Protein AF-0000000084600125 (afdb_homodimer)

Secondary structure (DSSP, 8-state):
-HHHHHHHHHHHHHHHHHTT---HHHHHHHHHHHHTT--HHHHHHHHHHHHHHHHHHHHHHHHHHHTTS-SS-SS--B-TT--B---SSGGG---HHHHHHHHHHT-BTTEEEEEEEESSHHHHHHHHHHHHHHHH---SSS-EEEEEE---HHHHHHHHHH--TTEEEEE-SSS---GGG-SEEEE-SB--SSS--B--HHHH--S---S--S-EEEEEE-TT-SSSHHHHHHHHHTTT-SSEEEEEEEETTTSSSTT---S--EEEEEEEEGGGTTT--HHHHHHHHHHHHHHHT-SPPHHHHHHTT-TTTT-HHHHHHHHHHHHHHHHHHHHTS-SSSSEEEEE--TT--S-EEEEESS-BHHHHHHHHHHHHHHHHHHT--EEES--STTSSEEEEEE-S-TTTTB-EEEEE--S--SHHHHHHHHHHHHHHTS-SHHHHHHHSTT--PPP-TT--/-HHHHHHHHHHHHHHHHHTT---HHHHHHHHHHHHTT--HHHHHHHHHHHHHHHHHHHHHHHHHHHTTS-SS-SS--B-TT--B---SSGGG---HHHHHHHHHHT-BTTEEEEEEEESSHHHHHHHHHHHHHHHH---SSS-EEEEEE---HHHHHHHHHH--TTEEEEE-SSS---GGG-SEEEE-SB--SSS--B--TTTS--S---S--S-EEEEEE-TT-SSSHHHHHHHHHTTT-SSEEEEEEEETTTSSSTT---S--EEEEEEEEGGGTTT--HHHHHHHHHHHHHHHT-SPPHHHHHHTT-TTTT-HHHHHHHHHHHHHHHHHHHHTS-SSSSEEEEE--TT--S-EEEEESS-BHHHHHHHHHHHHHHHHHHT--EEES--SSSSSEEEEEE-S-TTTTB-EEEEE--S--SHHHHHHHHHHHHHHTS-SHHHHHHHSTT--PPP-TT--

Sequence (920 aa):
MKNHLLSELDLLNCMSEDLQLDLSIEADAIENQIKANDNAFLIEQKLEELSQTIRIKWICKNIQHTSTFMRSPLQTPTTYGGTVHDFSYERNIETTSLEDKIQTSNEQICWNNTALAFSSGMATLSTLFNSLLSFYSPSQNNPLSMVCFADYFESKGLLEVIAREHLSITYADTGEIDFNGFDIIYIEPTRYDWKMNYFDTDQSFENTIEDKKKFTFIIIDSTLSQDNTTRDAILAKCKHQPFTVVMECSSGLKLHQFGLELCNFGYVNIYCRKDDADIIDSIKLKQYIKKVRTLNGSALSFESASVLDAPFIFNEIKTNHYIDRVFENNLKLKKNTRVGGLFKEISTAEKGSPFVVFQIENNDLDDYGYLMGVLDDQSKQAGALFYRGSSFGFRHHRYETIIPDNKVRKGLFKIAMGFRKGPSFEFILRFMRELSELNNMRELRTRFPAITPVSFDHLDMKNHLLSELDLLNCMSEDLQLDLSIEADAIENQIKANDNAFLIEQKLEELSQTIRIKWICKNIQHTSTFMRSPLQTPTTYGGTVHDFSYERNIETTSLEDKIQTSNEQICWNNTALAFSSGMATLSTLFNSLLSFYSPSQNNPLSMVCFADYFESKGLLEVIAREHLSITYADTGEIDFNGFDIIYIEPTRYDWKMNYFDTDQSFENTIEDKKKFTFIIIDSTLSQDNTTRDAILAKCKHQPFTVVMECSSGLKLHQFGLELCNFGYVNIYCRKDDADIIDSIKLKQYIKKVRTLNGSALSFESASVLDAPFIFNEIKTNHYIDRVFENNLKLKKNTRVGGLFKEISTAEKGSPFVVFQIENNDLDDYGYLMGVLDDQSKQAGALFYRGSSFGFRHHRYETIIPDNKVRKGLFKIAMGFRKGPSFEFILRFMRELSELNNMRELRTRFPAITPVSFDHLD

Radius of gyration: 29.48 Å; Cα contacts (8 Å, |Δi|>4): 1849; chains: 2; bounding box: 69×73×78 Å

Nearest PDB structures (foldseek):
  4f4e-assembly1_B  TM=5.829E-01  e=3.044E-07  Burkholderia pseudomallei K96243
  8e9c-assembly1_B  TM=5.590E-01  e=4.656E-06  Escherichia coli
  1g7w-assembly1_A-2  TM=5.488E-01  e=6.595E-06  Escherichia coli
  4f5i-assembly1_B  TM=5.509E-01  e=1.178E-05  Escherichia coli K-12
  4kri-assembly3_C  TM=4.151E-01  e=5.862E-03  Haemonchus contortus

Organism: NCBI:txid1246626

Foldseek 3Di:
DLVQLVVLLVVLVVLCVLLVHPPVVLSVVLNVCSVVVHDQLVSVVSSVVSLLVSLVVLLVQFCVQQVVADQQGPDFHATPVGHTWDDRGQLLIDLPVVFVLVQVLDDDDQWDKTKAKWQAQLLVLLLVVVLVCVVQVFDPVRAFEEEEQADPPVSVVSCVVVDDPRYHYHYDPALAEEQQPGQEYEYEQQHPPLQREGRDLVRHHPDDLPPDPEAHEYEYECAWPLDCVVVVSVCVSCSPHPNYKYKYKYWCFAQQPQLSSSGTMMMIMIIDGPVCCVPDNNVVSVVSSSVSSSVVSTHHGPSRSNSCPRPSGSPPVNSSLQSVLLFVLQVLLQVLFDDQAQFPDKHAYPNGGQKIKTDGDPQALQLVQQVVQVVVVVCVVSSAQEEEDDRTHQQGWYKYWADPDVVVRGTIIMIGHGNRDTPNSVVSSVVNRVVNPHHHSVSVCVVPVPTDGHDPVPVD/DLVQLVVLLVVLVVLCVLLVHPPVVLSVVLNVCSVVVHDQLVSVVSSVVSLLVSLVVLLVQFCVQQVVADQQGPDFHATSVGHTWDDRGQLLTDLPVVFVLVQVLDDDDQWDKTKAKWQAQLLVLLLVVVLVCVVQVFDPVRAFEEEEQADDPVSVVSCVVVDDPRYHYHYDPALADAQQPGQEYEYEQQHPPLQREGRDLVNYHPDDLPPDPEAHEYEYECAFPLDCVVVVSVCVSCSPHPNYKYKYKYFCQAQQPLQSSSGTMMMIMIIDGPVCCVPDNNVVSVVSSSVSSSVVSTHHGPSRSSSCPRPSGSPPVNSSLQSVLLFVLQVLLQVLFDDQAQFPDKHAYPNGGQKIKTAGDPQALQLVQQVVQVVVVVCVVSSAQEEEDDRRYQQGWYKYWADPDVVVRGTIIMIGHGNRDTPNSVVSSVVNNVVNPHHHSVSVCVVPVPTDGHDPVPVD

Structure (mmCIF, N/CA/C/O backbone):
data_AF-0000000084600125-model_v1
#
loop_
_entity.id
_entity.type
_entity.pdbx_description
1 polymer 'Uncharacterized protein'
#
loop_
_atom_site.group_PDB
_atom_site.id
_atom_site.type_symbol
_atom_site.label_atom_id
_atom_site.label_alt_id
_atom_site.label_comp_id
_atom_site.label_asym_id
_atom_site.label_entity_id
_atom_site.label_seq_id
_atom_site.pdbx_PDB_ins_code
_atom_site.Cartn_x
_atom_site.Cartn_y
_atom_site.Cartn_z
_atom_site.occupancy
_atom_site.B_iso_or_equiv
_atom_site.auth_seq_id
_atom_site.auth_comp_id
_atom_site.auth_asym_id
_atom_site.auth_atom_id
_atom_site.pdbx_PDB_model_num
ATOM 1 N N . MET A 1 1 ? -20.422 33.188 16.766 1 84.31 1 MET A N 1
ATOM 2 C CA . MET A 1 1 ? -20.344 31.766 17.141 1 84.31 1 MET A CA 1
ATOM 3 C C . MET A 1 1 ? -21.438 30.969 16.422 1 84.31 1 MET A C 1
ATOM 5 O O . MET A 1 1 ? -21.125 29.984 15.727 1 84.31 1 MET A O 1
ATOM 9 N N . LYS A 1 2 ? -22.703 31.547 16.391 1 88.25 2 LYS A N 1
ATOM 10 C CA . LYS A 1 2 ? -23.812 30.844 15.742 1 88.25 2 LYS A CA 1
ATOM 11 C C . LYS A 1 2 ? -23.578 30.719 14.242 1 88.25 2 LYS A C 1
ATOM 13 O O . LYS A 1 2 ? -23.828 29.656 13.656 1 88.25 2 LYS A O 1
ATOM 18 N N . ASN A 1 3 ? -22.969 31.719 13.672 1 88.44 3 ASN A N 1
ATOM 19 C CA . ASN A 1 3 ? -22.734 31.719 12.234 1 88.44 3 ASN A CA 1
ATOM 20 C C . ASN A 1 3 ? -21.703 30.672 11.828 1 88.44 3 ASN A C 1
ATOM 22 O O . ASN A 1 3 ? -21.844 30.031 10.781 1 88.44 3 ASN A O 1
ATOM 26 N N . HIS A 1 4 ? -20.75 30.531 12.641 1 91.44 4 HIS A N 1
ATOM 27 C CA . HIS A 1 4 ? -19.719 29.547 12.336 1 91.44 4 HIS A CA 1
ATOM 28 C C . HIS A 1 4 ? -20.266 28.125 12.453 1 91.44 4 HIS A C 1
ATOM 30 O O . HIS A 1 4 ? -19.953 27.266 11.625 1 91.44 4 HIS A O 1
ATOM 36 N N . LEU A 1 5 ? -21.062 27.859 13.438 1 94.25 5 LEU A N 1
ATOM 37 C CA . LEU A 1 5 ? -21.656 26.547 13.633 1 94.25 5 LEU A CA 1
ATOM 38 C C . LEU A 1 5 ? -22.609 26.203 12.5 1 94.25 5 LEU A C 1
ATOM 40 O O . LEU A 1 5 ? -22.625 25.078 12 1 94.25 5 LEU A O 1
ATOM 44 N N . LEU A 1 6 ? -23.359 27.25 12.109 1 94.25 6 LEU A N 1
ATOM 45 C CA . LEU A 1 6 ? -24.281 27.047 10.992 1 94.25 6 LEU A CA 1
ATOM 46 C C . LEU A 1 6 ? -23.531 26.797 9.695 1 94.25 6 LEU A C 1
ATOM 48 O O . LEU A 1 6 ? -23.953 25.984 8.875 1 94.25 6 LEU A O 1
ATOM 52 N N . SER A 1 7 ? -22.469 27.484 9.5 1 92.94 7 SER A N 1
ATOM 53 C CA . SER A 1 7 ? -21.641 27.312 8.305 1 92.94 7 SER A CA 1
ATOM 54 C C . SER A 1 7 ? -21.062 25.906 8.242 1 92.94 7 SER A C 1
ATOM 56 O O . SER A 1 7 ? -21.016 25.297 7.176 1 92.94 7 SER A O 1
ATOM 58 N N . GLU A 1 8 ? -20.594 25.453 9.367 1 93.81 8 GLU A N 1
ATOM 59 C CA . GLU A 1 8 ? -20.062 24.094 9.414 1 93.81 8 GLU A CA 1
ATOM 60 C C . GLU A 1 8 ? -21.156 23.062 9.125 1 93.81 8 GLU A C 1
ATOM 62 O O . GLU A 1 8 ? -20.922 22.094 8.406 1 93.81 8 GLU A O 1
ATOM 67 N N . LEU A 1 9 ? -22.297 23.266 9.719 1 95.75 9 LEU A N 1
ATOM 68 C CA . LEU A 1 9 ? -23.422 22.375 9.453 1 95.75 9 LEU A CA 1
ATOM 69 C C . LEU A 1 9 ? -23.766 22.359 7.965 1 95.75 9 LEU A C 1
ATOM 71 O O . LEU A 1 9 ? -24.016 21.312 7.391 1 95.75 9 LEU A O 1
ATOM 75 N N . ASP A 1 10 ? -23.781 23.547 7.363 1 93.81 10 ASP A N 1
ATOM 76 C CA . ASP A 1 10 ? -24.078 23.672 5.938 1 93.81 10 ASP A CA 1
ATOM 77 C C . ASP A 1 10 ? -23.062 22.891 5.098 1 93.81 10 ASP A C 1
ATOM 79 O O . ASP A 1 10 ? -23.422 22.25 4.117 1 93.81 10 ASP A O 1
ATOM 83 N N . LEU A 1 11 ? -21.844 23 5.449 1 92.19 11 LEU A N 1
ATOM 84 C CA . LEU A 1 11 ? -20.781 22.266 4.75 1 92.19 11 LEU A CA 1
ATOM 85 C C . LEU A 1 11 ? -21.016 20.766 4.852 1 92.19 11 LEU A C 1
ATOM 87 O O . LEU A 1 11 ? -20.891 20.047 3.859 1 92.19 11 LEU A O 1
ATOM 91 N N . LEU A 1 12 ? -21.312 20.297 6.047 1 94.44 12 LEU A N 1
ATOM 92 C CA . LEU A 1 12 ? -21.547 18.875 6.262 1 94.44 12 LEU A CA 1
ATOM 93 C C . LEU A 1 12 ? -22.781 18.406 5.5 1 94.44 12 LEU A C 1
ATOM 95 O O . LEU A 1 12 ? -22.781 17.297 4.953 1 94.44 12 LEU A O 1
ATOM 99 N N . ASN A 1 13 ? -23.734 19.266 5.441 1 94.88 13 ASN A N 1
ATOM 100 C CA . ASN A 1 13 ? -24.938 18.953 4.656 1 94.88 13 ASN A CA 1
ATOM 101 C C . ASN A 1 13 ? -24.609 18.828 3.172 1 94.88 13 ASN A C 1
ATOM 103 O O . ASN A 1 13 ? -25.078 17.906 2.508 1 94.88 13 ASN A O 1
ATOM 107 N N . CYS A 1 14 ? -23.891 19.719 2.707 1 92.5 14 CYS A N 1
ATOM 108 C CA . CYS A 1 14 ? -23.469 19.672 1.308 1 92.5 14 CYS A CA 1
ATOM 109 C C . CYS A 1 14 ? -22.688 18.406 1.004 1 92.5 14 CYS A C 1
ATOM 111 O O . CYS A 1 14 ? -22.891 17.781 -0.036 1 92.5 14 CYS A O 1
ATOM 113 N N . MET A 1 15 ? -21.781 18.078 1.892 1 92.62 15 MET A N 1
ATOM 114 C CA . MET A 1 15 ? -20.984 16.859 1.711 1 92.62 15 MET A CA 1
ATOM 115 C C . MET A 1 15 ? -21.875 15.625 1.701 1 92.62 15 MET A C 1
ATOM 117 O O . MET A 1 15 ? -21.703 14.727 0.874 1 92.62 15 MET A O 1
ATOM 121 N N . SER A 1 16 ? -22.797 15.609 2.652 1 95.06 16 SER A N 1
ATOM 122 C CA . SER A 1 16 ? -23.734 14.484 2.73 1 95.06 16 SER A CA 1
ATOM 123 C C . SER A 1 16 ? -24.547 14.359 1.449 1 95.06 16 SER A C 1
ATOM 125 O O . SER A 1 16 ? -24.781 13.25 0.962 1 95.06 16 SER A O 1
ATOM 127 N N . GLU A 1 17 ? -24.906 15.453 0.896 1 93.25 17 GLU A N 1
ATOM 128 C CA . GLU A 1 17 ? -25.672 15.469 -0.347 1 93.25 17 GLU A CA 1
ATOM 129 C C . GLU A 1 17 ? -24.828 15.008 -1.525 1 93.25 17 GLU A C 1
ATOM 131 O O . GLU A 1 17 ? -25.281 14.211 -2.348 1 93.25 17 GLU A O 1
ATOM 136 N N . ASP A 1 18 ? -23.594 15.508 -1.552 1 92.12 18 ASP A N 1
ATOM 137 C CA . ASP A 1 18 ? -22.656 15.094 -2.598 1 92.12 18 ASP A CA 1
ATOM 138 C C . ASP A 1 18 ? -22.484 13.578 -2.598 1 92.12 18 ASP A C 1
ATOM 140 O O . ASP A 1 18 ? -22.312 12.961 -3.654 1 92.12 18 ASP A O 1
ATOM 144 N N . LEU A 1 19 ? -22.5 13 -1.414 1 94.56 19 LEU A N 1
ATOM 145 C CA . LEU A 1 19 ? -22.234 11.578 -1.258 1 94.56 19 LEU A CA 1
ATOM 146 C C . LEU A 1 19 ? -23.531 10.766 -1.256 1 94.56 19 LEU A C 1
ATOM 148 O O . LEU A 1 19 ? -23.5 9.547 -1.074 1 94.56 19 LEU A O 1
ATOM 152 N N . GLN A 1 20 ? -24.703 11.438 -1.354 1 93.5 20 GLN A N 1
ATOM 153 C CA . GLN A 1 20 ? -26.031 10.82 -1.384 1 93.5 20 GLN A CA 1
ATOM 154 C C . GLN A 1 20 ? -26.297 10.031 -0.105 1 93.5 20 GLN A C 1
ATOM 156 O O . GLN A 1 20 ? -26.75 8.891 -0.16 1 93.5 20 GLN A O 1
ATOM 161 N N . LEU A 1 21 ? -25.844 10.656 0.958 1 94.62 21 LEU A N 1
ATOM 162 C CA . LEU A 1 21 ? -26.125 10.102 2.277 1 94.62 21 LEU A CA 1
ATOM 163 C C . LEU A 1 21 ? -27.328 10.789 2.906 1 94.62 21 LEU A C 1
ATOM 165 O O . LEU A 1 21 ? -27.469 12.008 2.822 1 94.62 21 LEU A O 1
ATOM 169 N N . ASP A 1 22 ? -28.312 10.086 3.33 1 92.06 22 ASP A N 1
ATOM 170 C CA . ASP A 1 22 ? -29.453 10.695 3.986 1 92.06 22 ASP A CA 1
ATOM 171 C C . ASP A 1 22 ? -29.203 10.875 5.48 1 92.06 22 ASP A C 1
ATOM 173 O O . ASP A 1 22 ? -29.391 9.945 6.266 1 92.06 22 ASP A O 1
ATOM 177 N N . LEU A 1 23 ? -28.828 12.117 5.875 1 95.56 23 LEU A N 1
ATOM 178 C CA . LEU A 1 23 ? -28.578 12.461 7.27 1 95.56 23 LEU A CA 1
ATOM 179 C C . LEU A 1 23 ? -29.359 13.711 7.676 1 95.56 23 LEU A C 1
ATOM 181 O O . LEU A 1 23 ? -28.875 14.5 8.5 1 95.56 23 LEU A O 1
ATOM 185 N N . SER A 1 24 ? -30.5 13.914 7.082 1 93.44 24 SER A N 1
ATOM 186 C CA . SER A 1 24 ? -31.297 15.125 7.266 1 93.44 24 SER A CA 1
ATOM 187 C C . SER A 1 24 ? -31.844 15.211 8.688 1 93.44 24 SER A C 1
ATOM 189 O O . SER A 1 24 ? -31.922 16.297 9.266 1 93.44 24 SER A O 1
ATOM 191 N N . ILE A 1 25 ? -32.188 14.102 9.234 1 93.69 25 ILE A N 1
ATOM 192 C CA . ILE A 1 25 ? -32.75 14.086 10.57 1 93.69 25 ILE A CA 1
ATOM 193 C C . ILE A 1 25 ? -31.734 14.57 11.586 1 93.69 25 ILE A C 1
ATOM 195 O O . ILE A 1 25 ? -32.031 15.414 12.43 1 93.69 25 ILE A O 1
ATOM 199 N N . GLU A 1 26 ? -30.531 14.031 11.477 1 95 26 GLU A N 1
ATOM 200 C CA . GLU A 1 26 ? -29.453 14.445 12.367 1 95 26 GLU A CA 1
ATOM 201 C C . GLU A 1 26 ? -29.109 15.922 12.18 1 95 26 GLU A C 1
ATOM 203 O O . GLU A 1 26 ? -28.953 16.656 13.148 1 95 26 GLU A O 1
ATOM 208 N N . ALA A 1 27 ? -29.047 16.375 10.945 1 96 27 ALA A N 1
ATOM 209 C CA . ALA A 1 27 ? -28.688 17.766 10.617 1 96 27 ALA A CA 1
ATOM 210 C C . ALA A 1 27 ? -29.75 18.734 11.133 1 96 27 ALA A C 1
ATOM 212 O O . ALA A 1 27 ? -29.422 19.781 11.672 1 96 27 ALA A O 1
ATOM 213 N N . ASP A 1 28 ? -31 18.344 11.008 1 96.06 28 ASP A N 1
ATOM 214 C CA . ASP A 1 28 ? -32.094 19.188 11.469 1 96.06 28 ASP A CA 1
ATOM 215 C C . ASP A 1 28 ? -32.062 19.328 12.992 1 96.06 28 ASP A C 1
ATOM 217 O O . ASP A 1 28 ? -32.344 20.406 13.523 1 96.06 28 ASP A O 1
ATOM 221 N N . ALA A 1 29 ? -31.797 18.25 13.586 1 97.12 29 ALA A N 1
ATOM 222 C CA . ALA A 1 29 ? -31.719 18.281 15.047 1 97.12 29 ALA A CA 1
ATOM 223 C C . ALA A 1 29 ? -30.625 19.25 15.516 1 97.12 29 ALA A C 1
ATOM 225 O O . ALA A 1 29 ? -30.828 20 16.484 1 97.12 29 ALA A O 1
ATOM 226 N N . ILE A 1 30 ? -29.516 19.234 14.859 1 97.38 30 ILE A N 1
ATOM 227 C CA . ILE A 1 30 ? -28.406 20.109 15.211 1 97.38 30 ILE A CA 1
ATOM 228 C C . ILE A 1 30 ? -28.781 21.562 14.914 1 97.38 30 ILE A C 1
ATOM 230 O O . ILE A 1 30 ? -28.484 22.469 15.711 1 97.38 30 ILE A O 1
ATOM 234 N N . GLU A 1 31 ? -29.406 21.766 13.781 1 96.94 31 GLU A N 1
ATOM 235 C CA . GLU A 1 31 ? -29.828 23.125 13.414 1 96.94 31 GLU A CA 1
ATOM 236 C C . GLU A 1 31 ? -30.766 23.703 14.461 1 96.94 31 GLU A C 1
ATOM 238 O O . GLU A 1 31 ? -30.656 24.875 14.82 1 96.94 31 GLU A O 1
ATOM 243 N N . ASN A 1 32 ? -31.656 22.891 14.906 1 97.19 32 ASN A N 1
ATOM 244 C CA . ASN A 1 32 ? -32.594 23.312 15.938 1 97.19 32 ASN A CA 1
ATOM 245 C C . ASN A 1 32 ? -31.891 23.672 17.234 1 97.19 32 ASN A C 1
ATOM 247 O O . ASN A 1 32 ? -32.281 24.625 17.906 1 97.19 32 ASN A O 1
ATOM 251 N N . GLN A 1 33 ? -30.938 22.922 17.531 1 96.69 33 GLN A N 1
ATOM 252 C CA . GLN A 1 33 ? -30.172 23.203 18.734 1 96.69 33 GLN A CA 1
ATOM 253 C C . GLN A 1 33 ? -29.391 24.516 18.609 1 96.69 33 GLN A C 1
ATOM 255 O O . GLN A 1 33 ? -29.266 25.266 19.578 1 96.69 33 GLN A O 1
ATOM 260 N N . ILE A 1 34 ? -28.828 24.781 17.422 1 95.81 34 ILE A N 1
ATOM 261 C CA . ILE A 1 34 ? -28.125 26.031 17.188 1 95.81 34 ILE A CA 1
ATOM 262 C C . ILE A 1 34 ? -29.094 27.203 17.328 1 95.81 34 ILE A C 1
ATOM 264 O O . ILE A 1 34 ? -28.766 28.203 17.984 1 95.81 34 ILE A O 1
ATOM 268 N N . LYS A 1 35 ? -30.266 27.047 16.828 1 94.75 35 LYS A N 1
ATOM 269 C CA . LYS A 1 35 ? -31.281 28.109 16.875 1 94.75 35 LYS A CA 1
ATOM 270 C C . LYS A 1 35 ? -31.75 28.344 18.312 1 94.75 35 LYS A C 1
ATOM 272 O O . LYS A 1 35 ? -32.062 29.469 18.688 1 94.75 35 LYS A O 1
ATOM 277 N N . ALA A 1 36 ? -31.734 27.297 19.062 1 95.62 36 ALA A N 1
ATOM 278 C CA . ALA A 1 36 ? -32.188 27.391 20.453 1 95.62 36 ALA A CA 1
ATOM 279 C C . ALA A 1 36 ? -31.078 27.906 21.359 1 95.62 36 ALA A C 1
ATOM 281 O O . ALA A 1 36 ? -31.281 28.062 22.562 1 95.62 36 ALA A O 1
ATOM 282 N N . ASN A 1 37 ? -29.922 28.172 20.828 1 92.19 37 ASN A N 1
ATOM 283 C CA . ASN A 1 37 ? -28.766 28.656 21.562 1 92.19 37 ASN A CA 1
ATOM 284 C C . ASN A 1 37 ? -28.359 27.703 22.672 1 92.19 37 ASN A C 1
ATOM 286 O O . ASN A 1 37 ? -28.062 28.109 23.797 1 92.19 37 ASN A O 1
ATOM 290 N N . ASP A 1 38 ? -28.375 26.453 22.281 1 91.19 38 ASP A N 1
ATOM 291 C CA . ASP A 1 38 ? -27.859 25.453 23.203 1 91.19 38 ASP A CA 1
ATOM 292 C C . ASP A 1 38 ? -26.344 25.625 23.406 1 91.19 38 ASP A C 1
ATOM 294 O O . ASP A 1 38 ? -25.719 26.469 22.766 1 91.19 38 ASP A O 1
ATOM 298 N N . ASN A 1 39 ? -25.828 24.828 24.312 1 94 39 ASN A N 1
ATOM 299 C CA . ASN A 1 39 ? -24.391 24.906 24.625 1 94 39 ASN A CA 1
ATOM 300 C C . ASN A 1 39 ? -23.547 24.734 23.375 1 94 39 ASN A C 1
ATOM 302 O O . ASN A 1 39 ? -23.609 23.688 22.703 1 94 39 ASN A O 1
ATOM 306 N N . ALA A 1 40 ? -22.734 25.734 23.094 1 95.19 40 ALA A N 1
ATOM 307 C CA . ALA A 1 40 ? -22 25.797 21.844 1 95.19 40 ALA A CA 1
ATOM 308 C C . ALA A 1 40 ? -21 24.656 21.734 1 95.19 40 ALA A C 1
ATOM 310 O O . ALA A 1 40 ? -20.766 24.125 20.641 1 95.19 40 ALA A O 1
ATOM 311 N N . PHE A 1 41 ? -20.391 24.25 22.812 1 96.06 41 PHE A N 1
ATOM 312 C CA . PHE A 1 41 ? -19.438 23.156 22.797 1 96.06 41 PHE A CA 1
ATOM 313 C C . PHE A 1 41 ? -20.125 21.828 22.5 1 96.06 41 PHE A C 1
ATOM 315 O O . PHE A 1 41 ? -19.594 20.984 21.781 1 96.06 41 PHE A O 1
ATOM 322 N N . LEU A 1 42 ? -21.25 21.656 23.031 1 95.88 42 LEU A N 1
ATOM 323 C CA . LEU A 1 42 ? -22.016 20.453 22.781 1 95.88 42 LEU A CA 1
ATOM 324 C C . LEU A 1 42 ? -22.453 20.359 21.328 1 95.88 42 LEU A C 1
ATOM 326 O O . LEU A 1 42 ? -22.453 19.281 20.734 1 95.88 42 LEU A O 1
ATOM 330 N N . ILE A 1 43 ? -22.906 21.516 20.812 1 96.62 43 ILE A N 1
ATOM 331 C CA . ILE A 1 43 ? -23.297 21.562 19.406 1 96.62 43 ILE A CA 1
ATOM 332 C C . ILE A 1 43 ? -22.094 21.203 18.531 1 96.62 43 ILE A C 1
ATOM 334 O O . ILE A 1 43 ? -22.234 20.453 17.562 1 96.62 43 ILE A O 1
ATOM 338 N N . GLU A 1 44 ? -20.922 21.734 18.844 1 96.25 44 GLU A N 1
ATOM 339 C CA . GLU A 1 44 ? -19.703 21.422 18.094 1 96.25 44 GLU A CA 1
ATOM 340 C C . GLU A 1 44 ? -19.391 19.938 18.156 1 96.25 44 GLU A C 1
ATOM 342 O O . GLU A 1 44 ? -18.953 19.344 17.172 1 96.25 44 GLU A O 1
ATOM 347 N N . GLN A 1 45 ? -19.594 19.312 19.266 1 95.44 45 GLN A N 1
ATOM 348 C CA . GLN A 1 45 ? -19.422 17.875 19.422 1 95.44 45 GLN A CA 1
ATOM 349 C C . GLN A 1 45 ? -20.359 17.109 18.5 1 95.44 45 GLN A C 1
ATOM 351 O O . GLN A 1 45 ? -19.969 16.109 17.891 1 95.44 45 GLN A O 1
ATOM 356 N N . LYS A 1 46 ? -21.594 17.562 18.438 1 96.69 46 LYS A N 1
ATOM 357 C CA . LYS A 1 46 ? -22.578 16.922 17.578 1 96.69 46 LYS A CA 1
ATOM 358 C C . LYS A 1 46 ? -22.188 17.078 16.109 1 96.69 46 LYS A C 1
ATOM 360 O O . LYS A 1 46 ? -22.422 16.172 15.305 1 96.69 46 LYS A O 1
ATOM 365 N N . LEU A 1 47 ? -21.656 18.234 15.766 1 96.19 47 LEU A N 1
ATOM 366 C CA . LEU A 1 47 ? -21.172 18.453 14.406 1 96.19 47 LEU A CA 1
ATOM 367 C C . LEU A 1 47 ? -20.016 17.5 14.086 1 96.19 47 LEU A C 1
ATOM 369 O O . LEU A 1 47 ? -19.938 16.969 12.977 1 96.19 47 LEU A O 1
ATOM 373 N N . GLU A 1 48 ? -19.141 17.281 15.055 1 94.62 48 GLU A N 1
ATOM 374 C CA . GLU A 1 48 ? -18.047 16.328 14.883 1 94.62 48 GLU A CA 1
ATOM 375 C C . GLU A 1 48 ? -18.594 14.914 14.695 1 94.62 48 GLU A C 1
ATOM 377 O O . GLU A 1 48 ? -18.109 14.172 13.836 1 94.62 48 GLU A O 1
ATOM 382 N N . GLU A 1 49 ? -19.531 14.562 15.461 1 95.75 49 GLU A N 1
ATOM 383 C CA . GLU A 1 49 ? -20.156 13.25 15.336 1 95.75 49 GLU A CA 1
ATOM 384 C C . GLU A 1 49 ? -20.812 13.078 13.969 1 95.75 49 GLU A C 1
ATOM 386 O O . GLU A 1 49 ? -20.766 12 13.375 1 95.75 49 GLU A O 1
ATOM 391 N N . LEU A 1 50 ? -21.469 14.141 13.539 1 96.88 50 LEU A N 1
ATOM 392 C CA . LEU A 1 50 ? -22.078 14.109 12.219 1 96.88 50 LEU A CA 1
ATOM 393 C C . LEU A 1 50 ? -21.016 13.914 11.133 1 96.88 50 LEU A C 1
ATOM 395 O O . LEU A 1 50 ? -21.219 13.141 10.195 1 96.88 50 LEU A O 1
ATOM 399 N N . SER A 1 51 ? -19.891 14.641 11.234 1 95.19 51 SER A N 1
ATOM 400 C CA . SER A 1 51 ? -18.781 14.492 10.289 1 95.19 51 SER A CA 1
ATOM 401 C C . SER A 1 51 ? -18.266 13.055 10.281 1 95.19 51 SER A C 1
ATOM 403 O O . SER A 1 51 ? -18.016 12.492 9.211 1 95.19 51 SER A O 1
ATOM 405 N N . GLN A 1 52 ? -18.141 12.453 11.398 1 94.88 52 GLN A N 1
ATOM 406 C CA . GLN A 1 52 ? -17.688 11.07 11.516 1 94.88 52 GLN A CA 1
ATOM 407 C C . GLN A 1 52 ? -18.672 10.109 10.891 1 94.88 52 GLN A C 1
ATOM 409 O O . GLN A 1 52 ? -18.281 9.125 10.258 1 94.88 52 GLN A O 1
ATOM 414 N N . THR A 1 53 ? -19.922 10.43 11.125 1 97.12 53 THR A N 1
ATOM 415 C CA . THR A 1 53 ? -20.953 9.594 10.539 1 97.12 53 THR A CA 1
ATOM 416 C C . THR A 1 53 ? -20.891 9.633 9.008 1 97.12 53 THR A C 1
ATOM 418 O O . THR A 1 53 ? -21 8.602 8.352 1 97.12 53 THR A O 1
ATOM 421 N N . ILE A 1 54 ? -20.719 10.836 8.477 1 96.69 54 ILE A N 1
ATOM 422 C CA . ILE A 1 54 ? -20.578 11 7.035 1 96.69 54 ILE A CA 1
ATOM 423 C C . ILE A 1 54 ? -19.391 10.172 6.539 1 96.69 54 ILE A C 1
ATOM 425 O O . ILE A 1 54 ? -19.516 9.414 5.574 1 96.69 54 ILE A O 1
ATOM 429 N N . ARG A 1 55 ? -18.281 10.273 7.184 1 96.12 55 ARG A N 1
ATOM 430 C CA . ARG A 1 55 ? -17.062 9.555 6.844 1 96.12 55 ARG A CA 1
ATOM 431 C C . ARG A 1 55 ? -17.297 8.047 6.848 1 96.12 55 ARG A C 1
ATOM 433 O O . ARG A 1 55 ? -17 7.363 5.867 1 96.12 55 ARG A O 1
ATOM 440 N N . ILE A 1 56 ? -17.844 7.543 7.941 1 96.75 56 ILE A N 1
ATOM 441 C CA . ILE A 1 56 ? -18.031 6.105 8.141 1 96.75 56 ILE A CA 1
ATOM 442 C C . ILE A 1 56 ? -19 5.559 7.102 1 96.75 56 ILE A C 1
ATOM 444 O O . ILE A 1 56 ? -18.734 4.527 6.477 1 96.75 56 ILE A O 1
ATOM 448 N N . LYS A 1 57 ? -20.078 6.258 6.883 1 96.88 57 LYS A N 1
ATOM 449 C CA . LYS A 1 57 ? -21.078 5.797 5.926 1 96.88 57 LYS A CA 1
ATOM 450 C C . LYS A 1 57 ? -20.516 5.766 4.512 1 96.88 57 LYS A C 1
ATOM 452 O O . LYS A 1 57 ? -20.766 4.824 3.754 1 96.88 57 LYS A O 1
ATOM 457 N N . TRP A 1 58 ? -19.75 6.777 4.152 1 97.19 58 TRP A N 1
ATOM 458 C CA . TRP A 1 58 ? -19.156 6.828 2.82 1 97.19 58 TRP A CA 1
ATOM 459 C C . TRP A 1 58 ? -18.172 5.68 2.611 1 97.19 58 TRP A C 1
ATOM 461 O O . TRP A 1 58 ? -18.25 4.973 1.604 1 97.19 58 TRP A O 1
ATOM 471 N N . ILE A 1 59 ? -17.281 5.461 3.564 1 96.88 59 ILE A N 1
ATOM 472 C CA . ILE A 1 59 ? -16.312 4.387 3.473 1 96.88 59 ILE A CA 1
ATOM 473 C C . ILE A 1 59 ? -17.016 3.041 3.377 1 96.88 59 ILE A C 1
ATOM 475 O O . ILE A 1 59 ? -16.719 2.227 2.502 1 96.88 59 ILE A O 1
ATOM 479 N N . CYS A 1 60 ? -18.016 2.852 4.215 1 96.25 60 CYS A N 1
ATOM 480 C CA . CYS A 1 60 ? -18.719 1.567 4.281 1 96.25 60 CYS A CA 1
ATOM 481 C C . CYS A 1 60 ? -19.469 1.285 2.986 1 96.25 60 CYS A C 1
ATOM 483 O O . CYS A 1 60 ? -19.438 0.16 2.484 1 96.25 60 CYS A O 1
ATOM 485 N N . LYS A 1 61 ? -20.094 2.297 2.43 1 96 61 LYS A N 1
ATOM 486 C CA . LYS A 1 61 ? -20.812 2.111 1.171 1 96 61 LYS A CA 1
ATOM 487 C C . LYS A 1 61 ? -19.859 1.713 0.048 1 96 61 LYS A C 1
ATOM 489 O O . LYS A 1 61 ? -20.172 0.824 -0.749 1 96 61 LYS A O 1
ATOM 494 N N . ASN A 1 62 ? -18.812 2.383 -0.031 1 96.75 62 ASN A N 1
ATOM 495 C CA . ASN A 1 62 ? -17.828 2.08 -1.062 1 96.75 62 ASN A CA 1
ATOM 496 C C . ASN A 1 62 ? -17.25 0.676 -0.895 1 96.75 62 ASN A C 1
ATOM 498 O O . ASN A 1 62 ? -17.125 -0.069 -1.869 1 96.75 62 ASN A O 1
ATOM 502 N N . ILE A 1 63 ? -17 0.314 0.301 1 94.94 63 ILE A N 1
ATOM 503 C CA . ILE A 1 63 ? -16.375 -0.979 0.55 1 94.94 63 ILE A CA 1
ATOM 504 C C . ILE A 1 63 ? -17.391 -2.098 0.32 1 94.94 63 ILE A C 1
ATOM 506 O O . ILE A 1 63 ? -17.031 -3.166 -0.186 1 94.94 63 ILE A O 1
ATOM 510 N N . GLN A 1 64 ? -18.578 -1.863 0.725 1 95.06 64 GLN A N 1
ATOM 511 C CA . GLN A 1 64 ? -19.609 -2.842 0.432 1 95.06 64 GLN A CA 1
ATOM 512 C C . GLN A 1 64 ? -19.688 -3.145 -1.062 1 95.06 64 GLN A C 1
ATOM 514 O O . GLN A 1 64 ? -19.844 -4.301 -1.46 1 95.06 64 GLN A O 1
ATOM 519 N N . HIS A 1 65 ? -19.516 -2.174 -1.812 1 96.31 65 HIS A N 1
ATOM 520 C CA . HIS A 1 65 ? -19.531 -2.336 -3.262 1 96.31 65 HIS A CA 1
ATOM 521 C C . HIS A 1 65 ? -18.266 -3.008 -3.764 1 96.31 65 HIS A C 1
ATOM 523 O O . HIS A 1 65 ? -18.328 -4.004 -4.488 1 96.31 65 HIS A O 1
ATOM 529 N N . THR A 1 66 ? -17.109 -2.529 -3.361 1 95.56 66 THR A N 1
ATOM 530 C CA . THR A 1 66 ? -15.844 -2.996 -3.908 1 95.56 66 THR A CA 1
ATOM 531 C C . THR A 1 66 ? -15.539 -4.414 -3.436 1 95.56 66 THR A C 1
ATOM 533 O O . THR A 1 66 ? -14.844 -5.168 -4.121 1 95.56 66 THR A O 1
ATOM 536 N N . SER A 1 67 ? -16.109 -4.789 -2.285 1 94.44 67 SER A N 1
ATOM 537 C CA . SER A 1 67 ? -15.844 -6.117 -1.742 1 94.44 67 SER A CA 1
ATOM 538 C C . SER A 1 67 ? -16.531 -7.199 -2.574 1 94.44 67 SER A C 1
ATOM 540 O O . SER A 1 67 ? -16.219 -8.383 -2.428 1 94.44 67 SER A O 1
ATOM 542 N N . THR A 1 68 ? -17.406 -6.805 -3.457 1 94.81 68 THR A N 1
ATOM 543 C CA . THR A 1 68 ? -18.031 -7.781 -4.336 1 94.81 68 THR A CA 1
ATOM 544 C C . THR A 1 68 ? -17.047 -8.273 -5.395 1 94.81 68 THR A C 1
ATOM 546 O O . THR A 1 68 ? -17.281 -9.305 -6.031 1 94.81 68 THR A O 1
ATOM 549 N N . PHE A 1 69 ? -15.984 -7.562 -5.562 1 93.12 69 PHE A N 1
ATOM 550 C CA . PHE A 1 69 ? -14.961 -7.945 -6.527 1 93.12 69 PHE A CA 1
ATOM 551 C C . PHE A 1 69 ? -13.766 -8.586 -5.828 1 93.12 69 PHE A C 1
ATOM 553 O O . PHE A 1 69 ? -13.312 -8.086 -4.797 1 93.12 69 PHE A O 1
ATOM 560 N N . MET A 1 70 ? -13.289 -9.594 -6.391 1 92.19 70 MET A N 1
ATOM 561 C CA . MET A 1 70 ? -12.055 -10.211 -5.91 1 92.19 70 MET A CA 1
ATOM 562 C C . MET A 1 70 ? -10.844 -9.359 -6.266 1 92.19 70 MET A C 1
ATOM 564 O O . MET A 1 70 ? -10.938 -8.445 -7.09 1 92.19 70 MET A O 1
ATOM 568 N N . ARG A 1 71 ? -9.734 -9.617 -5.57 1 92.44 71 ARG A N 1
ATOM 569 C CA . ARG A 1 71 ? -8.492 -8.93 -5.906 1 92.44 71 ARG A CA 1
ATOM 570 C C . ARG A 1 71 ? -8.008 -9.312 -7.301 1 92.44 71 ARG A C 1
ATOM 572 O O . ARG A 1 71 ? -7.285 -8.555 -7.945 1 92.44 71 ARG A O 1
ATOM 579 N N . SER A 1 72 ? -8.391 -10.492 -7.762 1 89.62 72 SER A N 1
ATOM 580 C CA . SER A 1 72 ? -8.328 -10.938 -9.148 1 89.62 72 SER A CA 1
ATOM 581 C C . SER A 1 72 ? -9.719 -11.125 -9.734 1 89.62 72 SER A C 1
ATOM 583 O O . SER A 1 72 ? -10.219 -12.25 -9.82 1 89.62 72 SER A O 1
ATOM 585 N N . PRO A 1 73 ? -10.305 -10.102 -10.25 1 84.25 73 PRO A N 1
ATOM 586 C CA . PRO A 1 73 ? -11.742 -10.109 -10.539 1 84.25 73 PRO A CA 1
ATOM 587 C C . PRO A 1 73 ? -12.094 -10.977 -11.75 1 84.25 73 PRO A C 1
ATOM 589 O O . PRO A 1 73 ? -11.281 -11.141 -12.656 1 84.25 73 PRO A O 1
ATOM 592 N N . LEU A 1 74 ? -13.289 -11.469 -11.695 1 81.75 74 LEU A N 1
ATOM 593 C CA . LEU A 1 74 ? -13.859 -12.266 -12.781 1 81.75 74 LEU A CA 1
ATOM 594 C C . LEU A 1 74 ? -14.562 -11.367 -13.797 1 81.75 74 LEU A C 1
ATOM 596 O O . LEU A 1 74 ? -14.773 -11.773 -14.945 1 81.75 74 LEU A O 1
ATOM 600 N N . GLN A 1 75 ? -14.969 -10.227 -13.312 1 82.56 75 GLN A N 1
ATOM 601 C CA . GLN A 1 75 ? -15.602 -9.195 -14.133 1 82.56 75 GLN A CA 1
ATOM 602 C C . GLN A 1 75 ? -14.898 -7.852 -13.945 1 82.56 75 GLN A C 1
ATOM 604 O O . GLN A 1 75 ? -14.117 -7.672 -13.016 1 82.56 75 GLN A O 1
ATOM 609 N N . THR A 1 76 ? -15.211 -7.02 -14.805 1 88.5 76 THR A N 1
ATOM 610 C CA . THR A 1 76 ? -14.594 -5.699 -14.727 1 88.5 76 THR A CA 1
ATOM 611 C C . THR A 1 76 ? -15.07 -4.949 -13.484 1 88.5 76 THR A C 1
ATOM 613 O O . THR A 1 76 ? -16.266 -4.707 -13.328 1 88.5 76 THR A O 1
ATOM 616 N N . PRO A 1 77 ? -14.188 -4.582 -12.688 1 92.44 77 PRO A N 1
ATOM 617 C CA . PRO A 1 77 ? -14.602 -3.904 -11.453 1 92.44 77 PRO A CA 1
ATOM 618 C C . PRO A 1 77 ? -15.008 -2.451 -11.688 1 92.44 77 PRO A C 1
ATOM 620 O O . PRO A 1 77 ? -14.422 -1.771 -12.539 1 92.44 77 PRO A O 1
ATOM 623 N N . THR A 1 78 ? -15.961 -1.964 -10.906 1 94.56 78 THR A N 1
ATOM 624 C CA . THR A 1 78 ? -16.375 -0.564 -10.867 1 94.56 78 THR A CA 1
ATOM 625 C C . THR A 1 78 ? -16.375 -0.047 -9.43 1 94.56 78 THR A C 1
ATOM 627 O O . THR A 1 78 ? -16.625 -0.808 -8.492 1 94.56 78 THR A O 1
ATOM 630 N N . THR A 1 79 ? -16.078 1.154 -9.266 1 94.19 79 THR A N 1
ATOM 631 C CA . THR A 1 79 ? -16.266 1.78 -7.957 1 94.19 79 THR A CA 1
ATOM 632 C C . THR A 1 79 ? -17.75 1.984 -7.66 1 94.19 79 THR A C 1
ATOM 634 O O . THR A 1 79 ? -18.594 1.767 -8.523 1 94.19 79 THR A O 1
ATOM 637 N N . TYR A 1 80 ? -17.969 2.426 -6.465 1 93.88 80 TYR A N 1
ATOM 638 C CA . TYR A 1 80 ? -19.344 2.734 -6.078 1 93.88 80 TYR A CA 1
ATOM 639 C C . TYR A 1 80 ? -19.922 3.836 -6.957 1 93.88 80 TYR A C 1
ATOM 641 O O . TYR A 1 80 ? -21.109 3.797 -7.316 1 93.88 80 TYR A O 1
ATOM 649 N N . GLY A 1 81 ? -19.125 4.773 -7.328 1 90.19 81 GLY A N 1
ATOM 650 C CA . GLY A 1 81 ? -19.562 5.883 -8.172 1 90.19 81 GLY A CA 1
ATOM 651 C C . GLY A 1 81 ? -19.688 5.504 -9.633 1 90.19 81 GLY A C 1
ATOM 652 O O . GLY A 1 81 ? -20.125 6.316 -10.453 1 90.19 81 GLY A O 1
ATOM 653 N N . GLY A 1 82 ? -19.234 4.297 -10.031 1 90.88 82 GLY A N 1
ATOM 654 C CA . GLY A 1 82 ? -19.438 3.814 -11.383 1 90.88 82 GLY A CA 1
ATOM 655 C C . GLY A 1 82 ? -18.188 3.889 -12.242 1 90.88 82 GLY A C 1
ATOM 656 O O . GLY A 1 82 ? -18.203 3.469 -13.398 1 90.88 82 GLY A O 1
ATOM 657 N N . THR A 1 83 ? -17.125 4.363 -11.664 1 92.56 83 THR A N 1
ATOM 658 C CA . THR A 1 83 ? -15.891 4.449 -12.438 1 92.56 83 THR A CA 1
ATOM 659 C C . THR A 1 83 ? -15.328 3.059 -12.711 1 92.56 83 THR A C 1
ATOM 661 O O . THR A 1 83 ? -15.188 2.248 -11.797 1 92.56 83 THR A O 1
ATOM 664 N N . VAL A 1 84 ? -14.961 2.809 -13.914 1 92.44 84 VAL A N 1
ATOM 665 C CA . VAL A 1 84 ? -14.453 1.505 -14.328 1 92.44 84 VAL A CA 1
ATOM 666 C C . VAL A 1 84 ? -12.953 1.429 -14.062 1 92.44 84 VAL A C 1
ATOM 668 O O . VAL A 1 84 ? -12.211 2.377 -14.344 1 92.44 84 VAL A O 1
ATOM 671 N N . HIS A 1 85 ? -12.539 0.349 -13.477 1 89.44 85 HIS A N 1
ATOM 672 C CA . HIS A 1 85 ? -11.125 0.05 -13.273 1 89.44 85 HIS A CA 1
ATOM 673 C C . HIS A 1 85 ? -10.758 -1.312 -13.852 1 89.44 85 HIS A C 1
ATOM 675 O O . HIS A 1 85 ? -11.164 -2.348 -13.32 1 89.44 85 HIS A O 1
ATOM 681 N N . ASP A 1 86 ? -9.953 -1.277 -14.812 1 82.94 86 ASP A N 1
ATOM 682 C CA . ASP A 1 86 ? -9.555 -2.531 -15.438 1 82.94 86 ASP A CA 1
ATOM 683 C C . ASP A 1 86 ? -8.211 -3.014 -14.906 1 82.94 86 ASP A C 1
ATOM 685 O O . ASP A 1 86 ? -7.18 -2.371 -15.133 1 82.94 86 ASP A O 1
ATOM 689 N N . PHE A 1 87 ? -8.32 -4.102 -14.102 1 83.25 87 PHE A N 1
ATOM 690 C CA . PHE A 1 87 ? -7.102 -4.73 -13.617 1 83.25 87 PHE A CA 1
ATOM 691 C C . PHE A 1 87 ? -7.273 -6.242 -13.516 1 83.25 87 PHE A C 1
ATOM 693 O O . PHE A 1 87 ? -8.344 -6.727 -13.156 1 83.25 87 PHE A O 1
ATOM 700 N N . SER A 1 88 ? -6.195 -6.957 -13.891 1 82.81 88 SER A N 1
ATOM 701 C CA . SER A 1 88 ? -6.172 -8.406 -13.695 1 82.81 88 SER A CA 1
ATOM 702 C C . SER A 1 88 ? -5.801 -8.758 -12.258 1 82.81 88 SER A C 1
ATOM 704 O O . SER A 1 88 ? -6.266 -9.766 -11.727 1 82.81 88 SER A O 1
ATOM 706 N N . TYR A 1 89 ? -4.91 -7.859 -11.688 1 86.38 89 TYR A N 1
ATOM 707 C CA . TYR A 1 89 ? -4.496 -7.902 -10.289 1 86.38 89 TYR A CA 1
ATOM 708 C C . TYR A 1 89 ? -4.605 -6.527 -9.641 1 86.38 89 TYR A C 1
ATOM 710 O O . TYR A 1 89 ? -4.09 -5.539 -10.172 1 86.38 89 TYR A O 1
ATOM 718 N N . GLU A 1 90 ? -5.258 -6.539 -8.539 1 89 90 GLU A N 1
ATOM 719 C CA . GLU A 1 90 ? -5.578 -5.254 -7.922 1 89 90 GLU A CA 1
ATOM 720 C C . GLU A 1 90 ? -4.32 -4.418 -7.711 1 89 90 GLU A C 1
ATOM 722 O O . GLU A 1 90 ? -4.359 -3.189 -7.836 1 89 90 GLU A O 1
ATOM 727 N N . ARG A 1 91 ? -3.211 -5.012 -7.383 1 85.88 91 ARG A N 1
ATOM 728 C CA . ARG A 1 91 ? -1.976 -4.281 -7.129 1 85.88 91 ARG A CA 1
ATOM 729 C C . ARG A 1 91 ? -1.57 -3.451 -8.344 1 85.88 91 ARG A C 1
ATOM 731 O O . ARG A 1 91 ? -0.832 -2.473 -8.211 1 85.88 91 ARG A O 1
ATOM 738 N N . ASN A 1 92 ? -2.059 -3.881 -9.523 1 83.75 92 ASN A N 1
ATOM 739 C CA . ASN A 1 92 ? -1.75 -3.189 -10.773 1 83.75 92 ASN A CA 1
ATOM 740 C C . ASN A 1 92 ? -2.891 -2.273 -11.203 1 83.75 92 ASN A C 1
ATOM 742 O O . ASN A 1 92 ? -3.021 -1.95 -12.383 1 83.75 92 ASN A O 1
ATOM 746 N N . ILE A 1 93 ? -3.617 -1.857 -10.273 1 90.06 93 ILE A N 1
ATOM 747 C CA . ILE A 1 93 ? -4.809 -1.069 -10.578 1 90.06 93 ILE A CA 1
ATOM 748 C C . ILE A 1 93 ? -4.406 0.203 -11.32 1 90.06 93 ILE A C 1
ATOM 750 O O . ILE A 1 93 ? -3.391 0.823 -11 1 90.06 93 ILE A O 1
ATOM 754 N N . GLU A 1 94 ? -5.137 0.489 -12.297 1 88.5 94 GLU A N 1
ATOM 755 C CA . GLU A 1 94 ? -5.023 1.77 -12.992 1 88.5 94 GLU A CA 1
ATOM 756 C C . GLU A 1 94 ? -6.047 2.773 -12.461 1 88.5 94 GLU A C 1
ATOM 758 O O . GLU A 1 94 ? -7.25 2.508 -12.477 1 88.5 94 GLU A O 1
ATOM 763 N N . THR A 1 95 ? -5.605 3.828 -11.969 1 92.94 95 THR A N 1
ATOM 764 C CA . THR A 1 95 ? -6.496 4.855 -11.438 1 92.94 95 THR A CA 1
ATOM 765 C C . THR A 1 95 ? -6.547 6.062 -12.367 1 92.94 95 THR A C 1
ATOM 767 O O . THR A 1 95 ? -6.359 7.199 -11.922 1 92.94 95 THR A O 1
ATOM 770 N N . THR A 1 96 ? -6.906 5.805 -13.562 1 93 96 THR A N 1
ATOM 771 C CA . THR A 1 96 ? -6.828 6.793 -14.633 1 93 96 THR A CA 1
ATOM 772 C C . THR A 1 96 ? -7.77 7.961 -14.359 1 93 96 THR A C 1
ATOM 774 O O . THR A 1 96 ? -7.398 9.125 -14.555 1 93 96 THR A O 1
ATOM 777 N N . SER A 1 97 ? -8.977 7.684 -13.938 1 92.38 97 SER A N 1
ATOM 778 C CA . SER A 1 97 ? -9.961 8.742 -13.695 1 92.38 97 SER A CA 1
ATOM 779 C C . SER A 1 97 ? -9.469 9.711 -12.625 1 92.38 97 SER A C 1
ATOM 781 O O . SER A 1 97 ? -9.57 10.93 -12.797 1 92.38 97 SER A O 1
ATOM 783 N N . LEU A 1 98 ? -8.969 9.195 -11.555 1 94.12 98 LEU A N 1
ATOM 784 C CA . LEU A 1 98 ? -8.43 10.023 -10.484 1 94.12 98 LEU A CA 1
ATOM 785 C C . LEU A 1 98 ? -7.215 10.812 -10.969 1 94.12 98 LEU A C 1
ATOM 787 O O . LEU A 1 98 ? -7.09 12 -10.695 1 94.12 98 LEU A O 1
ATOM 791 N N . GLU A 1 99 ? -6.34 10.141 -11.695 1 96.31 99 GLU A N 1
ATOM 792 C CA . GLU A 1 99 ? -5.137 10.773 -12.227 1 96.31 99 GLU A CA 1
ATOM 793 C C . GLU A 1 99 ? -5.488 11.867 -13.227 1 96.31 99 GLU A C 1
ATOM 795 O O . GLU A 1 99 ? -4.855 12.93 -13.234 1 96.31 99 GLU A O 1
ATOM 800 N N . ASP A 1 100 ? -6.527 11.664 -14.008 1 94.5 100 ASP A N 1
ATOM 801 C CA . ASP A 1 100 ? -7.008 12.68 -14.938 1 94.5 100 ASP A CA 1
ATOM 802 C C . ASP A 1 100 ? -7.547 13.898 -14.188 1 94.5 100 ASP A C 1
ATOM 804 O O . ASP A 1 100 ? -7.316 15.039 -14.594 1 94.5 100 ASP A O 1
ATOM 808 N N . LYS A 1 101 ? -8.25 13.664 -13.117 1 92 101 LYS A N 1
ATOM 809 C CA . LYS A 1 101 ? -8.766 14.75 -12.289 1 92 101 LYS A CA 1
ATOM 810 C C . LYS A 1 101 ? -7.629 15.594 -11.727 1 92 101 LYS A C 1
ATOM 812 O O . LYS A 1 101 ? -7.699 16.828 -11.727 1 92 101 LYS A O 1
ATOM 817 N N . ILE A 1 102 ? -6.598 14.922 -11.234 1 94.44 102 ILE A N 1
ATOM 818 C CA . ILE A 1 102 ? -5.43 15.602 -10.688 1 94.44 102 ILE A CA 1
ATOM 819 C C . ILE A 1 102 ? -4.734 16.406 -11.781 1 94.44 102 ILE A C 1
ATOM 821 O O . ILE A 1 102 ? -4.395 17.578 -11.578 1 94.44 102 ILE A O 1
ATOM 825 N N . GLN A 1 103 ? -4.562 15.797 -12.891 1 95.25 103 GLN A N 1
ATOM 826 C CA . GLN A 1 103 ? -3.914 16.438 -14.031 1 95.25 103 GLN A CA 1
ATOM 827 C C . GLN A 1 103 ? -4.672 17.688 -14.461 1 95.25 103 GLN A C 1
ATOM 829 O O . GLN A 1 103 ? -4.078 18.75 -14.633 1 95.25 103 GLN A O 1
ATOM 834 N N . THR A 1 104 ? -5.957 17.578 -14.609 1 92.56 104 THR A N 1
ATOM 835 C CA . THR A 1 104 ? -6.793 18.656 -15.117 1 92.56 104 THR A CA 1
ATOM 836 C C . THR A 1 104 ? -6.793 19.844 -14.141 1 92.56 104 THR A C 1
ATOM 838 O O . THR A 1 104 ? -6.762 21 -14.562 1 92.56 104 THR A O 1
ATOM 841 N N . SER A 1 105 ? -6.793 19.531 -12.891 1 88.5 105 SER A N 1
ATOM 842 C CA . SER A 1 105 ? -6.832 20.578 -11.867 1 88.5 105 SER A CA 1
ATOM 843 C C . SER A 1 105 ? -5.512 21.328 -11.797 1 88.5 105 SER A C 1
ATOM 845 O O . SER A 1 105 ? -5.43 22.391 -11.18 1 88.5 105 SER A O 1
ATOM 847 N N . ASN A 1 106 ? -4.488 20.844 -12.508 1 91.38 106 ASN A N 1
ATOM 848 C CA . ASN A 1 106 ? -3.156 21.422 -12.391 1 91.38 106 ASN A CA 1
ATOM 849 C C . ASN A 1 106 ? -2.574 21.766 -13.758 1 91.38 106 ASN A C 1
ATOM 851 O O . ASN A 1 106 ? -1.354 21.844 -13.914 1 91.38 106 ASN A O 1
ATOM 855 N N . GLU A 1 107 ? -3.42 21.969 -14.703 1 91.62 107 GLU A N 1
ATOM 856 C CA . GLU A 1 107 ? -2.969 22.266 -16.062 1 91.62 107 GLU A CA 1
ATOM 857 C C . GLU A 1 107 ? -2.232 23.594 -16.125 1 91.62 107 GLU A C 1
ATOM 859 O O . GLU A 1 107 ? -2.584 24.531 -15.414 1 91.62 107 GLU A O 1
ATOM 864 N N . GLN A 1 108 ? -1.2 23.609 -16.984 1 91 108 GLN A N 1
ATOM 865 C CA . GLN A 1 108 ? -0.385 24.797 -17.219 1 91 108 GLN A CA 1
ATOM 866 C C . GLN A 1 108 ? -0.179 25.047 -18.719 1 91 108 GLN A C 1
ATOM 868 O O . GLN A 1 108 ? 0.071 24.094 -19.469 1 91 108 GLN A O 1
ATOM 873 N N . ILE A 1 109 ? -0.276 26.234 -19.172 1 87.75 109 ILE A N 1
ATOM 874 C CA . ILE A 1 109 ? -0.32 26.625 -20.578 1 87.75 109 ILE A CA 1
ATOM 875 C C . ILE A 1 109 ? 0.96 26.172 -21.281 1 87.75 109 ILE A C 1
ATOM 877 O O . ILE A 1 109 ? 0.907 25.531 -22.328 1 87.75 109 ILE A O 1
ATOM 881 N N . CYS A 1 110 ? 2.121 26.328 -20.875 1 89.62 110 CYS A N 1
ATOM 882 C CA . CYS A 1 110 ? 3.371 26.047 -21.562 1 89.62 110 CYS A CA 1
ATOM 883 C C . CYS A 1 110 ? 3.916 24.672 -21.172 1 89.62 110 CYS A C 1
ATOM 885 O O . CYS A 1 110 ? 4.996 24.281 -21.625 1 89.62 110 CYS A O 1
ATOM 887 N N . TRP A 1 111 ? 3.1 23.953 -20.516 1 94.75 111 TRP A N 1
ATOM 888 C CA . TRP A 1 111 ? 3.596 22.672 -20.016 1 94.75 111 TRP A CA 1
ATOM 889 C C . TRP A 1 111 ? 2.615 21.547 -20.328 1 94.75 111 TRP A C 1
ATOM 891 O O . TRP A 1 111 ? 1.398 21.75 -20.297 1 94.75 111 TRP A O 1
ATOM 901 N N . ASN A 1 112 ? 3.109 20.453 -20.812 1 95.25 112 ASN A N 1
ATOM 902 C CA . ASN A 1 112 ? 2.357 19.203 -20.797 1 95.25 112 ASN A CA 1
ATOM 903 C C . ASN A 1 112 ? 2.451 18.5 -19.438 1 95.25 112 ASN A C 1
ATOM 905 O O . ASN A 1 112 ? 3.545 18.172 -18.984 1 95.25 112 ASN A O 1
ATOM 909 N N . ASN A 1 113 ? 1.331 18.375 -18.812 1 96.25 113 ASN A N 1
ATOM 910 C CA . ASN A 1 113 ? 1.391 17.734 -17.516 1 96.25 113 ASN A CA 1
ATOM 911 C C . ASN A 1 113 ? 0.617 16.422 -17.484 1 96.25 113 ASN A C 1
ATOM 913 O O . ASN A 1 113 ? -0.299 16.219 -18.297 1 96.25 113 ASN A O 1
ATOM 917 N N . THR A 1 114 ? 1.025 15.469 -16.703 1 97.25 114 THR A N 1
ATOM 918 C CA . THR A 1 114 ? 0.379 14.211 -16.359 1 97.25 114 THR A CA 1
ATOM 919 C C . THR A 1 114 ? 0.461 13.953 -14.867 1 97.25 114 THR A C 1
ATOM 921 O O . THR A 1 114 ? 1.165 14.664 -14.148 1 97.25 114 THR A O 1
ATOM 924 N N . ALA A 1 115 ? -0.353 13.039 -14.375 1 97.69 115 ALA A N 1
ATOM 925 C CA . ALA A 1 115 ? -0.382 12.789 -12.938 1 97.69 115 ALA A CA 1
ATOM 926 C C . ALA A 1 115 ? -0.448 11.289 -12.648 1 97.69 115 ALA A C 1
ATOM 928 O O . ALA A 1 115 ? -0.9 10.508 -13.484 1 97.69 115 ALA A O 1
ATOM 929 N N . LEU A 1 116 ? 0.07 10.883 -11.586 1 97.88 116 LEU A N 1
ATOM 930 C CA . LEU A 1 116 ? -0.011 9.531 -11.055 1 97.88 116 LEU A CA 1
ATOM 931 C C . LEU A 1 116 ? -0.445 9.547 -9.594 1 97.88 116 LEU A C 1
ATOM 933 O O . LEU A 1 116 ? -0.125 10.484 -8.859 1 97.88 116 LEU A O 1
ATOM 937 N N . ALA A 1 117 ? -1.155 8.516 -9.211 1 97.44 117 ALA A N 1
ATOM 938 C CA . ALA A 1 117 ? -1.605 8.336 -7.836 1 97.44 117 ALA A CA 1
ATOM 939 C C . ALA A 1 117 ? -0.872 7.176 -7.164 1 97.44 117 ALA A C 1
ATOM 941 O O . ALA A 1 117 ? -0.509 6.199 -7.824 1 97.44 117 ALA A O 1
ATOM 942 N N . PHE A 1 118 ? -0.632 7.293 -5.855 1 97.62 118 PHE A N 1
ATOM 943 C CA . PHE A 1 118 ? 0.096 6.305 -5.066 1 97.62 118 PHE A CA 1
ATOM 944 C C . PHE A 1 118 ? -0.603 6.055 -3.736 1 97.62 118 PHE A C 1
ATOM 946 O O . PHE A 1 118 ? -1.517 6.793 -3.361 1 97.62 118 PHE A O 1
ATOM 953 N N . SER A 1 119 ? -0.172 5.09 -3.039 1 96.5 119 SER A N 1
ATOM 954 C CA . SER A 1 119 ? -0.812 4.652 -1.804 1 96.5 119 SER A CA 1
ATOM 955 C C . SER A 1 119 ? -0.548 5.633 -0.666 1 96.5 119 SER A C 1
ATOM 957 O O . SER A 1 119 ? -1.253 5.621 0.345 1 96.5 119 SER A O 1
ATOM 959 N N . SER A 1 120 ? 0.495 6.484 -0.771 1 96.25 120 SER A N 1
ATOM 960 C CA . SER A 1 120 ? 0.804 7.5 0.233 1 96.25 120 SER A CA 1
ATOM 961 C C . SER A 1 120 ? 1.795 8.523 -0.304 1 96.25 120 SER A C 1
ATOM 963 O O . SER A 1 120 ? 2.34 8.359 -1.396 1 96.25 120 SER A O 1
ATOM 965 N N . GLY A 1 121 ? 1.999 9.555 0.475 1 96.62 121 GLY A N 1
ATOM 966 C CA . GLY A 1 121 ? 3.023 10.523 0.112 1 96.62 121 GLY A CA 1
ATOM 967 C C . GLY A 1 121 ? 4.418 9.922 0.073 1 96.62 121 GLY A C 1
ATOM 968 O O . GLY A 1 121 ? 5.188 10.188 -0.856 1 96.62 121 GLY A O 1
ATOM 969 N N . MET A 1 122 ? 4.773 9.102 1.021 1 96.62 122 MET A N 1
ATOM 970 C CA . MET A 1 122 ? 6.09 8.469 1.061 1 96.62 122 MET A CA 1
ATOM 971 C C . MET A 1 122 ? 6.25 7.473 -0.085 1 96.62 122 MET A C 1
ATOM 973 O O . MET A 1 122 ? 7.34 7.332 -0.643 1 96.62 122 MET A O 1
ATOM 977 N N . ALA A 1 123 ? 5.16 6.754 -0.39 1 97.31 123 ALA A N 1
ATOM 978 C CA . ALA A 1 123 ? 5.199 5.871 -1.553 1 97.31 123 ALA A CA 1
ATOM 979 C C . ALA A 1 123 ? 5.477 6.66 -2.83 1 97.31 123 ALA A C 1
ATOM 981 O O . ALA A 1 123 ? 6.188 6.184 -3.717 1 97.31 123 ALA A O 1
ATOM 982 N N . THR A 1 124 ? 4.891 7.852 -2.938 1 98.31 124 THR A N 1
ATOM 983 C CA . THR A 1 124 ? 5.137 8.727 -4.078 1 98.31 124 THR A CA 1
ATOM 984 C C . THR A 1 124 ? 6.617 9.07 -4.188 1 98.31 124 THR A C 1
ATOM 986 O O . THR A 1 124 ? 7.234 8.859 -5.23 1 98.31 124 THR A O 1
ATOM 989 N N . LEU A 1 125 ? 7.195 9.523 -3.096 1 98.19 125 LEU A N 1
ATOM 990 C CA . LEU A 1 125 ? 8.586 9.945 -3.088 1 98.19 125 LEU A CA 1
ATOM 991 C C . LEU A 1 125 ? 9.516 8.773 -3.359 1 98.19 125 LEU A C 1
ATOM 993 O O . LEU A 1 125 ? 10.453 8.883 -4.156 1 98.19 125 LEU A O 1
ATOM 997 N N . SER A 1 126 ? 9.234 7.688 -2.678 1 97.25 126 SER A N 1
ATOM 998 C CA . SER A 1 126 ? 10.07 6.5 -2.855 1 97.25 126 SER A CA 1
ATOM 999 C C . SER A 1 126 ? 10.062 6.031 -4.309 1 97.25 126 SER A C 1
ATOM 1001 O O . SER A 1 126 ? 11.109 5.727 -4.871 1 97.25 126 SER A O 1
ATOM 1003 N N . THR A 1 127 ? 8.906 5.984 -4.906 1 97.81 127 THR A N 1
ATOM 1004 C CA . THR A 1 127 ? 8.781 5.555 -6.297 1 97.81 127 THR A CA 1
ATOM 1005 C C . THR A 1 127 ? 9.477 6.535 -7.23 1 97.81 127 THR A C 1
ATOM 1007 O O . THR A 1 127 ? 10.164 6.121 -8.172 1 97.81 127 THR A O 1
ATOM 1010 N N . LEU A 1 128 ? 9.336 7.82 -6.988 1 97.94 128 LEU A N 1
ATOM 1011 C CA . LEU A 1 128 ? 9.961 8.836 -7.824 1 97.94 128 LEU A CA 1
ATOM 1012 C C . LEU A 1 128 ? 11.477 8.727 -7.77 1 97.94 128 LEU A C 1
ATOM 1014 O O . LEU A 1 128 ? 12.141 8.695 -8.812 1 97.94 128 LEU A O 1
ATOM 1018 N N . PHE A 1 129 ? 12.023 8.609 -6.609 1 96.62 129 PHE A N 1
ATOM 1019 C CA . PHE A 1 129 ? 13.469 8.547 -6.457 1 96.62 129 PHE A CA 1
ATOM 1020 C C . PHE A 1 129 ? 14.023 7.27 -7.086 1 96.62 129 PHE A C 1
ATOM 1022 O O . PHE A 1 129 ? 15.047 7.305 -7.77 1 96.62 129 PHE A O 1
ATOM 1029 N N . ASN A 1 130 ? 13.328 6.203 -6.879 1 95.19 130 ASN A N 1
ATOM 1030 C CA . ASN A 1 130 ? 13.758 4.961 -7.516 1 95.19 130 ASN A CA 1
ATOM 1031 C C . ASN A 1 130 ? 13.703 5.059 -9.039 1 95.19 130 ASN A C 1
ATOM 1033 O O . ASN A 1 130 ? 14.586 4.555 -9.727 1 95.19 130 ASN A O 1
ATOM 1037 N N . SER A 1 131 ? 12.664 5.656 -9.516 1 96.62 131 SER A N 1
ATOM 1038 C CA . SER A 1 131 ? 12.523 5.848 -10.953 1 96.62 131 SER A CA 1
ATOM 1039 C C . SER A 1 131 ? 13.672 6.688 -11.516 1 96.62 131 SER A C 1
ATOM 1041 O O . SER A 1 131 ? 14.25 6.348 -12.547 1 96.62 131 SER A O 1
ATOM 1043 N N . LEU A 1 132 ? 14 7.766 -10.852 1 95.56 132 LEU A N 1
ATOM 1044 C CA . LEU A 1 132 ? 15.031 8.68 -11.328 1 95.56 132 LEU A CA 1
ATOM 1045 C C . LEU A 1 132 ? 16.406 8.039 -11.25 1 95.56 132 LEU A C 1
ATOM 1047 O O . LEU A 1 132 ? 17.234 8.227 -12.141 1 95.56 132 LEU A O 1
ATOM 1051 N N . LEU A 1 133 ? 16.641 7.312 -10.164 1 94.25 133 LEU A N 1
ATOM 1052 C CA . LEU A 1 133 ? 17.922 6.609 -10.047 1 94.25 133 LEU A CA 1
ATOM 1053 C C . LEU A 1 133 ? 18.078 5.582 -11.164 1 94.25 133 LEU A C 1
ATOM 1055 O O . LEU A 1 133 ? 19.156 5.426 -11.727 1 94.25 133 LEU A O 1
ATOM 1059 N N . SER A 1 134 ? 17 4.918 -11.422 1 92.94 134 SER A N 1
ATOM 1060 C CA . SER A 1 134 ? 17.031 3.955 -12.516 1 92.94 134 SER A CA 1
ATOM 1061 C C . SER A 1 134 ? 17.203 4.652 -13.859 1 92.94 134 SER A C 1
ATOM 1063 O O . SER A 1 134 ? 17.938 4.168 -14.727 1 92.94 134 SER A O 1
ATOM 1065 N N . PHE A 1 135 ? 16.531 5.727 -14.008 1 90.5 135 PHE A N 1
ATOM 1066 C CA . PHE A 1 135 ? 16.594 6.52 -15.227 1 90.5 135 PHE A CA 1
ATOM 1067 C C . PHE A 1 135 ? 18.016 7 -15.5 1 90.5 135 PHE A C 1
ATOM 1069 O O . PHE A 1 135 ? 18.531 6.852 -16.609 1 90.5 135 PHE A O 1
ATOM 1076 N N . TYR A 1 136 ? 18.703 7.535 -14.531 1 91.12 136 TYR A N 1
ATOM 1077 C CA . TYR A 1 136 ? 20.031 8.102 -14.672 1 91.12 136 TYR A CA 1
ATOM 1078 C C . TYR A 1 136 ? 21.094 7 -14.672 1 91.12 136 TYR A C 1
ATOM 1080 O O . TYR A 1 136 ? 22.141 7.145 -15.297 1 91.12 136 TYR A O 1
ATOM 1088 N N . SER A 1 137 ? 20.828 5.938 -13.836 1 90.19 137 SER A N 1
ATOM 1089 C CA . SER A 1 137 ? 21.797 4.855 -13.656 1 90.19 137 SER A CA 1
ATOM 1090 C C . SER A 1 137 ? 23.172 5.398 -13.32 1 90.19 137 SER A C 1
ATOM 1092 O O . SER A 1 137 ? 24.125 5.176 -14.07 1 90.19 137 SER A O 1
ATOM 1094 N N . PRO A 1 138 ? 23.281 6.062 -12.219 1 91.81 138 PRO A N 1
ATOM 1095 C CA . PRO A 1 138 ? 24.547 6.711 -11.875 1 91.81 138 PRO A CA 1
ATOM 1096 C C . PRO A 1 138 ? 25.734 5.738 -11.883 1 91.81 138 PRO A C 1
ATOM 1098 O O . PRO A 1 138 ? 25.594 4.594 -11.445 1 91.81 138 PRO A O 1
ATOM 1101 N N . SER A 1 139 ? 26.875 6.246 -12.344 1 92.5 139 SER A N 1
ATOM 1102 C CA . SER A 1 139 ? 28.125 5.492 -12.461 1 92.5 139 SER A CA 1
ATOM 1103 C C . SER A 1 139 ? 29.328 6.402 -12.312 1 92.5 139 SER A C 1
ATOM 1105 O O . SER A 1 139 ? 29.188 7.617 -12.188 1 92.5 139 SER A O 1
ATOM 1107 N N . GLN A 1 140 ? 30.438 5.762 -12.273 1 91.81 140 GLN A N 1
ATOM 1108 C CA . GLN A 1 140 ? 31.672 6.527 -12.188 1 91.81 140 GLN A CA 1
ATOM 1109 C C . GLN A 1 140 ? 31.781 7.539 -13.32 1 91.81 140 GLN A C 1
ATOM 1111 O O . GLN A 1 140 ? 32.219 8.68 -13.109 1 91.81 140 GLN A O 1
ATOM 1116 N N . ASN A 1 141 ? 31.344 7.145 -14.492 1 91.81 141 ASN A N 1
ATOM 1117 C CA . ASN A 1 141 ? 31.469 7.973 -15.688 1 91.81 141 ASN A CA 1
ATOM 1118 C C . ASN A 1 141 ? 30.312 8.969 -15.805 1 91.81 141 ASN A C 1
ATOM 1120 O O . ASN A 1 141 ? 30.391 9.922 -16.578 1 91.81 141 ASN A O 1
ATOM 1124 N N . ASN A 1 142 ? 29.281 8.719 -15.055 1 91.88 142 ASN A N 1
ATOM 1125 C CA . ASN A 1 142 ? 28.094 9.57 -15.078 1 91.88 142 ASN A CA 1
ATOM 1126 C C . ASN A 1 142 ? 27.531 9.766 -13.672 1 91.88 142 ASN A C 1
ATOM 1128 O O . ASN A 1 142 ? 26.422 9.312 -13.375 1 91.88 142 ASN A O 1
ATOM 1132 N N . PRO A 1 143 ? 28.219 10.547 -12.883 1 93.06 143 PRO A N 1
ATOM 1133 C CA . PRO A 1 143 ? 27.734 10.75 -11.516 1 93.06 143 PRO A CA 1
ATOM 1134 C C . PRO A 1 143 ? 26.484 11.609 -11.453 1 93.06 143 PRO A C 1
ATOM 1136 O O . PRO A 1 143 ? 26.234 12.422 -12.344 1 93.06 143 PRO A O 1
ATOM 1139 N N . LEU A 1 144 ? 25.719 11.359 -10.461 1 94.81 144 LEU A N 1
ATOM 1140 C CA . LEU A 1 144 ? 24.484 12.078 -10.227 1 94.81 144 LEU A CA 1
ATOM 1141 C C . LEU A 1 144 ? 24.609 13.023 -9.039 1 94.81 144 LEU A C 1
ATOM 1143 O O . LEU A 1 144 ? 25.188 12.656 -8.008 1 94.81 144 LEU A O 1
ATOM 1147 N N . SER A 1 145 ? 24.156 14.266 -9.195 1 94.81 145 SER A N 1
ATOM 1148 C CA . SER A 1 145 ? 24.188 15.258 -8.125 1 94.81 145 SER A CA 1
ATOM 1149 C C . SER A 1 145 ? 22.781 15.688 -7.742 1 94.81 145 SER A C 1
ATOM 1151 O O . SER A 1 145 ? 21.922 15.906 -8.609 1 94.81 145 SER A O 1
ATOM 1153 N N . MET A 1 146 ? 22.516 15.75 -6.445 1 95.88 146 MET A N 1
ATOM 1154 C CA . MET A 1 146 ? 21.219 16.156 -5.902 1 95.88 146 MET A CA 1
ATOM 1155 C C . MET A 1 146 ? 21.391 17.234 -4.832 1 95.88 146 MET A C 1
ATOM 1157 O O . MET A 1 146 ? 22.328 17.172 -4.027 1 95.88 146 MET A O 1
ATOM 1161 N N . VAL A 1 147 ? 20.562 18.281 -4.891 1 95.25 147 VAL A N 1
ATOM 1162 C CA . VAL A 1 147 ? 20.5 19.266 -3.811 1 95.25 147 VAL A CA 1
ATOM 1163 C C . VAL A 1 147 ? 19.109 19.219 -3.164 1 95.25 147 VAL A C 1
ATOM 1165 O O . VAL A 1 147 ? 18.109 19.031 -3.85 1 95.25 147 VAL A O 1
ATOM 1168 N N . CYS A 1 148 ? 19.047 19.297 -1.85 1 95.31 148 CYS A N 1
ATOM 1169 C CA . CYS A 1 148 ? 17.797 19.234 -1.086 1 95.31 148 CYS A CA 1
ATOM 1170 C C . CYS A 1 148 ? 17.609 20.484 -0.237 1 95.31 148 CYS A C 1
ATOM 1172 O O . CYS A 1 148 ? 18.469 20.812 0.589 1 95.31 148 CYS A O 1
ATOM 1174 N N . PHE A 1 149 ? 16.562 21.203 -0.507 1 94.25 149 PHE A N 1
ATOM 1175 C CA . PHE A 1 149 ? 16.016 22.156 0.445 1 94.25 149 PHE A CA 1
ATOM 1176 C C . PHE A 1 149 ? 14.828 21.562 1.192 1 94.25 149 PHE A C 1
ATOM 1178 O O . PHE A 1 149 ? 13.672 21.828 0.861 1 94.25 149 PHE A O 1
ATOM 1185 N N . ALA A 1 150 ? 15.109 20.656 2.15 1 93.81 150 ALA A N 1
ATOM 1186 C CA . ALA A 1 150 ? 14.125 19.828 2.828 1 93.81 150 ALA A CA 1
ATOM 1187 C C . ALA A 1 150 ? 14.648 19.344 4.18 1 93.81 150 ALA A C 1
ATOM 1189 O O . ALA A 1 150 ? 15.852 19.156 4.352 1 93.81 150 ALA A O 1
ATOM 1190 N N . ASP A 1 151 ? 13.703 19.125 5.133 1 91.75 151 ASP A N 1
ATOM 1191 C CA . ASP A 1 151 ? 14.133 18.703 6.461 1 91.75 151 ASP A CA 1
ATOM 1192 C C . ASP A 1 151 ? 13.18 17.656 7.039 1 91.75 151 ASP A C 1
ATOM 1194 O O . ASP A 1 151 ? 13.383 17.172 8.164 1 91.75 151 ASP A O 1
ATOM 1198 N N . TYR A 1 152 ? 12.156 17.312 6.301 1 89.56 152 TYR A N 1
ATOM 1199 C CA . TYR A 1 152 ? 11.266 16.266 6.797 1 89.56 152 TYR A CA 1
ATOM 1200 C C . TYR A 1 152 ? 12.031 14.984 7.078 1 89.56 152 TYR A C 1
ATOM 1202 O O . TYR A 1 152 ? 12.719 14.453 6.199 1 89.56 152 TYR A O 1
ATOM 1210 N N . PHE A 1 153 ? 11.914 14.43 8.211 1 88.06 153 PHE A N 1
ATOM 1211 C CA . PHE A 1 153 ? 12.805 13.383 8.703 1 88.06 153 PHE A CA 1
ATOM 1212 C C . PHE A 1 153 ? 12.641 12.102 7.887 1 88.06 153 PHE A C 1
ATOM 1214 O O . PHE A 1 153 ? 13.617 11.391 7.645 1 88.06 153 PHE A O 1
ATOM 1221 N N . GLU A 1 154 ? 11.438 11.789 7.473 1 91.12 154 GLU A N 1
ATOM 1222 C CA . GLU A 1 154 ? 11.258 10.562 6.707 1 91.12 154 GLU A CA 1
ATOM 1223 C C . GLU A 1 154 ? 11.836 10.695 5.301 1 91.12 154 GLU A C 1
ATOM 1225 O O . GLU A 1 154 ? 12.367 9.734 4.746 1 91.12 154 GLU A O 1
ATOM 1230 N N . SER A 1 155 ? 11.68 11.891 4.699 1 94 155 SER A N 1
ATOM 1231 C CA . SER A 1 155 ? 12.312 12.094 3.396 1 94 155 SER A CA 1
ATOM 1232 C C . SER A 1 155 ? 13.828 11.992 3.494 1 94 155 SER A C 1
ATOM 1234 O O . SER A 1 155 ? 14.477 11.406 2.621 1 94 155 SER A O 1
ATOM 1236 N N . LYS A 1 156 ? 14.375 12.523 4.52 1 93.31 156 LYS A N 1
ATOM 1237 C CA . LYS A 1 156 ? 15.812 12.406 4.75 1 93.31 156 LYS A CA 1
ATOM 1238 C C . LYS A 1 156 ? 16.219 10.953 4.945 1 93.31 156 LYS A C 1
ATOM 1240 O O . LYS A 1 156 ? 17.234 10.508 4.395 1 93.31 156 LYS A O 1
ATOM 1245 N N . GLY A 1 157 ? 15.422 10.281 5.781 1 94 157 GLY A N 1
ATOM 1246 C CA . GLY A 1 157 ? 15.68 8.859 5.961 1 94 157 GLY A CA 1
ATOM 1247 C C . GLY A 1 157 ? 15.641 8.078 4.66 1 94 157 GLY A C 1
ATOM 1248 O O . GLY A 1 157 ? 16.469 7.199 4.434 1 94 157 GLY A O 1
ATOM 1249 N N . LEU A 1 158 ? 14.68 8.398 3.842 1 96 158 LEU A N 1
ATOM 1250 C CA . LEU A 1 158 ? 14.547 7.746 2.541 1 96 158 LEU A CA 1
ATOM 1251 C C . LEU A 1 158 ? 15.789 7.996 1.685 1 96 158 LEU A C 1
ATOM 1253 O O . LEU A 1 158 ? 16.312 7.074 1.051 1 96 158 LEU A O 1
ATOM 1257 N N . LEU A 1 159 ? 16.281 9.211 1.667 1 95.31 159 LEU A N 1
ATOM 1258 C CA . LEU A 1 159 ? 17.453 9.57 0.879 1 95.31 159 LEU A CA 1
ATOM 1259 C C . LEU A 1 159 ? 18.703 8.852 1.396 1 95.31 159 LEU A C 1
ATOM 1261 O O . LEU A 1 159 ? 19.578 8.492 0.616 1 95.31 159 LEU A O 1
ATOM 1265 N N . GLU A 1 160 ? 18.719 8.633 2.711 1 93.31 160 GLU A N 1
ATOM 1266 C CA . GLU A 1 160 ? 19.812 7.863 3.283 1 93.31 160 GLU A CA 1
ATOM 1267 C C . GLU A 1 160 ? 19.781 6.418 2.791 1 93.31 160 GLU A C 1
ATOM 1269 O O . GLU A 1 160 ? 20.844 5.84 2.504 1 93.31 160 GLU A O 1
ATOM 1274 N N . VAL A 1 161 ? 18.656 5.902 2.676 1 92.38 161 VAL A N 1
ATOM 1275 C CA . VAL A 1 161 ? 18.484 4.512 2.275 1 92.38 161 VAL A CA 1
ATOM 1276 C C . VAL A 1 161 ? 18.859 4.344 0.806 1 92.38 161 VAL A C 1
ATOM 1278 O O . VAL A 1 161 ? 19.438 3.328 0.418 1 92.38 161 VAL A O 1
ATOM 1281 N N . ILE A 1 162 ? 18.578 5.355 0.004 1 90.75 162 ILE A N 1
ATOM 1282 C CA . ILE A 1 162 ? 18.75 5.164 -1.431 1 90.75 162 ILE A CA 1
ATOM 1283 C C . ILE A 1 162 ? 20.125 5.703 -1.856 1 90.75 162 ILE A C 1
ATOM 1285 O O . ILE A 1 162 ? 20.516 5.547 -3.012 1 90.75 162 ILE A O 1
ATOM 1289 N N . ALA A 1 163 ? 20.844 6.352 -0.989 1 88.38 163 ALA A N 1
ATOM 1290 C CA . ALA A 1 163 ? 22.156 6.914 -1.293 1 88.38 163 ALA A CA 1
ATOM 1291 C C . ALA A 1 163 ? 23.109 5.84 -1.817 1 88.38 163 ALA A C 1
ATOM 1293 O O . ALA A 1 163 ? 23.094 4.707 -1.339 1 88.38 163 ALA A O 1
ATOM 1294 N N . ARG A 1 164 ? 23.859 6.219 -2.818 1 86.69 164 ARG A N 1
ATOM 1295 C CA . ARG A 1 164 ? 24.859 5.344 -3.438 1 86.69 164 ARG A CA 1
ATOM 1296 C C . ARG A 1 164 ? 26.141 6.105 -3.732 1 86.69 164 ARG A C 1
ATOM 1298 O O . ARG A 1 164 ? 26.172 7.336 -3.695 1 86.69 164 ARG A O 1
ATOM 1305 N N . GLU A 1 165 ? 27.156 5.367 -4.113 1 88.62 165 GLU A N 1
ATOM 1306 C CA . GLU A 1 165 ? 28.5 5.93 -4.301 1 88.62 165 GLU A CA 1
ATOM 1307 C C . GLU A 1 165 ? 28.484 7.035 -5.352 1 88.62 165 GLU A C 1
ATOM 1309 O O . GLU A 1 165 ? 29.188 8.039 -5.207 1 88.62 165 GLU A O 1
ATOM 1314 N N . HIS A 1 166 ? 27.672 6.965 -6.328 1 89.75 166 HIS A N 1
ATOM 1315 C CA . HIS A 1 166 ? 27.734 7.934 -7.414 1 89.75 166 HIS A CA 1
ATOM 1316 C C . HIS A 1 166 ? 26.547 8.883 -7.379 1 89.75 166 HIS A C 1
ATOM 1318 O O . HIS A 1 166 ? 26.219 9.516 -8.383 1 89.75 166 HIS A O 1
ATOM 1324 N N . LEU A 1 167 ? 25.875 8.922 -6.227 1 93.12 167 LEU A N 1
ATOM 1325 C CA . LEU A 1 167 ? 24.875 9.93 -5.926 1 93.12 167 LEU A CA 1
ATOM 1326 C C . LEU A 1 167 ? 25.344 10.859 -4.812 1 93.12 167 LEU A C 1
ATOM 1328 O O . LEU A 1 167 ? 25.453 10.445 -3.656 1 93.12 167 LEU A O 1
ATOM 1332 N N . SER A 1 168 ? 25.656 12.07 -5.16 1 94.31 168 SER A N 1
ATOM 1333 C CA . SER A 1 168 ? 26.016 13.07 -4.164 1 94.31 168 SER A CA 1
ATOM 1334 C C . SER A 1 168 ? 24.797 13.883 -3.736 1 94.31 168 SER A C 1
ATOM 1336 O O . SER A 1 168 ? 24.094 14.469 -4.574 1 94.31 168 SER A O 1
ATOM 1338 N N . ILE A 1 169 ? 24.516 13.875 -2.469 1 95.38 169 ILE A N 1
ATOM 1339 C CA . ILE A 1 169 ? 23.375 14.617 -1.931 1 95.38 169 ILE A CA 1
ATOM 1340 C C . ILE A 1 169 ? 23.875 15.773 -1.064 1 95.38 169 ILE A C 1
ATOM 1342 O O . ILE A 1 169 ? 24.609 15.555 -0.092 1 95.38 169 ILE A O 1
ATOM 1346 N N . THR A 1 170 ? 23.516 16.984 -1.46 1 93.88 170 THR A N 1
ATOM 1347 C CA . THR A 1 170 ? 23.844 18.172 -0.696 1 93.88 170 THR A CA 1
ATOM 1348 C C . THR A 1 170 ? 22.594 18.781 -0.074 1 93.88 170 THR A C 1
ATOM 1350 O O . THR A 1 170 ? 21.547 18.891 -0.736 1 93.88 170 THR A O 1
ATOM 1353 N N . TYR A 1 171 ? 22.625 19.141 1.16 1 92.81 171 TYR A N 1
ATOM 1354 C CA . TYR A 1 171 ? 21.516 19.797 1.838 1 92.81 171 TYR A CA 1
ATOM 1355 C C . TYR A 1 171 ? 21.766 21.297 1.925 1 92.81 171 TYR A C 1
ATOM 1357 O O . TYR A 1 171 ? 22.766 21.75 2.504 1 92.81 171 TYR A O 1
ATOM 1365 N N . ALA A 1 172 ? 20.891 22.031 1.303 1 89.88 172 ALA A N 1
ATOM 1366 C CA . ALA A 1 172 ? 21.016 23.484 1.28 1 89.88 172 ALA A CA 1
ATOM 1367 C C . ALA A 1 172 ? 20.328 24.125 2.486 1 89.88 172 ALA A C 1
ATOM 1369 O O . ALA A 1 172 ? 19.188 23.766 2.812 1 89.88 172 ALA A O 1
ATOM 1370 N N . ASP A 1 173 ? 20.938 25 3.064 1 83.38 173 ASP A N 1
ATOM 1371 C CA . ASP A 1 173 ? 20.359 25.703 4.211 1 83.38 173 ASP A CA 1
ATOM 1372 C C . ASP A 1 173 ? 19.516 26.891 3.76 1 83.38 173 ASP A C 1
ATOM 1374 O O . ASP A 1 173 ? 18.625 27.344 4.484 1 83.38 173 ASP A O 1
ATOM 1378 N N . THR A 1 174 ? 20.016 27.375 2.621 1 79.62 174 THR A N 1
ATOM 1379 C CA . THR A 1 174 ? 19.281 28.516 2.088 1 79.62 174 THR A CA 1
ATOM 1380 C C . THR A 1 174 ? 18.578 28.141 0.781 1 79.62 174 THR A C 1
ATOM 1382 O O . THR A 1 174 ? 18.906 27.125 0.167 1 79.62 174 THR A O 1
ATOM 1385 N N . GLY A 1 175 ? 17.625 28.891 0.458 1 77.44 175 GLY A N 1
ATOM 1386 C CA . GLY A 1 175 ? 16.891 28.672 -0.774 1 77.44 175 GLY A CA 1
ATOM 1387 C C . GLY A 1 175 ? 17.672 29.062 -2.018 1 77.44 175 GLY A C 1
ATOM 1388 O O . GLY A 1 175 ? 17.172 28.922 -3.137 1 77.44 175 GLY A O 1
ATOM 1389 N N . GLU A 1 176 ? 18.906 29.453 -1.923 1 81.5 176 GLU A N 1
ATOM 1390 C CA . GLU A 1 176 ? 19.703 29.812 -3.084 1 81.5 176 GLU A CA 1
ATOM 1391 C C . GLU A 1 176 ? 20.297 28.562 -3.742 1 81.5 176 GLU A C 1
ATOM 1393 O O . GLU A 1 176 ? 21.375 28.094 -3.35 1 81.5 176 GLU A O 1
ATOM 1398 N N . ILE A 1 177 ? 19.578 28.078 -4.668 1 83.5 177 ILE A N 1
ATOM 1399 C CA . ILE A 1 177 ? 19.984 26.844 -5.34 1 83.5 177 ILE A CA 1
ATOM 1400 C C . ILE A 1 177 ? 20.328 27.141 -6.797 1 83.5 177 ILE A C 1
ATOM 1402 O O . ILE A 1 177 ? 19.562 27.812 -7.492 1 83.5 177 ILE A O 1
ATOM 1406 N N . ASP A 1 178 ? 21.516 26.672 -7.215 1 77.38 178 ASP A N 1
ATOM 1407 C CA . ASP A 1 178 ? 21.906 26.75 -8.617 1 77.38 178 ASP A CA 1
ATOM 1408 C C . ASP A 1 178 ? 21.188 25.688 -9.445 1 77.38 178 ASP A C 1
ATOM 1410 O O . ASP A 1 178 ? 21.531 24.5 -9.359 1 77.38 178 ASP A O 1
ATOM 1414 N N . PHE A 1 179 ? 20.344 26.047 -10.305 1 74.31 179 PHE A N 1
ATOM 1415 C CA . PHE A 1 179 ? 19.516 25.125 -11.086 1 74.31 179 PHE A CA 1
ATOM 1416 C C . PHE A 1 179 ? 20.391 24.312 -12.039 1 74.31 179 PHE A C 1
ATOM 1418 O O . PHE A 1 179 ? 20.047 23.172 -12.367 1 74.31 179 PHE A O 1
ATOM 1425 N N . ASN A 1 180 ? 21.453 24.875 -12.43 1 77.06 180 ASN A N 1
ATOM 1426 C CA . ASN A 1 180 ? 22.281 24.234 -13.438 1 77.06 180 ASN A CA 1
ATOM 1427 C C . ASN A 1 180 ? 23.328 23.312 -12.812 1 77.06 180 ASN A C 1
ATOM 1429 O O . ASN A 1 180 ? 23.953 22.516 -13.508 1 77.06 180 ASN A O 1
ATOM 1433 N N . GLY A 1 181 ? 23.375 23.375 -11.594 1 82.88 181 GLY A N 1
ATOM 1434 C CA . GLY A 1 181 ? 24.453 22.672 -10.93 1 82.88 181 GLY A CA 1
ATOM 1435 C C . GLY A 1 181 ? 24.078 21.281 -10.469 1 82.88 181 GLY A C 1
ATOM 1436 O O . GLY A 1 181 ? 24.938 20.516 -10 1 82.88 181 GLY A O 1
ATOM 1437 N N . PHE A 1 182 ? 22.766 20.953 -10.656 1 91.38 182 PHE A N 1
ATOM 1438 C CA . PHE A 1 182 ? 22.344 19.688 -10.086 1 91.38 182 PHE A CA 1
ATOM 1439 C C . PHE A 1 182 ? 21.469 18.922 -11.062 1 91.38 182 PHE A C 1
ATOM 1441 O O . PHE A 1 182 ? 20.812 19.516 -11.922 1 91.38 182 PHE A O 1
ATOM 1448 N N . ASP A 1 183 ? 21.516 17.641 -10.953 1 94.19 183 ASP A N 1
ATOM 1449 C CA . ASP A 1 183 ? 20.672 16.766 -11.766 1 94.19 183 ASP A CA 1
ATOM 1450 C C . ASP A 1 183 ? 19.266 16.641 -11.172 1 94.19 183 ASP A C 1
ATOM 1452 O O . ASP A 1 183 ? 18.297 16.484 -11.906 1 94.19 183 ASP A O 1
ATOM 1456 N N . ILE A 1 184 ? 19.188 16.641 -9.844 1 96 184 ILE A N 1
ATOM 1457 C CA . ILE A 1 184 ? 17.922 16.562 -9.117 1 96 184 ILE A CA 1
ATOM 1458 C C . ILE A 1 184 ? 17.859 17.656 -8.062 1 96 184 ILE A C 1
ATOM 1460 O O . ILE A 1 184 ? 18.812 17.859 -7.309 1 96 184 ILE A O 1
ATOM 1464 N N . ILE A 1 185 ? 16.844 18.391 -8.055 1 95.19 185 ILE A N 1
ATOM 1465 C CA . ILE A 1 185 ? 16.562 19.391 -7.035 1 95.19 185 ILE A CA 1
ATOM 1466 C C . ILE A 1 185 ? 15.305 19.016 -6.262 1 95.19 185 ILE A C 1
ATOM 1468 O O . ILE A 1 185 ? 14.227 18.859 -6.848 1 95.19 185 ILE A O 1
ATOM 1472 N N . TYR A 1 186 ? 15.398 18.766 -4.969 1 96.75 186 TYR A N 1
ATOM 1473 C CA . TYR A 1 186 ? 14.273 18.406 -4.109 1 96.75 186 TYR A CA 1
ATOM 1474 C C . TYR A 1 186 ? 13.945 19.547 -3.152 1 96.75 186 TYR A C 1
ATOM 1476 O O . TYR A 1 186 ? 14.781 19.953 -2.338 1 96.75 186 TYR A O 1
ATOM 1484 N N . ILE A 1 187 ? 12.664 20.031 -3.221 1 95.44 187 ILE A N 1
ATOM 1485 C CA . ILE A 1 187 ? 12.281 21.25 -2.496 1 95.44 187 ILE A CA 1
ATOM 1486 C C . ILE A 1 187 ? 11.039 20.969 -1.655 1 95.44 187 ILE A C 1
ATOM 1488 O O . ILE A 1 187 ? 10.031 20.484 -2.17 1 95.44 187 ILE A O 1
ATOM 1492 N N . GLU A 1 188 ? 11.117 21.266 -0.392 1 94.69 188 GLU A N 1
ATOM 1493 C CA . GLU A 1 188 ? 9.961 21.531 0.464 1 94.69 188 GLU A CA 1
ATOM 1494 C C . GLU A 1 188 ? 9.688 23.031 0.578 1 94.69 188 GLU A C 1
ATOM 1496 O O . GLU A 1 188 ? 10.383 23.734 1.299 1 94.69 188 GLU A O 1
ATOM 1501 N N . PRO A 1 189 ? 8.633 23.422 -0.12 1 92.69 189 PRO A N 1
ATOM 1502 C CA . PRO A 1 189 ? 8.398 24.875 -0.046 1 92.69 189 PRO A CA 1
ATOM 1503 C C . PRO A 1 189 ? 8.344 25.391 1.391 1 92.69 189 PRO A C 1
ATOM 1505 O O . PRO A 1 189 ? 8.906 26.438 1.694 1 92.69 189 PRO A O 1
ATOM 1508 N N . THR A 1 190 ? 7.598 24.719 2.205 1 89.94 190 THR A N 1
ATOM 1509 C CA . THR A 1 190 ? 7.656 24.891 3.65 1 89.94 190 THR A CA 1
ATOM 1510 C C . THR A 1 190 ? 8.539 23.828 4.297 1 89.94 190 THR A C 1
ATOM 1512 O O . THR A 1 190 ? 8.125 22.688 4.457 1 89.94 190 THR A O 1
ATOM 1515 N N . ARG A 1 191 ? 9.711 24.281 4.625 1 89.19 191 ARG A N 1
ATOM 1516 C CA . ARG A 1 191 ? 10.688 23.344 5.168 1 89.19 191 ARG A CA 1
ATOM 1517 C C . ARG A 1 191 ? 10.305 22.906 6.574 1 89.19 191 ARG A C 1
ATOM 1519 O O . ARG A 1 191 ? 9.969 23.734 7.422 1 89.19 191 ARG A O 1
ATOM 1526 N N . TYR A 1 192 ? 10.383 21.656 6.84 1 87.19 192 TYR A N 1
ATOM 1527 C CA . TYR A 1 192 ? 10 21.109 8.133 1 87.19 192 TYR A CA 1
ATOM 1528 C C . TYR A 1 192 ? 11.164 21.141 9.117 1 87.19 192 TYR A C 1
ATOM 1530 O O . TYR A 1 192 ? 11.523 20.125 9.703 1 87.19 192 TYR A O 1
ATOM 1538 N N . ASP A 1 193 ? 11.852 22.297 9.32 1 82.62 193 ASP A N 1
ATOM 1539 C CA . ASP A 1 193 ? 13.039 22.453 10.156 1 82.62 193 ASP A CA 1
ATOM 1540 C C . ASP A 1 193 ? 12.688 23.109 11.484 1 82.62 193 ASP A C 1
ATOM 1542 O O . ASP A 1 193 ? 13.555 23.688 12.148 1 82.62 193 ASP A O 1
ATOM 1546 N N . TRP A 1 194 ? 11.484 23.125 11.922 1 78.75 194 TRP A N 1
ATOM 1547 C CA . TRP A 1 194 ? 10.984 23.641 13.195 1 78.75 194 TRP A CA 1
ATOM 1548 C C . TRP A 1 194 ? 10.875 25.172 13.164 1 78.75 194 TRP A C 1
ATOM 1550 O O . TRP A 1 194 ? 10.148 25.766 13.953 1 78.75 194 TRP A O 1
ATOM 1560 N N . LYS A 1 195 ? 11.672 25.797 12.211 1 79.94 195 LYS A N 1
ATOM 1561 C CA . LYS A 1 195 ? 11.523 27.234 11.984 1 79.94 195 LYS A CA 1
ATOM 1562 C C . LYS A 1 195 ? 10.586 27.5 10.82 1 79.94 195 LYS A C 1
ATOM 1564 O O . LYS A 1 195 ? 10.117 28.641 10.641 1 79.94 195 LYS A O 1
ATOM 1569 N N . MET A 1 196 ? 10.312 26.5 10.148 1 82.56 196 MET A N 1
ATOM 1570 C CA . MET A 1 196 ? 9.414 26.547 8.992 1 82.56 196 MET A CA 1
ATOM 1571 C C . MET A 1 196 ? 9.891 27.562 7.973 1 82.56 196 MET A C 1
ATOM 1573 O O . MET A 1 196 ? 9.117 28.422 7.531 1 82.56 196 MET A O 1
ATOM 1577 N N . ASN A 1 197 ? 11.109 27.422 7.625 1 84.5 197 ASN A N 1
ATOM 1578 C CA . ASN A 1 197 ? 11.664 28.297 6.598 1 84.5 197 ASN A CA 1
ATOM 1579 C C . ASN A 1 197 ? 11.008 28.047 5.242 1 84.5 197 ASN A C 1
ATOM 1581 O O . ASN A 1 197 ? 10.766 26.906 4.859 1 84.5 197 ASN A O 1
ATOM 1585 N N . TYR A 1 198 ? 10.656 29.109 4.633 1 86.88 198 TYR A N 1
ATOM 1586 C CA . TYR A 1 198 ? 9.984 29.031 3.342 1 86.88 198 TYR A CA 1
ATOM 1587 C C . TYR A 1 198 ? 10.977 29.172 2.197 1 86.88 198 TYR A C 1
ATOM 1589 O O . TYR A 1 198 ? 11.906 29.969 2.271 1 86.88 198 TYR A O 1
ATOM 1597 N N . PHE A 1 199 ? 10.727 28.406 1.127 1 89.06 199 PHE A N 1
ATOM 1598 C CA . PHE A 1 199 ? 11.539 28.484 -0.08 1 89.06 199 PHE A CA 1
ATOM 1599 C C . PHE A 1 199 ? 11.172 29.719 -0.896 1 89.06 199 PHE A C 1
ATOM 1601 O O . PHE A 1 199 ? 10.086 29.781 -1.476 1 89.06 199 PHE A O 1
ATOM 1608 N N . ASP A 1 200 ? 12.055 30.656 -0.993 1 83.44 200 ASP A N 1
ATOM 1609 C CA . ASP A 1 200 ? 11.836 31.891 -1.763 1 83.44 200 ASP A CA 1
ATOM 1610 C C . ASP A 1 200 ? 12.328 31.719 -3.199 1 83.44 200 ASP A C 1
ATOM 1612 O O . ASP A 1 200 ? 13.531 31.828 -3.465 1 83.44 200 ASP A O 1
ATOM 1616 N N . THR A 1 201 ? 11.414 31.594 -4.094 1 82.62 201 THR A N 1
ATOM 1617 C CA . THR A 1 201 ? 11.75 31.312 -5.484 1 82.62 201 THR A CA 1
ATOM 1618 C C . THR A 1 201 ? 12.414 32.531 -6.133 1 82.62 201 THR A C 1
ATOM 1620 O O . THR A 1 201 ? 13.164 32.375 -7.102 1 82.62 201 THR A O 1
ATOM 1623 N N . ASP A 1 202 ? 12.109 33.719 -5.738 1 76.31 202 ASP A N 1
ATOM 1624 C CA . ASP A 1 202 ? 12.688 34.906 -6.328 1 76.31 202 ASP A CA 1
ATOM 1625 C C . ASP A 1 202 ? 14.188 35 -6.074 1 76.31 202 ASP A C 1
ATOM 1627 O O . ASP A 1 202 ? 14.945 35.438 -6.938 1 76.31 202 ASP A O 1
ATOM 1631 N N . GLN A 1 203 ? 14.586 34.469 -5.043 1 71 203 GLN A N 1
ATOM 1632 C CA . GLN A 1 203 ? 16 34.5 -4.68 1 71 203 GLN A CA 1
ATOM 1633 C C . GLN A 1 203 ? 16.734 33.281 -5.242 1 71 203 GLN A C 1
ATOM 1635 O O . GLN A 1 203 ? 17.953 33.344 -5.41 1 71 203 GLN A O 1
ATOM 1640 N N . SER A 1 204 ? 16.141 32.312 -5.59 1 70.69 204 SER A N 1
ATOM 1641 C CA . SER A 1 204 ? 16.766 31.016 -5.781 1 70.69 204 SER A CA 1
ATOM 1642 C C . SER A 1 204 ? 17.188 30.812 -7.23 1 70.69 204 SER A C 1
ATOM 1644 O O . SER A 1 204 ? 18.203 30.172 -7.504 1 70.69 204 SER A O 1
ATOM 1646 N N . PHE A 1 205 ? 16.453 31.219 -8.242 1 67.5 205 PHE A N 1
ATOM 1647 C CA . PHE A 1 205 ? 16.734 30.812 -9.625 1 67.5 205 PHE A CA 1
ATOM 1648 C C . PHE A 1 205 ? 17.312 31.984 -10.414 1 67.5 205 PHE A C 1
ATOM 1650 O O . PHE A 1 205 ? 16.828 32.312 -11.508 1 67.5 205 PHE A O 1
ATOM 1657 N N . GLU A 1 206 ? 18.312 32.594 -9.906 1 59.34 206 GLU A N 1
ATOM 1658 C CA . GLU A 1 206 ? 18.828 33.812 -10.555 1 59.34 206 GLU A CA 1
ATOM 1659 C C . GLU A 1 206 ? 19.594 33.469 -11.836 1 59.34 206 GLU A C 1
ATOM 1661 O O . GLU A 1 206 ? 19.719 34.281 -12.734 1 59.34 206 GLU A O 1
ATOM 1666 N N . ASN A 1 207 ? 20.062 32.219 -12 1 58.22 207 ASN A N 1
ATOM 1667 C CA . ASN A 1 207 ? 20.953 32.031 -13.133 1 58.22 207 ASN A CA 1
ATOM 1668 C C . ASN A 1 207 ? 20.219 31.422 -14.336 1 58.22 207 ASN A C 1
ATOM 1670 O O . ASN A 1 207 ? 19.312 30.625 -14.172 1 58.22 207 ASN A O 1
ATOM 1674 N N . THR A 1 208 ? 20.438 32.125 -15.445 1 55.75 208 THR A N 1
ATOM 1675 C CA . THR A 1 208 ? 19.922 31.656 -16.719 1 55.75 208 THR A CA 1
ATOM 1676 C C . THR A 1 208 ? 20.391 30.234 -17 1 55.75 208 THR A C 1
ATOM 1678 O O . THR A 1 208 ? 21.562 29.906 -16.797 1 55.75 208 THR A O 1
ATOM 1681 N N . ILE A 1 209 ? 19.422 29.266 -17.078 1 54.34 209 ILE A N 1
ATOM 1682 C CA . ILE A 1 209 ? 19.656 27.859 -17.406 1 54.34 209 ILE A CA 1
ATOM 1683 C C . ILE A 1 209 ? 20.312 27.75 -18.781 1 54.34 209 ILE A C 1
ATOM 1685 O O . ILE A 1 209 ? 19.703 28.047 -19.797 1 54.34 209 ILE A O 1
ATOM 1689 N N . GLU A 1 210 ? 21.516 28.25 -19.062 1 59.12 210 GLU A N 1
ATOM 1690 C CA . GLU A 1 210 ? 22 28.266 -20.422 1 59.12 210 GLU A CA 1
ATOM 1691 C C . GLU A 1 210 ? 22.188 26.844 -20.953 1 59.12 210 GLU A C 1
ATOM 1693 O O . GLU A 1 210 ? 21.219 26.141 -21.188 1 59.12 210 GLU A O 1
ATOM 1698 N N . ASP A 1 211 ? 23.5 26.234 -21.188 1 59.47 211 ASP A N 1
ATOM 1699 C CA . ASP A 1 211 ? 23.953 25.172 -22.078 1 59.47 211 ASP A CA 1
ATOM 1700 C C . ASP A 1 211 ? 23.891 23.812 -21.391 1 59.47 211 ASP A C 1
ATOM 1702 O O . ASP A 1 211 ? 24.859 23.062 -21.406 1 59.47 211 ASP A O 1
ATOM 1706 N N . LYS A 1 212 ? 22.656 23.375 -21 1 65.19 212 LYS A N 1
ATOM 1707 C CA . LYS A 1 212 ? 22.609 22.094 -20.281 1 65.19 212 LYS A CA 1
ATOM 1708 C C . LYS A 1 212 ? 22.203 20.953 -21.219 1 65.19 212 LYS A C 1
ATOM 1710 O O . LYS A 1 212 ? 21.281 21.109 -22.031 1 65.19 212 LYS A O 1
ATOM 1715 N N . LYS A 1 213 ? 23.078 19.938 -21.219 1 68 213 LYS A N 1
ATOM 1716 C CA . LYS A 1 213 ? 22.812 18.766 -22.031 1 68 213 LYS A CA 1
ATOM 1717 C C . LYS A 1 213 ? 22.219 17.625 -21.203 1 68 213 LYS A C 1
ATOM 1719 O O . LYS A 1 213 ? 21.797 16.594 -21.734 1 68 213 LYS A O 1
ATOM 1724 N N . LYS A 1 214 ? 22.109 17.828 -19.875 1 80.81 214 LYS A N 1
ATOM 1725 C CA . LYS A 1 214 ? 21.578 16.781 -19 1 80.81 214 LYS A CA 1
ATOM 1726 C C . LYS A 1 214 ? 20.266 17.219 -18.375 1 80.81 214 LYS A C 1
ATOM 1728 O O . LYS A 1 214 ? 20.047 18.406 -18.109 1 80.81 214 LYS A O 1
ATOM 1733 N N . PHE A 1 215 ? 19.438 16.219 -18.141 1 88 215 PHE A N 1
ATOM 1734 C CA . PHE A 1 215 ? 18.141 16.516 -17.562 1 88 215 PHE A CA 1
ATOM 1735 C C . PHE A 1 215 ? 18.281 16.969 -16.109 1 88 215 PHE A C 1
ATOM 1737 O O . PHE A 1 215 ? 19.078 16.422 -15.352 1 88 215 PHE A O 1
ATOM 1744 N N . THR A 1 216 ? 17.531 17.984 -15.844 1 91.88 216 THR A N 1
ATOM 1745 C CA . THR A 1 216 ? 17.328 18.375 -14.453 1 91.88 216 THR A CA 1
ATOM 1746 C C . THR A 1 216 ? 15.906 18.078 -14.008 1 91.88 216 THR A C 1
ATOM 1748 O O . THR A 1 216 ? 14.945 18.562 -14.617 1 91.88 216 THR A O 1
ATOM 1751 N N . PHE A 1 217 ? 15.758 17.297 -12.977 1 95.75 217 PHE A N 1
ATOM 1752 C CA . PHE A 1 217 ? 14.461 17.031 -12.367 1 95.75 217 PHE A CA 1
ATOM 1753 C C . PHE A 1 217 ? 14.266 17.859 -11.109 1 95.75 217 PHE A C 1
ATOM 1755 O O . PHE A 1 217 ? 15.086 17.797 -10.188 1 95.75 217 PHE A O 1
ATOM 1762 N N . ILE A 1 218 ? 13.227 18.656 -11.086 1 95.81 218 ILE A N 1
ATOM 1763 C CA . ILE A 1 218 ? 12.875 19.438 -9.906 1 95.81 218 ILE A CA 1
ATOM 1764 C C . ILE A 1 218 ? 11.656 18.828 -9.227 1 95.81 218 ILE A C 1
ATOM 1766 O O . ILE A 1 218 ? 10.562 18.797 -9.797 1 95.81 218 ILE A O 1
ATOM 1770 N N . ILE A 1 219 ? 11.844 18.359 -8.023 1 97.88 219 ILE A N 1
ATOM 1771 C CA . ILE A 1 219 ? 10.766 17.734 -7.246 1 97.88 219 ILE A CA 1
ATOM 1772 C C . ILE A 1 219 ? 10.312 18.703 -6.148 1 97.88 219 ILE A C 1
ATOM 1774 O O . ILE A 1 219 ? 11.117 19.109 -5.301 1 97.88 219 ILE A O 1
ATOM 1778 N N . ILE A 1 220 ? 9.078 19.047 -6.156 1 97.12 220 ILE A N 1
ATOM 1779 C CA . ILE A 1 220 ? 8.477 19.922 -5.164 1 97.12 220 ILE A CA 1
ATOM 1780 C C . ILE A 1 220 ? 7.512 19.141 -4.285 1 97.12 220 ILE A C 1
ATOM 1782 O O . ILE A 1 220 ? 6.508 18.609 -4.77 1 97.12 220 ILE A O 1
ATOM 1786 N N . ASP A 1 221 ? 7.785 18.984 -3.031 1 97.12 221 ASP A N 1
ATOM 1787 C CA . ASP A 1 221 ? 6.855 18.391 -2.076 1 97.12 221 ASP A CA 1
ATOM 1788 C C . ASP A 1 221 ? 5.941 19.453 -1.466 1 97.12 221 ASP A C 1
ATOM 1790 O O . ASP A 1 221 ? 6.273 20.062 -0.443 1 97.12 221 ASP A O 1
ATOM 1794 N N . SER A 1 222 ? 4.754 19.547 -2.012 1 94.75 222 SER A N 1
ATOM 1795 C CA . SER A 1 222 ? 3.84 20.625 -1.64 1 94.75 222 SER A CA 1
ATOM 1796 C C . SER A 1 222 ? 2.879 20.188 -0.542 1 94.75 222 SER A C 1
ATOM 1798 O O . SER A 1 222 ? 1.815 20.781 -0.362 1 94.75 222 SER A O 1
ATOM 1800 N N . THR A 1 223 ? 3.172 19.141 0.216 1 94.06 223 THR A N 1
ATOM 1801 C CA . THR A 1 223 ? 2.301 18.547 1.225 1 94.06 223 THR A CA 1
ATOM 1802 C C . THR A 1 223 ? 1.842 19.594 2.23 1 94.06 223 THR A C 1
ATOM 1804 O O . THR A 1 223 ? 0.686 19.594 2.658 1 94.06 223 THR A O 1
ATOM 1807 N N . LEU A 1 224 ? 2.746 20.516 2.623 1 91.38 224 LEU A N 1
ATOM 1808 C CA . LEU A 1 224 ? 2.441 21.484 3.672 1 91.38 224 LEU A CA 1
ATOM 1809 C C . LEU A 1 224 ? 2.271 22.891 3.088 1 91.38 224 LEU A C 1
ATOM 1811 O O . LEU A 1 224 ? 2.424 23.875 3.799 1 91.38 224 LEU A O 1
ATOM 1815 N N . SER A 1 225 ? 1.943 22.953 1.804 1 90.75 225 SER A N 1
ATOM 1816 C CA . SER A 1 225 ? 1.809 24.25 1.145 1 90.75 225 SER A CA 1
ATOM 1817 C C . SER A 1 225 ? 0.348 24.672 1.058 1 90.75 225 SER A C 1
ATOM 1819 O O . SER A 1 225 ? -0.538 23.828 0.865 1 90.75 225 SER A O 1
ATOM 1821 N N . GLN A 1 226 ? 0.167 25.922 1.097 1 87.81 226 GLN A N 1
ATOM 1822 C CA . GLN A 1 226 ? -1.177 26.484 1.034 1 87.81 226 GLN A CA 1
ATOM 1823 C C . GLN A 1 226 ? -1.703 26.5 -0.398 1 87.81 226 GLN A C 1
ATOM 1825 O O . GLN A 1 226 ? -2.904 26.344 -0.624 1 87.81 226 GLN A O 1
ATOM 1830 N N . ASP A 1 227 ? -0.801 26.828 -1.277 1 84.31 227 ASP A N 1
ATOM 1831 C CA . ASP A 1 227 ? -1.226 26.984 -2.666 1 84.31 227 ASP A CA 1
ATOM 1832 C C . ASP A 1 227 ? -0.132 26.531 -3.629 1 84.31 227 ASP A C 1
ATOM 1834 O O . ASP A 1 227 ? 0.79 25.812 -3.236 1 84.31 227 ASP A O 1
ATOM 1838 N N . ASN A 1 228 ? -0.38 26.828 -4.852 1 87.06 228 ASN A N 1
ATOM 1839 C CA . ASN A 1 228 ? 0.503 26.344 -5.914 1 87.06 228 ASN A CA 1
ATOM 1840 C C . ASN A 1 228 ? 1.527 27.406 -6.305 1 87.06 228 ASN A C 1
ATOM 1842 O O . ASN A 1 228 ? 2.146 27.312 -7.367 1 87.06 228 ASN A O 1
ATOM 1846 N N . THR A 1 229 ? 1.841 28.359 -5.43 1 88.12 229 THR A N 1
ATOM 1847 C CA . THR A 1 229 ? 2.656 29.5 -5.789 1 88.12 229 THR A CA 1
ATOM 1848 C C . THR A 1 229 ? 4.094 29.078 -6.082 1 88.12 229 THR A C 1
ATOM 1850 O O . THR A 1 229 ? 4.707 29.562 -7.035 1 88.12 229 THR A O 1
ATOM 1853 N N . THR A 1 230 ? 4.578 28.25 -5.246 1 90.06 230 THR A N 1
ATOM 1854 C CA . THR A 1 230 ? 5.953 27.812 -5.445 1 90.06 230 THR A CA 1
ATOM 1855 C C . THR A 1 230 ? 6.09 27.062 -6.762 1 90.06 230 THR A C 1
ATOM 1857 O O . THR A 1 230 ? 7.012 27.312 -7.539 1 90.06 230 THR A O 1
ATOM 1860 N N . ARG A 1 231 ? 5.227 26.125 -6.992 1 93.06 231 ARG A N 1
ATOM 1861 C CA . ARG A 1 231 ? 5.238 25.375 -8.25 1 93.06 231 ARG A CA 1
ATOM 1862 C C . ARG A 1 231 ? 5.137 26.328 -9.445 1 93.06 231 ARG A C 1
ATOM 1864 O O . ARG A 1 231 ? 5.93 26.234 -10.383 1 93.06 231 ARG A O 1
ATOM 1871 N N . ASP A 1 232 ? 4.199 27.25 -9.391 1 93.25 232 ASP A N 1
ATOM 1872 C CA . ASP A 1 232 ? 3.969 28.172 -10.508 1 93.25 232 ASP A CA 1
ATOM 1873 C C . ASP A 1 232 ? 5.195 29.047 -10.758 1 93.25 232 ASP A C 1
ATOM 1875 O O . ASP A 1 232 ? 5.555 29.297 -11.914 1 93.25 232 ASP A O 1
ATOM 1879 N N . ALA A 1 233 ? 5.781 29.484 -9.688 1 91.75 233 ALA A N 1
ATOM 1880 C CA . ALA A 1 233 ? 6.977 30.312 -9.812 1 91.75 233 ALA A CA 1
ATOM 1881 C C . ALA A 1 233 ? 8.117 29.531 -10.461 1 91.75 233 ALA A C 1
ATOM 1883 O O . ALA A 1 233 ? 8.836 30.062 -11.312 1 91.75 233 ALA A O 1
ATOM 1884 N N . ILE A 1 234 ? 8.297 28.312 -10.07 1 91.94 234 ILE A N 1
ATOM 1885 C CA . ILE A 1 234 ? 9.359 27.469 -10.625 1 91.94 234 ILE A CA 1
ATOM 1886 C C . ILE A 1 234 ? 9.086 27.188 -12.094 1 91.94 234 ILE A C 1
ATOM 1888 O O . ILE A 1 234 ? 9.992 27.266 -12.93 1 91.94 234 ILE A O 1
ATOM 1892 N N . LEU A 1 235 ? 7.859 26.891 -12.414 1 93.38 235 LEU A N 1
ATOM 1893 C CA . LEU A 1 235 ? 7.484 26.641 -13.805 1 93.38 235 LEU A CA 1
ATOM 1894 C C . LEU A 1 235 ? 7.742 27.891 -14.656 1 93.38 235 LEU A C 1
ATOM 1896 O O . LEU A 1 235 ? 8.211 27.781 -15.789 1 93.38 235 LEU A O 1
ATOM 1900 N N . ALA A 1 236 ? 7.43 29.031 -14.102 1 90.94 236 ALA A N 1
ATOM 1901 C CA . ALA A 1 236 ? 7.652 30.297 -14.82 1 90.94 236 ALA A CA 1
ATOM 1902 C C . ALA A 1 236 ? 9.141 30.516 -15.086 1 90.94 236 ALA A C 1
ATOM 1904 O O . ALA A 1 236 ? 9.516 30.969 -16.172 1 90.94 236 ALA A O 1
ATOM 1905 N N . LYS A 1 237 ? 9.867 30.203 -14.172 1 86.69 237 LYS A N 1
ATOM 1906 C CA . LYS A 1 237 ? 11.312 30.406 -14.289 1 86.69 237 LYS A CA 1
ATOM 1907 C C . LYS A 1 237 ? 11.93 29.406 -15.258 1 86.69 237 LYS A C 1
ATOM 1909 O O . LYS A 1 237 ? 12.914 29.719 -15.938 1 86.69 237 LYS A O 1
ATOM 1914 N N . CYS A 1 238 ? 11.328 28.234 -15.336 1 86.88 238 CYS A N 1
ATOM 1915 C CA . CYS A 1 238 ? 11.891 27.156 -16.141 1 86.88 238 CYS A CA 1
ATOM 1916 C C . CYS A 1 238 ? 11.25 27.125 -17.531 1 86.88 238 CYS A C 1
ATOM 1918 O O . CYS A 1 238 ? 11.547 26.25 -18.344 1 86.88 238 CYS A O 1
ATOM 1920 N N . LYS A 1 239 ? 10.508 28.062 -17.828 1 86.81 239 LYS A N 1
ATOM 1921 C CA . LYS A 1 239 ? 9.711 28.047 -19.047 1 86.81 239 LYS A CA 1
ATOM 1922 C C . LYS A 1 239 ? 10.594 27.969 -20.281 1 86.81 239 LYS A C 1
ATOM 1924 O O . LYS A 1 239 ? 10.188 27.438 -21.312 1 86.81 239 LYS A O 1
ATOM 1929 N N . HIS A 1 240 ? 11.781 28.453 -20.203 1 83.19 240 HIS A N 1
ATOM 1930 C CA . HIS A 1 240 ? 12.648 28.484 -21.375 1 83.19 240 HIS A CA 1
ATOM 1931 C C . HIS A 1 240 ? 13.883 27.625 -21.156 1 83.19 240 HIS A C 1
ATOM 1933 O O . HIS A 1 240 ? 14.867 27.75 -21.891 1 83.19 240 HIS A O 1
ATOM 1939 N N . GLN A 1 241 ? 13.789 26.75 -20.219 1 82.69 241 GLN A N 1
ATOM 1940 C CA . GLN A 1 241 ? 14.938 25.906 -19.922 1 82.69 241 GLN A CA 1
ATOM 1941 C C . GLN A 1 241 ? 14.727 24.484 -20.469 1 82.69 241 GLN A C 1
ATOM 1943 O O . GLN A 1 241 ? 14.047 23.672 -19.828 1 82.69 241 GLN A O 1
ATOM 1948 N N . PRO A 1 242 ? 15.445 24.219 -21.5 1 83.62 242 PRO A N 1
ATOM 1949 C CA . PRO A 1 242 ? 15.312 22.859 -22.016 1 83.62 242 PRO A CA 1
ATOM 1950 C C . PRO A 1 242 ? 15.836 21.812 -21.031 1 83.62 242 PRO A C 1
ATOM 1952 O O . PRO A 1 242 ? 16.531 22.141 -20.078 1 83.62 242 PRO A O 1
ATOM 1955 N N . PHE A 1 243 ? 15.469 20.562 -21.172 1 87.31 243 PHE A N 1
ATOM 1956 C CA . PHE A 1 243 ? 15.953 19.422 -20.406 1 87.31 243 PHE A CA 1
ATOM 1957 C C . PHE A 1 243 ? 15.578 19.578 -18.938 1 87.31 243 PHE A C 1
ATOM 1959 O O . PHE A 1 243 ? 16.375 19.234 -18.047 1 87.31 243 PHE A O 1
ATOM 1966 N N . THR A 1 244 ? 14.414 20.219 -18.734 1 90.62 244 THR A N 1
ATOM 1967 C CA . THR A 1 244 ? 13.93 20.391 -17.375 1 90.62 244 THR A CA 1
ATOM 1968 C C . THR A 1 244 ? 12.57 19.734 -17.188 1 90.62 244 THR A C 1
ATOM 1970 O O . THR A 1 244 ? 11.68 19.891 -18.016 1 90.62 244 THR A O 1
ATOM 1973 N N . VAL A 1 245 ? 12.453 18.938 -16.156 1 94.69 245 VAL A N 1
ATOM 1974 C CA . VAL A 1 245 ? 11.188 18.328 -15.758 1 94.69 245 VAL A CA 1
ATOM 1975 C C . VAL A 1 245 ? 10.828 18.766 -14.344 1 94.69 245 VAL A C 1
ATOM 1977 O O . VAL A 1 245 ? 11.672 18.719 -13.438 1 94.69 245 VAL A O 1
ATOM 1980 N N . VAL A 1 246 ? 9.656 19.25 -14.148 1 96 246 VAL A N 1
ATOM 1981 C CA . VAL A 1 246 ? 9.18 19.625 -12.82 1 96 246 VAL A CA 1
ATOM 1982 C C . VAL A 1 246 ? 8.148 18.609 -12.336 1 96 246 VAL A C 1
ATOM 1984 O O . VAL A 1 246 ? 7.23 18.25 -13.078 1 96 246 VAL A O 1
ATOM 1987 N N . MET A 1 247 ? 8.344 18.094 -11.148 1 97.75 247 MET A N 1
ATOM 1988 C CA . MET A 1 247 ? 7.434 17.141 -10.523 1 97.75 247 MET A CA 1
ATOM 1989 C C . MET A 1 247 ? 6.926 17.672 -9.188 1 97.75 247 MET A C 1
ATOM 1991 O O . MET A 1 247 ? 7.707 17.875 -8.258 1 97.75 247 MET A O 1
ATOM 1995 N N . GLU A 1 248 ? 5.676 17.891 -9.102 1 98 248 GLU A N 1
ATOM 1996 C CA . GLU A 1 248 ? 5.062 18.297 -7.844 1 98 248 GLU A CA 1
ATOM 1997 C C . GLU A 1 248 ? 4.355 17.125 -7.168 1 98 248 GLU A C 1
ATOM 1999 O O . GLU A 1 248 ? 3.398 16.562 -7.711 1 98 248 GLU A O 1
ATOM 2004 N N . CYS A 1 249 ? 4.805 16.734 -6.031 1 97.56 249 CYS A N 1
ATOM 2005 C CA . CYS A 1 249 ? 4.191 15.633 -5.297 1 97.56 249 CYS A CA 1
ATOM 2006 C C . CYS A 1 249 ? 3.568 16.125 -3.996 1 97.56 249 CYS A C 1
ATOM 2008 O O . CYS A 1 249 ? 3.91 17.203 -3.512 1 97.56 249 CYS A O 1
ATOM 2010 N N . SER A 1 250 ? 2.633 15.344 -3.463 1 96.5 250 SER A N 1
ATOM 2011 C CA . SER A 1 250 ? 1.965 15.711 -2.217 1 96.5 250 SER A CA 1
ATOM 2012 C C . SER A 1 250 ? 1.315 14.492 -1.563 1 96.5 250 SER A C 1
ATOM 2014 O O . SER A 1 250 ? 0.924 13.547 -2.25 1 96.5 250 SER A O 1
ATOM 2016 N N . SER A 1 251 ? 1.274 14.547 -0.254 1 95.31 251 SER A N 1
ATOM 2017 C CA . SER A 1 251 ? 0.35 13.672 0.461 1 95.31 251 SER A CA 1
ATOM 2018 C C . SER A 1 251 ? -1.098 14.102 0.239 1 95.31 251 SER A C 1
ATOM 2020 O O . SER A 1 251 ? -1.453 15.258 0.479 1 95.31 251 SER A O 1
ATOM 2022 N N . GLY A 1 252 ? -1.891 13.242 -0.218 1 93.94 252 GLY A N 1
ATOM 2023 C CA . GLY A 1 252 ? -3.291 13.547 -0.465 1 93.94 252 GLY A CA 1
ATOM 2024 C C . GLY A 1 252 ? -4.168 13.359 0.76 1 93.94 252 GLY A C 1
ATOM 2025 O O . GLY A 1 252 ? -5.363 13.664 0.726 1 93.94 252 GLY A O 1
ATOM 2026 N N . LEU A 1 253 ? -3.592 12.93 1.831 1 93.38 253 LEU A N 1
ATOM 2027 C CA . LEU A 1 253 ? -4.34 12.672 3.055 1 93.38 253 LEU A CA 1
ATOM 2028 C C . LEU A 1 253 ? -4.488 13.945 3.883 1 93.38 253 LEU A C 1
ATOM 2030 O O . LEU A 1 253 ? -5.488 14.125 4.582 1 93.38 253 LEU A O 1
ATOM 2034 N N . LYS A 1 254 ? -3.586 14.812 3.84 1 91.75 254 LYS A N 1
ATOM 2035 C CA . LYS A 1 254 ? -3.473 15.906 4.805 1 91.75 254 LYS A CA 1
ATOM 2036 C C . LYS A 1 254 ? -4.465 17.016 4.488 1 91.75 254 LYS A C 1
ATOM 2038 O O . LYS A 1 254 ? -5.309 17.359 5.32 1 91.75 254 LYS A O 1
ATOM 2043 N N . LEU A 1 255 ? -4.43 17.516 3.281 1 93.31 255 LEU A N 1
ATOM 2044 C CA . LEU A 1 255 ? -5.18 18.734 3.014 1 93.31 255 LEU A CA 1
ATOM 2045 C C . LEU A 1 255 ? -6.238 18.5 1.941 1 93.31 255 LEU A C 1
ATOM 2047 O O . LEU A 1 255 ? -7.039 19.391 1.644 1 93.31 255 LEU A O 1
ATOM 2051 N N . HIS A 1 256 ? -6.379 17.25 1.428 1 93.5 256 HIS A N 1
ATOM 2052 C CA . HIS A 1 256 ? -7.195 17.062 0.233 1 93.5 256 HIS A CA 1
ATOM 2053 C C . HIS A 1 256 ? -8.438 16.219 0.538 1 93.5 256 HIS A C 1
ATOM 2055 O O . HIS A 1 256 ? -9.195 15.875 -0.372 1 93.5 256 HIS A O 1
ATOM 2061 N N . GLN A 1 257 ? -8.625 15.914 1.764 1 93.81 257 GLN A N 1
ATOM 2062 C CA . GLN A 1 257 ? -9.758 15.047 2.076 1 93.81 257 GLN A CA 1
ATOM 2063 C C . GLN A 1 257 ? -10.664 15.688 3.127 1 93.81 257 GLN A C 1
ATOM 2065 O O . GLN A 1 257 ? -11.352 14.984 3.867 1 93.81 257 GLN A O 1
ATOM 2070 N N . PHE A 1 258 ? -10.5 17 3.393 1 92.5 258 PHE A N 1
ATOM 2071 C CA . PHE A 1 258 ? -11.391 17.828 4.203 1 92.5 258 PHE A CA 1
ATOM 2072 C C . PHE A 1 258 ? -11.43 17.328 5.645 1 92.5 258 PHE A C 1
ATOM 2074 O O . PHE A 1 258 ? -12.469 17.375 6.297 1 92.5 258 PHE A O 1
ATOM 2081 N N . GLY A 1 259 ? -10.359 16.703 5.984 1 92.44 259 GLY A N 1
ATOM 2082 C CA . GLY A 1 259 ? -10.242 16.25 7.359 1 92.44 259 GLY A CA 1
ATOM 2083 C C . GLY A 1 259 ? -10.953 14.938 7.613 1 92.44 259 GLY A C 1
ATOM 2084 O O . GLY A 1 259 ? -10.984 14.445 8.742 1 92.44 259 GLY A O 1
ATOM 2085 N N . LEU A 1 260 ? -11.523 14.336 6.605 1 93.69 260 LEU A N 1
ATOM 2086 C CA . LEU A 1 260 ? -12.25 13.078 6.766 1 93.69 260 LEU A CA 1
ATOM 2087 C C . LEU A 1 260 ? -11.289 11.898 6.793 1 93.69 260 LEU A C 1
ATOM 2089 O O . LEU A 1 260 ? -11.672 10.797 7.207 1 93.69 260 LEU A O 1
ATOM 2093 N N . GLU A 1 261 ? -10.047 12.078 6.336 1 93.81 261 GLU A N 1
ATOM 2094 C CA . GLU A 1 261 ? -9.047 11.016 6.324 1 93.81 261 GLU A CA 1
ATOM 2095 C C . GLU A 1 261 ? -9.625 9.711 5.781 1 93.81 261 GLU A C 1
ATOM 2097 O O . GLU A 1 261 ? -9.508 8.664 6.418 1 93.81 261 GLU A O 1
ATOM 2102 N N . LEU A 1 262 ? -10.117 9.781 4.59 1 95.19 262 LEU A N 1
ATOM 2103 C CA . LEU A 1 262 ? -10.797 8.648 3.982 1 95.19 262 LEU A CA 1
ATOM 2104 C C . LEU A 1 262 ? -9.82 7.5 3.732 1 95.19 262 LEU A C 1
ATOM 2106 O O . LEU A 1 262 ? -10.148 6.336 3.967 1 95.19 262 LEU A O 1
ATOM 2110 N N . CYS A 1 263 ? -8.641 7.805 3.229 1 94.69 263 CYS A N 1
ATOM 2111 C CA . CYS A 1 263 ? -7.602 6.812 2.975 1 94.69 263 CYS A CA 1
ATOM 2112 C C . CYS A 1 263 ? -6.242 7.477 2.812 1 94.69 263 CYS A C 1
ATOM 2114 O O . CYS A 1 263 ? -6.16 8.688 2.572 1 94.69 263 CYS A O 1
ATOM 2116 N N . ASN A 1 264 ? -5.172 6.695 3.066 1 94.44 264 ASN A N 1
ATOM 2117 C CA . ASN A 1 264 ? -3.85 7.156 2.654 1 94.44 264 ASN A CA 1
ATOM 2118 C C . ASN A 1 264 ? -3.75 7.293 1.138 1 94.44 264 ASN A C 1
ATOM 2120 O O . ASN A 1 264 ? -4.281 6.461 0.4 1 94.44 264 ASN A O 1
ATOM 2124 N N . PHE A 1 265 ? -3.08 8.336 0.776 1 93.94 265 PHE A N 1
ATOM 2125 C CA . PHE A 1 265 ? -3.047 8.695 -0.636 1 93.94 265 PHE A CA 1
ATOM 2126 C C . PHE A 1 265 ? -1.91 9.672 -0.918 1 93.94 265 PHE A C 1
ATOM 2128 O O . PHE A 1 265 ? -1.553 10.484 -0.061 1 93.94 265 PHE A O 1
ATOM 2135 N N . GLY A 1 266 ? -1.18 9.508 -2.008 1 97.06 266 GLY A N 1
ATOM 2136 C CA . GLY A 1 266 ? -0.236 10.477 -2.537 1 97.06 266 GLY A CA 1
ATOM 2137 C C . GLY A 1 266 ? -0.3 10.617 -4.047 1 97.06 266 GLY A C 1
ATOM 2138 O O . GLY A 1 266 ? -0.916 9.789 -4.723 1 97.06 266 GLY A O 1
ATOM 2139 N N . TYR A 1 267 ? 0.208 11.664 -4.566 1 97.75 267 TYR A N 1
ATOM 2140 C CA . TYR A 1 267 ? 0.173 11.844 -6.016 1 97.75 267 TYR A CA 1
ATOM 2141 C C . TYR A 1 267 ? 1.355 12.68 -6.488 1 97.75 267 TYR A C 1
ATOM 2143 O O . TYR A 1 267 ? 2.051 13.297 -5.68 1 97.75 267 TYR A O 1
ATOM 2151 N N . VAL A 1 268 ? 1.657 12.656 -7.758 1 98.38 268 VAL A N 1
ATOM 2152 C CA . VAL A 1 268 ? 2.646 13.508 -8.406 1 98.38 268 VAL A CA 1
ATOM 2153 C C . VAL A 1 268 ? 2.068 14.078 -9.703 1 98.38 268 VAL A C 1
ATOM 2155 O O . VAL A 1 268 ? 1.342 13.391 -10.422 1 98.38 268 VAL A O 1
ATOM 2158 N N . ASN A 1 269 ? 2.238 15.312 -9.922 1 97.75 269 ASN A N 1
ATOM 2159 C CA . ASN A 1 269 ? 2.064 15.977 -11.211 1 97.75 269 ASN A CA 1
ATOM 2160 C C . ASN A 1 269 ? 3.398 16.188 -11.922 1 97.75 269 ASN A C 1
ATOM 2162 O O . ASN A 1 269 ? 4.316 16.781 -11.359 1 97.75 269 ASN A O 1
ATOM 2166 N N . ILE A 1 270 ? 3.48 15.711 -13.117 1 97.88 270 ILE A N 1
ATOM 2167 C CA . ILE A 1 270 ? 4.711 15.797 -13.891 1 97.88 270 ILE A CA 1
ATOM 2168 C C . ILE A 1 270 ? 4.555 16.828 -15.008 1 97.88 270 ILE A C 1
ATOM 2170 O O . ILE A 1 270 ? 3.619 16.75 -15.805 1 97.88 270 ILE A O 1
ATOM 2174 N N . TYR A 1 271 ? 5.484 17.781 -15.062 1 97 271 TYR A N 1
ATOM 2175 C CA . TYR A 1 271 ? 5.445 18.844 -16.062 1 97 271 TYR A CA 1
ATOM 2176 C C . TYR A 1 271 ? 6.652 18.766 -16.984 1 97 271 TYR A C 1
ATOM 2178 O O . TYR A 1 271 ? 7.797 18.828 -16.531 1 97 271 TYR A O 1
ATOM 2186 N N . CYS A 1 272 ? 6.391 18.625 -18.266 1 95.81 272 CYS A N 1
ATOM 2187 C CA . CYS A 1 272 ? 7.387 18.734 -19.328 1 95.81 272 CYS A CA 1
ATOM 2188 C C . CYS A 1 272 ? 7.039 19.875 -20.297 1 95.81 272 CYS A C 1
ATOM 2190 O O . CYS A 1 272 ? 5.867 20.078 -20.609 1 95.81 272 CYS A O 1
ATOM 2192 N N . ARG A 1 273 ? 8.031 20.547 -20.75 1 92.75 273 ARG A N 1
ATOM 2193 C CA . ARG A 1 273 ? 7.77 21.641 -21.688 1 92.75 273 ARG A CA 1
ATOM 2194 C C . ARG A 1 273 ? 7.168 21.109 -22.984 1 92.75 273 ARG A C 1
ATOM 2196 O O . ARG A 1 273 ? 7.609 20.078 -23.5 1 92.75 273 ARG A O 1
ATOM 2203 N N . LYS A 1 274 ? 6.203 21.828 -23.453 1 92.25 274 LYS A N 1
ATOM 2204 C CA . LYS A 1 274 ? 5.582 21.453 -24.719 1 92.25 274 LYS A CA 1
ATOM 2205 C C . LYS A 1 274 ? 6.598 21.453 -25.859 1 92.25 274 LYS A C 1
ATOM 2207 O O . LYS A 1 274 ? 6.582 20.578 -26.719 1 92.25 274 LYS A O 1
ATOM 2212 N N . ASP A 1 275 ? 7.523 22.344 -25.797 1 89.12 275 ASP A N 1
ATOM 2213 C CA . ASP A 1 275 ? 8.508 22.531 -26.859 1 89.12 275 ASP A CA 1
ATOM 2214 C C . ASP A 1 275 ? 9.555 21.422 -26.828 1 89.12 275 ASP A C 1
ATOM 2216 O O . ASP A 1 275 ? 10.281 21.219 -27.797 1 89.12 275 ASP A O 1
ATOM 2220 N N . ASP A 1 276 ? 9.609 20.703 -25.734 1 87.81 276 ASP A N 1
ATOM 2221 C CA . ASP A 1 276 ? 10.633 19.688 -25.578 1 87.81 276 ASP A CA 1
ATOM 2222 C C . ASP A 1 276 ? 10.047 18.281 -25.766 1 87.81 276 ASP A C 1
ATOM 2224 O O . ASP A 1 276 ? 10.648 17.297 -25.359 1 87.81 276 ASP A O 1
ATOM 2228 N N . ALA A 1 277 ? 8.914 18.141 -26.344 1 86.38 277 ALA A N 1
ATOM 2229 C CA . ALA A 1 277 ? 8.188 16.875 -26.438 1 86.38 277 ALA A CA 1
ATOM 2230 C C . ALA A 1 277 ? 9.023 15.812 -27.156 1 86.38 277 ALA A C 1
ATOM 2232 O O . ALA A 1 277 ? 8.891 14.617 -26.891 1 86.38 277 ALA A O 1
ATOM 2233 N N . ASP A 1 278 ? 9.898 16.25 -27.969 1 85.62 278 ASP A N 1
ATOM 2234 C CA . ASP A 1 278 ? 10.742 15.32 -28.719 1 85.62 278 ASP A CA 1
ATOM 2235 C C . ASP A 1 278 ? 11.914 14.836 -27.875 1 85.62 278 ASP A C 1
ATOM 2237 O O . ASP A 1 278 ? 12.508 13.797 -28.156 1 85.62 278 ASP A O 1
ATOM 2241 N N . ILE A 1 279 ? 12.234 15.648 -26.891 1 83.69 279 ILE A N 1
ATOM 2242 C CA . ILE A 1 279 ? 13.359 15.328 -26.016 1 83.69 279 ILE A CA 1
ATOM 2243 C C . ILE A 1 279 ? 12.867 14.523 -24.812 1 83.69 279 ILE A C 1
ATOM 2245 O O . ILE A 1 279 ? 13.453 13.492 -24.469 1 83.69 279 ILE A O 1
ATOM 2249 N N . ILE A 1 280 ? 11.797 15.047 -24.234 1 84 280 ILE A N 1
ATOM 2250 C CA . ILE A 1 280 ? 11.219 14.391 -23.062 1 84 280 ILE A CA 1
ATOM 2251 C C . ILE A 1 280 ? 9.703 14.547 -23.094 1 84 280 ILE A C 1
ATOM 2253 O O . ILE A 1 280 ? 9.188 15.656 -23.219 1 84 280 ILE A O 1
ATOM 2257 N N . ASP A 1 281 ? 9.039 13.43 -22.906 1 90.38 281 ASP A N 1
ATOM 2258 C CA . ASP A 1 281 ? 7.582 13.352 -23 1 90.38 281 ASP A CA 1
ATOM 2259 C C . ASP A 1 281 ? 6.973 12.961 -21.656 1 90.38 281 ASP A C 1
ATOM 2261 O O . ASP A 1 281 ? 7.328 11.922 -21.078 1 90.38 281 ASP A O 1
ATOM 2265 N N . SER A 1 282 ? 6.02 13.852 -21.188 1 92.81 282 SER A N 1
ATOM 2266 C CA . SER A 1 282 ? 5.406 13.617 -19.875 1 92.81 282 SER A CA 1
ATOM 2267 C C . SER A 1 282 ? 4.664 12.281 -19.859 1 92.81 282 SER A C 1
ATOM 2269 O O . SER A 1 282 ? 4.625 11.609 -18.828 1 92.81 282 SER A O 1
ATOM 2271 N N . ILE A 1 283 ? 4.137 11.828 -20.969 1 93.56 283 ILE A N 1
ATOM 2272 C CA . ILE A 1 283 ? 3.391 10.57 -21.031 1 93.56 283 ILE A CA 1
ATOM 2273 C C . ILE A 1 283 ? 4.352 9.391 -20.922 1 93.56 283 ILE A C 1
ATOM 2275 O O . ILE A 1 283 ? 4.059 8.414 -20.219 1 93.56 283 ILE A O 1
ATOM 2279 N N . LYS A 1 284 ? 5.457 9.5 -21.594 1 93.44 284 LYS A N 1
ATOM 2280 C CA . LYS A 1 284 ? 6.457 8.438 -21.516 1 93.44 284 LYS A CA 1
ATOM 2281 C C . LYS A 1 284 ? 7.027 8.328 -20.094 1 93.44 284 LYS A C 1
ATOM 2283 O O . LYS A 1 284 ? 7.242 7.23 -19.594 1 93.44 284 LYS A O 1
ATOM 2288 N N . LEU A 1 285 ? 7.301 9.5 -19.531 1 95 285 LEU A N 1
ATOM 2289 C CA . LEU A 1 285 ? 7.777 9.516 -18.141 1 95 285 LEU A CA 1
ATOM 2290 C C . LEU A 1 285 ? 6.746 8.898 -17.219 1 95 285 LEU A C 1
ATOM 2292 O O . LEU A 1 285 ? 7.098 8.141 -16.312 1 95 285 LEU A O 1
ATOM 2296 N N . LYS A 1 286 ? 5.477 9.25 -17.422 1 96.69 286 LYS A N 1
ATOM 2297 C CA . LYS A 1 286 ? 4.391 8.672 -16.641 1 96.69 286 LYS A CA 1
ATOM 2298 C C . LYS A 1 286 ? 4.391 7.145 -16.75 1 96.69 286 LYS A C 1
ATOM 2300 O O . LYS A 1 286 ? 4.242 6.445 -15.75 1 96.69 286 LYS A O 1
ATOM 2305 N N . GLN A 1 287 ? 4.574 6.594 -17.922 1 95.19 287 GLN A N 1
ATOM 2306 C CA . GLN A 1 287 ? 4.555 5.152 -18.141 1 95.19 287 GLN A CA 1
ATOM 2307 C C . GLN A 1 287 ? 5.707 4.469 -17.406 1 95.19 287 GLN A C 1
ATOM 2309 O O . GLN A 1 287 ? 5.531 3.389 -16.844 1 95.19 287 GLN A O 1
ATOM 2314 N N . TYR A 1 288 ? 6.781 5.117 -17.453 1 95.81 288 TYR A N 1
ATOM 2315 C CA . TYR A 1 288 ? 7.934 4.555 -16.766 1 95.81 288 TYR A CA 1
ATOM 2316 C C . TYR A 1 288 ? 7.711 4.539 -15.258 1 95.81 288 TYR A C 1
ATOM 2318 O O . TYR A 1 288 ? 7.965 3.529 -14.594 1 95.81 288 TYR A O 1
ATOM 2326 N N . ILE A 1 289 ? 7.281 5.66 -14.727 1 97.31 289 ILE A N 1
ATOM 2327 C CA . ILE A 1 289 ? 7.055 5.758 -13.289 1 97.31 289 ILE A CA 1
ATOM 2328 C C . ILE A 1 289 ? 5.941 4.797 -12.875 1 97.31 289 ILE A C 1
ATOM 2330 O O . ILE A 1 289 ? 5.996 4.203 -11.797 1 97.31 289 ILE A O 1
ATOM 2334 N N . LYS A 1 290 ? 4.984 4.668 -13.695 1 96.12 290 LYS A N 1
ATOM 2335 C CA . LYS A 1 290 ? 3.9 3.719 -13.461 1 96.12 290 LYS A CA 1
ATOM 2336 C C . LYS A 1 290 ? 4.434 2.293 -13.359 1 96.12 290 LYS A C 1
ATOM 2338 O O . LYS A 1 290 ? 3.971 1.511 -12.523 1 96.12 290 LYS A O 1
ATOM 2343 N N . LYS A 1 291 ? 5.324 1.947 -14.234 1 95 291 LYS A N 1
ATOM 2344 C CA . LYS A 1 291 ? 5.969 0.638 -14.164 1 95 291 LYS A CA 1
ATOM 2345 C C . LYS A 1 291 ? 6.668 0.437 -12.828 1 95 291 LYS A C 1
ATOM 2347 O O . LYS A 1 291 ? 6.52 -0.613 -12.195 1 95 291 LYS A O 1
ATOM 2352 N N . VAL A 1 292 ? 7.387 1.429 -12.375 1 96.75 292 VAL A N 1
ATOM 2353 C CA . VAL A 1 292 ? 8.102 1.349 -11.109 1 96.75 292 VAL A CA 1
ATOM 2354 C C . VAL A 1 292 ? 7.098 1.261 -9.961 1 96.75 292 VAL A C 1
ATOM 2356 O O . VAL A 1 292 ? 7.309 0.515 -9 1 96.75 292 VAL A O 1
ATOM 2359 N N . ARG A 1 293 ? 6.004 2.012 -10.055 1 96.5 293 ARG A N 1
ATOM 2360 C CA . ARG A 1 293 ? 4.926 1.943 -9.07 1 96.5 293 ARG A CA 1
ATOM 2361 C C . ARG A 1 293 ? 4.422 0.514 -8.914 1 96.5 293 ARG A C 1
ATOM 2363 O O . ARG A 1 293 ? 4.227 0.038 -7.789 1 96.5 293 ARG A O 1
ATOM 2370 N N . THR A 1 294 ? 4.27 -0.132 -10.016 1 94.5 294 THR A N 1
ATOM 2371 C CA . THR A 1 294 ? 3.785 -1.508 -10.023 1 94.5 294 THR A CA 1
ATOM 2372 C C . THR A 1 294 ? 4.809 -2.445 -9.391 1 94.5 294 THR A C 1
ATOM 2374 O O . THR A 1 294 ? 4.453 -3.295 -8.57 1 94.5 294 THR A O 1
ATOM 2377 N N . LEU A 1 295 ? 6.012 -2.238 -9.695 1 95.19 295 LEU A N 1
ATOM 2378 C CA . LEU A 1 295 ? 7.086 -3.1 -9.211 1 95.19 295 LEU A CA 1
ATOM 2379 C C . LEU A 1 295 ? 7.316 -2.898 -7.719 1 95.19 295 LEU A C 1
ATOM 2381 O O . LEU A 1 295 ? 7.676 -3.842 -7.012 1 95.19 295 LEU A O 1
ATOM 2385 N N . ASN A 1 296 ? 7.027 -1.687 -7.242 1 95.12 296 ASN A N 1
ATOM 2386 C CA . ASN A 1 296 ? 7.203 -1.37 -5.828 1 95.12 296 ASN A CA 1
ATOM 2387 C C . ASN A 1 296 ? 5.98 -1.772 -5.012 1 95.12 296 ASN A C 1
ATOM 2389 O O . ASN A 1 296 ? 6.039 -1.818 -3.781 1 95.12 296 ASN A O 1
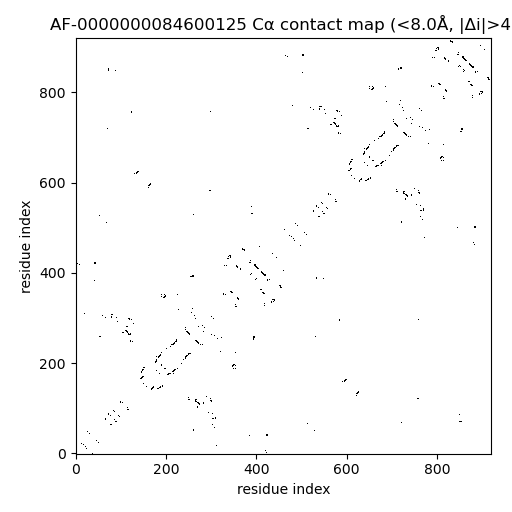ATOM 2393 N N . GLY A 1 297 ? 4.934 -2.043 -5.664 1 94.12 297 GLY A N 1
ATOM 2394 C CA . GLY A 1 297 ? 3.695 -2.297 -4.945 1 94.12 297 GLY A CA 1
ATOM 2395 C C . GLY A 1 297 ? 3.135 -1.059 -4.266 1 94.12 297 GLY A C 1
ATOM 2396 O O . GLY A 1 297 ? 2.629 -1.134 -3.146 1 94.12 297 GLY A O 1
ATOM 2397 N N . SER A 1 298 ? 3.215 0.136 -4.918 1 95.44 298 SER A N 1
ATOM 2398 C CA . SER A 1 298 ? 2.867 1.392 -4.266 1 95.44 298 SER A CA 1
ATOM 2399 C C . SER A 1 298 ? 1.598 1.992 -4.855 1 95.44 298 SER A C 1
ATOM 2401 O O . SER A 1 298 ? 1.286 3.16 -4.617 1 95.44 298 SER A O 1
ATOM 2403 N N . ALA A 1 299 ? 0.833 1.199 -5.621 1 95.44 299 ALA A N 1
ATOM 2404 C CA . ALA A 1 299 ? -0.409 1.692 -6.207 1 95.44 299 ALA A CA 1
ATOM 2405 C C . ALA A 1 299 ? -1.503 1.82 -5.152 1 95.44 299 ALA A C 1
ATOM 2407 O O . ALA A 1 299 ? -1.402 1.234 -4.07 1 95.44 299 ALA A O 1
ATOM 2408 N N . LEU A 1 300 ? -2.488 2.5 -5.477 1 94.88 300 LEU A N 1
ATOM 2409 C CA . LEU A 1 300 ? -3.678 2.592 -4.641 1 94.88 300 LEU A CA 1
ATOM 2410 C C . LEU A 1 300 ? -4.426 1.263 -4.613 1 94.88 300 LEU A C 1
ATOM 2412 O O . LEU A 1 300 ? -4.391 0.506 -5.586 1 94.88 300 LEU A O 1
ATOM 2416 N N . SER A 1 301 ? -5.055 1.041 -3.514 1 93.5 301 SER A N 1
ATOM 2417 C CA . SER A 1 301 ? -5.984 -0.082 -3.508 1 93.5 301 SER A CA 1
ATOM 2418 C C . SER A 1 301 ? -7.281 0.27 -4.23 1 93.5 301 SER A C 1
ATOM 2420 O O . SER A 1 301 ? -7.59 1.447 -4.422 1 93.5 301 SER A O 1
ATOM 2422 N N . PHE A 1 302 ? -7.977 -0.737 -4.598 1 95.06 302 PHE A N 1
ATOM 2423 C CA . PHE A 1 302 ? -9.25 -0.529 -5.273 1 95.06 302 PHE A CA 1
ATOM 2424 C C . PHE A 1 302 ? -10.242 0.177 -4.352 1 95.06 302 PHE A C 1
ATOM 2426 O O . PHE A 1 302 ? -10.969 1.073 -4.785 1 95.06 302 PHE A O 1
ATOM 2433 N N . GLU A 1 303 ? -10.242 -0.125 -3.139 1 94.44 303 GLU A N 1
ATOM 2434 C CA . GLU A 1 303 ? -11.109 0.5 -2.145 1 94.44 303 GLU A CA 1
ATOM 2435 C C . GLU A 1 303 ? -10.789 1.982 -1.983 1 94.44 303 GLU A C 1
ATOM 2437 O O . GLU A 1 303 ? -11.688 2.818 -1.917 1 94.44 303 GLU A O 1
ATOM 2442 N N . SER A 1 304 ? -9.469 2.287 -1.915 1 95.06 304 SER A N 1
ATOM 2443 C CA . SER A 1 304 ? -9.047 3.678 -1.791 1 95.06 304 SER A CA 1
ATOM 2444 C C . SER A 1 304 ? -9.453 4.492 -3.014 1 95.06 304 SER A C 1
ATOM 2446 O O . SER A 1 304 ? -9.922 5.625 -2.885 1 95.06 304 SER A O 1
ATOM 2448 N N . ALA A 1 305 ? -9.297 3.836 -4.195 1 95.69 305 ALA A N 1
ATOM 2449 C CA . ALA A 1 305 ? -9.711 4.512 -5.422 1 95.69 305 ALA A CA 1
ATOM 2450 C C . ALA A 1 305 ? -11.203 4.828 -5.402 1 95.69 305 ALA A C 1
ATOM 2452 O O . ALA A 1 305 ? -11.625 5.895 -5.852 1 95.69 305 ALA A O 1
ATOM 2453 N N . SER A 1 306 ? -11.969 3.916 -4.871 1 96.44 306 SER A N 1
ATOM 2454 C CA . SER A 1 306 ? -13.422 4.078 -4.832 1 96.44 306 SER A CA 1
ATOM 2455 C C . SER A 1 306 ? -13.828 5.188 -3.869 1 96.44 306 SER A C 1
ATOM 2457 O O . SER A 1 306 ? -14.695 6.008 -4.188 1 96.44 306 SER A O 1
ATOM 2459 N N . VAL A 1 307 ? -13.188 5.238 -2.729 1 96.38 307 VAL A N 1
ATOM 2460 C CA . VAL A 1 307 ? -13.547 6.23 -1.721 1 96.38 307 VAL A CA 1
ATOM 2461 C C . VAL A 1 307 ? -13.141 7.621 -2.197 1 96.38 307 VAL A C 1
ATOM 2463 O O . VAL A 1 307 ? -13.82 8.609 -1.899 1 96.38 307 VAL A O 1
ATOM 2466 N N . LEU A 1 308 ? -12.086 7.711 -2.967 1 95.94 308 LEU A N 1
ATOM 2467 C CA . LEU A 1 308 ? -11.586 8.984 -3.461 1 95.94 308 LEU A CA 1
ATOM 2468 C C . LEU A 1 308 ? -12.406 9.477 -4.645 1 95.94 308 LEU A C 1
ATOM 2470 O O . LEU A 1 308 ? -12.18 10.578 -5.156 1 95.94 308 LEU A O 1
ATOM 2474 N N . ASP A 1 309 ? -13.391 8.688 -5.027 1 93.12 309 ASP A N 1
ATOM 2475 C CA . ASP A 1 309 ? -14.312 9.086 -6.09 1 93.12 309 ASP A CA 1
ATOM 2476 C C . ASP A 1 309 ? -15.312 10.117 -5.582 1 93.12 309 ASP A C 1
ATOM 2478 O O . ASP A 1 309 ? -16.094 10.664 -6.363 1 93.12 309 ASP A O 1
ATOM 2482 N N . ALA A 1 310 ? -15.234 10.5 -4.395 1 92.5 310 ALA A N 1
ATOM 2483 C CA . ALA A 1 310 ? -16.109 11.531 -3.846 1 92.5 310 ALA A CA 1
ATOM 2484 C C . ALA A 1 310 ? -16.016 12.828 -4.652 1 92.5 310 ALA A C 1
ATOM 2486 O O . ALA A 1 310 ? -14.906 13.273 -4.984 1 92.5 310 ALA A O 1
ATOM 2487 N N . PRO A 1 311 ? -17.094 13.461 -4.926 1 90.62 311 PRO A N 1
ATOM 2488 C CA . PRO A 1 311 ? -17.109 14.602 -5.84 1 90.62 311 PRO A CA 1
ATOM 2489 C C . PRO A 1 311 ? -16.297 15.789 -5.312 1 90.62 311 PRO A C 1
ATOM 2491 O O . PRO A 1 311 ? -15.797 16.594 -6.098 1 90.62 311 PRO A O 1
ATOM 2494 N N . PHE A 1 312 ? -16.188 15.93 -4.078 1 90.62 312 PHE A N 1
ATOM 2495 C CA . PHE A 1 312 ? -15.508 17.094 -3.529 1 90.62 312 PHE A CA 1
ATOM 2496 C C . PHE A 1 312 ? -14 16.891 -3.514 1 90.62 312 PHE A C 1
ATOM 2498 O O . PHE A 1 312 ? -13.234 17.844 -3.33 1 90.62 312 PHE A O 1
ATOM 2505 N N . ILE A 1 313 ? -13.531 15.672 -3.719 1 91.5 313 ILE A N 1
ATOM 2506 C CA . ILE A 1 313 ? -12.102 15.398 -3.781 1 91.5 313 ILE A CA 1
ATOM 2507 C C . ILE A 1 313 ? -11.516 16.031 -5.043 1 91.5 313 ILE A C 1
ATOM 2509 O O . ILE A 1 313 ? -11.984 15.766 -6.152 1 91.5 313 ILE A O 1
ATOM 2513 N N . PHE A 1 314 ? -10.508 16.906 -4.898 1 89.56 314 PHE A N 1
ATOM 2514 C CA . PHE A 1 314 ? -9.789 17.656 -5.93 1 89.56 314 PHE A CA 1
ATOM 2515 C C . PHE A 1 314 ? -10.719 18.625 -6.641 1 89.56 314 PHE A C 1
ATOM 2517 O O . PHE A 1 314 ? -10.492 18.969 -7.801 1 89.56 314 PHE A O 1
ATOM 2524 N N . ASN A 1 315 ? -11.867 18.859 -5.996 1 88.94 315 ASN A N 1
ATOM 2525 C CA . ASN A 1 315 ? -12.594 20.062 -6.398 1 88.94 315 ASN A CA 1
ATOM 2526 C C . ASN A 1 315 ? -11.828 21.328 -6.02 1 88.94 315 ASN A C 1
ATOM 2528 O O . ASN A 1 315 ? -11.688 21.656 -4.836 1 88.94 315 ASN A O 1
ATOM 2532 N N . GLU A 1 316 ? -11.438 22.031 -6.941 1 87.5 316 GLU A N 1
ATOM 2533 C CA . GLU A 1 316 ? -10.492 23.125 -6.742 1 87.5 316 GLU A CA 1
ATOM 2534 C C . GLU A 1 316 ? -11.031 24.156 -5.754 1 87.5 316 GLU A C 1
ATOM 2536 O O . GLU A 1 316 ? -10.336 24.547 -4.812 1 87.5 316 GLU A O 1
ATOM 2541 N N . ILE A 1 317 ? -12.227 24.562 -5.934 1 89 317 ILE A N 1
ATOM 2542 C CA . ILE A 1 317 ? -12.828 25.609 -5.117 1 89 317 ILE A CA 1
ATOM 2543 C C . ILE A 1 317 ? -12.961 25.141 -3.674 1 89 317 ILE A C 1
ATOM 2545 O O . ILE A 1 317 ? -12.539 25.828 -2.744 1 89 317 ILE A O 1
ATOM 2549 N N . LYS A 1 318 ? -13.469 24 -3.48 1 89.62 318 LYS A N 1
ATOM 2550 C CA . LYS A 1 318 ? -13.688 23.453 -2.139 1 89.62 318 LYS A CA 1
ATOM 2551 C C . LYS A 1 318 ? -12.367 23.156 -1.441 1 89.62 318 LYS A C 1
ATOM 2553 O O . LYS A 1 318 ? -12.211 23.422 -0.25 1 89.62 318 LYS A O 1
ATOM 2558 N N . THR A 1 319 ? -11.477 22.609 -2.199 1 90.31 319 THR A N 1
ATOM 2559 C CA . THR A 1 319 ? -10.172 22.266 -1.645 1 90.31 319 THR A CA 1
ATOM 2560 C C . THR A 1 319 ? -9.422 23.516 -1.204 1 90.31 319 THR A C 1
ATOM 2562 O O . THR A 1 319 ? -8.867 23.562 -0.103 1 90.31 319 THR A O 1
ATOM 2565 N N . ASN A 1 320 ? -9.43 24.484 -1.998 1 90.81 320 ASN A N 1
ATOM 2566 C CA . ASN A 1 320 ? -8.734 25.719 -1.659 1 90.81 320 ASN A CA 1
ATOM 2567 C C . ASN A 1 320 ? -9.352 26.391 -0.438 1 90.81 320 ASN A C 1
ATOM 2569 O O . ASN A 1 320 ? -8.641 26.938 0.408 1 90.81 320 ASN A O 1
ATOM 2573 N N . HIS A 1 321 ? -10.625 26.375 -0.434 1 92.12 321 HIS A N 1
ATOM 2574 C CA . HIS A 1 321 ? -11.305 26.938 0.723 1 92.12 321 HIS A CA 1
ATOM 2575 C C . HIS A 1 321 ? -10.891 26.234 2.01 1 92.12 321 HIS A C 1
ATOM 2577 O O . HIS A 1 321 ? -10.625 26.891 3.023 1 92.12 321 HIS A O 1
ATOM 2583 N N . TYR A 1 322 ? -10.891 24.953 1.972 1 93 322 TYR A N 1
ATOM 2584 C CA . TYR A 1 322 ? -10.484 24.156 3.129 1 93 322 TYR A CA 1
ATOM 2585 C C . TYR A 1 322 ? -9.055 24.484 3.545 1 93 322 TYR A C 1
ATOM 2587 O O . TYR A 1 322 ? -8.789 24.734 4.723 1 93 322 TYR A O 1
ATOM 2595 N N . ILE A 1 323 ? -8.172 24.516 2.594 1 93.69 323 ILE A N 1
ATOM 2596 C CA . ILE A 1 323 ? -6.754 24.766 2.85 1 93.69 323 ILE A CA 1
ATOM 2597 C C . ILE A 1 323 ? -6.566 26.172 3.412 1 93.69 323 ILE A C 1
ATOM 2599 O O . ILE A 1 323 ? -5.883 26.359 4.422 1 93.69 323 ILE A O 1
ATOM 2603 N N . ASP A 1 324 ? -7.215 27.109 2.822 1 94.06 324 ASP A N 1
ATOM 2604 C CA . ASP A 1 324 ? -7.105 28.5 3.256 1 94.06 324 ASP A CA 1
ATOM 2605 C C . ASP A 1 324 ? -7.527 28.656 4.715 1 94.06 324 ASP A C 1
ATOM 2607 O O . ASP A 1 324 ? -6.867 29.359 5.488 1 94.06 324 ASP A O 1
ATOM 2611 N N . ARG A 1 325 ? -8.539 28 5.004 1 93.81 325 ARG A N 1
ATOM 2612 C CA . ARG A 1 325 ? -9.055 28.109 6.363 1 93.81 325 ARG A CA 1
ATOM 2613 C C . ARG A 1 325 ? -8.078 27.5 7.367 1 93.81 325 ARG A C 1
ATOM 2615 O O . ARG A 1 325 ? -7.867 28.062 8.445 1 93.81 325 ARG A O 1
ATOM 2622 N N . VAL A 1 326 ? -7.562 26.344 7.066 1 95.12 326 VAL A N 1
ATOM 2623 C CA . VAL A 1 326 ? -6.582 25.719 7.941 1 95.12 326 VAL A CA 1
ATOM 2624 C C . VAL A 1 326 ? -5.395 26.656 8.148 1 95.12 326 VAL A C 1
ATOM 2626 O O . VAL A 1 326 ? -4.965 26.875 9.289 1 95.12 326 VAL A O 1
ATOM 2629 N N . PHE A 1 327 ? -4.918 27.234 7.121 1 94.62 327 PHE A N 1
ATOM 2630 C CA . PHE A 1 327 ? -3.756 28.125 7.191 1 94.62 327 PHE A CA 1
ATOM 2631 C C . PHE A 1 327 ? -4.098 29.406 7.938 1 94.62 327 PHE A C 1
ATOM 2633 O O . PHE A 1 327 ? -3.311 29.875 8.758 1 94.62 327 PHE A O 1
ATOM 2640 N N . GLU A 1 328 ? -5.242 29.938 7.691 1 94.69 328 GLU A N 1
ATOM 2641 C CA . GLU A 1 328 ? -5.691 31.125 8.391 1 94.69 328 GLU A CA 1
ATOM 2642 C C . GLU A 1 328 ? -5.777 30.891 9.898 1 94.69 328 GLU A C 1
ATOM 2644 O O . GLU A 1 328 ? -5.398 31.75 10.695 1 94.69 328 GLU A O 1
ATOM 2649 N N . ASN A 1 329 ? -6.344 29.781 10.227 1 95.38 329 ASN A N 1
ATOM 2650 C CA . ASN A 1 329 ? -6.492 29.438 11.641 1 95.38 329 ASN A CA 1
ATOM 2651 C C . ASN A 1 329 ? -5.145 29.391 12.352 1 95.38 329 ASN A C 1
ATOM 2653 O O . ASN A 1 329 ? -5.02 29.812 13.492 1 95.38 329 ASN A O 1
ATOM 2657 N N . ASN A 1 330 ? -4.184 28.844 11.719 1 95.31 330 ASN A N 1
ATOM 2658 C CA . ASN A 1 330 ? -2.865 28.734 12.328 1 95.31 330 ASN A CA 1
ATOM 2659 C C . ASN A 1 330 ? -2.154 30.078 12.383 1 95.31 330 ASN A C 1
ATOM 2661 O O . ASN A 1 330 ? -1.458 30.375 13.352 1 95.31 330 ASN A O 1
ATOM 2665 N N . LEU A 1 331 ? -2.355 30.891 11.375 1 94.56 331 LEU A N 1
ATOM 2666 C CA . LEU A 1 331 ? -1.824 32.25 11.406 1 94.56 331 LEU A CA 1
ATOM 2667 C C . LEU A 1 331 ? -2.441 33.031 12.555 1 94.56 331 LEU A C 1
ATOM 2669 O O . LEU A 1 331 ? -1.748 33.812 13.227 1 94.56 331 LEU A O 1
ATOM 2673 N N . LYS A 1 332 ? -3.664 32.875 12.719 1 95.62 332 LYS A N 1
ATOM 2674 C CA . LYS A 1 332 ? -4.359 33.562 13.805 1 95.62 332 LYS A CA 1
ATOM 2675 C C . LYS A 1 332 ? -3.83 33.125 15.164 1 95.62 332 LYS A C 1
ATOM 2677 O O . LYS A 1 332 ? -3.688 33.938 16.078 1 95.62 332 LYS A O 1
ATOM 2682 N N . LEU A 1 333 ? -3.633 31.828 15.281 1 96.5 333 LEU A N 1
ATOM 2683 C CA . LEU A 1 333 ? -3.061 31.328 16.531 1 96.5 333 LEU A CA 1
ATOM 2684 C C . LEU A 1 333 ? -1.725 32 16.828 1 96.5 333 LEU A C 1
ATOM 2686 O O . LEU A 1 333 ? -1.492 32.469 17.938 1 96.5 333 LEU A O 1
ATOM 2690 N N . LYS A 1 334 ? -0.857 32.031 15.891 1 95.56 334 LYS A N 1
ATOM 2691 C CA . LYS A 1 334 ? 0.447 32.656 16.062 1 95.56 334 LYS A CA 1
ATOM 2692 C C . LYS A 1 334 ? 0.299 34.125 16.469 1 95.56 334 LYS A C 1
ATOM 2694 O O . LYS A 1 334 ? 0.941 34.594 17.406 1 95.56 334 LYS A O 1
ATOM 2699 N N . LYS A 1 335 ? -0.56 34.844 15.805 1 94.44 335 LYS A N 1
ATOM 2700 C CA . LYS A 1 335 ? -0.756 36.25 16.047 1 94.44 335 LYS A CA 1
ATOM 2701 C C . LYS A 1 335 ? -1.328 36.5 17.438 1 94.44 335 LYS A C 1
ATOM 2703 O O . LYS A 1 335 ? -1.065 37.562 18.047 1 94.44 335 LYS A O 1
ATOM 2708 N N . ASN A 1 336 ? -2.012 35.531 17.891 1 95.44 336 ASN A N 1
ATOM 2709 C CA . ASN A 1 336 ? -2.721 35.719 19.156 1 95.44 336 ASN A CA 1
ATOM 2710 C C . ASN A 1 336 ? -1.868 35.281 20.344 1 95.44 336 ASN A C 1
ATOM 2712 O O . ASN A 1 336 ? -2.33 35.281 21.484 1 95.44 336 ASN A O 1
ATOM 2716 N N . THR A 1 337 ? -0.738 34.781 20.078 1 96.06 337 THR A N 1
ATOM 2717 C CA . THR A 1 337 ? 0.116 34.281 21.141 1 96.06 337 THR A CA 1
ATOM 2718 C C . THR A 1 337 ? 1.354 35.188 21.297 1 96.06 337 THR A C 1
ATOM 2720 O O . THR A 1 337 ? 2.01 35.5 20.312 1 96.06 337 THR A O 1
ATOM 2723 N N . ARG A 1 338 ? 1.711 35.5 22.516 1 94.75 338 ARG A N 1
ATOM 2724 C CA . ARG A 1 338 ? 2.832 36.375 22.797 1 94.75 338 ARG A CA 1
ATOM 2725 C C . ARG A 1 338 ? 4.141 35.594 22.875 1 94.75 338 ARG A C 1
ATOM 2727 O O . ARG A 1 338 ? 4.188 34.5 23.453 1 94.75 338 ARG A O 1
ATOM 2734 N N . VAL A 1 339 ? 5.145 36.219 22.297 1 94.31 339 VAL A N 1
ATOM 2735 C CA . VAL A 1 339 ? 6.484 35.656 22.391 1 94.31 339 VAL A CA 1
ATOM 2736 C C . VAL A 1 339 ? 7.238 36.281 23.562 1 94.31 339 VAL A C 1
ATOM 2738 O O . VAL A 1 339 ? 7.09 37.469 23.828 1 94.31 339 VAL A O 1
ATOM 2741 N N . GLY A 1 340 ? 8.094 35.5 24.266 1 92.81 340 GLY A N 1
ATOM 2742 C CA . GLY A 1 340 ? 9 36.062 25.25 1 92.81 340 GLY A CA 1
ATOM 2743 C C . GLY A 1 340 ? 8.664 35.656 26.672 1 92.81 340 GLY A C 1
ATOM 2744 O O . GLY A 1 340 ? 9.398 36 27.609 1 92.81 340 GLY A O 1
ATOM 2745 N N . GLY A 1 341 ? 7.594 35 26.891 1 92.44 341 GLY A N 1
ATOM 2746 C CA . GLY A 1 341 ? 7.238 34.438 28.188 1 92.44 341 GLY A CA 1
ATOM 2747 C C . GLY A 1 341 ? 7.449 32.938 28.266 1 92.44 341 GLY A C 1
ATOM 2748 O O . GLY A 1 341 ? 8.547 32.438 28 1 92.44 341 GLY A O 1
ATOM 2749 N N . LEU A 1 342 ? 6.363 32.312 28.516 1 95.81 342 LEU A N 1
ATOM 2750 C CA . LEU A 1 342 ? 6.418 30.844 28.547 1 95.81 342 LEU A CA 1
ATOM 2751 C C . LEU A 1 342 ? 6.973 30.297 27.25 1 95.81 342 LEU A C 1
ATOM 2753 O O . LEU A 1 342 ? 7.785 29.359 27.25 1 95.81 342 LEU A O 1
ATOM 2757 N N . PHE A 1 343 ? 6.492 30.891 26.188 1 96.44 343 PHE A N 1
ATOM 2758 C CA . PHE A 1 343 ? 6.98 30.516 24.875 1 96.44 343 PHE A CA 1
ATOM 2759 C C . PHE A 1 343 ? 8.07 31.469 24.391 1 96.44 343 PHE A C 1
ATOM 2761 O O . PHE A 1 343 ? 7.777 32.594 24 1 96.44 343 PHE A O 1
ATOM 2768 N N . LYS A 1 344 ? 9.234 31.016 24.328 1 94.5 344 LYS A N 1
ATOM 2769 C CA . LYS A 1 344 ? 10.391 31.828 23.984 1 94.5 344 LYS A CA 1
ATOM 2770 C C . LYS A 1 344 ? 10.453 32.062 22.469 1 94.5 344 LYS A C 1
ATOM 2772 O O . LYS A 1 344 ? 10.953 33.125 22.031 1 94.5 344 LYS A O 1
ATOM 2777 N N . GLU A 1 345 ? 10.008 31.078 21.75 1 93.12 345 GLU A N 1
ATOM 2778 C CA . GLU A 1 345 ? 9.938 31.188 20.297 1 93.12 345 GLU A CA 1
ATOM 2779 C C . GLU A 1 345 ? 8.641 30.594 19.766 1 93.12 345 GLU A C 1
ATOM 2781 O O . GLU A 1 345 ? 8.18 29.547 20.25 1 93.12 345 GLU A O 1
ATOM 2786 N N . ILE A 1 346 ? 8.055 31.25 18.875 1 93.62 346 ILE A N 1
ATOM 2787 C CA . ILE A 1 346 ? 6.879 30.766 18.156 1 93.62 346 ILE A CA 1
ATOM 2788 C C . ILE A 1 346 ? 7.113 30.875 16.656 1 93.62 346 ILE A C 1
ATOM 2790 O O . ILE A 1 346 ? 7.391 31.969 16.141 1 93.62 346 ILE A O 1
ATOM 2794 N N . SER A 1 347 ? 7.035 29.734 15.992 1 90.44 347 SER A N 1
ATOM 2795 C CA . SER A 1 347 ? 7.391 29.734 14.578 1 90.44 347 SER A CA 1
ATOM 2796 C C . SER A 1 347 ? 6.25 29.172 13.727 1 90.44 347 SER A C 1
ATOM 2798 O O . SER A 1 347 ? 5.57 28.234 14.133 1 90.44 347 SER A O 1
ATOM 2800 N N . THR A 1 348 ? 6.035 29.844 12.672 1 85.88 348 THR A N 1
ATOM 2801 C CA . THR A 1 348 ? 5.223 29.391 11.547 1 85.88 348 THR A CA 1
ATOM 2802 C C . THR A 1 348 ? 5.789 29.906 10.227 1 85.88 348 THR A C 1
ATOM 2804 O O . THR A 1 348 ? 6.664 30.766 10.219 1 85.88 348 THR A O 1
ATOM 2807 N N . ALA A 1 349 ? 5.41 29.234 9.172 1 80.44 349 ALA A N 1
ATOM 2808 C CA . ALA A 1 349 ? 5.93 29.688 7.883 1 80.44 349 ALA A CA 1
ATOM 2809 C C . ALA A 1 349 ? 5.387 31.078 7.531 1 80.44 349 ALA A C 1
ATOM 2811 O O . ALA A 1 349 ? 4.266 31.422 7.91 1 80.44 349 ALA A O 1
ATOM 2812 N N . GLU A 1 350 ? 6.176 31.906 6.82 1 74.88 350 GLU A N 1
ATOM 2813 C CA . GLU A 1 350 ? 5.793 33.25 6.402 1 74.88 350 GLU A CA 1
ATOM 2814 C C . GLU A 1 350 ? 4.488 33.25 5.609 1 74.88 350 GLU A C 1
ATOM 2816 O O . GLU A 1 350 ? 3.629 34.094 5.797 1 74.88 350 GLU A O 1
ATOM 2821 N N . LYS A 1 351 ? 4.402 32.312 4.754 1 76.88 351 LYS A N 1
ATOM 2822 C CA . LYS A 1 351 ? 3.191 32.188 3.943 1 76.88 351 LYS A CA 1
ATOM 2823 C C . LYS A 1 351 ? 2.164 31.281 4.617 1 76.88 351 LYS A C 1
ATOM 2825 O O . LYS A 1 351 ? 1.15 30.938 4.012 1 76.88 351 LYS A O 1
ATOM 2830 N N . GLY A 1 352 ? 2.539 30.938 5.723 1 82 352 GLY A N 1
ATOM 2831 C CA . GLY A 1 352 ? 1.613 30.125 6.488 1 82 352 GLY A CA 1
ATOM 2832 C C . GLY A 1 352 ? 1.966 28.641 6.473 1 82 352 GLY A C 1
ATOM 2833 O O . GLY A 1 352 ? 2.658 28.172 5.57 1 82 352 GLY A O 1
ATOM 2834 N N . SER A 1 353 ? 1.587 27.953 7.449 1 89.19 353 SER A N 1
ATOM 2835 C CA . SER A 1 353 ? 1.712 26.516 7.617 1 89.19 353 SER A CA 1
ATOM 2836 C C . SER A 1 353 ? 0.51 25.938 8.352 1 89.19 353 SER A C 1
ATOM 2838 O O . SER A 1 353 ? -0.224 26.672 9.023 1 89.19 353 SER A O 1
ATOM 2840 N N . PRO A 1 354 ? 0.333 24.656 8.156 1 92.12 354 PRO A N 1
ATOM 2841 C CA . PRO A 1 354 ? -0.827 24.062 8.836 1 92.12 354 PRO A CA 1
ATOM 2842 C C . PRO A 1 354 ? -0.565 23.781 10.312 1 92.12 354 PRO A C 1
ATOM 2844 O O . PRO A 1 354 ? -1.331 23.062 10.953 1 92.12 354 PRO A O 1
ATOM 2847 N N . PHE A 1 355 ? 0.499 24.281 10.883 1 92.31 355 PHE A N 1
ATOM 2848 C CA . PHE A 1 355 ? 0.74 24.156 12.312 1 92.31 355 PHE A CA 1
ATOM 2849 C C . PHE A 1 355 ? 1.648 25.281 12.805 1 92.31 355 PHE A C 1
ATOM 2851 O O . PHE A 1 355 ? 2.254 26 12 1 92.31 355 PHE A O 1
ATOM 2858 N N . VAL A 1 356 ? 1.689 25.5 14.039 1 94.12 356 VAL A N 1
ATOM 2859 C CA . VAL A 1 356 ? 2.535 26.453 14.742 1 94.12 356 VAL A CA 1
ATOM 2860 C C . VAL A 1 356 ? 3.43 25.719 15.742 1 94.12 356 VAL A C 1
ATOM 2862 O O . VAL A 1 356 ? 2.973 24.812 16.438 1 94.12 356 VAL A O 1
ATOM 2865 N N . VAL A 1 357 ? 4.707 26.078 15.734 1 93.69 357 VAL A N 1
ATOM 2866 C CA . VAL A 1 357 ? 5.664 25.453 16.641 1 93.69 357 VAL A CA 1
ATOM 2867 C C . VAL A 1 357 ? 5.996 26.391 17.781 1 93.69 357 VAL A C 1
ATOM 2869 O O . VAL A 1 357 ? 6.258 27.578 17.578 1 93.69 357 VAL A O 1
ATOM 2872 N N . PHE A 1 358 ? 5.93 25.828 18.984 1 94.88 358 PHE A N 1
ATOM 2873 C CA . PHE A 1 358 ? 6.215 26.578 20.203 1 94.88 358 PHE A CA 1
ATOM 2874 C C . PHE A 1 358 ? 7.434 26.016 20.922 1 94.88 358 PHE A C 1
ATOM 2876 O O . PHE A 1 358 ? 7.512 24.797 21.156 1 94.88 358 PHE A O 1
ATOM 2883 N N . GLN A 1 359 ? 8.281 26.875 21.297 1 93.5 359 GLN A N 1
ATOM 2884 C CA . GLN A 1 359 ? 9.438 26.453 22.094 1 93.5 359 GLN A CA 1
ATOM 2885 C C . GLN A 1 359 ? 9.438 27.109 23.469 1 93.5 359 GLN A C 1
ATOM 2887 O O . GLN A 1 359 ? 9.227 28.312 23.578 1 93.5 359 GLN A O 1
ATOM 2892 N N . ILE A 1 360 ? 9.68 26.281 24.391 1 93.25 360 ILE A N 1
ATOM 2893 C CA . ILE A 1 360 ? 9.836 26.781 25.75 1 93.25 360 ILE A CA 1
ATOM 2894 C C . ILE A 1 360 ? 11.32 26.875 26.094 1 93.25 360 ILE A C 1
ATOM 2896 O O . ILE A 1 360 ? 12.18 26.484 25.312 1 93.25 360 ILE A O 1
ATOM 2900 N N . GLU A 1 361 ? 11.656 27.547 27.172 1 85.5 361 GLU A N 1
ATOM 2901 C CA . GLU A 1 361 ? 13.023 27.922 27.516 1 85.5 361 GLU A CA 1
ATOM 2902 C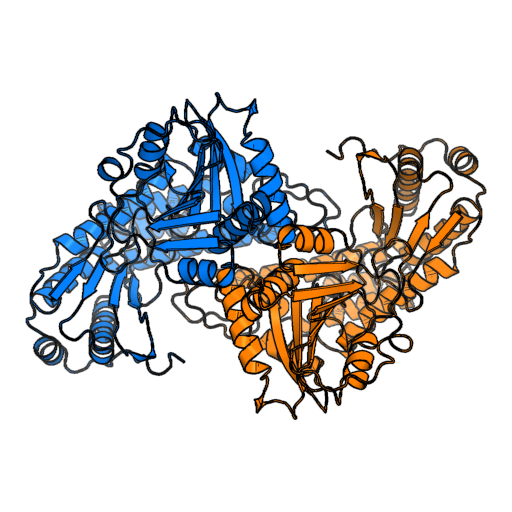 C . GLU A 1 361 ? 13.953 26.719 27.453 1 85.5 361 GLU A C 1
ATOM 2904 O O . GLU A 1 361 ? 14.992 26.75 26.797 1 85.5 361 GLU A O 1
ATOM 2909 N N . ASN A 1 362 ? 13.734 25.578 28.094 1 82.75 362 ASN A N 1
ATOM 2910 C CA . ASN A 1 362 ? 14.688 24.469 28.172 1 82.75 362 ASN A CA 1
ATOM 2911 C C . ASN A 1 362 ? 14.281 23.312 27.266 1 82.75 362 ASN A C 1
ATOM 2913 O O . ASN A 1 362 ? 15.031 22.344 27.109 1 82.75 362 ASN A O 1
ATOM 2917 N N . ASN A 1 363 ? 13.336 23.453 26.578 1 88.06 363 ASN A N 1
ATOM 2918 C CA . ASN A 1 363 ? 12.805 22.438 25.688 1 88.06 363 ASN A CA 1
ATOM 2919 C C . ASN A 1 363 ? 12.836 21.062 26.328 1 88.06 363 ASN A C 1
ATOM 2921 O O . ASN A 1 363 ? 13.125 20.062 25.656 1 88.06 363 ASN A O 1
ATOM 2925 N N . ASP A 1 364 ? 12.734 21 27.578 1 89.56 364 ASP A N 1
ATOM 2926 C CA . ASP A 1 364 ? 12.75 19.75 28.328 1 89.56 364 ASP A CA 1
ATOM 2927 C C . ASP A 1 364 ? 11.445 18.984 28.156 1 89.56 364 ASP A C 1
ATOM 2929 O O . ASP A 1 364 ? 10.359 19.562 28.219 1 89.56 364 ASP A O 1
ATOM 2933 N N . LEU A 1 365 ? 11.602 17.656 27.984 1 92.38 365 LEU A N 1
ATOM 2934 C CA . LEU A 1 365 ? 10.43 16.812 27.734 1 92.38 365 LEU A CA 1
ATOM 2935 C C . LEU A 1 365 ? 9.477 16.844 28.938 1 92.38 365 LEU A C 1
ATOM 2937 O O . LEU A 1 365 ? 8.258 16.766 28.766 1 92.38 365 LEU A O 1
ATOM 2941 N N . ASP A 1 366 ? 10.016 16.938 30.109 1 91.12 366 ASP A N 1
ATOM 2942 C CA . ASP A 1 366 ? 9.172 17 31.297 1 91.12 366 ASP A CA 1
ATOM 2943 C C . ASP A 1 366 ? 8.305 18.25 31.297 1 91.12 366 ASP A C 1
ATOM 2945 O O . ASP A 1 366 ? 7.148 18.219 31.703 1 91.12 366 ASP A O 1
ATOM 2949 N N . ASP A 1 367 ? 8.883 19.328 30.891 1 94.31 367 ASP A N 1
ATOM 2950 C CA . ASP A 1 367 ? 8.148 20.578 30.797 1 94.31 367 ASP A CA 1
ATOM 2951 C C . ASP A 1 367 ? 7.051 20.5 29.734 1 94.31 367 ASP A C 1
ATOM 2953 O O . ASP A 1 367 ? 5.922 20.938 29.969 1 94.31 367 ASP A O 1
ATOM 2957 N N . TYR A 1 368 ? 7.418 19.938 28.625 1 95.62 368 TYR A N 1
ATOM 2958 C CA . TYR A 1 368 ? 6.406 19.766 27.594 1 95.62 368 TYR A CA 1
ATOM 2959 C C . TYR A 1 368 ? 5.301 18.828 28.062 1 95.62 368 TYR A C 1
ATOM 2961 O O . TYR A 1 368 ? 4.129 19.031 27.734 1 95.62 368 TYR A O 1
ATOM 2969 N N . GLY A 1 369 ? 5.738 17.766 28.766 1 95.31 369 GLY A N 1
ATOM 2970 C CA . GLY A 1 369 ? 4.738 16.875 29.328 1 95.31 369 GLY A CA 1
ATOM 2971 C C . GLY A 1 369 ? 3.756 17.578 30.25 1 95.31 369 GLY A C 1
ATOM 2972 O O . GLY A 1 369 ? 2.559 17.297 30.219 1 95.31 369 GLY A O 1
ATOM 2973 N N . TYR A 1 370 ? 4.281 18.453 31.078 1 96.38 370 TYR A N 1
ATOM 2974 C CA . TYR A 1 370 ? 3.422 19.203 31.984 1 96.38 370 TYR A CA 1
ATOM 2975 C C . TYR A 1 370 ? 2.492 20.141 31.203 1 96.38 370 TYR A C 1
ATOM 2977 O O . TYR A 1 370 ? 1.302 20.219 31.516 1 96.38 370 TYR A O 1
ATOM 2985 N N . LEU A 1 371 ? 3.033 20.859 30.234 1 97.19 371 LEU A N 1
ATOM 2986 C CA . LEU A 1 371 ? 2.24 21.734 29.375 1 97.19 371 LEU A CA 1
ATOM 2987 C C . LEU A 1 371 ? 1.104 20.969 28.719 1 97.19 371 LEU A C 1
ATOM 2989 O O . LEU A 1 371 ? -0.044 21.422 28.719 1 97.19 371 LEU A O 1
ATOM 2993 N N . MET A 1 372 ? 1.422 19.828 28.172 1 96.75 372 MET A N 1
ATOM 2994 C CA . MET A 1 372 ? 0.405 19.016 27.516 1 96.75 372 MET A CA 1
ATOM 2995 C C . MET A 1 372 ? -0.662 18.562 28.516 1 96.75 372 MET A C 1
ATOM 2997 O O . MET A 1 372 ? -1.844 18.5 28.172 1 96.75 372 MET A O 1
ATOM 3001 N N . GLY A 1 373 ? -0.219 18.219 29.672 1 97.25 373 GLY A N 1
ATOM 3002 C CA . GLY A 1 373 ? -1.176 17.891 30.719 1 97.25 373 GLY A CA 1
ATOM 3003 C C . GLY A 1 373 ? -2.137 19.031 31.016 1 97.25 373 GLY A C 1
ATOM 3004 O O . GLY A 1 373 ? -3.332 18.812 31.219 1 97.25 373 GLY A O 1
ATOM 3005 N N . VAL A 1 374 ? -1.651 20.234 31.109 1 98.12 374 VAL A N 1
ATOM 3006 C CA . VAL A 1 374 ? -2.467 21.422 31.344 1 98.12 374 VAL A CA 1
ATOM 3007 C C . VAL A 1 374 ? -3.484 21.594 30.219 1 98.12 374 VAL A C 1
ATOM 3009 O O . VAL A 1 374 ? -4.664 21.844 30.469 1 98.12 374 VAL A O 1
ATOM 3012 N N . LEU A 1 375 ? -3.006 21.438 28.984 1 97.62 375 LEU A N 1
ATOM 3013 C CA . LEU A 1 375 ? -3.889 21.578 27.828 1 97.62 375 LEU A CA 1
ATOM 3014 C C . LEU A 1 375 ? -5 20.531 27.875 1 97.62 375 LEU A C 1
ATOM 3016 O O . LEU A 1 375 ? -6.164 20.859 27.609 1 97.62 375 LEU A O 1
ATOM 3020 N N . ASP A 1 376 ? -4.617 19.344 28.172 1 96.69 376 ASP A N 1
ATOM 3021 C CA . ASP A 1 376 ? -5.582 18.25 28.234 1 96.69 376 ASP A CA 1
ATOM 3022 C C . ASP A 1 376 ? -6.641 18.516 29.312 1 96.69 376 ASP A C 1
ATOM 3024 O O . ASP A 1 376 ? -7.84 18.406 29.047 1 96.69 376 ASP A O 1
ATOM 3028 N N . ASP A 1 377 ? -6.203 18.859 30.453 1 97.25 377 ASP A N 1
ATOM 3029 C CA . ASP A 1 377 ? -7.078 19.094 31.594 1 97.25 377 ASP A CA 1
ATOM 3030 C C . ASP A 1 377 ? -8.031 20.25 31.312 1 97.25 377 ASP A C 1
ATOM 3032 O O . ASP A 1 377 ? -9.242 20.141 31.531 1 97.25 377 ASP A O 1
ATOM 3036 N N . GLN A 1 378 ? -7.531 21.375 30.859 1 97.31 378 GLN A N 1
ATOM 3037 C CA . GLN A 1 378 ? -8.336 22.562 30.641 1 97.31 378 GLN A CA 1
ATOM 3038 C C . GLN A 1 378 ? -9.305 22.375 29.469 1 97.31 378 GLN A C 1
ATOM 3040 O O . GLN A 1 378 ? -10.414 22.922 29.484 1 97.31 378 GLN A O 1
ATOM 3045 N N . SER A 1 379 ? -8.844 21.672 28.438 1 96.81 379 SER A N 1
ATOM 3046 C CA . SER A 1 379 ? -9.734 21.375 27.312 1 96.81 379 SER A CA 1
ATOM 3047 C C . SER A 1 379 ? -10.914 20.516 27.766 1 96.81 379 SER A C 1
ATOM 3049 O O . SER A 1 379 ? -12.055 20.766 27.359 1 96.81 379 SER A O 1
ATOM 3051 N N . LYS A 1 380 ? -10.578 19.5 28.562 1 95.75 380 LYS A N 1
ATOM 3052 C CA . LYS A 1 380 ? -11.625 18.625 29.078 1 95.75 380 LYS A CA 1
ATOM 3053 C C . LYS A 1 380 ? -12.617 19.406 29.938 1 95.75 380 LYS A C 1
ATOM 3055 O O . LYS A 1 380 ? -13.828 19.219 29.812 1 95.75 380 LYS A O 1
ATOM 3060 N N . GLN A 1 381 ? -12.164 20.219 30.734 1 95.81 381 GLN A N 1
ATOM 3061 C CA . GLN A 1 381 ? -13.008 21.016 31.609 1 95.81 381 GLN A CA 1
ATOM 3062 C C . GLN A 1 381 ? -13.93 21.938 30.797 1 95.81 381 GLN A C 1
ATOM 3064 O O . GLN A 1 381 ? -15.094 22.125 31.156 1 95.81 381 GLN A O 1
ATOM 3069 N N . ALA A 1 382 ? -13.422 22.453 29.75 1 95.75 382 ALA A N 1
ATOM 3070 C CA . ALA A 1 382 ? -14.18 23.391 28.938 1 95.75 382 ALA A CA 1
ATOM 3071 C C . ALA A 1 382 ? -15.133 22.656 28 1 95.75 382 ALA A C 1
ATOM 3073 O O . ALA A 1 382 ? -16.094 23.25 27.484 1 95.75 382 ALA A O 1
ATOM 3074 N N . GLY A 1 383 ? -14.773 21.375 27.75 1 95.19 383 GLY A N 1
ATOM 3075 C CA . GLY A 1 383 ? -15.5 20.641 26.734 1 95.19 383 GLY A CA 1
ATOM 3076 C C . GLY A 1 383 ? -15.031 20.938 25.328 1 95.19 383 GLY A C 1
ATOM 3077 O O . GLY A 1 383 ? -15.781 20.75 24.359 1 95.19 383 GLY A O 1
ATOM 3078 N N . ALA A 1 384 ? -13.859 21.5 25.188 1 96.62 384 ALA A N 1
ATOM 3079 C CA . ALA A 1 384 ? -13.305 21.875 23.891 1 96.62 384 ALA A CA 1
ATOM 3080 C C . ALA A 1 384 ? -12.742 20.672 23.156 1 96.62 384 ALA A C 1
ATOM 3082 O O . ALA A 1 384 ? -12.141 19.781 23.781 1 96.62 384 ALA A O 1
ATOM 3083 N N . LEU A 1 385 ? -12.977 20.641 21.875 1 94.81 385 LEU A N 1
ATOM 3084 C CA . LEU A 1 385 ? -12.398 19.609 21.031 1 94.81 385 LEU A CA 1
ATOM 3085 C C . LEU A 1 385 ? -10.953 19.953 20.656 1 94.81 385 LEU A C 1
ATOM 3087 O O . LEU A 1 385 ? -10.695 20.516 19.594 1 94.81 385 LEU A O 1
ATOM 3091 N N . PHE A 1 386 ? -10.055 19.641 21.5 1 95.5 386 PHE A N 1
ATOM 3092 C CA . PHE A 1 386 ? -8.609 19.844 21.406 1 95.5 386 PHE A CA 1
ATOM 3093 C C . PHE A 1 386 ? -7.855 18.594 21.812 1 95.5 386 PHE A C 1
ATOM 3095 O O . PHE A 1 386 ? -7.82 18.25 23 1 95.5 386 PHE A O 1
ATOM 3102 N N . TYR A 1 387 ? -7.262 17.938 20.797 1 91.94 387 TYR A N 1
ATOM 3103 C CA . TYR A 1 387 ? -6.82 16.562 21.047 1 91.94 387 TYR A CA 1
ATOM 3104 C C . TYR A 1 387 ? -5.301 16.453 20.953 1 91.94 387 TYR A C 1
ATOM 3106 O O . TYR A 1 387 ? -4.672 17.109 20.125 1 91.94 387 TYR A O 1
ATOM 3114 N N . ARG A 1 388 ? -4.805 15.57 21.797 1 92.12 388 ARG A N 1
ATOM 3115 C CA . ARG A 1 388 ? -3.416 15.148 21.656 1 92.12 388 ARG A CA 1
ATOM 3116 C C . ARG A 1 388 ? -3.262 14.156 20.516 1 92.12 388 ARG A C 1
ATOM 3118 O O . ARG A 1 388 ? -4.043 13.211 20.391 1 92.12 388 ARG A O 1
ATOM 3125 N N . GLY A 1 389 ? -2.23 14.469 19.672 1 88.5 389 GLY A N 1
ATOM 3126 C CA . GLY A 1 389 ? -1.959 13.531 18.594 1 88.5 389 GLY A CA 1
ATOM 3127 C C . GLY A 1 389 ? -1.427 14.195 17.328 1 88.5 389 GLY A C 1
ATOM 3128 O O . GLY A 1 389 ? -1.263 15.414 17.297 1 88.5 389 GLY A O 1
ATOM 3129 N N . SER A 1 390 ? -1.108 13.312 16.406 1 81.81 390 SER A N 1
ATOM 3130 C CA . SER A 1 390 ? -0.56 13.797 15.141 1 81.81 390 SER A CA 1
ATOM 3131 C C . SER A 1 390 ? -1.643 14.43 14.273 1 81.81 390 SER A C 1
ATOM 3133 O O . SER A 1 390 ? -2.822 14.094 14.398 1 81.81 390 SER A O 1
ATOM 3135 N N . SER A 1 391 ? -1.133 15.414 13.594 1 70.5 391 SER A N 1
ATOM 3136 C CA . SER A 1 391 ? -2.068 16.141 12.742 1 70.5 391 SER A CA 1
ATOM 3137 C C . SER A 1 391 ? -2.277 15.422 11.414 1 70.5 391 SER A C 1
ATOM 3139 O O . SER A 1 391 ? -1.374 15.383 10.578 1 70.5 391 SER A O 1
ATOM 3141 N N . PHE A 1 392 ? -3.457 14.672 11.312 1 63.94 392 PHE A N 1
ATOM 3142 C CA . PHE A 1 392 ? -3.85 14.109 10.023 1 63.94 392 PHE A CA 1
ATOM 3143 C C . PHE A 1 392 ? -5.188 14.68 9.57 1 63.94 392 PHE A C 1
ATOM 3145 O O . PHE A 1 392 ? -6.047 14.992 10.398 1 63.94 392 PHE A O 1
ATOM 3152 N N . GLY A 1 393 ? -5.219 15.5 8.477 1 72.12 393 GLY A N 1
ATOM 3153 C CA . GLY A 1 393 ? -6.398 15.969 7.77 1 72.12 393 GLY A CA 1
ATOM 3154 C C . GLY A 1 393 ? -6.805 17.375 8.148 1 72.12 393 GLY A C 1
ATOM 3155 O O . GLY A 1 393 ? -7.5 18.047 7.391 1 72.12 393 GLY A O 1
ATOM 3156 N N . PHE A 1 394 ? -6.414 17.781 9.391 1 77.19 394 PHE A N 1
ATOM 3157 C CA . PHE A 1 394 ? -6.473 19.188 9.812 1 77.19 394 PHE A CA 1
ATOM 3158 C C . PHE A 1 394 ? -7.918 19.641 9.977 1 77.19 394 PHE A C 1
ATOM 3160 O O . PHE A 1 394 ? -8.25 20.781 9.656 1 77.19 394 PHE A O 1
ATOM 3167 N N . ARG A 1 395 ? -8.805 18.562 10.266 1 85.12 395 ARG A N 1
ATOM 3168 C CA . ARG A 1 395 ? -10.133 19 10.68 1 85.12 395 ARG A CA 1
ATOM 3169 C C . ARG A 1 395 ? -10.156 19.375 12.156 1 85.12 395 ARG A C 1
ATOM 3171 O O . ARG A 1 395 ? -10.688 20.438 12.516 1 85.12 395 ARG A O 1
ATOM 3178 N N . HIS A 1 396 ? -9.516 18.562 12.922 1 89.62 396 HIS A N 1
ATOM 3179 C CA . HIS A 1 396 ? -9.438 18.75 14.367 1 89.62 396 HIS A CA 1
ATOM 3180 C C . HIS A 1 396 ? -8.273 19.656 14.75 1 89.62 396 HIS A C 1
ATOM 3182 O O . HIS A 1 396 ? -7.277 19.734 14.023 1 89.62 396 HIS A O 1
ATOM 3188 N N . HIS A 1 397 ? -8.5 20.312 15.875 1 95.38 397 HIS A N 1
ATOM 3189 C CA . HIS A 1 397 ? -7.352 20.953 16.5 1 95.38 397 HIS A CA 1
ATOM 3190 C C . HIS A 1 397 ? -6.527 19.953 17.312 1 95.38 397 HIS A C 1
ATOM 3192 O O . HIS A 1 397 ? -7.062 19.25 18.172 1 95.38 397 HIS A O 1
ATOM 3198 N N . ARG A 1 398 ? -5.262 19.953 16.906 1 95.38 398 ARG A N 1
ATOM 3199 C CA . ARG A 1 398 ? -4.406 18.953 17.547 1 95.38 398 ARG A CA 1
ATOM 3200 C C . ARG A 1 398 ? -3.139 19.578 18.109 1 95.38 398 ARG A C 1
ATOM 3202 O O . ARG A 1 398 ? -2.713 20.641 17.641 1 95.38 398 ARG A O 1
ATOM 3209 N N . TYR A 1 399 ? -2.621 18.938 19.156 1 94.81 399 TYR A N 1
ATOM 3210 C CA . TYR A 1 399 ? -1.316 19.344 19.672 1 94.81 399 TYR A CA 1
ATOM 3211 C C . TYR A 1 399 ? -0.456 18.125 19.984 1 94.81 399 TYR A C 1
ATOM 3213 O O . TYR A 1 399 ? -0.979 17.047 20.297 1 94.81 399 TYR A O 1
ATOM 3221 N N . GLU A 1 400 ? 0.806 18.297 19.797 1 92.81 400 GLU A N 1
ATOM 3222 C CA . GLU A 1 400 ? 1.742 17.219 20.094 1 92.81 400 GLU A CA 1
ATOM 3223 C C . GLU A 1 400 ? 3.141 17.766 20.375 1 92.81 400 GLU A C 1
ATOM 3225 O O . GLU A 1 400 ? 3.43 18.922 20.078 1 92.81 400 GLU A O 1
ATOM 3230 N N . THR A 1 401 ? 3.879 16.953 21.078 1 91.31 401 THR A N 1
ATOM 3231 C CA . THR A 1 401 ? 5.312 17.188 21.203 1 91.31 401 THR A CA 1
ATOM 3232 C C . THR A 1 401 ? 6.098 16.203 20.328 1 91.31 401 THR A C 1
ATOM 3234 O O . THR A 1 401 ? 5.914 14.992 20.422 1 91.31 401 THR A O 1
ATOM 3237 N N . ILE A 1 402 ? 6.812 16.781 19.484 1 85 402 ILE A N 1
ATOM 3238 C CA . ILE A 1 402 ? 7.68 15.984 18.625 1 85 402 ILE A CA 1
ATOM 3239 C C . ILE A 1 402 ? 9.055 15.836 19.281 1 85 402 ILE A C 1
ATOM 3241 O O . ILE A 1 402 ? 9.594 16.797 19.828 1 85 402 ILE A O 1
ATOM 3245 N N . ILE A 1 403 ? 9.516 14.648 19.25 1 84.38 403 ILE A N 1
ATOM 3246 C CA . ILE A 1 403 ? 10.852 14.352 19.75 1 84.38 403 ILE A CA 1
ATOM 3247 C C . ILE A 1 403 ? 11.766 13.961 18.578 1 84.38 403 ILE A C 1
ATOM 3249 O O . ILE A 1 403 ? 11.805 12.789 18.188 1 84.38 403 ILE A O 1
ATOM 3253 N N . PRO A 1 404 ? 12.508 14.859 18.094 1 71.75 404 PRO A N 1
ATOM 3254 C CA . PRO A 1 404 ? 13.336 14.555 16.906 1 71.75 404 PRO A CA 1
ATOM 3255 C C . PRO A 1 404 ? 14.391 13.492 17.188 1 71.75 404 PRO A C 1
ATOM 3257 O O . PRO A 1 404 ? 14.68 12.664 16.328 1 71.75 404 PRO A O 1
ATOM 3260 N N . ASP A 1 405 ? 15 13.555 18.344 1 71.06 405 ASP A N 1
ATOM 3261 C CA . ASP A 1 405 ? 16.031 12.617 18.781 1 71.06 405 ASP A CA 1
ATOM 3262 C C . ASP A 1 405 ? 15.789 12.164 20.219 1 71.06 405 ASP A C 1
ATOM 3264 O O . ASP A 1 405 ? 15.953 12.945 21.156 1 71.06 405 ASP A O 1
ATOM 3268 N N . ASN A 1 406 ? 15.469 10.984 20.281 1 68.69 406 ASN A N 1
ATOM 3269 C CA . ASN A 1 406 ? 15.133 10.438 21.578 1 68.69 406 ASN A CA 1
ATOM 3270 C C . ASN A 1 406 ? 16.312 10.492 22.531 1 68.69 406 ASN A C 1
ATOM 3272 O O . ASN A 1 406 ? 16.141 10.531 23.75 1 68.69 406 ASN A O 1
ATOM 3276 N N . LYS A 1 407 ? 17.547 10.516 22.109 1 68.62 407 LYS A N 1
ATOM 3277 C CA . LYS A 1 407 ? 18.75 10.477 22.938 1 68.62 407 LYS A CA 1
ATOM 3278 C C . LYS A 1 407 ? 18.984 11.812 23.625 1 68.62 407 LYS A C 1
ATOM 3280 O O . LYS A 1 407 ? 19.547 11.859 24.734 1 68.62 407 LYS A O 1
ATOM 3285 N N . VAL A 1 408 ? 18.453 12.875 22.984 1 73.06 408 VAL A N 1
ATOM 3286 C CA . VAL A 1 408 ? 18.688 14.219 23.5 1 73.06 408 VAL A CA 1
ATOM 3287 C C . VAL A 1 408 ? 17.516 14.664 24.359 1 73.06 408 VAL A C 1
ATOM 3289 O O . VAL A 1 408 ? 17.641 15.625 25.125 1 73.06 408 VAL A O 1
ATOM 3292 N N . ARG A 1 409 ? 16.594 13.992 24.547 1 76.75 409 ARG A N 1
ATOM 3293 C CA . ARG A 1 409 ? 15.406 14.227 25.359 1 76.75 409 ARG A CA 1
ATOM 3294 C C . ARG A 1 409 ? 14.938 15.672 25.234 1 76.75 409 ARG A C 1
ATOM 3296 O O . ARG A 1 409 ? 14.695 16.344 26.25 1 76.75 409 ARG A O 1
ATOM 3303 N N . LYS A 1 410 ? 15.016 16.266 24.156 1 83.69 410 LYS A N 1
ATOM 3304 C CA . LYS A 1 410 ? 14.469 17.578 23.797 1 83.69 410 LYS A CA 1
ATOM 3305 C C . LYS A 1 410 ? 13.289 17.438 22.828 1 83.69 410 LYS A C 1
ATOM 3307 O O . LYS A 1 410 ? 13.242 16.484 22.047 1 83.69 410 LYS A O 1
ATOM 3312 N N . GLY A 1 411 ? 12.375 18.344 23.078 1 86.88 411 GLY A N 1
ATOM 3313 C CA . GLY A 1 411 ? 11.18 18.234 22.25 1 86.88 411 GLY A CA 1
ATOM 3314 C C . GLY A 1 411 ? 10.789 19.547 21.578 1 86.88 411 GLY A C 1
ATOM 3315 O O . GLY A 1 411 ? 11.492 20.547 21.703 1 86.88 411 GLY A O 1
ATOM 3316 N N . LEU A 1 412 ? 9.883 19.484 20.734 1 86.5 412 LEU A N 1
ATOM 3317 C CA . LEU A 1 412 ? 9.203 20.609 20.094 1 86.5 412 LEU A CA 1
ATOM 3318 C C . LEU A 1 412 ? 7.691 20.484 20.234 1 86.5 412 LEU A C 1
ATOM 3320 O O . LEU A 1 412 ? 7.125 19.422 19.969 1 86.5 412 LEU A O 1
ATOM 3324 N N . PHE A 1 413 ? 7.148 21.578 20.734 1 93.62 413 PHE A N 1
ATOM 3325 C CA . PHE A 1 413 ? 5.699 21.594 20.906 1 93.62 413 PHE A CA 1
ATOM 3326 C C . PHE A 1 413 ? 5.012 22.219 19.703 1 93.62 413 PHE A C 1
ATOM 3328 O O . PHE A 1 413 ? 5.422 23.281 19.234 1 93.62 413 PHE A O 1
ATOM 3335 N N . LYS A 1 414 ? 3.982 21.516 19.188 1 94.06 414 LYS A N 1
ATOM 3336 C CA . LYS A 1 414 ? 3.295 21.969 17.984 1 94.06 414 LYS A CA 1
ATOM 3337 C C . LYS A 1 414 ? 1.78 21.922 18.172 1 94.06 414 LYS A C 1
ATOM 3339 O O . LYS A 1 414 ? 1.255 21.016 18.812 1 94.06 414 LYS A O 1
ATOM 3344 N N . ILE A 1 415 ? 1.14 22.953 17.688 1 95.56 415 ILE A N 1
ATOM 3345 C CA . ILE A 1 415 ? -0.314 22.953 17.562 1 95.56 415 ILE A CA 1
ATOM 3346 C C . ILE A 1 415 ? -0.714 23.047 16.094 1 95.56 415 ILE A C 1
ATOM 3348 O O . ILE A 1 415 ? -0.176 23.875 15.352 1 95.56 415 ILE A O 1
ATOM 3352 N N . ALA A 1 416 ? -1.546 22.156 15.695 1 95.19 416 ALA A N 1
ATOM 3353 C CA . ALA A 1 416 ? -2.162 22.203 14.375 1 95.19 416 ALA A CA 1
ATOM 3354 C C . ALA A 1 416 ? -3.643 22.562 14.469 1 95.19 416 ALA A C 1
ATOM 3356 O O . ALA A 1 416 ? -4.48 21.703 14.75 1 95.19 416 ALA A O 1
ATOM 3357 N N . MET A 1 417 ? -3.877 23.844 14.227 1 95.69 417 MET A N 1
ATOM 3358 C CA . MET A 1 417 ? -5.281 24.25 14.164 1 95.69 417 MET A CA 1
ATOM 3359 C C . MET A 1 417 ? -5.953 23.703 12.914 1 95.69 417 MET A C 1
ATOM 3361 O O . MET A 1 417 ? -5.461 23.891 11.805 1 95.69 417 MET A O 1
ATOM 3365 N N . GLY A 1 418 ? -6.973 22.984 13.156 1 94.5 418 GLY A N 1
ATOM 3366 C CA . GLY A 1 418 ? -7.707 22.422 12.039 1 94.5 418 GLY A CA 1
ATOM 3367 C C . GLY A 1 418 ? -8.656 23.406 11.391 1 94.5 418 GLY A C 1
ATOM 3368 O O . GLY A 1 418 ? -8.531 24.625 11.586 1 94.5 418 GLY A O 1
ATOM 3369 N N . PHE A 1 419 ? -9.562 22.906 10.625 1 94 419 PHE A N 1
ATOM 3370 C CA . PHE A 1 419 ? -10.492 23.656 9.781 1 94 419 PHE A CA 1
ATOM 3371 C C . PHE A 1 419 ? -11.578 24.312 10.625 1 94 419 PHE A C 1
ATOM 3373 O O . PHE A 1 419 ? -12.078 25.391 10.281 1 94 419 PHE A O 1
ATOM 3380 N N . ARG A 1 420 ? -11.859 23.859 11.742 1 90.44 420 ARG A N 1
ATOM 3381 C CA . ARG A 1 420 ? -13.008 24.281 12.555 1 90.44 420 ARG A CA 1
ATOM 3382 C C . ARG A 1 420 ? -12.781 25.672 13.133 1 90.44 420 ARG A C 1
ATOM 3384 O O . ARG A 1 420 ? -11.68 26 13.578 1 90.44 420 ARG A O 1
ATOM 3391 N N . LYS A 1 421 ? -13.914 26.625 13.188 1 90.31 421 LYS A N 1
ATOM 3392 C CA . LYS A 1 421 ? -13.875 27.953 13.789 1 90.31 421 LYS A CA 1
ATOM 3393 C C . LYS A 1 421 ? -14.945 28.094 14.875 1 90.31 421 LYS A C 1
ATOM 3395 O O . LYS A 1 421 ? -15.422 29.203 15.133 1 90.31 421 LYS A O 1
ATOM 3400 N N . GLY A 1 422 ? -15.258 27.047 15.562 1 91.62 422 GLY A N 1
ATOM 3401 C CA . GLY A 1 422 ? -16.281 27.047 16.578 1 91.62 422 GLY A CA 1
ATOM 3402 C C . GLY A 1 422 ? -15.75 27.344 17.969 1 91.62 422 GLY A C 1
ATOM 3403 O O . GLY A 1 422 ? -14.734 28.031 18.109 1 91.62 422 GLY A O 1
ATOM 3404 N N . PRO A 1 423 ? -16.469 27.062 18.969 1 95.94 423 PRO A N 1
ATOM 3405 C CA . PRO A 1 423 ? -16.094 27.406 20.344 1 95.94 423 PRO A CA 1
ATOM 3406 C C . PRO A 1 423 ? -14.734 26.844 20.734 1 95.94 423 PRO A C 1
ATOM 3408 O O . PRO A 1 423 ? -14.008 27.469 21.516 1 95.94 423 PRO A O 1
ATOM 3411 N N . SER A 1 424 ? -14.391 25.703 20.234 1 96.94 424 SER A N 1
ATOM 3412 C CA . SER A 1 424 ? -13.078 25.141 20.547 1 96.94 424 SER A CA 1
ATOM 3413 C C . SER A 1 424 ? -11.961 26.031 20.016 1 96.94 424 SER A C 1
ATOM 3415 O O . SER A 1 424 ? -10.938 26.234 20.672 1 96.94 424 SER A O 1
ATOM 3417 N N . PHE A 1 425 ? -12.141 26.531 18.844 1 97 425 PHE A N 1
ATOM 3418 C CA . PHE A 1 425 ? -11.188 27.438 18.234 1 97 425 PHE A CA 1
ATOM 3419 C C . PHE A 1 425 ? -10.969 28.672 19.109 1 97 425 PHE A C 1
ATOM 3421 O O . PHE A 1 425 ? -9.828 29.031 19.406 1 97 425 PHE A O 1
ATOM 3428 N N . GLU A 1 426 ? -12.016 29.234 19.547 1 97.19 426 GLU A N 1
ATOM 3429 C CA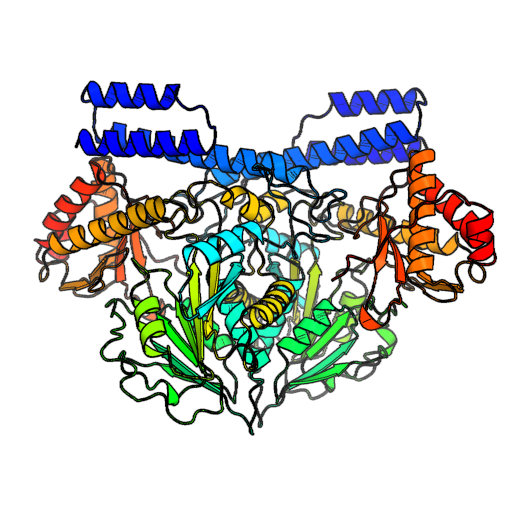 . GLU A 1 426 ? -11.945 30.422 20.391 1 97.19 426 GLU A CA 1
ATOM 3430 C C . GLU A 1 426 ? -11.305 30.125 21.734 1 97.19 426 GLU A C 1
ATOM 3432 O O . GLU A 1 426 ? -10.555 30.938 22.281 1 97.19 426 GLU A O 1
ATOM 3437 N N . PHE A 1 427 ? -11.727 29.016 22.203 1 97.69 427 PHE A N 1
ATOM 3438 C CA . PHE A 1 427 ? -11.148 28.594 23.469 1 97.69 427 PHE A CA 1
ATOM 3439 C C . PHE A 1 427 ? -9.625 28.484 23.359 1 97.69 427 PHE A C 1
ATOM 3441 O O . PHE A 1 427 ? -8.906 28.984 24.234 1 97.69 427 PHE A O 1
ATOM 3448 N N . ILE A 1 428 ? -9.109 27.828 22.344 1 97.94 428 ILE A N 1
ATOM 3449 C CA . ILE A 1 428 ? -7.684 27.609 22.172 1 97.94 428 ILE A CA 1
ATOM 3450 C C . ILE A 1 428 ? -6.957 28.938 22.031 1 97.94 428 ILE A C 1
ATOM 3452 O O . ILE A 1 428 ? -5.91 29.156 22.656 1 97.94 428 ILE A O 1
ATOM 3456 N N . LEU A 1 429 ? -7.523 29.875 21.234 1 97.94 429 LEU A N 1
ATOM 3457 C CA . LEU A 1 429 ? -6.906 31.188 21.062 1 97.94 429 LEU A CA 1
ATOM 3458 C C . LEU A 1 429 ? -6.77 31.891 22.406 1 97.94 429 LEU A C 1
ATOM 3460 O O . LEU A 1 429 ? -5.699 32.406 22.734 1 97.94 429 LEU A O 1
ATOM 3464 N N . ARG A 1 430 ? -7.816 31.875 23.125 1 97.81 430 ARG A N 1
ATOM 3465 C CA . ARG A 1 430 ? -7.832 32.562 24.406 1 97.81 430 ARG A CA 1
ATOM 3466 C C . ARG A 1 430 ? -6.867 31.906 25.391 1 97.81 430 ARG A C 1
ATOM 3468 O O . ARG A 1 430 ? -6.098 32.594 26.062 1 97.81 430 ARG A O 1
ATOM 3475 N N . PHE A 1 431 ? -6.992 30.656 25.438 1 98.25 431 PHE A N 1
ATOM 3476 C CA . PHE A 1 431 ? -6.207 29.922 26.422 1 98.25 431 PHE A CA 1
ATOM 3477 C C . PHE A 1 431 ? -4.719 30.031 26.109 1 98.25 431 PHE A C 1
ATOM 3479 O O . PHE A 1 431 ? -3.9 30.203 27.016 1 98.25 431 PHE A O 1
ATOM 3486 N N . MET A 1 432 ? -4.324 29.875 24.875 1 98 432 MET A N 1
ATOM 3487 C CA . MET A 1 432 ? -2.922 29.984 24.484 1 98 432 MET A CA 1
ATOM 3488 C C . MET A 1 432 ? -2.398 31.391 24.719 1 98 432 MET A C 1
ATOM 3490 O O . MET A 1 432 ? -1.229 31.578 25.062 1 98 432 MET A O 1
ATOM 3494 N N . ARG A 1 433 ? -3.244 32.344 24.5 1 97.75 433 ARG A N 1
ATOM 3495 C CA . ARG A 1 433 ? -2.869 33.719 24.859 1 97.75 433 ARG A CA 1
ATOM 3496 C C . ARG A 1 433 ? -2.584 33.844 26.344 1 97.75 433 ARG A C 1
ATOM 3498 O O . ARG A 1 433 ? -1.564 34.406 26.75 1 97.75 433 ARG A O 1
ATOM 3505 N N . GLU A 1 434 ? -3.441 33.312 27.125 1 97.69 434 GLU A N 1
ATOM 3506 C CA . GLU A 1 434 ? -3.268 33.344 28.578 1 97.69 434 GLU A CA 1
ATOM 3507 C C . GLU A 1 434 ? -1.963 32.656 28.984 1 97.69 434 GLU A C 1
ATOM 3509 O O . GLU A 1 434 ? -1.217 33.188 29.812 1 97.69 434 GLU A O 1
ATOM 3514 N N . LEU A 1 435 ? -1.753 31.469 28.422 1 97.62 435 LEU A N 1
ATOM 3515 C CA . LEU A 1 435 ? -0.53 30.75 28.734 1 97.62 435 LEU A CA 1
ATOM 3516 C C . LEU A 1 435 ? 0.702 31.547 28.328 1 97.62 435 LEU A C 1
ATOM 3518 O O . LEU A 1 435 ? 1.711 31.547 29.031 1 97.62 435 LEU A O 1
ATOM 3522 N N . SER A 1 436 ? 0.643 32.188 27.203 1 97 436 SER A N 1
ATOM 3523 C CA . SER A 1 436 ? 1.787 32.938 26.672 1 97 436 SER A CA 1
ATOM 3524 C C . SER A 1 436 ? 2.125 34.125 27.531 1 97 436 SER A C 1
ATOM 3526 O O . SER A 1 436 ? 3.225 34.688 27.438 1 97 436 SER A O 1
ATOM 3528 N N . GLU A 1 437 ? 1.227 34.531 28.359 1 96.38 437 GLU A N 1
ATOM 3529 C CA . GLU A 1 437 ? 1.436 35.688 29.266 1 96.38 437 GLU A CA 1
ATOM 3530 C C . GLU A 1 437 ? 2.211 35.25 30.5 1 96.38 437 GLU A C 1
ATOM 3532 O O . GLU A 1 437 ? 2.729 36.125 31.234 1 96.38 437 GLU A O 1
ATOM 3537 N N . LEU A 1 438 ? 2.227 33.969 30.703 1 97.12 438 LEU A N 1
ATOM 3538 C CA . LEU A 1 438 ? 3.062 33.5 31.797 1 97.12 438 LEU A CA 1
ATOM 3539 C C . LEU A 1 438 ? 4.539 33.719 31.484 1 97.12 438 LEU A C 1
ATOM 3541 O O . LEU A 1 438 ? 4.949 33.688 30.328 1 97.12 438 LEU A O 1
ATOM 3545 N N . ASN A 1 439 ? 5.32 33.844 32.594 1 95.25 439 ASN A N 1
ATOM 3546 C CA . ASN A 1 439 ? 6.73 34.156 32.375 1 95.25 439 ASN A CA 1
ATOM 3547 C C . ASN A 1 439 ? 7.547 32.906 32.094 1 95.25 439 ASN A C 1
ATOM 3549 O O . ASN A 1 439 ? 8.586 32.969 31.438 1 95.25 439 ASN A O 1
ATOM 3553 N N . ASN A 1 440 ? 7.191 31.859 32.812 1 95.06 440 ASN A N 1
ATOM 3554 C CA . ASN A 1 440 ? 7.98 30.625 32.719 1 95.06 440 ASN A CA 1
ATOM 3555 C C . ASN A 1 440 ? 7.191 29.422 33.188 1 95.06 440 ASN A C 1
ATOM 3557 O O . ASN A 1 440 ? 6.016 29.531 33.562 1 95.06 440 ASN A O 1
ATOM 3561 N N . MET A 1 441 ? 7.871 28.297 33.188 1 95.62 441 MET A N 1
ATOM 3562 C CA . MET A 1 441 ? 7.25 27.031 33.562 1 95.62 441 MET A CA 1
ATOM 3563 C C . MET A 1 441 ? 6.902 27.016 35.062 1 95.62 441 MET A C 1
ATOM 3565 O O . MET A 1 441 ? 5.922 26.391 35.469 1 95.62 441 MET A O 1
ATOM 3569 N N . ARG A 1 442 ? 7.691 27.641 35.906 1 95.56 442 ARG A N 1
ATOM 3570 C CA . ARG A 1 442 ? 7.391 27.703 37.312 1 95.56 442 ARG A CA 1
ATOM 3571 C C . ARG A 1 442 ? 6.031 28.359 37.562 1 95.56 442 ARG A C 1
ATOM 3573 O O . ARG A 1 442 ? 5.242 27.891 38.375 1 95.56 442 ARG A O 1
ATOM 3580 N N . GLU A 1 443 ? 5.781 29.469 36.844 1 97.12 443 GLU A N 1
ATOM 3581 C CA . GLU A 1 443 ? 4.488 30.141 36.938 1 97.12 443 GLU A CA 1
ATOM 3582 C C . GLU A 1 443 ? 3.355 29.234 36.438 1 97.12 443 GLU A C 1
ATOM 3584 O O . GLU A 1 443 ? 2.254 29.266 37 1 97.12 443 GLU A O 1
ATOM 3589 N N . LEU A 1 444 ? 3.611 28.5 35.344 1 97.5 444 LEU A N 1
ATOM 3590 C CA . LEU A 1 444 ? 2.611 27.562 34.844 1 97.5 444 LEU A CA 1
ATOM 3591 C C . LEU A 1 444 ? 2.225 26.547 35.906 1 97.5 444 LEU A C 1
ATOM 3593 O O . LEU A 1 444 ? 1.038 26.297 36.125 1 97.5 444 LEU A O 1
ATOM 3597 N N . ARG A 1 445 ? 3.211 26 36.594 1 97.06 445 ARG A N 1
ATOM 3598 C CA . ARG A 1 445 ? 2.986 24.984 37.625 1 97.06 445 ARG A CA 1
ATOM 3599 C C . ARG A 1 445 ? 2.26 25.562 38.812 1 97.06 445 ARG A C 1
ATOM 3601 O O . ARG A 1 445 ? 1.459 24.875 39.469 1 97.06 445 ARG A O 1
ATOM 3608 N N . THR A 1 446 ? 2.551 26.766 39.125 1 97.69 446 THR A N 1
ATOM 3609 C CA . THR A 1 446 ? 1.888 27.438 40.219 1 97.69 446 THR A CA 1
ATOM 3610 C C . THR A 1 446 ? 0.411 27.656 39.906 1 97.69 446 THR A C 1
ATOM 3612 O O . THR A 1 446 ? -0.445 27.5 40.781 1 97.69 446 THR A O 1
ATOM 3615 N N . ARG A 1 447 ? 0.197 28.031 38.688 1 97.25 447 ARG A N 1
ATOM 3616 C CA . ARG A 1 447 ? -1.17 28.328 38.281 1 97.25 447 ARG A CA 1
ATOM 3617 C C . ARG A 1 447 ? -2.006 27.062 38.188 1 97.25 447 ARG A C 1
ATOM 3619 O O . ARG A 1 447 ? -3.209 27.078 38.438 1 97.25 447 ARG A O 1
ATOM 3626 N N . PHE A 1 448 ? -1.358 26.016 37.719 1 97.31 448 PHE A N 1
ATOM 3627 C CA . PHE A 1 448 ? -2.053 24.734 37.531 1 97.31 448 PHE A CA 1
ATOM 3628 C C . PHE A 1 448 ? -1.373 23.641 38.344 1 97.31 448 PHE A C 1
ATOM 3630 O O . PHE A 1 448 ? -0.781 22.719 37.75 1 97.31 448 PHE A O 1
ATOM 3637 N N . PRO A 1 449 ? -1.465 23.547 39.656 1 95.12 449 PRO A N 1
ATOM 3638 C CA . PRO A 1 449 ? -0.654 22.656 40.5 1 95.12 449 PRO A CA 1
ATOM 3639 C C . PRO A 1 449 ? -1.119 21.203 40.438 1 95.12 449 PRO A C 1
ATOM 3641 O O . PRO A 1 449 ? -0.336 20.297 40.719 1 95.12 449 PRO A O 1
ATOM 3644 N N . ALA A 1 450 ? -2.324 20.766 40.031 1 93 450 ALA A N 1
ATOM 3645 C CA . ALA A 1 450 ? -2.869 19.422 40.125 1 93 450 ALA A CA 1
ATOM 3646 C C . ALA A 1 450 ? -2.975 18.766 38.75 1 93 450 ALA A C 1
ATOM 3648 O O . ALA A 1 450 ? -3.973 18.109 38.438 1 93 450 ALA A O 1
ATOM 3649 N N . ILE A 1 451 ? -1.84 18.969 38.031 1 95.56 451 ILE A N 1
ATOM 3650 C CA . ILE A 1 451 ? -1.874 18.422 36.688 1 95.56 451 ILE A CA 1
ATOM 3651 C C . ILE A 1 451 ? -1.054 17.141 36.625 1 95.56 451 ILE A C 1
ATOM 3653 O O . ILE A 1 451 ? 0.027 17.047 37.219 1 95.56 451 ILE A O 1
ATOM 3657 N N . THR A 1 452 ? -1.551 16.094 35.969 1 94.44 452 THR A N 1
ATOM 3658 C CA . THR A 1 452 ? -0.777 14.906 35.625 1 94.44 452 THR A CA 1
ATOM 3659 C C . THR A 1 452 ? -0.058 15.109 34.281 1 94.44 452 THR A C 1
ATOM 3661 O O . THR A 1 452 ? -0.699 15.211 33.25 1 94.44 452 THR A O 1
ATOM 3664 N N . PRO A 1 453 ? 1.234 15.18 34.344 1 94.56 453 PRO A N 1
ATOM 3665 C CA . PRO A 1 453 ? 1.97 15.375 33.094 1 94.56 453 PRO A CA 1
ATOM 3666 C C . PRO A 1 453 ? 1.842 14.18 32.125 1 94.56 453 PRO A C 1
ATOM 3668 O O . PRO A 1 453 ? 1.685 13.039 32.594 1 94.56 453 PRO A O 1
ATOM 3671 N N . VAL A 1 454 ? 1.862 14.469 30.859 1 91.94 454 VAL A N 1
ATOM 3672 C CA . VAL A 1 454 ? 1.958 13.406 29.859 1 91.94 454 VAL A CA 1
ATOM 3673 C C . VAL A 1 454 ? 3.354 12.789 29.891 1 91.94 454 VAL A C 1
ATOM 3675 O O . VAL A 1 454 ? 4.359 13.508 29.875 1 91.94 454 VAL A O 1
ATOM 3678 N N . SER A 1 455 ? 3.379 11.492 29.906 1 88.5 455 SER A N 1
ATOM 3679 C CA . SER A 1 455 ? 4.656 10.789 30 1 88.5 455 SER A CA 1
ATOM 3680 C C . SER A 1 455 ? 5.207 10.461 28.609 1 88.5 455 SER A C 1
ATOM 3682 O O . SER A 1 455 ? 4.453 10.102 27.703 1 88.5 455 SER A O 1
ATOM 3684 N N . PHE A 1 456 ? 6.516 10.648 28.406 1 82.75 456 PHE A N 1
ATOM 3685 C CA . PHE A 1 456 ? 7.219 10.258 27.203 1 82.75 456 PHE A CA 1
ATOM 3686 C C . PHE A 1 456 ? 8.102 9.039 27.453 1 82.75 456 PHE A C 1
ATOM 3688 O O . PHE A 1 456 ? 8.977 8.719 26.641 1 82.75 456 PHE A O 1
ATOM 3695 N N . ASP A 1 457 ? 8.031 8.406 28.516 1 65.88 457 ASP A N 1
ATOM 3696 C CA . ASP A 1 457 ? 8.898 7.301 28.906 1 65.88 457 ASP A CA 1
ATOM 3697 C C . ASP A 1 457 ? 8.719 6.102 27.984 1 65.88 457 ASP A C 1
ATOM 3699 O O . ASP A 1 457 ? 9.625 5.289 27.828 1 65.88 457 ASP A O 1
ATOM 3703 N N . HIS A 1 458 ? 7.57 5.934 27.453 1 57.03 458 HIS A N 1
ATOM 3704 C CA . HIS A 1 458 ? 7.43 4.719 26.656 1 57.03 458 HIS A CA 1
ATOM 3705 C C . HIS A 1 458 ? 7.797 4.969 25.188 1 57.03 458 HIS A C 1
ATOM 3707 O O . HIS A 1 458 ? 7.309 4.277 24.297 1 57.03 458 HIS A O 1
ATOM 3713 N N . LEU A 1 459 ? 8.578 5.969 24.953 1 54.53 459 LEU A N 1
ATOM 3714 C CA . LEU A 1 459 ? 9.016 6.223 23.594 1 54.53 459 LEU A CA 1
ATOM 3715 C C . LEU A 1 459 ? 10.234 5.367 23.25 1 54.53 459 LEU A C 1
ATOM 3717 O O . LEU A 1 459 ? 11.328 5.602 23.75 1 54.53 459 LEU A O 1
ATOM 3721 N N . ASP A 1 460 ? 10.203 4.062 23.391 1 42.56 460 ASP A N 1
ATOM 3722 C CA . ASP A 1 460 ? 11.281 3.209 22.906 1 42.56 460 ASP A CA 1
ATOM 3723 C C . ASP A 1 460 ? 11.32 3.188 21.375 1 42.56 460 ASP A C 1
ATOM 3725 O O . ASP A 1 460 ? 10.281 3.211 20.719 1 42.56 460 ASP A O 1
ATOM 3729 N N . MET B 1 1 ? -19.062 -37.375 -5.879 1 84.75 1 MET B N 1
ATOM 3730 C CA . MET B 1 1 ? -19.484 -36 -6.152 1 84.75 1 MET B CA 1
ATOM 3731 C C . MET B 1 1 ? -20.188 -35.406 -4.945 1 84.75 1 MET B C 1
ATOM 3733 O O . MET B 1 1 ? -19.781 -34.344 -4.449 1 84.75 1 MET B O 1
ATOM 3737 N N . LYS B 1 2 ? -21.125 -36.219 -4.312 1 88.38 2 LYS B N 1
ATOM 3738 C CA . LYS B 1 2 ? -21.875 -35.719 -3.156 1 88.38 2 LYS B CA 1
ATOM 3739 C C . LYS B 1 2 ? -20.938 -35.469 -1.975 1 88.38 2 LYS B C 1
ATOM 3741 O O . LYS B 1 2 ? -21.062 -34.438 -1.289 1 88.38 2 LYS B O 1
ATOM 3746 N N . ASN B 1 3 ? -19.938 -36.312 -1.849 1 88.56 3 ASN B N 1
ATOM 3747 C CA . ASN B 1 3 ? -19.016 -36.188 -0.729 1 88.56 3 ASN B CA 1
ATOM 3748 C C . ASN B 1 3 ? -18.141 -34.938 -0.849 1 88.56 3 ASN B C 1
ATOM 3750 O O . ASN B 1 3 ? -17.859 -34.281 0.152 1 88.56 3 ASN B O 1
ATOM 3754 N N . HIS B 1 4 ? -17.797 -34.625 -2.023 1 91.62 4 HIS B N 1
ATOM 3755 C CA . HIS B 1 4 ? -16.984 -33.438 -2.236 1 91.62 4 HIS B CA 1
ATOM 3756 C C . HIS B 1 4 ? -17.766 -32.156 -1.976 1 91.62 4 HIS B C 1
ATOM 3758 O O . HIS B 1 4 ? -17.25 -31.219 -1.377 1 91.62 4 HIS B O 1
ATOM 3764 N N . LEU B 1 5 ? -19 -32.125 -2.396 1 94.38 5 LEU B N 1
ATOM 3765 C CA . LEU B 1 5 ? -19.859 -30.953 -2.191 1 94.38 5 LEU B CA 1
ATOM 3766 C C . LEU B 1 5 ? -20.141 -30.75 -0.708 1 94.38 5 LEU B C 1
ATOM 3768 O O . LEU B 1 5 ? -20.109 -29.625 -0.217 1 94.38 5 LEU B O 1
ATOM 3772 N N . LEU B 1 6 ? -20.375 -31.906 -0.047 1 94.38 6 LEU B N 1
ATOM 3773 C CA . LEU B 1 6 ? -20.609 -31.828 1.389 1 94.38 6 LEU B CA 1
ATOM 3774 C C . LEU B 1 6 ? -19.359 -31.359 2.129 1 94.38 6 LEU B C 1
ATOM 3776 O O . LEU B 1 6 ? -19.469 -30.609 3.096 1 94.38 6 LEU B O 1
ATOM 3780 N N . SER B 1 7 ? -18.25 -31.828 1.714 1 92.94 7 SER B N 1
ATOM 3781 C CA . SER B 1 7 ? -16.984 -31.438 2.332 1 92.94 7 SER B CA 1
ATOM 3782 C C . SER B 1 7 ? -16.734 -29.938 2.166 1 92.94 7 SER B C 1
ATOM 3784 O O . SER B 1 7 ? -16.281 -29.281 3.098 1 92.94 7 SER B O 1
ATOM 3786 N N . GLU B 1 8 ? -17.016 -29.453 0.993 1 93.81 8 GLU B N 1
ATOM 3787 C CA . GLU B 1 8 ? -16.859 -28.016 0.764 1 93.81 8 GLU B CA 1
ATOM 3788 C C . GLU B 1 8 ? -17.828 -27.219 1.622 1 93.81 8 GLU B C 1
ATOM 3790 O O . GLU B 1 8 ? -17.469 -26.172 2.174 1 93.81 8 GLU B O 1
ATOM 3795 N N . LEU B 1 9 ? -19.062 -27.656 1.682 1 95.81 9 LEU B N 1
ATOM 3796 C CA . LEU B 1 9 ? -20.047 -27 2.531 1 95.81 9 LEU B CA 1
ATOM 3797 C C . LEU B 1 9 ? -19.578 -26.984 3.984 1 95.81 9 LEU B C 1
ATOM 3799 O O . LEU B 1 9 ? -19.703 -25.969 4.668 1 95.81 9 LEU B O 1
ATOM 3803 N N . ASP B 1 10 ? -19.047 -28.094 4.453 1 93.88 10 ASP B N 1
ATOM 3804 C CA . ASP B 1 10 ? -18.547 -28.203 5.816 1 93.88 10 ASP B CA 1
ATOM 3805 C C . ASP B 1 10 ? -17.422 -27.203 6.066 1 93.88 10 ASP B C 1
ATOM 3807 O O . ASP B 1 10 ? -17.359 -26.578 7.129 1 93.88 10 ASP B O 1
ATOM 3811 N N . LEU B 1 11 ? -16.547 -27.094 5.125 1 92.25 11 LEU B N 1
ATOM 3812 C CA . LEU B 1 11 ? -15.461 -26.125 5.23 1 92.25 11 LEU B CA 1
ATOM 3813 C C . LEU B 1 11 ? -16 -24.703 5.344 1 92.25 11 LEU B C 1
ATOM 3815 O O . LEU B 1 11 ? -15.531 -23.922 6.168 1 92.25 11 LEU B O 1
ATOM 3819 N N . LEU B 1 12 ? -16.969 -24.375 4.492 1 94.5 12 LEU B N 1
ATOM 3820 C CA . LEU B 1 12 ? -17.547 -23.031 4.508 1 94.5 12 LEU B CA 1
ATOM 3821 C C . LEU B 1 12 ? -18.297 -22.781 5.816 1 94.5 12 LEU B C 1
ATOM 3823 O O . LEU B 1 12 ? -18.234 -21.672 6.352 1 94.5 12 LEU B O 1
ATOM 3827 N N . ASN B 1 13 ? -18.875 -23.812 6.301 1 94.94 13 ASN B N 1
ATOM 3828 C CA . ASN B 1 13 ? -19.531 -23.703 7.602 1 94.94 13 ASN B CA 1
ATOM 3829 C C . ASN B 1 13 ? -18.531 -23.422 8.719 1 94.94 13 ASN B C 1
ATOM 3831 O O . ASN B 1 13 ? -18.766 -22.578 9.578 1 94.94 13 ASN B O 1
ATOM 3835 N N . CYS B 1 14 ? -17.516 -24.141 8.703 1 92.69 14 CYS B N 1
ATOM 3836 C CA . CYS B 1 14 ? -16.469 -23.938 9.695 1 92.69 14 CYS B CA 1
ATOM 3837 C C . CYS B 1 14 ? -15.906 -22.531 9.625 1 92.69 14 CYS B C 1
ATOM 3839 O O . CYS B 1 14 ? -15.672 -21.891 10.656 1 92.69 14 CYS B O 1
ATOM 3841 N N . MET B 1 15 ? -15.672 -22.078 8.422 1 92.81 15 MET B N 1
ATOM 3842 C CA . MET B 1 15 ? -15.156 -20.719 8.234 1 92.81 15 MET B CA 1
ATOM 3843 C C . MET B 1 15 ? -16.141 -19.688 8.766 1 92.81 15 MET B C 1
ATOM 3845 O O . MET B 1 15 ? -15.742 -18.719 9.43 1 92.81 15 MET B O 1
ATOM 3849 N N . SER B 1 16 ? -17.406 -19.891 8.414 1 95.19 16 SER B N 1
ATOM 3850 C CA . SER B 1 16 ? -18.438 -18.984 8.891 1 95.19 16 SER B CA 1
ATOM 3851 C C . SER B 1 16 ? -18.5 -18.953 10.414 1 95.19 16 SER B C 1
ATOM 3853 O O . SER B 1 16 ? -18.672 -17.891 11.008 1 95.19 16 SER B O 1
ATOM 3855 N N . GLU B 1 17 ? -18.297 -20.078 11.008 1 93.31 17 GLU B N 1
ATOM 3856 C CA . GLU B 1 17 ? -18.297 -20.172 12.469 1 93.31 17 GLU B CA 1
ATOM 3857 C C . GLU B 1 17 ? -17.078 -19.484 13.07 1 93.31 17 GLU B C 1
ATOM 3859 O O . GLU B 1 17 ? -17.203 -18.75 14.055 1 93.31 17 GLU B O 1
ATOM 3864 N N . ASP B 1 18 ? -15.953 -19.734 12.438 1 92.06 18 ASP B N 1
ATOM 3865 C CA . ASP B 1 18 ? -14.727 -19.078 12.883 1 92.06 18 ASP B CA 1
ATOM 3866 C C . ASP B 1 18 ? -14.867 -17.562 12.875 1 92.06 18 ASP B C 1
ATOM 3868 O O . ASP B 1 18 ? -14.312 -16.875 13.734 1 92.06 18 ASP B O 1
ATOM 3872 N N . LEU B 1 19 ? -15.609 -17.062 11.898 1 94.62 19 LEU B N 1
ATOM 3873 C CA . LEU B 1 19 ? -15.742 -15.625 11.703 1 94.62 19 LEU B CA 1
ATOM 3874 C C . LEU B 1 19 ? -16.984 -15.094 12.406 1 94.62 19 LEU B C 1
ATOM 3876 O O . LEU B 1 19 ? -17.297 -13.906 12.297 1 94.62 19 LEU B O 1
ATOM 3880 N N . GLN B 1 20 ? -17.797 -15.984 13.062 1 93.62 20 GLN B N 1
ATOM 3881 C CA . GLN B 1 20 ? -19.016 -15.641 13.789 1 93.62 20 GLN B CA 1
ATOM 3882 C C . GLN B 1 20 ? -20.047 -14.992 12.867 1 93.62 20 GLN B C 1
ATOM 3884 O O . GLN B 1 20 ? -20.625 -13.961 13.211 1 93.62 20 GLN B O 1
ATOM 3889 N N . LEU B 1 21 ? -20.062 -15.555 11.68 1 94.81 21 LEU B N 1
ATOM 3890 C CA . LEU B 1 21 ? -21.094 -15.141 10.719 1 94.81 21 LEU B CA 1
ATOM 3891 C C . LEU B 1 21 ? -22.281 -16.094 10.758 1 94.81 21 LEU B C 1
ATOM 3893 O O . LEU B 1 21 ? -22.109 -17.312 10.797 1 94.81 21 LEU B O 1
ATOM 3897 N N . ASP B 1 22 ? -23.453 -15.609 10.945 1 92.38 22 ASP B N 1
ATOM 3898 C CA . ASP B 1 22 ? -24.641 -16.469 10.938 1 92.38 22 ASP B CA 1
ATOM 3899 C C . ASP B 1 22 ? -25.141 -16.688 9.516 1 92.38 22 ASP B C 1
ATOM 3901 O O . ASP B 1 22 ? -25.891 -15.852 8.984 1 92.38 22 ASP B O 1
ATOM 3905 N N . LEU B 1 23 ? -24.781 -17.844 8.922 1 95.81 23 LEU B N 1
ATOM 3906 C CA . LEU B 1 23 ? -25.203 -18.203 7.574 1 95.81 23 LEU B CA 1
ATOM 3907 C C . LEU B 1 23 ? -25.812 -19.609 7.555 1 95.81 23 LEU B C 1
ATOM 3909 O O . LEU B 1 23 ? -25.688 -20.328 6.562 1 95.81 23 LEU B O 1
ATOM 3913 N N . SER B 1 24 ? -26.422 -20.016 8.641 1 93.75 24 SER B N 1
ATOM 3914 C CA . SER B 1 24 ? -26.953 -21.359 8.812 1 93.75 24 SER B CA 1
ATOM 3915 C C . SER B 1 24 ? -28.109 -21.625 7.875 1 93.75 24 SER B C 1
ATOM 3917 O O . SER B 1 24 ? -28.25 -22.734 7.352 1 93.75 24 SER B O 1
ATOM 3919 N N . ILE B 1 25 ? -28.891 -20.625 7.633 1 93.88 25 ILE B N 1
ATOM 3920 C CA . ILE B 1 25 ? -30.062 -20.797 6.777 1 93.88 25 ILE B CA 1
ATOM 3921 C C . ILE B 1 25 ? -29.609 -21.125 5.352 1 93.88 25 ILE B C 1
ATOM 3923 O O . ILE B 1 25 ? -30.125 -22.062 4.73 1 93.88 25 ILE B O 1
ATOM 3927 N N . GLU B 1 26 ? -28.656 -20.375 4.855 1 95.25 26 GLU B N 1
ATOM 3928 C CA . GLU B 1 26 ? -28.125 -20.609 3.52 1 95.25 26 GLU B CA 1
ATOM 3929 C C . GLU B 1 26 ? -27.453 -21.984 3.432 1 95.25 26 GLU B C 1
ATOM 3931 O O . GLU B 1 26 ? -27.672 -22.719 2.471 1 95.25 26 GLU B O 1
ATOM 3936 N N . ALA B 1 27 ? -26.672 -22.344 4.422 1 96.25 27 ALA B N 1
ATOM 3937 C CA . ALA B 1 27 ? -25.938 -23.609 4.449 1 96.25 27 ALA B CA 1
ATOM 3938 C C . ALA B 1 27 ? -26.906 -24.797 4.492 1 96.25 27 ALA B C 1
ATOM 3940 O O . ALA B 1 27 ? -26.703 -25.781 3.795 1 96.25 27 ALA B O 1
ATOM 3941 N N . ASP B 1 28 ? -27.969 -24.641 5.273 1 96.25 28 ASP B N 1
ATOM 3942 C CA . ASP B 1 28 ? -28.953 -25.703 5.383 1 96.25 28 ASP B CA 1
ATOM 3943 C C . ASP B 1 28 ? -29.688 -25.922 4.059 1 96.25 28 ASP B C 1
ATOM 3945 O O . ASP B 1 28 ? -29.953 -27.062 3.676 1 96.25 28 ASP B O 1
ATOM 3949 N N . ALA B 1 29 ? -29.953 -24.859 3.457 1 97.19 29 ALA B N 1
ATOM 3950 C CA . ALA B 1 29 ? -30.625 -24.953 2.164 1 97.19 29 ALA B CA 1
ATOM 3951 C C . ALA B 1 29 ? -29.766 -25.703 1.152 1 97.19 29 ALA B C 1
ATOM 3953 O O . ALA B 1 29 ? -30.266 -26.516 0.385 1 97.19 29 ALA B O 1
ATOM 3954 N N . ILE B 1 30 ? -28.5 -25.438 1.15 1 97.5 30 ILE B N 1
ATOM 3955 C CA . ILE B 1 30 ? -27.578 -26.094 0.23 1 97.5 30 ILE B CA 1
ATOM 3956 C C . ILE B 1 30 ? -27.453 -27.562 0.59 1 97.5 30 ILE B C 1
ATOM 3958 O O . ILE B 1 30 ? -27.438 -28.422 -0.293 1 97.5 30 ILE B O 1
ATOM 3962 N N . GLU B 1 31 ? -27.375 -27.828 1.883 1 97.06 31 GLU B N 1
ATOM 3963 C CA . GLU B 1 31 ? -27.281 -29.219 2.334 1 97.06 31 GLU B CA 1
ATOM 3964 C C . GLU B 1 31 ? -28.484 -30.031 1.884 1 97.06 31 GLU B C 1
ATOM 3966 O O . GLU B 1 31 ? -28.344 -31.172 1.444 1 97.06 31 GLU B O 1
ATOM 3971 N N . ASN B 1 32 ? -29.625 -29.422 1.995 1 97.25 32 ASN B N 1
ATOM 3972 C CA . ASN B 1 32 ? -30.859 -30.094 1.567 1 97.25 32 ASN B CA 1
ATOM 3973 C C . ASN B 1 32 ? -30.844 -30.359 0.067 1 97.25 32 ASN B C 1
ATOM 3975 O O . ASN B 1 32 ? -31.328 -31.406 -0.376 1 97.25 32 ASN B O 1
ATOM 3979 N N . GLN B 1 33 ? -30.328 -29.469 -0.626 1 96.81 33 GLN B N 1
ATOM 3980 C CA . GLN B 1 33 ? -30.25 -29.656 -2.07 1 96.81 33 GLN B CA 1
ATOM 3981 C C . GLN B 1 33 ? -29.281 -30.781 -2.428 1 96.81 33 GLN B C 1
ATOM 3983 O O . GLN B 1 33 ? -29.516 -31.531 -3.371 1 96.81 33 GLN B O 1
ATOM 3988 N N . ILE B 1 34 ? -28.156 -30.859 -1.725 1 95.88 34 ILE B N 1
ATOM 3989 C CA . ILE B 1 34 ? -27.188 -31.938 -1.941 1 95.88 34 ILE B CA 1
ATOM 3990 C C . ILE B 1 34 ? -27.844 -33.281 -1.651 1 95.88 34 ILE B C 1
ATOM 3992 O O . ILE B 1 34 ? -27.719 -34.219 -2.436 1 95.88 34 ILE B O 1
ATOM 3996 N N . LYS B 1 35 ? -28.609 -33.344 -0.597 1 94.81 35 LYS B N 1
ATOM 3997 C CA . LYS B 1 35 ? -29.281 -34.562 -0.188 1 94.81 35 LYS B CA 1
ATOM 3998 C C . LYS B 1 35 ? -30.375 -34.969 -1.185 1 94.81 35 LYS B C 1
ATOM 4000 O O . LYS B 1 35 ? -30.609 -36.156 -1.416 1 94.81 35 LYS B O 1
ATOM 4005 N N . ALA B 1 36 ? -30.938 -33.969 -1.789 1 95.81 36 ALA B N 1
ATOM 4006 C CA . ALA B 1 36 ? -32 -34.219 -2.756 1 95.81 36 ALA B CA 1
ATOM 4007 C C . ALA B 1 36 ? -31.438 -34.562 -4.133 1 95.81 36 ALA B C 1
ATOM 4009 O O . ALA B 1 36 ? -32.188 -34.812 -5.078 1 95.81 36 ALA B O 1
ATOM 4010 N N . ASN B 1 37 ? -30.156 -34.562 -4.254 1 92.5 37 ASN B N 1
ATOM 4011 C CA . ASN B 1 37 ? -29.453 -34.875 -5.5 1 92.5 37 ASN B CA 1
ATOM 4012 C C . ASN B 1 37 ? -29.859 -33.906 -6.609 1 92.5 37 ASN B C 1
ATOM 4014 O O . ASN B 1 37 ? -30.109 -34.312 -7.742 1 92.5 37 ASN B O 1
ATOM 4018 N N . ASP B 1 38 ? -29.922 -32.656 -6.203 1 91.44 38 ASP B N 1
ATOM 4019 C CA . ASP B 1 38 ? -30.141 -31.609 -7.203 1 91.44 38 ASP B CA 1
ATOM 4020 C C . ASP B 1 38 ? -28.953 -31.5 -8.156 1 91.44 38 ASP B C 1
ATOM 4022 O O . ASP B 1 38 ? -27.938 -32.188 -7.973 1 91.44 38 ASP B O 1
ATOM 4026 N N . ASN B 1 39 ? -29.125 -30.672 -9.148 1 94.06 39 ASN B N 1
ATOM 4027 C CA . ASN B 1 39 ? -28.078 -30.469 -10.148 1 94.06 39 ASN B CA 1
ATOM 4028 C C . ASN B 1 39 ? -26.75 -30.078 -9.492 1 94.06 39 ASN B C 1
ATOM 4030 O O . ASN B 1 39 ? -26.672 -29.031 -8.836 1 94.06 39 ASN B O 1
ATOM 4034 N N . ALA B 1 40 ? -25.75 -30.891 -9.719 1 95.31 40 ALA B N 1
ATOM 4035 C CA . ALA B 1 40 ? -24.469 -30.734 -9.023 1 95.31 40 ALA B CA 1
ATOM 4036 C C . ALA B 1 40 ? -23.812 -29.422 -9.383 1 95.31 40 ALA B C 1
ATOM 4038 O O . ALA B 1 40 ? -23.172 -28.797 -8.531 1 95.31 40 ALA B O 1
ATOM 4039 N N . PHE B 1 41 ? -23.922 -28.969 -10.602 1 96.12 41 PHE B N 1
ATOM 4040 C CA . PHE B 1 41 ? -23.328 -27.703 -11.023 1 96.12 41 PHE B CA 1
ATOM 4041 C C . PHE B 1 41 ? -24.016 -26.531 -10.336 1 96.12 41 PHE B C 1
ATOM 4043 O O . PHE B 1 41 ? -23.359 -25.547 -9.945 1 96.12 41 PHE B O 1
ATOM 4050 N N . LEU B 1 42 ? -25.25 -26.609 -10.195 1 95.94 42 LEU B N 1
ATOM 4051 C CA . LEU B 1 42 ? -26.016 -25.547 -9.523 1 95.94 42 LEU B CA 1
ATOM 4052 C C . LEU B 1 42 ? -25.641 -25.484 -8.047 1 95.94 42 LEU B C 1
ATOM 4054 O O . LEU B 1 42 ? -25.562 -24.391 -7.477 1 95.94 42 LEU B O 1
ATOM 4058 N N . ILE B 1 43 ? -25.547 -26.672 -7.449 1 96.75 43 ILE B N 1
ATOM 4059 C CA . ILE B 1 43 ? -25.141 -26.719 -6.047 1 96.75 43 ILE B CA 1
ATOM 4060 C C . ILE B 1 43 ? -23.766 -26.094 -5.875 1 96.75 43 ILE B C 1
ATOM 4062 O O . ILE B 1 43 ? -23.547 -25.328 -4.934 1 96.75 43 ILE B O 1
ATOM 4066 N N . GLU B 1 44 ? -22.828 -26.391 -6.781 1 96.38 44 GLU B N 1
ATOM 4067 C CA . GLU B 1 44 ? -21.5 -25.812 -6.73 1 96.38 44 GLU B CA 1
ATOM 4068 C C . GLU B 1 44 ? -21.562 -24.281 -6.859 1 96.38 44 GLU B C 1
ATOM 4070 O O . GLU B 1 44 ? -20.797 -23.578 -6.203 1 96.38 44 GLU B O 1
ATOM 4075 N N . GLN B 1 45 ? -22.438 -23.797 -7.672 1 95.62 45 GLN B N 1
ATOM 4076 C CA . GLN B 1 45 ? -22.641 -22.359 -7.809 1 95.62 45 GLN B CA 1
ATOM 4077 C C . GLN B 1 45 ? -23.125 -21.734 -6.496 1 95.62 45 GLN B C 1
ATOM 4079 O O . GLN B 1 45 ? -22.672 -20.656 -6.113 1 95.62 45 GLN B O 1
ATOM 4084 N N . LYS B 1 46 ? -24.016 -22.422 -5.855 1 96.81 46 LYS B N 1
ATOM 4085 C CA . LYS B 1 46 ? -24.516 -21.938 -4.574 1 96.81 46 LYS B CA 1
ATOM 4086 C C . LYS B 1 46 ? -23.422 -21.938 -3.516 1 96.81 46 LYS B C 1
ATOM 4088 O O . LYS B 1 46 ? -23.391 -21.047 -2.654 1 96.81 46 LYS B O 1
ATOM 4093 N N . LEU B 1 47 ? -22.562 -22.953 -3.561 1 96.38 47 LEU B N 1
ATOM 4094 C CA . LEU B 1 47 ? -21.422 -22.984 -2.654 1 96.38 47 LEU B CA 1
ATOM 4095 C C . LEU B 1 47 ? -20.484 -21.812 -2.918 1 96.38 47 LEU B C 1
ATOM 4097 O O . LEU B 1 47 ? -19.953 -21.203 -1.979 1 96.38 47 LEU B O 1
ATOM 4101 N N . GLU B 1 48 ? -20.297 -21.484 -4.188 1 94.88 48 GLU B N 1
ATOM 4102 C CA . GLU B 1 48 ? -19.484 -20.312 -4.543 1 94.88 48 GLU B CA 1
ATOM 4103 C C . GLU B 1 48 ? -20.125 -19.031 -4.023 1 94.88 48 GLU B C 1
ATOM 4105 O O . GLU B 1 48 ? -19.438 -18.156 -3.482 1 94.88 48 GLU B O 1
ATOM 4110 N N . GLU B 1 49 ? -21.375 -18.922 -4.184 1 95.94 49 GLU B N 1
ATOM 4111 C CA . GLU B 1 49 ? -22.109 -17.75 -3.688 1 95.94 49 GLU B CA 1
ATOM 4112 C C . GLU B 1 49 ? -21.984 -17.641 -2.172 1 95.94 49 GLU B C 1
ATOM 4114 O O . GLU B 1 49 ? -21.844 -16.531 -1.636 1 95.94 49 GLU B O 1
ATOM 4119 N N . LEU B 1 50 ? -22.094 -18.781 -1.53 1 97 50 LEU B N 1
ATOM 4120 C CA . LEU B 1 50 ? -21.938 -18.797 -0.08 1 97 50 LEU B CA 1
ATOM 4121 C C . LEU B 1 50 ? -20.547 -18.344 0.322 1 97 50 LEU B C 1
ATOM 4123 O O . LEU B 1 50 ? -20.391 -17.562 1.271 1 97 50 LEU B O 1
ATOM 4127 N N . SER B 1 51 ? -19.516 -18.828 -0.371 1 95.38 51 SER B N 1
ATOM 4128 C CA . SER B 1 51 ? -18.141 -18.422 -0.114 1 95.38 51 SER B CA 1
ATOM 4129 C C . SER B 1 51 ? -17.969 -16.906 -0.296 1 95.38 51 SER B C 1
ATOM 4131 O O . SER B 1 51 ? -17.328 -16.25 0.523 1 95.38 51 SER B O 1
ATOM 4133 N N . GLN B 1 52 ? -18.578 -16.359 -1.292 1 95.06 52 GLN B N 1
ATOM 4134 C CA . GLN B 1 52 ? -18.516 -14.922 -1.551 1 95.06 52 GLN B CA 1
ATOM 4135 C C . GLN B 1 52 ? -19.234 -14.133 -0.45 1 95.06 52 GLN B C 1
ATOM 4137 O O . GLN B 1 52 ? -18.781 -13.062 -0.056 1 95.06 52 GLN B O 1
ATOM 4142 N N . THR B 1 53 ? -20.312 -14.711 -0.041 1 97.25 53 THR B N 1
ATOM 4143 C CA . THR B 1 53 ? -21.047 -14.07 1.039 1 97.25 53 THR B CA 1
ATOM 4144 C C . THR B 1 53 ? -20.203 -14.008 2.311 1 97.25 53 THR B C 1
ATOM 4146 O O . THR B 1 53 ? -20.172 -12.984 2.992 1 97.25 53 THR B O 1
ATOM 4149 N N . ILE B 1 54 ? -19.562 -15.125 2.619 1 96.88 54 ILE B N 1
ATOM 4150 C CA . ILE B 1 54 ? -18.672 -15.18 3.777 1 96.88 54 ILE B CA 1
ATOM 4151 C C . ILE B 1 54 ? -17.594 -14.109 3.645 1 96.88 54 ILE B C 1
ATOM 4153 O O . ILE B 1 54 ? -17.344 -13.336 4.578 1 96.88 54 ILE B O 1
ATOM 4157 N N . ARG B 1 55 ? -16.969 -14.031 2.52 1 96.31 55 ARG B N 1
ATOM 4158 C CA . ARG B 1 55 ? -15.914 -13.07 2.227 1 96.31 55 ARG B CA 1
ATOM 4159 C C . ARG B 1 55 ? -16.406 -11.641 2.422 1 96.31 55 ARG B C 1
ATOM 4161 O O . ARG B 1 55 ? -15.797 -10.859 3.152 1 96.31 55 ARG B O 1
ATOM 4168 N N . ILE B 1 56 ? -17.516 -11.305 1.789 1 96.94 56 ILE B N 1
ATOM 4169 C CA . ILE B 1 56 ? -18.047 -9.953 1.779 1 96.94 56 ILE B CA 1
ATOM 4170 C C . ILE B 1 56 ? -18.453 -9.539 3.195 1 96.94 56 ILE B C 1
ATOM 4172 O O . ILE B 1 56 ? -18.109 -8.445 3.652 1 96.94 56 ILE B O 1
ATOM 4176 N N . LYS B 1 57 ? -19.109 -10.43 3.889 1 97 57 LYS B N 1
ATOM 4177 C CA . LYS B 1 57 ? -19.547 -10.117 5.246 1 97 57 LYS B CA 1
ATOM 4178 C C . LYS B 1 57 ? -18.359 -9.898 6.172 1 97 57 LYS B C 1
ATOM 4180 O O . LYS B 1 57 ? -18.375 -8.977 6.996 1 97 57 LYS B O 1
ATOM 4185 N N . TRP B 1 58 ? -17.344 -10.727 6.035 1 97.31 58 TRP B N 1
ATOM 4186 C CA . TRP B 1 58 ? -16.156 -10.594 6.879 1 97.31 58 TRP B CA 1
ATOM 4187 C C . TRP B 1 58 ? -15.453 -9.266 6.617 1 97.31 58 TRP B C 1
ATOM 4189 O O . TRP B 1 58 ? -15.133 -8.531 7.555 1 97.31 58 TRP B O 1
ATOM 4199 N N . ILE B 1 59 ? -15.234 -8.93 5.363 1 97 59 ILE B N 1
ATOM 4200 C CA . ILE B 1 59 ? -14.57 -7.68 4.996 1 97 59 ILE B CA 1
ATOM 4201 C C . ILE B 1 59 ? -15.383 -6.492 5.512 1 97 59 ILE B C 1
ATOM 4203 O O . ILE B 1 59 ? -14.836 -5.59 6.148 1 97 59 ILE B O 1
ATOM 4207 N N . CYS B 1 60 ? -16.688 -6.531 5.305 1 96.38 60 CYS B N 1
ATOM 4208 C CA . CYS B 1 60 ? -17.547 -5.41 5.668 1 96.38 60 CYS B CA 1
ATOM 4209 C C . CYS B 1 60 ? -17.562 -5.207 7.18 1 96.38 60 CYS B C 1
ATOM 4211 O O . CYS B 1 60 ? -17.5 -4.07 7.656 1 96.38 60 CYS B O 1
ATOM 4213 N N . LYS B 1 61 ? -17.625 -6.297 7.934 1 96.12 61 LYS B N 1
ATOM 4214 C CA . LYS B 1 61 ? -17.625 -6.184 9.391 1 96.12 61 LYS B CA 1
ATOM 4215 C C . LYS B 1 61 ? -16.328 -5.559 9.891 1 96.12 61 LYS B C 1
ATOM 4217 O O . LYS B 1 61 ? -16.359 -4.707 10.781 1 96.12 61 LYS B O 1
ATOM 4222 N N . ASN B 1 62 ? -15.281 -6.012 9.383 1 96.69 62 ASN B N 1
ATOM 4223 C CA . ASN B 1 62 ? -13.984 -5.484 9.789 1 96.69 62 ASN B CA 1
ATOM 4224 C C . ASN B 1 62 ? -13.836 -4.008 9.43 1 96.69 62 ASN B C 1
ATOM 4226 O O . ASN B 1 62 ? -13.383 -3.207 10.242 1 96.69 62 ASN B O 1
ATOM 4230 N N . ILE B 1 63 ? -14.281 -3.646 8.273 1 94.81 63 ILE B N 1
ATOM 4231 C CA . ILE B 1 63 ? -14.109 -2.271 7.816 1 94.81 63 ILE B CA 1
ATOM 4232 C C . ILE B 1 63 ? -15.07 -1.354 8.57 1 94.81 63 ILE B C 1
ATOM 4234 O O . ILE B 1 63 ? -14.727 -0.216 8.898 1 94.81 63 ILE B O 1
ATOM 4238 N N . GLN B 1 64 ? -16.25 -1.833 8.812 1 95 64 GLN B N 1
ATOM 4239 C CA . GLN B 1 64 ? -17.172 -1.055 9.641 1 95 64 GLN B CA 1
ATOM 4240 C C . GLN B 1 64 ? -16.531 -0.694 10.977 1 95 64 GLN B C 1
ATOM 4242 O O . GLN B 1 64 ? -16.672 0.435 11.453 1 95 64 GLN B O 1
ATOM 4247 N N . HIS B 1 65 ? -15.836 -1.58 11.508 1 96.38 65 HIS B N 1
ATOM 4248 C CA . HIS B 1 65 ? -15.164 -1.351 12.781 1 96.38 65 HIS B CA 1
ATOM 4249 C C . HIS B 1 65 ? -13.961 -0.422 12.609 1 96.38 65 HIS B C 1
ATOM 4251 O O . HIS B 1 65 ? -13.844 0.577 13.328 1 96.38 65 HIS B O 1
ATOM 4257 N N . THR B 1 66 ? -13.117 -0.688 11.664 1 95.62 66 THR B N 1
ATOM 4258 C CA . THR B 1 66 ? -11.867 0.052 11.523 1 95.62 66 THR B CA 1
ATOM 4259 C C . THR B 1 66 ? -12.133 1.477 11.047 1 95.62 66 THR B C 1
ATOM 4261 O O . THR B 1 66 ? -11.352 2.387 11.32 1 95.62 66 THR B O 1
ATOM 4264 N N . SER B 1 67 ? -13.266 1.673 10.367 1 94.31 67 SER B N 1
ATOM 4265 C CA . SER B 1 67 ? -13.594 2.994 9.844 1 94.31 67 SER B CA 1
ATOM 4266 C C . SER B 1 67 ? -13.961 3.959 10.961 1 94.31 67 SER B C 1
ATOM 4268 O O . SER B 1 67 ? -14.031 5.172 10.75 1 94.31 67 SER B O 1
ATOM 4270 N N . THR B 1 68 ? -14.164 3.445 12.141 1 94.75 68 THR B N 1
ATOM 4271 C CA . THR B 1 68 ? -14.445 4.32 13.273 1 94.75 68 THR B CA 1
ATOM 4272 C C . THR B 1 68 ? -13.188 5.062 13.711 1 94.75 68 THR B C 1
ATOM 4274 O O . THR B 1 68 ? -13.266 6.062 14.422 1 94.75 68 THR B O 1
ATOM 4277 N N . PHE B 1 69 ? -12.055 4.578 13.266 1 93.19 69 PHE B N 1
ATOM 4278 C CA . PHE B 1 69 ? -10.789 5.215 13.602 1 93.19 69 PHE B CA 1
ATOM 4279 C C . PHE B 1 69 ? -10.266 6.031 12.422 1 93.19 69 PHE B C 1
ATOM 4281 O O . PHE B 1 69 ? -10.312 5.578 11.281 1 93.19 69 PHE B O 1
ATOM 4288 N N . MET B 1 70 ? -9.797 7.152 12.703 1 92.25 70 MET B N 1
ATOM 4289 C CA . MET B 1 70 ? -9.125 7.969 11.703 1 92.25 70 MET B CA 1
ATOM 4290 C C . MET B 1 70 ? -7.766 7.379 11.344 1 92.25 70 MET B C 1
ATOM 4292 O O . MET B 1 70 ? -7.254 6.512 12.055 1 92.25 70 MET B O 1
ATOM 4296 N N . ARG B 1 71 ? -7.23 7.805 10.195 1 92.75 71 ARG B N 1
ATOM 4297 C CA . ARG B 1 71 ? -5.883 7.379 9.828 1 92.75 71 ARG B CA 1
ATOM 4298 C C . ARG B 1 71 ? -4.848 7.922 10.812 1 92.75 71 ARG B C 1
ATOM 4300 O O . ARG B 1 71 ? -3.771 7.34 10.969 1 92.75 71 ARG B O 1
ATOM 4307 N N . SER B 1 72 ? -5.188 9.016 11.469 1 90.12 72 SER B N 1
ATOM 4308 C CA . SER B 1 72 ? -4.52 9.539 12.656 1 90.12 72 SER B CA 1
ATOM 4309 C C . SER B 1 72 ? -5.434 9.477 13.875 1 90.12 72 SER B C 1
ATOM 4311 O O . SER B 1 72 ? -6.016 10.484 14.273 1 90.12 72 SER B O 1
ATOM 4313 N N . PRO B 1 73 ? -5.5 8.391 14.539 1 85.75 73 PRO B N 1
ATOM 4314 C CA . PRO B 1 73 ? -6.555 8.141 15.523 1 85.75 73 PRO B CA 1
ATOM 4315 C C . PRO B 1 73 ? -6.379 8.969 16.797 1 85.75 73 PRO B C 1
ATOM 4317 O O . PRO B 1 73 ? -5.25 9.32 17.156 1 85.75 73 PRO B O 1
ATOM 4320 N N . LEU B 1 74 ? -7.469 9.242 17.422 1 82.69 74 LEU B N 1
ATOM 4321 C CA . LEU B 1 74 ? -7.512 9.961 18.688 1 82.69 74 LEU B CA 1
ATOM 4322 C C . LEU B 1 74 ? -7.379 8.992 19.859 1 82.69 74 LEU B C 1
ATOM 4324 O O . LEU B 1 74 ? -7.004 9.391 20.969 1 82.69 74 LEU B O 1
ATOM 4328 N N . GLN B 1 75 ? -7.777 7.785 19.594 1 83.44 75 GLN B N 1
ATOM 4329 C CA . GLN B 1 75 ? -7.672 6.691 20.547 1 83.44 75 GLN B CA 1
ATOM 4330 C C . GLN B 1 75 ? -6.93 5.504 19.953 1 83.44 75 GLN B C 1
ATOM 4332 O O . GLN B 1 75 ? -6.742 5.43 18.734 1 83.44 75 GLN B O 1
ATOM 4337 N N . THR B 1 76 ? -6.551 4.664 20.781 1 88.69 76 THR B N 1
ATOM 4338 C CA . THR B 1 76 ? -5.832 3.484 20.312 1 88.69 76 THR B CA 1
ATOM 4339 C C . THR B 1 76 ? -6.734 2.604 19.453 1 88.69 76 THR B C 1
ATOM 4341 O O . THR B 1 76 ? -7.785 2.146 19.906 1 88.69 76 THR B O 1
ATOM 4344 N N . PRO B 1 77 ? -6.328 2.385 18.281 1 92.56 77 PRO B N 1
ATOM 4345 C CA . PRO B 1 77 ? -7.18 1.585 17.406 1 92.56 77 PRO B CA 1
ATOM 4346 C C . PRO B 1 77 ? -7.125 0.092 17.719 1 92.56 77 PRO B C 1
ATOM 4348 O O . PRO B 1 77 ? -6.07 -0.423 18.094 1 92.56 77 PRO B O 1
ATOM 4351 N N . THR B 1 78 ? -8.227 -0.607 17.531 1 94.81 78 THR B N 1
ATOM 4352 C CA . THR B 1 78 ? -8.32 -2.061 17.625 1 94.81 78 THR B CA 1
ATOM 4353 C C . THR B 1 78 ? -8.961 -2.643 16.359 1 94.81 78 THR B C 1
ATOM 4355 O O . THR B 1 78 ? -9.797 -1.994 15.719 1 94.81 78 THR B O 1
ATOM 4358 N N . THR B 1 79 ? -8.555 -3.771 15.984 1 94.31 79 THR B N 1
ATOM 4359 C CA . THR B 1 79 ? -9.25 -4.492 14.922 1 94.31 79 THR B CA 1
ATOM 4360 C C . THR B 1 79 ? -10.609 -4.992 15.406 1 94.31 79 THR B C 1
ATOM 4362 O O . THR B 1 79 ? -10.922 -4.902 16.594 1 94.31 79 THR B O 1
ATOM 4365 N N . TYR B 1 80 ? -11.32 -5.523 14.469 1 94 80 TYR B N 1
ATOM 4366 C CA . TYR B 1 80 ? -12.609 -6.109 14.812 1 94 80 TYR B CA 1
ATOM 4367 C C . TYR B 1 80 ? -12.445 -7.262 15.805 1 94 80 TYR B C 1
ATOM 4369 O O . TYR B 1 80 ? -13.258 -7.434 16.703 1 94 80 TYR B O 1
ATOM 4377 N N . GLY B 1 81 ? -11.398 -8.008 15.656 1 90.38 81 GLY B N 1
ATOM 4378 C CA . GLY B 1 81 ? -11.117 -9.133 16.531 1 90.38 81 GLY B CA 1
ATOM 4379 C C . GLY B 1 81 ? -10.562 -8.719 17.891 1 90.38 81 GLY B C 1
ATOM 4380 O O . GLY B 1 81 ? -10.359 -9.555 18.766 1 90.38 81 GLY B O 1
ATOM 4381 N N . GLY B 1 82 ? -10.219 -7.43 18.062 1 91.12 82 GLY B N 1
ATOM 4382 C CA . GLY B 1 82 ? -9.805 -6.93 19.375 1 91.12 82 GLY B CA 1
ATOM 4383 C C . GLY B 1 82 ? -8.305 -6.711 19.469 1 91.12 82 GLY B C 1
ATOM 4384 O O . GLY B 1 82 ? -7.809 -6.242 20.5 1 91.12 82 GLY B O 1
ATOM 4385 N N . THR B 1 83 ? -7.609 -7 18.406 1 92.69 83 THR B N 1
ATOM 4386 C CA . THR B 1 83 ? -6.164 -6.805 18.438 1 92.69 83 THR B CA 1
ATOM 4387 C C . THR B 1 83 ? -5.824 -5.316 18.469 1 92.69 83 THR B C 1
ATOM 4389 O O . THR B 1 83 ? -6.328 -4.547 17.641 1 92.69 83 THR B O 1
ATOM 4392 N N . VAL B 1 84 ? -4.949 -4.945 19.312 1 92.75 84 VAL B N 1
ATOM 4393 C CA . VAL B 1 84 ? -4.566 -3.547 19.484 1 92.75 84 VAL B CA 1
ATOM 4394 C C . VAL B 1 84 ? -3.455 -3.195 18.5 1 92.75 84 VAL B C 1
ATOM 4396 O O . VAL B 1 84 ? -2.504 -3.963 18.328 1 92.75 84 VAL B O 1
ATOM 4399 N N . HIS B 1 85 ? -3.604 -2.109 17.828 1 89.88 85 HIS B N 1
ATOM 4400 C CA . HIS B 1 85 ? -2.58 -1.548 16.953 1 89.88 85 HIS B CA 1
ATOM 4401 C C . HIS B 1 85 ? -2.254 -0.11 17.344 1 89.88 85 HIS B C 1
ATOM 4403 O O . HIS B 1 85 ? -3.031 0.805 17.062 1 89.88 85 HIS B O 1
ATOM 4409 N N . ASP B 1 86 ? -1.113 0.08 17.797 1 83.12 86 ASP B N 1
ATOM 4410 C CA . ASP B 1 86 ? -0.722 1.42 18.219 1 83.12 86 ASP B CA 1
ATOM 4411 C C . ASP B 1 86 ? 0.058 2.139 17.125 1 83.12 86 ASP B C 1
ATOM 4413 O O . ASP B 1 86 ? 1.167 1.729 16.781 1 83.12 86 ASP B O 1
ATOM 4417 N N . PHE B 1 87 ? -0.65 3.127 16.547 1 84.06 87 PHE B N 1
ATOM 4418 C CA . PHE B 1 87 ? 0.024 3.959 15.547 1 84.06 87 PHE B CA 1
ATOM 4419 C C . PHE B 1 87 ? -0.46 5.402 15.633 1 84.06 87 PHE B C 1
ATOM 4421 O O . PHE B 1 87 ? -1.638 5.652 15.898 1 84.06 87 PHE B O 1
ATOM 4428 N N . SER B 1 88 ? 0.496 6.332 15.453 1 83.12 88 SER B N 1
ATOM 4429 C CA . SER B 1 88 ? 0.138 7.742 15.344 1 83.12 88 SER B CA 1
ATOM 4430 C C . SER B 1 88 ? -0.374 8.078 13.945 1 83.12 88 SER B C 1
ATOM 4432 O O . SER B 1 88 ? -1.266 8.914 13.797 1 83.12 88 SER B O 1
ATOM 4434 N N . TYR B 1 89 ? 0.272 7.383 12.938 1 86.62 89 TYR B N 1
ATOM 4435 C CA . TYR B 1 89 ? -0.134 7.418 11.531 1 86.62 89 TYR B CA 1
ATOM 4436 C C . TYR B 1 89 ? -0.301 6.008 10.984 1 86.62 89 TYR B C 1
ATOM 4438 O O . TYR B 1 89 ? 0.579 5.16 11.148 1 86.62 89 TYR B O 1
ATOM 4446 N N . GLU B 1 90 ? -1.396 5.84 10.359 1 89.19 90 GLU B N 1
ATOM 4447 C CA . GLU B 1 90 ? -1.728 4.492 9.914 1 89.19 90 GLU B CA 1
ATOM 4448 C C . GLU B 1 90 ? -0.611 3.906 9.055 1 89.19 90 GLU B C 1
ATOM 4450 O O . GLU B 1 90 ? -0.342 2.705 9.109 1 89.19 90 GLU B O 1
ATOM 4455 N N . ARG B 1 91 ? 0.038 4.68 8.242 1 86.12 91 ARG B N 1
ATOM 4456 C CA . ARG B 1 91 ? 1.09 4.195 7.355 1 86.12 91 ARG B CA 1
ATOM 4457 C C . ARG B 1 91 ? 2.211 3.529 8.148 1 86.12 91 ARG B C 1
ATOM 4459 O O . ARG B 1 91 ? 2.965 2.719 7.605 1 86.12 91 ARG B O 1
ATOM 4466 N N . ASN B 1 92 ? 2.318 3.916 9.438 1 84.38 92 ASN B N 1
ATOM 4467 C CA . ASN B 1 92 ? 3.348 3.369 10.32 1 84.38 92 ASN B CA 1
ATOM 4468 C C . ASN B 1 92 ? 2.797 2.25 11.195 1 84.38 92 ASN B C 1
ATOM 4470 O O . ASN B 1 92 ? 3.367 1.938 12.242 1 84.38 92 ASN B O 1
ATOM 4474 N N . ILE B 1 93 ? 1.801 1.667 10.734 1 90.12 93 ILE B N 1
ATOM 4475 C CA . ILE B 1 93 ? 1.115 0.663 11.539 1 90.12 93 ILE B CA 1
ATOM 4476 C C . ILE B 1 93 ? 2.082 -0.465 11.891 1 90.12 93 ILE B C 1
ATOM 4478 O O . ILE B 1 93 ? 2.898 -0.875 11.062 1 90.12 93 ILE B O 1
ATOM 4482 N N . GLU B 1 94 ? 2.029 -0.834 13.094 1 88.69 94 GLU B N 1
ATOM 4483 C CA . GLU B 1 94 ? 2.738 -2.025 13.555 1 88.69 94 GLU B CA 1
ATOM 4484 C C . GLU B 1 94 ? 1.819 -3.244 13.57 1 88.69 94 GLU B C 1
ATOM 4486 O O . GLU B 1 94 ? 0.77 -3.229 14.211 1 88.69 94 GLU B O 1
ATOM 4491 N N . THR B 1 95 ? 2.121 -4.207 12.852 1 92.88 95 THR B N 1
ATOM 4492 C CA . THR B 1 95 ? 1.309 -5.418 12.789 1 92.88 95 THR B CA 1
ATOM 4493 C C . THR B 1 95 ? 1.979 -6.559 13.547 1 92.88 95 THR B C 1
ATOM 4495 O O . THR B 1 95 ? 2.137 -7.656 13.008 1 92.88 95 THR B O 1
ATOM 4498 N N . THR B 1 96 ? 2.234 -6.309 14.773 1 93.19 96 THR B N 1
ATOM 4499 C CA . THR B 1 96 ? 3.039 -7.199 15.602 1 93.19 96 THR B CA 1
ATOM 4500 C C . THR B 1 96 ? 2.344 -8.547 15.789 1 93.19 96 THR B C 1
ATOM 4502 O O . THR B 1 96 ? 2.98 -9.594 15.695 1 93.19 96 THR B O 1
ATOM 4505 N N . SER B 1 97 ? 1.057 -8.539 16.062 1 92.44 97 SER B N 1
ATOM 4506 C CA . SER B 1 97 ? 0.321 -9.773 16.281 1 92.44 97 SER B CA 1
ATOM 4507 C C . SER B 1 97 ? 0.386 -10.688 15.07 1 92.44 97 SER B C 1
ATOM 4509 O O . SER B 1 97 ? 0.635 -11.891 15.203 1 92.44 97 SER B O 1
ATOM 4511 N N . LEU B 1 98 ? 0.152 -10.148 13.922 1 94.19 98 LEU B N 1
ATOM 4512 C CA . LEU B 1 98 ? 0.232 -10.914 12.68 1 94.19 98 LEU B CA 1
ATOM 4513 C C . LEU B 1 98 ? 1.652 -11.414 12.438 1 94.19 98 LEU B C 1
ATOM 4515 O O . LEU B 1 98 ? 1.854 -12.57 12.07 1 94.19 98 LEU B O 1
ATOM 4519 N N . GLU B 1 99 ? 2.617 -10.539 12.656 1 96.31 99 GLU B N 1
ATOM 4520 C CA . GLU B 1 99 ? 4.023 -10.883 12.469 1 96.31 99 GLU B CA 1
ATOM 4521 C C . GLU B 1 99 ? 4.453 -11.977 13.445 1 96.31 99 GLU B C 1
ATOM 4523 O O . GLU B 1 99 ? 5.203 -12.883 13.078 1 96.31 99 GLU B O 1
ATOM 4528 N N . ASP B 1 100 ? 3.939 -11.922 14.656 1 94.44 100 ASP B N 1
ATOM 4529 C CA . ASP B 1 100 ? 4.211 -12.961 15.641 1 94.44 100 ASP B CA 1
ATOM 4530 C C . ASP B 1 100 ? 3.621 -14.305 15.203 1 94.44 100 ASP B C 1
ATOM 4532 O O . ASP B 1 100 ? 4.25 -15.352 15.375 1 94.44 100 ASP B O 1
ATOM 4536 N N . LYS B 1 101 ? 2.436 -14.273 14.656 1 92.06 101 LYS B N 1
ATOM 4537 C CA . LYS B 1 101 ? 1.803 -15.492 14.156 1 92.06 101 LYS B CA 1
ATOM 4538 C C . LYS B 1 101 ? 2.637 -16.125 13.047 1 92.06 101 LYS B C 1
ATOM 4540 O O . LYS B 1 101 ? 2.826 -17.344 13.016 1 92.06 101 LYS B O 1
ATOM 4545 N N . ILE B 1 102 ? 3.125 -15.289 12.133 1 94.38 102 ILE B N 1
ATOM 4546 C CA . ILE B 1 102 ? 3.959 -15.758 11.031 1 94.38 102 ILE B CA 1
ATOM 4547 C C . ILE B 1 102 ? 5.258 -16.344 11.578 1 94.38 102 ILE B C 1
ATOM 4549 O O . ILE B 1 102 ? 5.672 -17.438 11.172 1 94.38 102 ILE B O 1
ATOM 4553 N N . GLN B 1 103 ? 5.852 -15.641 12.484 1 95.19 103 GLN B N 1
ATOM 4554 C CA . GLN B 1 103 ? 7.102 -16.078 13.102 1 95.19 103 GLN B CA 1
ATOM 4555 C C . GLN B 1 103 ? 6.934 -17.422 13.797 1 95.19 103 GLN B C 1
ATOM 4557 O O . GLN B 1 103 ? 7.73 -18.344 13.578 1 95.19 103 GLN B O 1
ATOM 4562 N N . THR B 1 104 ? 5.898 -17.562 14.578 1 92.5 104 THR B N 1
ATOM 4563 C CA . THR B 1 104 ? 5.672 -18.75 15.383 1 92.5 104 THR B CA 1
ATOM 4564 C C . THR B 1 104 ? 5.41 -19.969 14.492 1 92.5 104 THR B C 1
ATOM 4566 O O . THR B 1 104 ? 5.879 -21.062 14.773 1 92.5 104 THR B O 1
ATOM 4569 N N . SER B 1 105 ? 4.719 -19.734 13.422 1 88.44 105 SER B N 1
ATOM 4570 C CA . SER B 1 105 ? 4.371 -20.828 12.516 1 88.44 105 SER B CA 1
ATOM 4571 C C . SER B 1 105 ? 5.59 -21.312 11.742 1 88.44 105 SER B C 1
ATOM 4573 O O . SER B 1 105 ? 5.551 -22.375 11.109 1 88.44 105 SER B O 1
ATOM 4575 N N . ASN B 1 106 ? 6.707 -20.594 11.852 1 91.38 106 ASN B N 1
ATOM 4576 C CA . ASN B 1 106 ? 7.879 -20.906 11.039 1 91.38 106 ASN B CA 1
ATOM 4577 C C . ASN B 1 106 ? 9.133 -21.062 11.898 1 91.38 106 ASN B C 1
ATOM 4579 O O . ASN B 1 106 ? 10.25 -20.891 11.406 1 91.38 106 ASN B O 1
ATOM 4583 N N . GLU B 1 107 ? 8.945 -21.359 13.133 1 91.5 107 GLU B N 1
ATOM 4584 C CA . GLU B 1 107 ? 10.078 -21.484 14.055 1 91.5 107 GLU B CA 1
ATOM 4585 C C . GLU B 1 107 ? 10.984 -22.641 13.656 1 91.5 107 GLU B C 1
ATOM 4587 O O . GLU B 1 107 ? 10.516 -23.672 13.18 1 91.5 107 GLU B O 1
ATOM 4592 N N . GLN B 1 108 ? 12.297 -22.422 13.859 1 91.12 108 GLN B N 1
ATOM 4593 C CA . GLN B 1 108 ? 13.336 -23.406 13.57 1 91.12 108 GLN B CA 1
ATOM 4594 C C . GLN B 1 108 ? 14.32 -23.531 14.727 1 91.12 108 GLN B C 1
ATOM 4596 O O . GLN B 1 108 ? 14.734 -22.531 15.305 1 91.12 108 GLN B O 1
ATOM 4601 N N . ILE B 1 109 ? 14.719 -24.703 15.094 1 87.81 109 ILE B N 1
ATOM 4602 C CA . ILE B 1 109 ? 15.477 -25.016 16.297 1 87.81 109 ILE B CA 1
ATOM 4603 C C . ILE B 1 109 ? 16.812 -24.281 16.266 1 87.81 109 ILE B C 1
ATOM 4605 O O . ILE B 1 109 ? 17.188 -23.625 17.234 1 87.81 109 ILE B O 1
ATOM 4609 N N . CYS B 1 110 ? 17.609 -24.219 15.312 1 89.81 110 CYS B N 1
ATOM 4610 C CA . CYS B 1 110 ? 18.953 -23.656 15.289 1 89.81 110 CYS B CA 1
ATOM 4611 C C . CYS B 1 110 ? 18.953 -22.234 14.758 1 89.81 110 CYS B C 1
ATOM 4613 O O . CYS B 1 110 ? 20 -21.609 14.609 1 89.81 110 CYS B O 1
ATOM 4615 N N . TRP B 1 111 ? 17.781 -21.719 14.648 1 94.81 111 TRP B N 1
ATOM 4616 C CA . TRP B 1 111 ? 17.688 -20.406 14.039 1 94.81 111 TRP B CA 1
ATOM 4617 C C . TRP B 1 111 ? 16.797 -19.484 14.867 1 94.81 111 TRP B C 1
ATOM 4619 O O . TRP B 1 111 ? 15.797 -19.922 15.445 1 94.81 111 TRP B O 1
ATOM 4629 N N . ASN B 1 112 ? 17.234 -18.266 15.094 1 95.19 112 ASN B N 1
ATOM 4630 C CA . ASN B 1 112 ? 16.344 -17.188 15.539 1 95.19 112 ASN B CA 1
ATOM 4631 C C . ASN B 1 112 ? 15.594 -16.562 14.359 1 95.19 112 ASN B C 1
ATOM 4633 O O . ASN B 1 112 ? 16.203 -16.078 13.414 1 95.19 112 ASN B O 1
ATOM 4637 N N . ASN B 1 113 ? 14.305 -16.688 14.414 1 96.19 113 ASN B N 1
ATOM 4638 C CA . ASN B 1 113 ? 13.562 -16.125 13.297 1 96.19 113 ASN B CA 1
ATOM 4639 C C . ASN B 1 113 ? 12.648 -14.984 13.75 1 96.19 113 ASN B C 1
ATOM 4641 O O . ASN B 1 113 ? 12.242 -14.93 14.906 1 96.19 113 ASN B O 1
ATOM 4645 N N . THR B 1 114 ? 12.414 -14.008 12.93 1 97.19 114 THR B N 1
ATOM 4646 C CA . THR B 1 114 ? 11.453 -12.922 13.031 1 97.19 114 THR B CA 1
ATOM 4647 C C . THR B 1 114 ? 10.703 -12.734 11.719 1 97.19 114 THR B C 1
ATOM 4649 O O . THR B 1 114 ? 11.062 -13.336 10.703 1 97.19 114 THR B O 1
ATOM 4652 N N . ALA B 1 115 ? 9.594 -12.031 11.758 1 97.69 115 ALA B N 1
ATOM 4653 C CA . ALA B 1 115 ? 8.781 -11.875 10.555 1 97.69 115 ALA B CA 1
ATOM 4654 C C . ALA B 1 115 ? 8.281 -10.438 10.414 1 97.69 115 ALA B C 1
ATOM 4656 O O . ALA B 1 115 ? 8.18 -9.711 11.406 1 97.69 115 ALA B O 1
ATOM 4657 N N . LEU B 1 116 ? 8.094 -10 9.273 1 97.88 116 LEU B N 1
ATOM 4658 C CA . LEU B 1 116 ? 7.488 -8.719 8.93 1 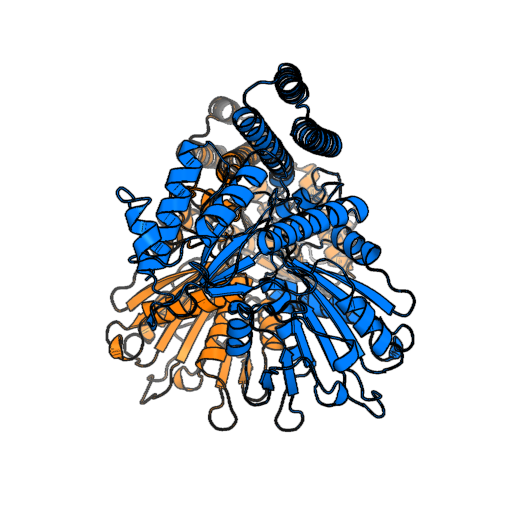97.88 116 LEU B CA 1
ATOM 4659 C C . LEU B 1 116 ? 6.383 -8.898 7.895 1 97.88 116 LEU B C 1
ATOM 4661 O O . LEU B 1 116 ? 6.461 -9.797 7.051 1 97.88 116 LEU B O 1
ATOM 4665 N N . ALA B 1 117 ? 5.387 -8.047 7.977 1 97.44 117 ALA B N 1
ATOM 4666 C CA . ALA B 1 117 ? 4.273 -8.039 7.035 1 97.44 117 ALA B CA 1
ATOM 4667 C C . ALA B 1 117 ? 4.32 -6.797 6.148 1 97.44 117 ALA B C 1
ATOM 4669 O O . ALA B 1 117 ? 4.766 -5.73 6.582 1 97.44 117 ALA B O 1
ATOM 4670 N N . PHE B 1 118 ? 3.877 -6.93 4.898 1 97.62 118 PHE B N 1
ATOM 4671 C CA . PHE B 1 118 ? 3.891 -5.863 3.904 1 97.62 118 PHE B CA 1
ATOM 4672 C C . PHE B 1 118 ? 2.576 -5.828 3.133 1 97.62 118 PHE B C 1
ATOM 4674 O O . PHE B 1 118 ? 1.762 -6.746 3.24 1 97.62 118 PHE B O 1
ATOM 4681 N N . SER B 1 119 ? 2.4 -4.836 2.363 1 96.56 119 SER B N 1
ATOM 4682 C CA . SER B 1 119 ? 1.146 -4.598 1.655 1 96.56 119 SER B CA 1
ATOM 4683 C C . SER B 1 119 ? 0.98 -5.566 0.488 1 96.56 119 SER B C 1
ATOM 4685 O O . SER B 1 119 ? -0.128 -5.754 -0.018 1 96.56 119 SER B O 1
ATOM 4687 N N . SER B 1 120 ? 2.068 -6.184 0 1 96.31 120 SER B N 1
ATOM 4688 C CA . SER B 1 120 ? 2.014 -7.172 -1.072 1 96.31 120 SER B CA 1
ATOM 4689 C C . SER B 1 120 ? 3.318 -7.957 -1.169 1 96.31 120 SER B C 1
ATOM 4691 O O . SER B 1 120 ? 4.297 -7.625 -0.496 1 96.31 120 SER B O 1
ATOM 4693 N N . GLY B 1 121 ? 3.291 -8.969 -2.002 1 96.62 121 GLY B N 1
ATOM 4694 C CA . GLY B 1 121 ? 4.523 -9.695 -2.264 1 96.62 121 GLY B CA 1
ATOM 4695 C C . GLY B 1 121 ? 5.598 -8.836 -2.908 1 96.62 121 GLY B C 1
ATOM 4696 O O . GLY B 1 121 ? 6.762 -8.891 -2.514 1 96.62 121 GLY B O 1
ATOM 4697 N N . MET B 1 122 ? 5.254 -8.008 -3.852 1 96.62 122 MET B N 1
ATOM 4698 C CA . MET B 1 122 ? 6.211 -7.137 -4.523 1 96.62 122 MET B CA 1
ATOM 4699 C C . MET B 1 122 ? 6.73 -6.066 -3.57 1 96.62 122 MET B C 1
ATOM 4701 O O . MET B 1 122 ? 7.902 -5.684 -3.643 1 96.62 122 MET B O 1
ATOM 4705 N N . ALA B 1 123 ? 5.832 -5.57 -2.707 1 97.38 123 ALA B N 1
ATOM 4706 C CA . ALA B 1 123 ? 6.285 -4.633 -1.683 1 97.38 123 ALA B CA 1
ATOM 4707 C C . ALA B 1 123 ? 7.32 -5.277 -0.769 1 97.38 123 ALA B C 1
ATOM 4709 O O . ALA B 1 123 ? 8.281 -4.625 -0.346 1 97.38 123 ALA B O 1
ATOM 4710 N N . THR B 1 124 ? 7.125 -6.551 -0.453 1 98.31 124 THR B N 1
ATOM 4711 C CA . THR B 1 124 ? 8.086 -7.297 0.353 1 98.31 124 THR B CA 1
ATOM 4712 C C . THR B 1 124 ? 9.445 -7.336 -0.33 1 98.31 124 THR B C 1
ATOM 4714 O O . THR B 1 124 ? 10.453 -6.938 0.259 1 98.31 124 THR B O 1
ATOM 4717 N N . LEU B 1 125 ? 9.469 -7.719 -1.583 1 98.19 125 LEU B N 1
ATOM 4718 C CA . LEU B 1 125 ? 10.711 -7.863 -2.326 1 98.19 125 LEU B CA 1
ATOM 4719 C C . LEU B 1 125 ? 11.398 -6.516 -2.504 1 98.19 125 LEU B C 1
ATOM 4721 O O . LEU B 1 125 ? 12.609 -6.398 -2.307 1 98.19 125 LEU B O 1
ATOM 4725 N N . SER B 1 126 ? 10.594 -5.551 -2.885 1 97.25 126 SER B N 1
ATOM 4726 C CA . SER B 1 126 ? 11.148 -4.215 -3.092 1 97.25 126 SER B CA 1
ATOM 4727 C C . SER B 1 126 ? 11.789 -3.676 -1.816 1 97.25 126 SER B C 1
ATOM 4729 O O . SER B 1 126 ? 12.891 -3.135 -1.852 1 97.25 126 SER B O 1
ATOM 4731 N N . THR B 1 127 ? 11.117 -3.83 -0.706 1 97.81 127 THR B N 1
ATOM 4732 C CA . THR B 1 127 ? 11.633 -3.357 0.573 1 97.81 127 THR B CA 1
ATOM 4733 C C . THR B 1 127 ? 12.891 -4.129 0.962 1 97.81 127 THR B C 1
ATOM 4735 O O . THR B 1 127 ? 13.867 -3.537 1.439 1 97.81 127 THR B O 1
ATOM 4738 N N . LEU B 1 128 ? 12.906 -5.426 0.752 1 97.94 128 LEU B N 1
ATOM 4739 C CA . LEU B 1 128 ? 14.055 -6.25 1.095 1 97.94 128 LEU B CA 1
ATOM 4740 C C . LEU B 1 128 ? 15.281 -5.844 0.278 1 97.94 128 LEU B C 1
ATOM 4742 O O . LEU B 1 128 ? 16.359 -5.629 0.833 1 97.94 128 LEU B O 1
ATOM 4746 N N . PHE B 1 129 ? 15.117 -5.688 -0.991 1 96.56 129 PHE B N 1
ATOM 4747 C CA . PHE B 1 129 ? 16.234 -5.344 -1.857 1 96.56 129 PHE B CA 1
ATOM 4748 C C . PHE B 1 129 ? 16.781 -3.957 -1.527 1 96.56 129 PHE B C 1
ATOM 4750 O O . PHE B 1 129 ? 17.984 -3.752 -1.465 1 96.56 129 PHE B O 1
ATOM 4757 N N . ASN B 1 130 ? 15.867 -3.061 -1.295 1 95.12 130 ASN B N 1
ATOM 4758 C CA . ASN B 1 130 ? 16.312 -1.727 -0.904 1 95.12 130 ASN B CA 1
ATOM 4759 C C . ASN B 1 130 ? 17.062 -1.752 0.429 1 95.12 130 ASN B C 1
ATOM 4761 O O . ASN B 1 130 ? 18.047 -1.048 0.602 1 95.12 130 ASN B O 1
ATOM 4765 N N . SER B 1 131 ? 16.547 -2.512 1.336 1 96.5 131 SER B N 1
ATOM 4766 C CA . SER B 1 131 ? 17.203 -2.648 2.635 1 96.5 131 SER B CA 1
ATOM 4767 C C . SER B 1 131 ? 18.609 -3.211 2.486 1 96.5 131 SER B C 1
ATOM 4769 O O . SER B 1 131 ? 19.562 -2.707 3.1 1 96.5 131 SER B O 1
ATOM 4771 N N . LEU B 1 132 ? 18.766 -4.238 1.7 1 95.44 132 LEU B N 1
ATOM 4772 C CA . LEU B 1 132 ? 20.047 -4.906 1.537 1 95.44 132 LEU B CA 1
ATOM 4773 C C . LEU B 1 132 ? 21.047 -4.008 0.799 1 95.44 132 LEU B C 1
ATOM 4775 O O . LEU B 1 132 ? 22.234 -3.979 1.133 1 95.44 132 LEU B O 1
ATOM 4779 N N . LEU B 1 133 ? 20.547 -3.314 -0.206 1 94.06 133 LEU B N 1
ATOM 4780 C CA . LEU B 1 133 ? 21.406 -2.383 -0.917 1 94.06 133 LEU B CA 1
ATOM 4781 C C . LEU B 1 133 ? 21.906 -1.284 0.017 1 94.06 133 LEU B C 1
ATOM 4783 O O . LEU B 1 133 ? 23.078 -0.887 -0.051 1 94.06 133 LEU B O 1
ATOM 4787 N N . SER B 1 134 ? 21 -0.833 0.812 1 92.88 134 SER B N 1
ATOM 4788 C CA . SER B 1 134 ? 21.391 0.179 1.787 1 92.88 134 SER B CA 1
ATOM 4789 C C . SER B 1 134 ? 22.359 -0.392 2.818 1 92.88 134 SER B C 1
ATOM 4791 O O . SER B 1 134 ? 23.328 0.272 3.207 1 92.88 134 SER B O 1
ATOM 4793 N N . PHE B 1 135 ? 22.094 -1.568 3.23 1 90.44 135 PHE B N 1
ATOM 4794 C CA . PHE B 1 135 ? 22.922 -2.26 4.211 1 90.44 135 PHE B CA 1
ATOM 4795 C C . PHE B 1 135 ? 24.344 -2.439 3.693 1 90.44 135 PHE B C 1
ATOM 4797 O O . PHE B 1 135 ? 25.312 -2.133 4.395 1 90.44 135 PHE B O 1
ATOM 4804 N N . TYR B 1 136 ? 24.531 -2.879 2.484 1 90.94 136 TYR B N 1
ATOM 4805 C CA . TYR B 1 136 ? 25.844 -3.158 1.898 1 90.94 136 TYR B CA 1
ATOM 4806 C C . TYR B 1 136 ? 26.516 -1.874 1.422 1 90.94 136 TYR B C 1
ATOM 4808 O O . TYR B 1 136 ? 27.734 -1.766 1.431 1 90.94 136 TYR B O 1
ATOM 4816 N N . SER B 1 137 ? 25.641 -0.943 0.896 1 89.94 137 SER B N 1
ATOM 4817 C CA . SER B 1 137 ? 26.141 0.294 0.305 1 89.94 137 SER B CA 1
ATOM 4818 C C . SER B 1 137 ? 27.25 0.017 -0.713 1 89.94 137 SER B C 1
ATOM 4820 O O . SER B 1 137 ? 28.375 0.463 -0.544 1 89.94 137 SER B O 1
ATOM 4822 N N . PRO B 1 138 ? 26.891 -0.67 -1.763 1 91.88 138 PRO B N 1
ATOM 4823 C CA . PRO B 1 138 ? 27.922 -1.075 -2.734 1 91.88 138 PRO B CA 1
ATOM 4824 C C . PRO B 1 138 ? 28.719 0.105 -3.277 1 91.88 138 PRO B C 1
ATOM 4826 O O . PRO B 1 138 ? 28.156 1.175 -3.525 1 91.88 138 PRO B O 1
ATOM 4829 N N . SER B 1 139 ? 30 -0.141 -3.494 1 92.44 139 SER B N 1
ATOM 4830 C CA . SER B 1 139 ? 30.953 0.85 -3.98 1 92.44 139 SER B CA 1
ATOM 4831 C C . SER B 1 139 ? 32.062 0.191 -4.773 1 92.44 139 SER B C 1
ATOM 4833 O O . SER B 1 139 ? 32.125 -1.036 -4.875 1 92.44 139 SER B O 1
ATOM 4835 N N . GLN B 1 140 ? 32.875 1.031 -5.34 1 91.62 140 GLN B N 1
ATOM 4836 C CA . GLN B 1 140 ? 34 0.521 -6.086 1 91.62 140 GLN B CA 1
ATOM 4837 C C . GLN B 1 140 ? 34.875 -0.382 -5.215 1 91.62 140 GLN B C 1
ATOM 4839 O O . GLN B 1 140 ? 35.344 -1.425 -5.672 1 91.62 140 GLN B O 1
ATOM 4844 N N . ASN B 1 141 ? 35.031 -0.018 -3.967 1 91.69 141 ASN B N 1
ATOM 4845 C CA . ASN B 1 141 ? 35.906 -0.736 -3.043 1 91.69 141 ASN B CA 1
ATOM 4846 C C . ASN B 1 141 ? 35.188 -1.928 -2.41 1 91.69 141 ASN B C 1
ATOM 4848 O O . ASN B 1 141 ? 35.812 -2.807 -1.835 1 91.69 141 ASN B O 1
ATOM 4852 N N . ASN B 1 142 ? 33.906 -1.936 -2.508 1 91.81 142 ASN B N 1
ATOM 4853 C CA . ASN B 1 142 ? 33.062 -3.002 -1.938 1 91.81 142 ASN B CA 1
ATOM 4854 C C . ASN B 1 142 ? 31.922 -3.385 -2.869 1 91.81 142 ASN B C 1
ATOM 4856 O O . ASN B 1 142 ? 30.766 -3.168 -2.541 1 91.81 142 ASN B O 1
ATOM 4860 N N . PRO B 1 143 ? 32.25 -4.07 -3.939 1 93.12 143 PRO B N 1
ATOM 4861 C CA . PRO B 1 143 ? 31.188 -4.434 -4.883 1 93.12 143 PRO B CA 1
ATOM 4862 C C . PRO B 1 143 ? 30.266 -5.523 -4.34 1 93.12 143 PRO B C 1
ATOM 4864 O O . PRO B 1 143 ? 30.688 -6.328 -3.504 1 93.12 143 PRO B O 1
ATOM 4867 N N . LEU B 1 144 ? 29.078 -5.469 -4.781 1 94.81 144 LEU B N 1
ATOM 4868 C CA . LEU B 1 144 ? 28.062 -6.434 -4.387 1 94.81 144 LEU B CA 1
ATOM 4869 C C . LEU B 1 144 ? 27.75 -7.398 -5.527 1 94.81 144 LEU B C 1
ATOM 4871 O O . LEU B 1 144 ? 27.641 -6.98 -6.684 1 94.81 144 LEU B O 1
ATOM 4875 N N . SER B 1 145 ? 27.703 -8.688 -5.246 1 95.06 145 SER B N 1
ATO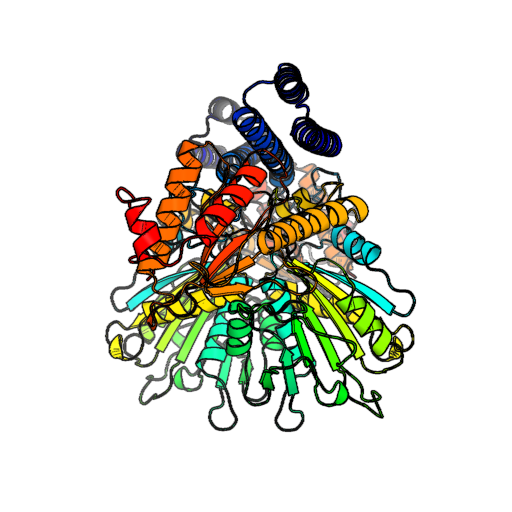M 4876 C CA . SER B 1 145 ? 27.375 -9.711 -6.23 1 95.06 145 SER B CA 1
ATOM 4877 C C . SER B 1 145 ? 26.078 -10.438 -5.867 1 95.06 145 SER B C 1
ATOM 4879 O O . SER B 1 145 ? 25.859 -10.781 -4.703 1 95.06 145 SER B O 1
ATOM 4881 N N . MET B 1 146 ? 25.219 -10.625 -6.863 1 96.06 146 MET B N 1
ATOM 4882 C CA . MET B 1 146 ? 23.938 -11.312 -6.691 1 96.06 146 MET B CA 1
ATOM 4883 C C . MET B 1 146 ? 23.75 -12.391 -7.758 1 96.06 146 MET B C 1
ATOM 4885 O O . MET B 1 146 ? 24.109 -12.188 -8.922 1 96.06 146 MET B O 1
ATOM 4889 N N . VAL B 1 147 ? 23.297 -13.578 -7.332 1 95.62 147 VAL B N 1
ATOM 4890 C CA . VAL B 1 147 ? 22.875 -14.609 -8.281 1 95.62 147 VAL B CA 1
ATOM 4891 C C . VAL B 1 147 ? 21.375 -14.875 -8.125 1 95.62 147 VAL B C 1
ATOM 4893 O O . VAL B 1 147 ? 20.859 -14.859 -7.012 1 95.62 147 VAL B O 1
ATOM 4896 N N . CYS B 1 148 ? 20.672 -15.039 -9.227 1 95.5 148 CYS B N 1
ATOM 4897 C CA . CYS B 1 148 ? 19.234 -15.258 -9.242 1 95.5 148 CYS B CA 1
ATOM 4898 C C . CYS B 1 148 ? 18.875 -16.562 -9.945 1 95.5 148 CYS B C 1
ATOM 4900 O O . CYS B 1 148 ? 19.234 -16.766 -11.109 1 95.5 148 CYS B O 1
ATOM 4902 N N . PHE B 1 149 ? 18.266 -17.453 -9.227 1 94.5 149 PHE B N 1
ATOM 4903 C CA . PHE B 1 149 ? 17.516 -18.547 -9.812 1 94.5 149 PHE B CA 1
ATOM 4904 C C . PHE B 1 149 ? 16.016 -18.219 -9.82 1 94.5 149 PHE B C 1
ATOM 4906 O O . PHE B 1 149 ? 15.273 -18.703 -8.961 1 94.5 149 PHE B O 1
ATOM 4913 N N . ALA B 1 150 ? 15.602 -17.344 -10.742 1 93.81 150 ALA B N 1
ATOM 4914 C CA . ALA B 1 150 ? 14.266 -16.75 -10.773 1 93.81 150 ALA B CA 1
ATOM 4915 C C . ALA B 1 150 ? 13.922 -16.266 -12.18 1 93.81 150 ALA B C 1
ATOM 4917 O O . ALA B 1 150 ? 14.805 -15.852 -12.938 1 93.81 150 ALA B O 1
ATOM 4918 N N . ASP B 1 151 ? 12.602 -16.266 -12.5 1 91.69 151 ASP B N 1
ATOM 4919 C CA . ASP B 1 151 ? 12.195 -15.836 -13.836 1 91.69 151 ASP B CA 1
ATOM 4920 C C . ASP B 1 151 ? 10.891 -15.047 -13.789 1 91.69 151 ASP B C 1
ATOM 4922 O O . ASP B 1 151 ? 10.383 -14.617 -14.828 1 91.69 151 ASP B O 1
ATOM 4926 N N . TYR B 1 152 ? 10.344 -14.867 -12.633 1 90 152 TYR B N 1
ATOM 4927 C CA . TYR B 1 152 ? 9.141 -14.047 -12.539 1 90 152 TYR B CA 1
ATOM 4928 C C . TYR B 1 152 ? 9.391 -12.648 -13.102 1 90 152 TYR B C 1
ATOM 4930 O O . TYR B 1 152 ? 10.305 -11.953 -12.664 1 90 152 TYR B O 1
ATOM 4938 N N . PHE B 1 153 ? 8.609 -12.211 -13.969 1 87.81 153 PHE B N 1
ATOM 4939 C CA . PHE B 1 153 ? 8.891 -11.039 -14.789 1 87.81 153 PHE B CA 1
ATOM 4940 C C . PHE B 1 153 ? 8.922 -9.781 -13.938 1 87.81 153 PHE B C 1
ATOM 4942 O O . PHE B 1 153 ? 9.719 -8.875 -14.188 1 87.81 153 PHE B O 1
ATOM 4949 N N . GLU B 1 154 ? 8.062 -9.695 -12.93 1 91.19 154 GLU B N 1
ATOM 4950 C CA . GLU B 1 154 ? 8.055 -8.484 -12.117 1 91.19 154 GLU B CA 1
ATOM 4951 C C . GLU B 1 154 ? 9.289 -8.422 -11.211 1 91.19 154 GLU B C 1
ATOM 4953 O O . GLU B 1 154 ? 9.82 -7.34 -10.961 1 91.19 154 GLU B O 1
ATOM 4958 N N . SER B 1 155 ? 9.719 -9.586 -10.688 1 94 155 SER B N 1
ATOM 4959 C CA . SER B 1 155 ? 10.945 -9.586 -9.898 1 94 155 SER B CA 1
ATOM 4960 C C . SER B 1 155 ? 12.148 -9.188 -10.758 1 94 155 SER B C 1
ATOM 4962 O O . SER B 1 155 ? 13.016 -8.445 -10.312 1 94 155 SER B O 1
ATOM 4964 N N . LYS B 1 156 ? 12.172 -9.656 -11.945 1 93.31 156 LYS B N 1
ATOM 4965 C CA . LYS B 1 156 ? 13.234 -9.273 -12.875 1 93.31 156 LYS B CA 1
ATOM 4966 C C . LYS B 1 156 ? 13.188 -7.781 -13.172 1 93.31 156 LYS B C 1
ATOM 4968 O O . LYS B 1 156 ? 14.227 -7.113 -13.188 1 93.31 156 LYS B O 1
ATOM 4973 N N . GLY B 1 157 ? 11.953 -7.336 -13.438 1 94 157 GLY B N 1
ATOM 4974 C CA . GLY B 1 157 ? 11.805 -5.906 -13.648 1 94 157 GLY B CA 1
ATOM 4975 C C . GLY B 1 157 ? 12.281 -5.074 -12.469 1 94 157 GLY B C 1
ATOM 4976 O O . GLY B 1 157 ? 12.914 -4.035 -12.656 1 94 157 GLY B O 1
ATOM 4977 N N . LEU B 1 158 ? 11.945 -5.527 -11.297 1 96 158 LEU B N 1
ATOM 4978 C CA . LEU B 1 158 ? 12.383 -4.844 -10.086 1 96 158 LEU B CA 1
ATOM 4979 C C . LEU B 1 158 ? 13.898 -4.801 -9.992 1 96 158 LEU B C 1
ATOM 4981 O O . LEU B 1 158 ? 14.477 -3.762 -9.664 1 96 158 LEU B O 1
ATOM 4985 N N . LEU B 1 159 ? 14.562 -5.891 -10.305 1 95.38 159 LEU B N 1
ATOM 4986 C CA . LEU B 1 159 ? 16.016 -5.969 -10.25 1 95.38 159 LEU B CA 1
ATOM 4987 C C . LEU B 1 159 ? 16.656 -5.051 -11.289 1 95.38 159 LEU B C 1
ATOM 4989 O O . LEU B 1 159 ? 17.719 -4.48 -11.055 1 95.38 159 LEU B O 1
ATOM 4993 N N . GLU B 1 160 ? 15.953 -4.91 -12.414 1 93.38 160 GLU B N 1
ATOM 4994 C CA . GLU B 1 160 ? 16.422 -3.971 -13.422 1 93.38 160 GLU B CA 1
ATOM 4995 C C . GLU B 1 160 ? 16.375 -2.535 -12.906 1 93.38 160 GLU B C 1
ATOM 4997 O O . GLU B 1 160 ? 17.297 -1.747 -13.164 1 93.38 160 GLU B O 1
ATOM 5002 N N . VAL B 1 161 ? 15.391 -2.25 -12.195 1 92.44 161 VAL B N 1
ATOM 5003 C CA . VAL B 1 161 ? 15.18 -0.899 -11.68 1 92.44 161 VAL B CA 1
ATOM 5004 C C . VAL B 1 161 ? 16.219 -0.586 -10.609 1 92.44 161 VAL B C 1
ATOM 5006 O O . VAL B 1 161 ? 16.703 0.543 -10.516 1 92.44 161 VAL B O 1
ATOM 5009 N N . ILE B 1 162 ? 16.594 -1.586 -9.844 1 90.75 162 ILE B N 1
ATOM 5010 C CA . ILE B 1 162 ? 17.453 -1.289 -8.695 1 90.75 162 ILE B CA 1
ATOM 5011 C C . ILE B 1 162 ? 18.906 -1.528 -9.07 1 90.75 162 ILE B C 1
ATOM 5013 O O . ILE B 1 162 ? 19.812 -1.253 -8.273 1 90.75 162 ILE B O 1
ATOM 5017 N N . ALA B 1 163 ? 19.203 -2.059 -10.219 1 88.44 163 ALA B N 1
ATOM 5018 C CA . ALA B 1 163 ? 20.562 -2.338 -10.672 1 88.44 163 ALA B CA 1
ATOM 5019 C C . ALA B 1 163 ? 21.422 -1.081 -10.625 1 88.44 163 ALA B C 1
ATOM 5021 O O . ALA B 1 163 ? 20.953 0.015 -10.938 1 88.44 163 ALA B O 1
ATOM 5022 N N . ARG B 1 164 ? 22.641 -1.256 -10.18 1 87.12 164 ARG B N 1
ATOM 5023 C CA . ARG B 1 164 ? 23.609 -0.182 -10.086 1 87.12 164 ARG B CA 1
ATOM 5024 C C . ARG B 1 164 ? 25 -0.656 -10.539 1 87.12 164 ARG B C 1
ATOM 5026 O O . ARG B 1 164 ? 25.234 -1.86 -10.648 1 87.12 164 ARG B O 1
ATOM 5033 N N . GLU B 1 165 ? 25.891 0.302 -10.688 1 89 165 GLU B N 1
ATOM 5034 C CA . GLU B 1 165 ? 27.219 0.024 -11.227 1 89 165 GLU B CA 1
ATOM 5035 C C . GLU B 1 165 ? 27.953 -1.002 -10.375 1 89 165 GLU B C 1
ATOM 5037 O O . GLU B 1 165 ? 28.656 -1.861 -10.906 1 89 165 GLU B O 1
ATOM 5042 N N . HIS B 1 166 ? 27.75 -1.025 -9.109 1 90.06 166 HIS B N 1
ATOM 5043 C CA . HIS B 1 166 ? 28.531 -1.897 -8.25 1 90.06 166 HIS B CA 1
ATOM 5044 C C . HIS B 1 166 ? 27.703 -3.057 -7.719 1 90.06 166 HIS B C 1
ATOM 5046 O O . HIS B 1 166 ? 28.047 -3.666 -6.707 1 90.06 166 HIS B O 1
ATOM 5052 N N . LEU B 1 167 ? 26.562 -3.291 -8.383 1 93.06 167 LEU B N 1
ATOM 5053 C CA . LEU B 1 167 ? 25.766 -4.492 -8.18 1 93.06 167 LEU B CA 1
ATOM 5054 C C . LEU B 1 167 ? 25.781 -5.375 -9.422 1 93.06 167 LEU B C 1
ATOM 5056 O O . LEU B 1 167 ? 25.203 -5.016 -10.453 1 93.06 167 LEU B O 1
ATOM 5060 N N . SER B 1 168 ? 26.469 -6.469 -9.352 1 94.31 168 SER B N 1
ATOM 5061 C CA . SER B 1 168 ? 26.453 -7.438 -10.445 1 94.31 168 SER B CA 1
ATOM 5062 C C . SER B 1 168 ? 25.375 -8.492 -10.234 1 94.31 168 SER B C 1
ATOM 5064 O O . SER B 1 168 ? 25.344 -9.156 -9.195 1 94.31 168 SER B O 1
ATOM 5066 N N . ILE B 1 169 ? 24.5 -8.617 -11.188 1 95.38 169 ILE B N 1
ATOM 5067 C CA . ILE B 1 169 ? 23.422 -9.594 -11.109 1 95.38 169 ILE B CA 1
ATOM 5068 C C . ILE B 1 169 ? 23.625 -10.68 -12.164 1 95.38 169 ILE B C 1
ATOM 5070 O O . ILE B 1 169 ? 23.703 -10.375 -13.359 1 95.38 169 ILE B O 1
ATOM 5074 N N . THR B 1 170 ? 23.766 -11.898 -11.719 1 94.12 170 THR B N 1
ATOM 5075 C CA . THR B 1 170 ? 23.891 -13.055 -12.609 1 94.12 170 THR B CA 1
ATOM 5076 C C . THR B 1 170 ? 22.641 -13.93 -12.531 1 94.12 170 THR B C 1
ATOM 5078 O O . THR B 1 170 ? 22.141 -14.211 -11.445 1 94.12 170 THR B O 1
ATOM 5081 N N . TYR B 1 171 ? 22.109 -14.336 -13.633 1 93.19 171 TYR B N 1
ATOM 5082 C CA . TYR B 1 171 ? 20.969 -15.242 -13.688 1 93.19 171 TYR B CA 1
ATOM 5083 C C . TYR B 1 171 ? 21.422 -16.672 -13.953 1 93.19 171 TYR B C 1
ATOM 5085 O O . TYR B 1 171 ? 22.062 -16.953 -14.984 1 93.19 171 TYR B O 1
ATOM 5093 N N . ALA B 1 172 ? 21.156 -17.531 -13.016 1 90.56 172 ALA B N 1
ATOM 5094 C CA . ALA B 1 172 ? 21.562 -18.922 -13.133 1 90.56 172 ALA B CA 1
ATOM 5095 C C . ALA B 1 172 ? 20.5 -19.75 -13.859 1 90.56 172 ALA B C 1
ATOM 5097 O O . ALA B 1 172 ? 19.312 -19.641 -13.539 1 90.56 172 ALA B O 1
ATOM 5098 N N . ASP B 1 173 ? 20.891 -20.531 -14.695 1 84.25 173 ASP B N 1
ATOM 5099 C CA . ASP B 1 173 ? 19.969 -21.406 -15.43 1 84.25 173 ASP B CA 1
ATOM 5100 C C . ASP B 1 173 ? 19.734 -22.703 -14.68 1 84.25 173 ASP B C 1
ATOM 5102 O O . ASP B 1 173 ? 18.703 -23.375 -14.883 1 84.25 173 ASP B O 1
ATOM 5106 N N . THR B 1 174 ? 20.781 -23 -13.945 1 80.44 174 THR B N 1
ATOM 5107 C CA . THR B 1 174 ? 20.656 -24.234 -13.172 1 80.44 174 THR B CA 1
ATOM 5108 C C . THR B 1 174 ? 20.672 -23.938 -11.68 1 80.44 174 THR B C 1
ATOM 5110 O O . THR B 1 174 ? 21.062 -22.844 -11.258 1 80.44 174 THR B O 1
ATOM 5113 N N . GLY B 1 175 ? 20.188 -24.859 -10.953 1 78.19 175 GLY B N 1
ATOM 5114 C CA . GLY B 1 175 ? 20.156 -24.719 -9.5 1 78.19 175 GLY B CA 1
ATOM 5115 C C . GLY B 1 175 ? 21.516 -24.875 -8.859 1 78.19 175 GLY B C 1
ATOM 5116 O O . GLY B 1 175 ? 21.641 -24.781 -7.637 1 78.19 175 GLY B O 1
ATOM 5117 N N . GLU B 1 176 ? 22.594 -25.047 -9.578 1 82.62 176 GLU B N 1
ATOM 5118 C CA . GLU B 1 176 ? 23.938 -25.172 -9.023 1 82.62 176 GLU B CA 1
ATOM 5119 C C . GLU B 1 176 ? 24.531 -23.812 -8.695 1 82.62 176 GLU B C 1
ATOM 5121 O O . GLU B 1 176 ? 25.188 -23.188 -9.531 1 82.62 176 GLU B O 1
ATOM 5126 N N . ILE B 1 177 ? 24.281 -23.406 -7.516 1 84.75 177 ILE B N 1
ATOM 5127 C CA . ILE B 1 177 ? 24.734 -22.078 -7.082 1 84.75 177 ILE B CA 1
ATOM 5128 C C . ILE B 1 177 ? 25.812 -22.234 -6.008 1 84.75 177 ILE B C 1
ATOM 5130 O O . ILE B 1 177 ? 25.641 -23 -5.062 1 84.75 177 ILE B O 1
ATOM 5134 N N . ASP B 1 178 ? 26.922 -21.531 -6.203 1 78.19 178 ASP B N 1
ATOM 5135 C CA . ASP B 1 178 ? 27.969 -21.438 -5.188 1 78.19 178 ASP B CA 1
ATOM 5136 C C . ASP B 1 178 ? 27.578 -20.469 -4.078 1 78.19 178 ASP B C 1
ATOM 5138 O O . ASP B 1 178 ? 27.578 -19.25 -4.285 1 78.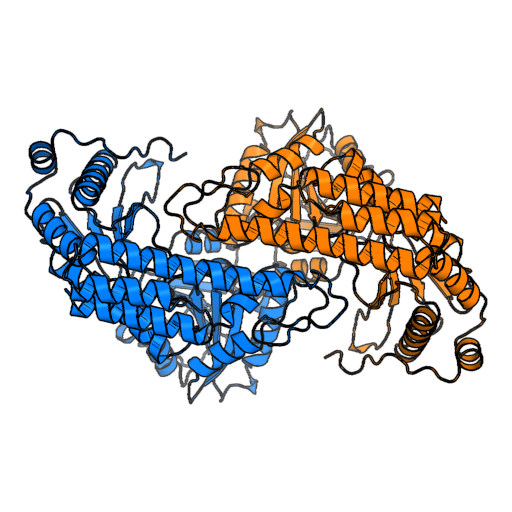19 178 ASP B O 1
ATOM 5142 N N . PHE B 1 179 ? 27.391 -20.953 -2.912 1 76.25 179 PHE B N 1
ATOM 5143 C CA . PHE B 1 179 ? 26.938 -20.156 -1.778 1 76.25 179 PHE B CA 1
ATOM 5144 C C . PHE B 1 179 ? 27.984 -19.109 -1.413 1 76.25 179 PHE B C 1
ATOM 5146 O O . PHE B 1 179 ? 27.641 -18 -0.981 1 76.25 179 PHE B O 1
ATOM 5153 N N . ASN B 1 180 ? 29.188 -19.422 -1.625 1 78.19 180 ASN B N 1
ATOM 5154 C CA . ASN B 1 180 ? 30.266 -18.578 -1.165 1 78.19 180 ASN B CA 1
ATOM 5155 C C . ASN B 1 180 ? 30.625 -17.516 -2.205 1 78.19 180 ASN B C 1
ATOM 5157 O O . ASN B 1 180 ? 31.344 -16.562 -1.901 1 78.19 180 ASN B O 1
ATOM 5161 N N . GLY B 1 181 ? 30.062 -17.641 -3.275 1 83.5 181 GLY B N 1
ATOM 5162 C CA . GLY B 1 181 ? 30.5 -16.797 -4.371 1 83.5 181 GLY B CA 1
ATOM 5163 C C . GLY B 1 181 ? 29.672 -15.531 -4.504 1 83.5 181 GLY B C 1
ATOM 5164 O O . GLY B 1 181 ? 30.016 -14.648 -5.301 1 83.5 181 GLY B O 1
ATOM 5165 N N . PHE B 1 182 ? 28.609 -15.438 -3.65 1 91.75 182 PHE B N 1
ATOM 5166 C CA . PHE B 1 182 ? 27.719 -14.305 -3.859 1 91.75 182 PHE B CA 1
ATOM 5167 C C . PHE B 1 182 ? 27.328 -13.672 -2.529 1 91.75 182 PHE B C 1
ATOM 5169 O O . PHE B 1 182 ? 27.328 -14.344 -1.493 1 91.75 182 PHE B O 1
ATOM 5176 N N . ASP B 1 183 ? 27.047 -12.414 -2.578 1 94.31 183 ASP B N 1
ATOM 5177 C CA . ASP B 1 183 ? 26.594 -11.688 -1.4 1 94.31 183 ASP B CA 1
ATOM 5178 C C . ASP B 1 183 ? 25.094 -11.867 -1.191 1 94.31 183 ASP B C 1
ATOM 5180 O O . ASP B 1 183 ? 24.609 -11.875 -0.055 1 94.31 183 ASP B O 1
ATOM 5184 N N . ILE B 1 184 ? 24.344 -11.961 -2.295 1 96.19 184 ILE B N 1
ATOM 5185 C CA . ILE B 1 184 ? 22.906 -12.172 -2.271 1 96.19 184 ILE B CA 1
ATOM 5186 C C . ILE B 1 184 ? 22.531 -13.328 -3.203 1 96.19 184 ILE B C 1
ATOM 5188 O O . ILE B 1 184 ? 22.984 -13.375 -4.348 1 96.19 184 ILE B O 1
ATOM 5192 N N . ILE B 1 185 ? 21.812 -14.234 -2.73 1 95.5 185 ILE B N 1
ATOM 5193 C CA . ILE B 1 185 ? 21.25 -15.328 -3.518 1 95.5 185 ILE B CA 1
ATOM 5194 C C . ILE B 1 185 ? 19.734 -15.25 -3.514 1 95.5 185 ILE B C 1
ATOM 5196 O O . ILE B 1 185 ? 19.094 -15.297 -2.453 1 95.5 185 ILE B O 1
ATOM 5200 N N . TYR B 1 186 ? 19.125 -15.055 -4.652 1 96.94 186 TYR B N 1
ATOM 5201 C CA . TYR B 1 186 ? 17.672 -14.977 -4.797 1 96.94 186 TYR B CA 1
ATOM 5202 C C . TYR B 1 186 ? 17.125 -16.203 -5.516 1 96.94 186 TYR B C 1
ATOM 5204 O O . TYR B 1 186 ? 17.484 -16.469 -6.664 1 96.94 186 TYR B O 1
ATOM 5212 N N . ILE B 1 187 ? 16.156 -16.922 -4.836 1 95.62 187 ILE B N 1
ATOM 5213 C CA . ILE B 1 187 ? 15.711 -18.219 -5.336 1 95.62 187 ILE B CA 1
ATOM 5214 C C . ILE B 1 187 ? 14.188 -18.234 -5.406 1 95.62 187 ILE B C 1
ATOM 5216 O O . ILE B 1 187 ? 13.508 -17.922 -4.426 1 95.62 187 ILE B O 1
ATOM 5220 N N . GLU B 1 188 ? 13.672 -18.578 -6.547 1 94.75 188 GLU B N 1
ATOM 5221 C CA . GLU B 1 188 ? 12.32 -19.109 -6.711 1 94.75 188 GLU B CA 1
ATOM 5222 C C . GLU B 1 188 ? 12.328 -20.641 -6.758 1 94.75 188 GLU B C 1
ATOM 5224 O O . GLU B 1 188 ? 12.68 -21.234 -7.777 1 94.75 188 GLU B O 1
ATOM 5229 N N . PRO B 1 189 ? 11.883 -21.203 -5.648 1 92.69 189 PRO B N 1
ATOM 5230 C CA . PRO B 1 189 ? 11.938 -22.656 -5.676 1 92.69 189 PRO B CA 1
ATOM 5231 C C . PRO B 1 189 ? 11.258 -23.25 -6.91 1 92.69 189 PRO B C 1
ATOM 5233 O O . PRO B 1 189 ? 11.789 -24.188 -7.516 1 92.69 189 PRO B O 1
ATOM 5236 N N . THR B 1 190 ? 10.094 -22.781 -7.188 1 89.94 190 THR B N 1
ATOM 5237 C CA . THR B 1 190 ? 9.438 -23.031 -8.469 1 89.94 190 THR B CA 1
ATOM 5238 C C . THR B 1 190 ? 9.641 -21.844 -9.414 1 89.94 190 THR B C 1
ATOM 5240 O O . THR B 1 190 ? 8.977 -20.828 -9.273 1 89.94 190 THR B O 1
ATOM 5243 N N . ARG B 1 191 ? 10.547 -22.078 -10.32 1 89.12 191 ARG B N 1
ATOM 5244 C CA . ARG B 1 191 ? 10.898 -20.984 -11.227 1 89.12 191 ARG B CA 1
ATOM 5245 C C . ARG B 1 191 ? 9.773 -20.703 -12.211 1 89.12 191 ARG B C 1
ATOM 5247 O O . ARG B 1 191 ? 9.219 -21.641 -12.812 1 89.12 191 ARG B O 1
ATOM 5254 N N . TYR B 1 192 ? 9.461 -19.5 -12.422 1 87 192 TYR B N 1
ATOM 5255 C CA . TYR B 1 192 ? 8.375 -19.109 -13.305 1 87 192 TYR B CA 1
ATOM 5256 C C . TYR B 1 192 ? 8.859 -18.953 -14.734 1 87 192 TYR B C 1
ATOM 5258 O O . TYR B 1 192 ? 8.656 -17.906 -15.359 1 87 192 TYR B O 1
ATOM 5266 N N . ASP B 1 193 ? 9.562 -19.938 -15.328 1 82.06 193 ASP B N 1
ATOM 5267 C CA . ASP B 1 193 ? 10.156 -19.906 -16.656 1 82.06 193 ASP B CA 1
ATOM 5268 C C . ASP B 1 193 ? 9.312 -20.688 -17.672 1 82.06 193 ASP B C 1
ATOM 5270 O O . ASP B 1 193 ? 9.812 -21.094 -18.719 1 82.06 193 ASP B O 1
ATOM 5274 N N . TRP B 1 194 ? 8.102 -20.969 -17.422 1 78.5 194 TRP B N 1
ATOM 5275 C CA . TRP B 1 194 ? 7.137 -21.641 -18.297 1 78.5 194 TRP B CA 1
ATOM 5276 C C . TRP B 1 194 ? 7.371 -23.156 -18.297 1 78.5 194 TRP B C 1
ATOM 5278 O O . TRP B 1 194 ? 6.477 -23.922 -18.656 1 78.5 194 TRP B O 1
ATOM 5288 N N . LYS B 1 195 ? 8.633 -23.547 -17.922 1 80 195 LYS B N 1
ATOM 5289 C CA . LYS B 1 195 ? 8.914 -24.969 -17.75 1 80 195 LYS B CA 1
ATOM 5290 C C . LYS B 1 195 ? 8.773 -25.375 -16.281 1 80 195 LYS B C 1
ATOM 5292 O O . LYS B 1 195 ? 8.703 -26.562 -15.961 1 80 195 LYS B O 1
ATOM 5297 N N . MET B 1 196 ? 8.68 -24.422 -15.508 1 82.38 196 MET B N 1
ATOM 5298 C CA . MET B 1 196 ? 8.523 -24.578 -14.07 1 82.38 196 MET B CA 1
ATOM 5299 C C . MET B 1 196 ? 9.641 -25.438 -13.492 1 82.38 196 MET B C 1
ATOM 5301 O O . MET B 1 196 ? 9.391 -26.406 -12.773 1 82.38 196 MET B O 1
ATOM 5305 N N . ASN B 1 197 ? 10.812 -25.016 -13.789 1 84.69 197 ASN B N 1
ATOM 5306 C CA . ASN B 1 197 ? 11.977 -25.703 -13.234 1 84.69 197 ASN B CA 1
ATOM 5307 C C . ASN B 1 197 ? 12.062 -25.531 -11.719 1 84.69 197 ASN B C 1
ATOM 5309 O O . ASN B 1 197 ? 11.828 -24.438 -11.203 1 84.69 197 ASN B O 1
ATOM 5313 N N . TYR B 1 198 ? 12.289 -26.609 -11.078 1 87.06 198 TYR B N 1
ATOM 5314 C CA . TYR B 1 198 ? 12.359 -26.594 -9.625 1 87.06 198 TYR B CA 1
ATOM 5315 C C . TYR B 1 198 ? 13.805 -26.469 -9.148 1 87.06 198 TYR B C 1
ATOM 5317 O O . TYR B 1 198 ? 14.703 -27.078 -9.734 1 87.06 198 TYR B O 1
ATOM 5325 N N . PHE B 1 199 ? 13.977 -25.719 -8.047 1 89.38 199 PHE B N 1
ATOM 5326 C CA . PHE B 1 199 ? 15.289 -25.578 -7.426 1 89.38 199 PHE B CA 1
ATOM 5327 C C . PHE B 1 199 ? 15.633 -26.828 -6.613 1 89.38 199 PHE B C 1
ATOM 5329 O O . PHE B 1 199 ? 15.031 -27.078 -5.566 1 89.38 199 PHE B O 1
ATOM 5336 N N . ASP B 1 200 ? 16.594 -27.562 -7.031 1 83.75 200 ASP B N 1
ATOM 5337 C CA . ASP B 1 200 ? 17.047 -28.766 -6.328 1 83.75 200 ASP B CA 1
ATOM 5338 C C . ASP B 1 200 ? 18.156 -28.438 -5.332 1 83.75 200 ASP B C 1
ATOM 5340 O O . ASP B 1 200 ? 19.312 -28.297 -5.715 1 83.75 200 ASP B O 1
ATOM 5344 N N . THR B 1 201 ? 17.797 -28.453 -4.102 1 83.25 201 THR B N 1
ATOM 5345 C CA . THR B 1 201 ? 18.734 -28.062 -3.055 1 83.25 201 THR B CA 1
ATOM 5346 C C . THR B 1 201 ? 19.859 -29.094 -2.906 1 83.25 201 THR B C 1
ATOM 5348 O O . THR B 1 201 ? 20.938 -28.781 -2.422 1 83.25 201 THR B O 1
ATOM 5351 N N . ASP B 1 202 ? 19.609 -30.344 -3.223 1 78.06 202 ASP B N 1
ATOM 5352 C CA . ASP B 1 202 ? 20.625 -31.375 -3.08 1 78.06 202 ASP B CA 1
ATOM 5353 C C . ASP B 1 202 ? 21.781 -31.156 -4.043 1 78.06 202 ASP B C 1
ATOM 5355 O O . ASP B 1 202 ? 22.938 -31.422 -3.705 1 78.06 202 ASP B O 1
ATOM 5359 N N . GLN B 1 203 ? 21.453 -30.641 -5.109 1 73.44 203 GLN B N 1
ATOM 5360 C CA . GLN B 1 203 ? 22.469 -30.391 -6.117 1 73.44 203 GLN B CA 1
ATOM 5361 C C . GLN B 1 203 ? 23.125 -29.031 -5.891 1 73.44 203 GLN B C 1
ATOM 5363 O O . GLN B 1 203 ? 24.219 -28.766 -6.414 1 73.44 203 GLN B O 1
ATOM 5368 N N . SER B 1 204 ? 22.453 -28.375 -5.023 1 73.5 204 SER B N 1
ATOM 5369 C CA . SER B 1 204 ? 22.922 -27 -4.816 1 73.5 204 SER B CA 1
ATOM 5370 C C . SER B 1 204 ? 23.75 -26.891 -3.543 1 73.5 204 SER B C 1
ATOM 5372 O O . SER B 1 204 ? 23.578 -27.672 -2.604 1 73.5 204 SER B O 1
ATOM 5374 N N . PHE B 1 205 ? 24.672 -26.016 -3.479 1 69.81 205 PHE B N 1
ATOM 5375 C CA . PHE B 1 205 ? 25.453 -25.625 -2.305 1 69.81 205 PHE B CA 1
ATOM 5376 C C . PHE B 1 205 ? 26.438 -26.719 -1.925 1 69.81 205 PHE B C 1
ATOM 5378 O O . PHE B 1 205 ? 26.641 -27 -0.741 1 69.81 205 PHE B O 1
ATOM 5385 N N . GLU B 1 206 ? 26.938 -27.516 -2.725 1 62.53 206 GLU B N 1
ATOM 5386 C CA . GLU B 1 206 ? 27.859 -28.625 -2.457 1 62.53 206 GLU B CA 1
ATOM 5387 C C . GLU B 1 206 ? 29.141 -28.125 -1.812 1 62.53 206 GLU B C 1
ATOM 5389 O O . GLU B 1 206 ? 29.844 -28.875 -1.129 1 62.53 206 GLU B O 1
ATOM 5394 N N . ASN B 1 207 ? 29.406 -26.875 -1.965 1 59.84 207 ASN B N 1
ATOM 5395 C CA . ASN B 1 207 ? 30.703 -26.438 -1.438 1 59.84 207 ASN B CA 1
ATOM 5396 C C . ASN B 1 207 ? 30.594 -26.016 0.021 1 59.84 207 ASN B C 1
ATOM 5398 O O . ASN B 1 207 ? 29.562 -25.469 0.438 1 59.84 207 ASN B O 1
ATOM 5402 N N . THR B 1 208 ? 31.531 -26.578 0.736 1 56.94 208 THR B N 1
ATOM 5403 C CA . THR B 1 208 ? 31.625 -26.188 2.137 1 56.94 208 THR B CA 1
ATOM 5404 C C . THR B 1 208 ? 31.75 -24.672 2.266 1 56.94 208 THR B C 1
ATOM 5406 O O . THR B 1 208 ? 32.5 -24.031 1.531 1 56.94 208 THR B O 1
ATOM 5409 N N . ILE B 1 209 ? 30.672 -24.031 2.826 1 55.75 209 ILE B N 1
ATOM 5410 C CA . ILE B 1 209 ? 30.688 -22.594 3.125 1 55.75 209 ILE B CA 1
ATOM 5411 C C . ILE B 1 209 ? 31.953 -22.25 3.908 1 55.75 209 ILE B C 1
ATOM 5413 O O . ILE B 1 209 ? 32.125 -22.703 5.039 1 55.75 209 ILE B O 1
ATOM 5417 N N . GLU B 1 210 ? 33.125 -22.203 3.301 1 58.56 210 GLU B N 1
ATOM 5418 C CA . GLU B 1 210 ? 34.375 -21.938 4.004 1 58.56 210 GLU B CA 1
ATOM 5419 C C . GLU B 1 210 ? 34.531 -20.453 4.32 1 58.56 210 GLU B C 1
ATOM 5421 O O . GLU B 1 210 ? 33.812 -19.625 3.777 1 58.56 210 GLU B O 1
ATOM 5426 N N . ASP B 1 211 ? 35.625 -19.859 5.016 1 60.91 211 ASP B N 1
ATOM 5427 C CA . ASP B 1 211 ? 36.219 -18.688 5.66 1 60.91 211 ASP B CA 1
ATOM 5428 C C . ASP B 1 211 ? 35.594 -17.391 5.133 1 60.91 211 ASP B C 1
ATOM 5430 O O . ASP B 1 211 ? 36.312 -16.469 4.758 1 60.91 211 ASP B O 1
ATOM 5434 N N . LYS B 1 212 ? 34.281 -17.25 5.219 1 65.31 212 LYS B N 1
ATOM 5435 C CA . LYS B 1 212 ? 33.625 -16.062 4.695 1 65.31 212 LYS B CA 1
ATOM 5436 C C . LYS B 1 212 ? 33.5 -14.984 5.77 1 65.31 212 LYS B C 1
ATOM 5438 O O . LYS B 1 212 ? 33.125 -15.281 6.91 1 65.31 212 LYS B O 1
ATOM 5443 N N . LYS B 1 213 ? 34.062 -13.797 5.391 1 68.25 213 LYS B N 1
ATOM 5444 C CA . LYS B 1 213 ? 34 -12.656 6.305 1 68.25 213 LYS B CA 1
ATOM 5445 C C . LYS B 1 213 ? 32.875 -11.711 5.926 1 68.25 213 LYS B C 1
ATOM 5447 O O . LYS B 1 213 ? 32.594 -10.75 6.645 1 68.25 213 LYS B O 1
ATOM 5452 N N . LYS B 1 214 ? 32.156 -12.016 4.816 1 81 214 LYS B N 1
ATOM 5453 C CA . LYS B 1 214 ? 31.062 -11.156 4.363 1 81 214 LYS B CA 1
ATOM 5454 C C . LYS B 1 214 ? 29.719 -11.867 4.465 1 81 214 LYS B C 1
ATOM 5456 O O . LYS B 1 214 ? 29.641 -13.086 4.262 1 81 214 LYS B O 1
ATOM 5461 N N . PHE B 1 215 ? 28.719 -11.078 4.727 1 88.12 215 PHE B N 1
ATOM 5462 C CA . PHE B 1 215 ? 27.391 -11.648 4.875 1 88.12 215 PHE B CA 1
ATOM 5463 C C . PHE B 1 215 ? 26.859 -12.148 3.535 1 88.12 215 PHE B C 1
ATOM 5465 O O . PHE B 1 215 ? 27.047 -11.5 2.506 1 88.12 215 PHE B O 1
ATOM 5472 N N . THR B 1 216 ? 26.297 -13.297 3.621 1 92.06 216 THR B N 1
ATOM 5473 C CA . THR B 1 216 ? 25.5 -13.797 2.506 1 92.06 216 THR B CA 1
ATOM 5474 C C . THR B 1 216 ? 24.016 -13.82 2.867 1 92.06 216 THR B C 1
ATOM 5476 O O . THR B 1 216 ? 23.625 -14.438 3.855 1 92.06 216 THR B O 1
ATOM 5479 N N . PHE B 1 217 ? 23.203 -13.141 2.102 1 95.88 217 PHE B N 1
ATOM 5480 C CA . PHE B 1 217 ? 21.75 -13.164 2.262 1 95.88 217 PHE B CA 1
ATOM 5481 C C . PHE B 1 217 ? 21.109 -14.086 1.23 1 95.88 217 PHE B C 1
ATOM 5483 O O . PHE B 1 217 ? 21.312 -13.914 0.026 1 95.88 217 PHE B O 1
ATOM 5490 N N . ILE B 1 218 ? 20.391 -15.055 1.7 1 96 218 ILE B N 1
ATOM 5491 C CA . ILE B 1 218 ? 19.641 -15.953 0.828 1 96 218 ILE B CA 1
ATOM 5492 C C . ILE B 1 218 ? 18.156 -15.625 0.899 1 96 218 ILE B C 1
ATOM 5494 O O . ILE B 1 218 ? 17.531 -15.773 1.951 1 96 218 ILE B O 1
ATOM 5498 N N . ILE B 1 219 ? 17.594 -15.195 -0.206 1 97.94 219 ILE B N 1
ATOM 5499 C CA . ILE B 1 219 ? 16.188 -14.844 -0.29 1 97.94 219 ILE B CA 1
ATOM 5500 C C . ILE B 1 219 ? 15.43 -15.93 -1.056 1 97.94 219 ILE B C 1
ATOM 5502 O O . ILE B 1 219 ? 15.742 -16.219 -2.215 1 97.94 219 ILE B O 1
ATOM 5506 N N . ILE B 1 220 ? 14.469 -16.5 -0.432 1 97.25 220 ILE B N 1
ATOM 5507 C CA . ILE B 1 220 ? 13.633 -17.547 -1.023 1 97.25 220 ILE B CA 1
ATOM 5508 C C . ILE B 1 220 ? 12.219 -17 -1.24 1 97.25 220 ILE B C 1
ATOM 5510 O O . ILE B 1 220 ? 11.516 -16.672 -0.28 1 97.25 220 ILE B O 1
ATOM 5514 N N . ASP B 1 221 ? 11.781 -16.875 -2.451 1 97.19 221 ASP B N 1
ATOM 5515 C CA . ASP B 1 221 ? 10.398 -16.531 -2.764 1 97.19 221 ASP B CA 1
ATOM 5516 C C . ASP B 1 221 ? 9.531 -17.781 -2.881 1 97.19 221 ASP B C 1
ATOM 5518 O O . ASP B 1 221 ? 9.406 -18.359 -3.963 1 97.19 221 ASP B O 1
ATOM 5522 N N . SER B 1 222 ? 8.836 -18.078 -1.809 1 94.69 222 SER B N 1
ATOM 5523 C CA . SER B 1 222 ? 8.094 -19.328 -1.723 1 94.69 222 SER B CA 1
ATOM 5524 C C . SER B 1 222 ? 6.641 -19.141 -2.154 1 94.69 222 SER B C 1
ATOM 5526 O O . SER B 1 222 ? 5.773 -19.938 -1.803 1 94.69 222 SER B O 1
ATOM 5528 N N . THR B 1 223 ? 6.301 -18.094 -2.893 1 94 223 THR B N 1
ATOM 5529 C CA . THR B 1 223 ? 4.941 -17.75 -3.285 1 94 223 THR B CA 1
ATOM 5530 C C . THR B 1 223 ? 4.25 -18.922 -3.973 1 94 223 THR B C 1
ATOM 5532 O O . THR B 1 223 ? 3.066 -19.172 -3.744 1 94 223 THR B O 1
ATOM 5535 N N . LEU B 1 224 ? 4.977 -19.656 -4.828 1 91.38 224 LEU B N 1
ATOM 5536 C CA . LEU B 1 224 ? 4.379 -20.719 -5.625 1 91.38 224 LEU B CA 1
ATOM 5537 C C . LEU B 1 224 ? 4.812 -22.094 -5.113 1 91.38 224 LEU B C 1
ATOM 5539 O O . LEU B 1 224 ? 4.785 -23.062 -5.859 1 91.38 224 LEU B O 1
ATOM 5543 N N . SER B 1 225 ? 5.195 -22.141 -3.838 1 90.62 225 SER B N 1
ATOM 5544 C CA . SER B 1 225 ? 5.672 -23.391 -3.271 1 90.62 225 SER B CA 1
ATOM 5545 C C . SER B 1 225 ? 4.574 -24.094 -2.477 1 90.62 225 SER B C 1
ATOM 5547 O O . SER B 1 225 ? 3.764 -23.438 -1.82 1 90.62 225 SER B O 1
ATOM 5549 N N . GLN B 1 226 ? 4.656 -25.359 -2.479 1 87.44 226 GLN B N 1
ATOM 5550 C CA . GLN B 1 226 ? 3.672 -26.188 -1.777 1 87.44 226 GLN B CA 1
ATOM 5551 C C . GLN B 1 226 ? 3.953 -26.219 -0.278 1 87.44 226 GLN B C 1
ATOM 5553 O O . GLN B 1 226 ? 3.023 -26.281 0.531 1 87.44 226 GLN B O 1
ATOM 5558 N N . ASP B 1 227 ? 5.215 -26.312 0.001 1 84.19 227 ASP B N 1
ATOM 5559 C CA . ASP B 1 227 ? 5.594 -26.469 1.403 1 84.19 227 ASP B CA 1
ATOM 5560 C C . ASP B 1 227 ? 6.91 -25.75 1.699 1 84.19 227 ASP B C 1
ATOM 5562 O O . ASP B 1 227 ? 7.344 -24.891 0.931 1 84.19 227 ASP B O 1
ATOM 5566 N N . ASN B 1 228 ? 7.383 -26.031 2.871 1 86.94 228 ASN B N 1
ATOM 5567 C CA . ASN B 1 228 ? 8.57 -25.344 3.357 1 86.94 228 ASN B CA 1
ATOM 5568 C C . ASN B 1 228 ? 9.836 -26.156 3.117 1 86.94 228 ASN B C 1
ATOM 5570 O O . ASN B 1 228 ? 10.875 -25.906 3.723 1 86.94 228 ASN B O 1
ATOM 5574 N N . THR B 1 229 ? 9.836 -27.062 2.148 1 88.19 229 THR B N 1
ATOM 5575 C CA . THR B 1 229 ? 10.93 -28.016 1.9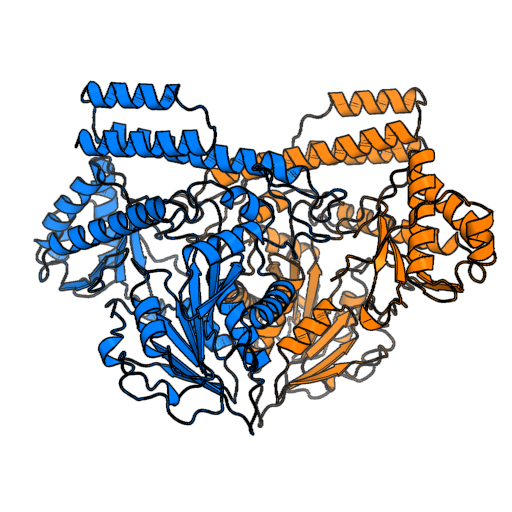82 1 88.19 229 THR B CA 1
ATOM 5576 C C . THR B 1 229 ? 12.195 -27.312 1.513 1 88.19 229 THR B C 1
ATOM 5578 O O . THR B 1 229 ? 13.297 -27.609 1.986 1 88.19 229 THR B O 1
ATOM 5581 N N . THR B 1 230 ? 12.016 -26.453 0.586 1 90.31 230 THR B N 1
ATOM 5582 C CA . THR B 1 230 ? 13.18 -25.75 0.075 1 90.31 230 THR B CA 1
ATOM 5583 C C . THR B 1 230 ? 13.828 -24.906 1.172 1 90.31 230 THR B C 1
ATOM 5585 O O . THR B 1 230 ? 15.047 -24.953 1.351 1 90.31 230 THR B O 1
ATOM 5588 N N . ARG B 1 231 ? 13.047 -24.141 1.865 1 93.31 231 ARG B N 1
ATOM 5589 C CA . ARG B 1 231 ? 13.555 -23.344 2.975 1 93.31 231 ARG B CA 1
ATOM 5590 C C . ARG B 1 231 ? 14.266 -24.219 4 1 93.31 231 ARG B C 1
ATOM 5592 O O . ARG B 1 231 ? 15.398 -23.938 4.398 1 93.31 231 ARG B O 1
ATOM 5599 N N . ASP B 1 232 ? 13.633 -25.328 4.379 1 93.5 232 ASP B N 1
ATOM 5600 C CA . ASP B 1 232 ? 14.188 -26.203 5.406 1 93.5 232 ASP B CA 1
ATOM 5601 C C . ASP B 1 232 ? 15.508 -26.812 4.949 1 93.5 232 ASP B C 1
ATOM 5603 O O . ASP B 1 232 ? 16.453 -26.922 5.734 1 93.5 232 ASP B O 1
ATOM 5607 N N . ALA B 1 233 ? 15.531 -27.188 3.707 1 92.06 233 ALA B N 1
ATOM 5608 C CA . ALA B 1 233 ? 16.75 -27.766 3.156 1 92.06 233 ALA B CA 1
ATOM 5609 C C . ALA B 1 233 ? 17.891 -26.734 3.164 1 92.06 233 ALA B C 1
ATOM 5611 O O . ALA B 1 233 ? 19.031 -27.078 3.496 1 92.06 233 ALA B O 1
ATOM 5612 N N . ILE B 1 234 ? 17.609 -25.531 2.809 1 92.31 234 ILE B N 1
ATOM 5613 C CA . ILE B 1 234 ? 18.625 -24.484 2.779 1 92.31 234 ILE B CA 1
ATOM 5614 C C . ILE B 1 234 ? 19.094 -24.172 4.199 1 92.31 234 ILE B C 1
ATOM 5616 O O . ILE B 1 234 ? 20.297 -24.031 4.445 1 92.31 234 ILE B O 1
ATOM 5620 N N . LEU B 1 235 ? 18.172 -24.094 5.113 1 93.56 235 LEU B N 1
ATOM 5621 C CA . LEU B 1 235 ? 18.516 -23.859 6.508 1 93.56 235 LEU B CA 1
ATOM 5622 C C . LEU B 1 235 ? 19.422 -24.969 7.039 1 93.56 235 LEU B C 1
ATOM 5624 O O . LEU B 1 235 ? 20.375 -24.719 7.777 1 93.56 235 LEU B O 1
ATOM 5628 N N . ALA B 1 236 ? 19.109 -26.188 6.656 1 91.31 236 ALA B N 1
ATOM 5629 C CA . ALA B 1 236 ? 19.906 -27.328 7.09 1 91.31 236 ALA B CA 1
ATOM 5630 C C . ALA B 1 236 ? 21.328 -27.25 6.543 1 91.31 236 ALA B C 1
ATOM 5632 O O . ALA B 1 236 ? 22.297 -27.562 7.25 1 91.31 236 ALA B O 1
ATOM 5633 N N . LYS B 1 237 ? 21.406 -26.859 5.398 1 87.56 237 LYS B N 1
ATOM 5634 C CA . LYS B 1 237 ? 22.719 -26.766 4.75 1 87.56 237 LYS B CA 1
ATOM 5635 C C . LYS B 1 237 ? 23.547 -25.609 5.32 1 87.56 237 LYS B C 1
ATOM 5637 O O . LYS B 1 237 ? 24.766 -25.688 5.383 1 87.56 237 LYS B O 1
ATOM 5642 N N . CYS B 1 238 ? 22.844 -24.578 5.762 1 87.31 238 CYS B N 1
ATOM 5643 C CA . CYS B 1 238 ? 23.531 -23.375 6.227 1 87.31 238 CYS B CA 1
ATOM 5644 C C . CYS B 1 238 ? 23.688 -23.391 7.742 1 87.31 238 CYS B C 1
ATOM 5646 O O . CYS B 1 238 ? 24.188 -22.422 8.328 1 87.31 238 CYS B O 1
ATOM 5648 N N . LYS B 1 239 ? 23.391 -24.422 8.328 1 87.25 239 LYS B N 1
ATOM 5649 C CA . LYS B 1 239 ? 23.344 -24.484 9.789 1 87.25 239 LYS B CA 1
ATOM 5650 C C . LYS B 1 239 ? 24.703 -24.188 10.398 1 87.25 239 LYS B C 1
ATOM 5652 O O . LYS B 1 239 ? 24.797 -23.688 11.523 1 87.25 239 LYS B O 1
ATOM 5657 N N . HIS B 1 240 ? 25.766 -24.438 9.688 1 83.56 240 HIS B N 1
ATOM 5658 C CA . HIS B 1 240 ? 27.094 -24.234 10.242 1 83.56 240 HIS B CA 1
ATOM 5659 C C . HIS B 1 240 ? 27.859 -23.156 9.477 1 83.56 240 HIS B C 1
ATOM 5661 O O . HIS B 1 240 ? 29.078 -23.062 9.586 1 83.56 240 HIS B O 1
ATOM 5667 N N . GLN B 1 241 ? 27.109 -22.359 8.789 1 83 241 GLN B N 1
ATOM 5668 C CA . GLN B 1 241 ? 27.766 -21.312 8 1 83 241 GLN B CA 1
ATOM 5669 C C . GLN B 1 241 ? 27.594 -19.953 8.656 1 83 241 GLN B C 1
ATOM 5671 O O . GLN B 1 241 ? 26.531 -19.312 8.516 1 83 241 GLN B O 1
ATOM 5676 N N . PRO B 1 242 ? 28.688 -19.484 9.195 1 83.75 242 PRO B N 1
ATOM 5677 C CA . PRO B 1 242 ? 28.562 -18.141 9.781 1 83.75 242 PRO B CA 1
ATOM 5678 C C . PRO B 1 242 ? 28.297 -17.078 8.727 1 83.75 242 PRO B C 1
ATOM 5680 O O . PRO B 1 242 ? 28.453 -17.312 7.531 1 83.75 242 PRO B O 1
ATOM 5683 N N . PHE B 1 243 ? 27.812 -15.914 9.109 1 87.56 243 PHE B N 1
ATOM 5684 C CA . PHE B 1 243 ? 27.594 -14.742 8.266 1 87.56 243 PHE B CA 1
ATOM 5685 C C . PHE B 1 243 ? 26.562 -15.047 7.18 1 87.56 243 PHE B C 1
ATOM 5687 O O . PHE B 1 243 ? 26.703 -14.602 6.039 1 87.56 243 PHE B O 1
ATOM 5694 N N . THR B 1 244 ? 25.609 -15.93 7.57 1 90.88 244 THR B N 1
ATOM 5695 C CA . THR B 1 244 ? 24.547 -16.281 6.633 1 90.88 244 THR B CA 1
ATOM 5696 C C . THR B 1 244 ? 23.188 -15.898 7.203 1 90.88 244 THR B C 1
ATOM 5698 O O . THR B 1 244 ? 22.891 -16.188 8.359 1 90.88 244 THR B O 1
ATOM 5701 N N . VAL B 1 245 ? 22.391 -15.203 6.43 1 94.69 245 VAL B N 1
ATOM 5702 C CA . VAL B 1 245 ? 21 -14.883 6.762 1 94.69 245 VAL B CA 1
ATOM 5703 C C . VAL B 1 245 ? 20.062 -15.461 5.707 1 94.69 245 VAL B C 1
ATOM 5705 O O . VAL B 1 245 ? 20.297 -15.297 4.504 1 94.69 245 VAL B O 1
ATOM 5708 N N . VAL B 1 246 ? 19.078 -16.156 6.121 1 96.12 246 VAL B N 1
ATOM 5709 C CA . VAL B 1 246 ? 18.078 -16.688 5.199 1 96.12 246 VAL B CA 1
ATOM 5710 C C . VAL B 1 246 ? 16.766 -15.93 5.367 1 96.12 246 VAL B C 1
ATOM 5712 O O . VAL B 1 246 ? 16.297 -15.719 6.492 1 96.12 246 VAL B O 1
ATOM 5715 N N . MET B 1 247 ? 16.219 -15.461 4.281 1 97.75 247 MET B N 1
ATOM 5716 C CA . MET B 1 247 ? 14.945 -14.742 4.262 1 97.75 247 MET B CA 1
ATOM 5717 C C . MET B 1 247 ? 13.945 -15.43 3.346 1 97.75 247 MET B C 1
ATOM 5719 O O . MET B 1 247 ? 14.164 -15.531 2.137 1 97.75 247 MET B O 1
ATOM 5723 N N . GLU B 1 248 ? 12.891 -15.875 3.904 1 98.06 248 GLU B N 1
ATOM 5724 C CA . GLU B 1 248 ? 11.812 -16.469 3.115 1 98.06 248 GLU B CA 1
ATOM 5725 C C . GLU B 1 248 ? 10.656 -15.492 2.953 1 98.06 248 GLU B C 1
ATOM 5727 O O . GLU B 1 248 ? 10.023 -15.102 3.938 1 98.06 248 GLU B O 1
ATOM 5732 N N . CYS B 1 249 ? 10.383 -15.078 1.768 1 97.56 249 CYS B N 1
ATOM 5733 C CA . CYS B 1 249 ? 9.281 -14.164 1.507 1 97.56 249 CYS B CA 1
ATOM 5734 C C . CYS B 1 249 ? 8.195 -14.844 0.68 1 97.56 249 CYS B C 1
ATOM 5736 O O . CYS B 1 249 ? 8.445 -15.859 0.029 1 97.56 249 CYS B O 1
ATOM 5738 N N . SER B 1 250 ? 6.984 -14.289 0.746 1 96.5 250 SER B N 1
ATOM 5739 C CA . SER B 1 250 ? 5.863 -14.844 -0.004 1 96.5 250 SER B CA 1
ATOM 5740 C C . SER B 1 250 ? 4.746 -13.82 -0.17 1 96.5 250 SER B C 1
ATOM 5742 O O . SER B 1 250 ? 4.59 -12.922 0.662 1 96.5 250 SER B O 1
ATOM 5744 N N . SER B 1 251 ? 4.047 -13.961 -1.275 1 95.38 251 SER B N 1
ATOM 5745 C CA . SER B 1 251 ? 2.738 -13.328 -1.375 1 95.38 251 SER B CA 1
ATOM 5746 C C . SER B 1 251 ? 1.716 -14.016 -0.479 1 95.38 251 SER B C 1
ATOM 5748 O O . SER B 1 251 ? 1.489 -15.219 -0.602 1 95.38 251 SER B O 1
ATOM 5750 N N . GLY B 1 252 ? 1.145 -13.32 0.388 1 94 252 GLY B N 1
ATOM 5751 C CA . GLY B 1 252 ? 0.15 -13.875 1.291 1 94 252 GLY B CA 1
ATOM 5752 C C . GLY B 1 252 ? -1.241 -13.93 0.688 1 94 252 GLY B C 1
ATOM 5753 O O . GLY B 1 252 ? -2.168 -14.461 1.299 1 94 252 GLY B O 1
ATOM 5754 N N . LEU B 1 253 ? -1.382 -13.445 -0.49 1 93.38 253 LEU B N 1
ATOM 5755 C CA . LEU B 1 253 ? -2.682 -13.398 -1.151 1 93.38 253 LEU B CA 1
ATOM 5756 C C . LEU B 1 253 ? -2.973 -14.711 -1.867 1 93.38 253 LEU B C 1
ATOM 5758 O O . LEU B 1 253 ? -4.133 -15.117 -1.987 1 93.38 253 LEU B O 1
ATOM 5762 N N . LYS B 1 254 ? -2.021 -15.383 -2.328 1 92.19 254 LYS B N 1
ATOM 5763 C CA . LYS B 1 254 ? -2.201 -16.484 -3.279 1 92.19 254 LYS B CA 1
ATOM 5764 C C . LYS B 1 254 ? -2.672 -17.75 -2.576 1 92.19 254 LYS B C 1
ATOM 5766 O O . LYS B 1 254 ? -3.725 -18.297 -2.908 1 92.19 254 LYS B O 1
ATOM 5771 N N . LEU B 1 255 ? -1.948 -18.156 -1.566 1 93.38 255 LEU B N 1
ATOM 5772 C CA . LEU B 1 255 ? -2.215 -19.484 -1.029 1 93.38 255 LEU B CA 1
ATOM 5773 C C . LEU B 1 255 ? -2.607 -19.406 0.442 1 93.38 255 LEU B C 1
ATOM 5775 O O . LEU B 1 255 ? -2.955 -20.422 1.05 1 93.38 255 LEU B O 1
ATOM 5779 N N . HIS B 1 256 ? -2.701 -18.203 1.027 1 93.5 256 HIS B N 1
ATOM 5780 C CA . HIS B 1 256 ? -2.814 -18.125 2.479 1 93.5 256 HIS B CA 1
ATOM 5781 C C . HIS B 1 256 ? -4.172 -17.578 2.898 1 93.5 256 HIS B C 1
ATOM 5783 O O . HIS B 1 256 ? -4.414 -17.328 4.082 1 93.5 256 HIS B O 1
ATOM 5789 N N . GLN B 1 257 ? -5.02 -17.359 1.958 1 93.88 257 GLN B N 1
ATOM 5790 C CA . GLN B 1 257 ? -6.297 -16.75 2.318 1 93.88 257 GLN B CA 1
ATOM 5791 C C . GLN B 1 257 ? -7.465 -17.609 1.846 1 93.88 257 GLN B C 1
ATOM 5793 O O . GLN B 1 257 ? -8.562 -17.109 1.609 1 93.88 257 GLN B O 1
ATOM 5798 N N . PHE B 1 258 ? -7.211 -18.891 1.463 1 92.56 258 PHE B N 1
ATOM 5799 C CA . PHE B 1 258 ? -8.211 -19.906 1.172 1 92.56 258 PHE B CA 1
ATOM 5800 C C . PHE B 1 258 ? -9.062 -19.516 -0.025 1 92.56 258 PHE B C 1
ATOM 5802 O O . PHE B 1 258 ? -10.266 -19.781 -0.06 1 92.56 258 PHE B O 1
ATOM 5809 N N . GLY B 1 259 ? -8.453 -18.719 -0.825 1 92.56 259 GLY B N 1
ATOM 5810 C CA . GLY B 1 259 ? -9.141 -18.312 -2.045 1 92.56 259 GLY B CA 1
ATOM 5811 C C . GLY B 1 259 ? -10.125 -17.172 -1.832 1 92.56 259 GLY B C 1
ATOM 5812 O O . GLY B 1 259 ? -10.82 -16.766 -2.764 1 92.56 259 GLY B O 1
ATOM 5813 N N . LEU B 1 260 ? -10.219 -16.641 -0.646 1 93.81 260 LEU B N 1
ATOM 5814 C CA . LEU B 1 260 ? -11.156 -15.57 -0.35 1 93.81 260 LEU B CA 1
ATOM 5815 C C . LEU B 1 260 ? -10.602 -14.219 -0.798 1 93.81 260 LEU B C 1
ATOM 5817 O O . LEU B 1 260 ? -11.344 -13.242 -0.908 1 93.81 260 LEU B O 1
ATOM 5821 N N . GLU B 1 261 ? -9.273 -14.133 -1.049 1 94 261 GLU B N 1
ATOM 5822 C CA . GLU B 1 261 ? -8.633 -12.898 -1.493 1 94 261 GLU B CA 1
ATOM 5823 C C . GLU B 1 261 ? -9.102 -11.703 -0.663 1 94 261 GLU B C 1
ATOM 5825 O O . GLU B 1 261 ? -9.531 -10.688 -1.213 1 94 261 GLU B O 1
ATOM 5830 N N . LEU B 1 262 ? -8.906 -11.805 0.607 1 95.25 262 LEU B N 1
ATOM 5831 C CA . LEU B 1 262 ? -9.391 -10.797 1.538 1 95.25 262 LEU B CA 1
ATOM 5832 C C . LEU B 1 262 ? -8.672 -9.469 1.323 1 95.25 262 LEU B C 1
ATOM 5834 O O . LEU B 1 262 ? -9.289 -8.406 1.371 1 95.25 262 LEU B O 1
ATOM 5838 N N . CYS B 1 263 ? -7.367 -9.508 1.135 1 94.69 263 CYS B N 1
ATOM 5839 C CA . CYS B 1 263 ? -6.562 -8.32 0.882 1 94.69 263 CYS B CA 1
ATOM 5840 C C . CYS B 1 263 ? -5.211 -8.695 0.287 1 94.69 263 CYS B C 1
ATOM 5842 O O . CYS B 1 263 ? -4.789 -9.852 0.367 1 94.69 263 CYS B O 1
ATOM 5844 N N . ASN B 1 264 ? -4.586 -7.727 -0.415 1 94.5 264 ASN B N 1
ATOM 5845 C CA . ASN B 1 264 ? -3.178 -7.895 -0.755 1 94.5 264 ASN B CA 1
ATOM 5846 C C . ASN B 1 264 ? -2.301 -7.938 0.493 1 94.5 264 ASN B C 1
ATOM 5848 O O . ASN B 1 264 ? -2.533 -7.191 1.445 1 94.5 264 ASN B O 1
ATOM 5852 N N . PHE B 1 265 ? -1.355 -8.797 0.394 1 94.06 265 PHE B N 1
ATOM 5853 C CA . PHE B 1 265 ? -0.538 -9.07 1.569 1 94.06 265 PHE B CA 1
ATOM 5854 C C . PHE B 1 265 ? 0.75 -9.789 1.181 1 94.06 265 PHE B C 1
ATOM 5856 O O . PHE B 1 265 ? 0.769 -10.562 0.223 1 94.06 265 PHE B O 1
ATOM 5863 N N . GLY B 1 266 ? 1.886 -9.414 1.75 1 97.06 266 GLY B N 1
ATOM 5864 C CA . GLY B 1 266 ? 3.139 -10.148 1.673 1 97.06 266 GLY B CA 1
ATOM 5865 C C . GLY B 1 266 ? 3.877 -10.211 2.996 1 97.06 266 GLY B C 1
ATOM 5866 O O . GLY B 1 266 ? 3.539 -9.484 3.936 1 97.06 266 GLY B O 1
ATOM 5867 N N . TYR B 1 267 ? 4.777 -11.109 3.123 1 97.75 267 TYR B N 1
ATOM 5868 C CA . TYR B 1 267 ? 5.523 -11.211 4.375 1 97.75 267 TYR B CA 1
ATOM 5869 C C . TYR B 1 267 ? 6.918 -11.773 4.133 1 97.75 267 TYR B C 1
ATOM 5871 O O . TYR B 1 267 ? 7.211 -12.289 3.053 1 97.75 267 TYR B O 1
ATOM 5879 N N . VAL B 1 268 ? 7.809 -11.625 5.078 1 98.38 268 VAL B N 1
ATOM 5880 C CA . VAL B 1 268 ? 9.141 -12.227 5.086 1 98.38 268 VAL B CA 1
ATOM 5881 C C . VAL B 1 268 ? 9.422 -12.828 6.461 1 98.38 268 VAL B C 1
ATOM 5883 O O . VAL B 1 268 ? 9.047 -12.258 7.484 1 98.38 268 VAL B O 1
ATOM 5886 N N . ASN B 1 269 ? 9.922 -13.984 6.492 1 97.69 269 ASN B N 1
ATOM 5887 C CA . ASN B 1 269 ? 10.562 -14.602 7.648 1 97.69 269 ASN B CA 1
ATOM 5888 C C . ASN B 1 269 ? 12.086 -14.508 7.566 1 97.69 269 ASN B C 1
ATOM 5890 O O . ASN B 1 269 ? 12.688 -14.961 6.59 1 97.69 269 ASN B O 1
ATOM 5894 N N . ILE B 1 270 ? 12.68 -13.977 8.57 1 97.88 270 ILE B N 1
ATOM 5895 C CA . ILE B 1 270 ? 14.117 -13.766 8.602 1 97.88 270 ILE B CA 1
ATOM 5896 C C . ILE B 1 270 ? 14.766 -14.75 9.578 1 97.88 270 ILE B C 1
ATOM 5898 O O . ILE B 1 270 ? 14.375 -14.812 10.75 1 97.88 270 ILE B O 1
ATOM 5902 N N . TYR B 1 271 ? 15.766 -15.492 9.102 1 97.06 271 TYR B N 1
ATOM 5903 C CA . TYR B 1 271 ? 16.453 -16.484 9.914 1 97.06 271 TYR B CA 1
ATOM 5904 C C . TYR B 1 271 ? 17.922 -16.109 10.094 1 97.06 271 TYR B C 1
ATOM 5906 O O . TYR B 1 271 ? 18.656 -15.977 9.117 1 97.06 271 TYR B O 1
ATOM 5914 N N . CYS B 1 272 ? 18.328 -15.961 11.336 1 95.81 272 CYS B N 1
ATOM 5915 C CA . CYS B 1 272 ? 19.719 -15.812 11.734 1 95.81 272 CYS B CA 1
ATOM 5916 C C . CYS B 1 272 ? 20.141 -16.938 12.672 1 95.81 272 CYS B C 1
ATOM 5918 O O . CYS B 1 272 ? 19.375 -17.359 13.531 1 95.81 272 CYS B O 1
ATOM 5920 N N . ARG B 1 273 ? 21.344 -17.391 12.516 1 92.81 273 ARG B N 1
ATOM 5921 C CA . ARG B 1 273 ? 21.828 -18.453 13.391 1 92.81 273 ARG B CA 1
ATOM 5922 C C . ARG B 1 273 ? 21.891 -17.984 14.844 1 92.81 273 ARG B C 1
ATOM 5924 O O . ARG B 1 273 ? 22.328 -16.859 15.117 1 92.81 273 ARG B O 1
ATOM 5931 N N . LYS B 1 274 ? 21.469 -18.859 15.703 1 92.5 274 LYS B N 1
ATOM 5932 C CA . LYS B 1 274 ? 21.516 -18.531 17.125 1 92.5 274 LYS B CA 1
ATOM 5933 C C . LYS B 1 274 ? 22.953 -18.266 17.578 1 92.5 274 LYS B C 1
ATOM 5935 O O . LYS B 1 274 ? 23.203 -17.359 18.359 1 92.5 274 LYS B O 1
ATOM 5940 N N . ASP B 1 275 ? 23.875 -18.969 16.984 1 89.19 275 ASP B N 1
ATOM 5941 C CA . ASP B 1 275 ? 25.281 -18.891 17.375 1 89.19 275 ASP B CA 1
ATOM 5942 C C . ASP B 1 275 ? 25.906 -17.594 16.875 1 89.19 275 ASP B C 1
ATOM 5944 O O . ASP B 1 275 ? 26.984 -17.203 17.344 1 89.19 275 ASP B O 1
ATOM 5948 N N . ASP B 1 276 ? 25.25 -16.938 15.969 1 87.81 276 ASP B N 1
ATOM 5949 C CA . ASP B 1 276 ? 25.812 -15.742 15.359 1 87.81 276 ASP B CA 1
ATOM 5950 C C . ASP B 1 276 ? 25.156 -14.477 15.906 1 87.81 276 ASP B C 1
ATOM 5952 O O . ASP B 1 276 ? 25.234 -13.406 15.305 1 87.81 276 ASP B O 1
ATOM 5956 N N . ALA B 1 277 ? 24.469 -14.516 17 1 86.06 277 ALA B N 1
ATOM 5957 C CA . ALA B 1 277 ? 23.672 -13.422 17.516 1 86.06 277 ALA B CA 1
ATOM 5958 C C . ALA B 1 277 ? 24.531 -12.188 17.781 1 86.06 277 ALA B C 1
ATOM 5960 O O . ALA B 1 277 ? 24.047 -11.055 17.672 1 86.06 277 ALA B O 1
ATOM 5961 N N . ASP B 1 278 ? 25.766 -12.398 18 1 85.31 278 ASP B N 1
ATOM 5962 C CA . ASP B 1 278 ? 26.672 -11.281 18.266 1 85.31 278 ASP B CA 1
ATOM 5963 C C . ASP B 1 278 ? 27.125 -10.617 16.969 1 85.31 278 ASP B C 1
ATOM 5965 O O . ASP B 1 278 ? 27.547 -9.461 16.969 1 85.31 278 ASP B O 1
ATOM 5969 N N . ILE B 1 279 ? 27.062 -11.406 15.906 1 83.56 279 ILE B N 1
ATOM 5970 C CA . ILE B 1 279 ? 27.484 -10.914 14.602 1 83.56 279 ILE B CA 1
ATOM 5971 C C . ILE B 1 279 ? 26.297 -10.297 13.875 1 83.56 279 ILE B C 1
ATOM 5973 O O . ILE B 1 279 ? 26.406 -9.188 13.336 1 83.56 279 ILE B O 1
ATOM 5977 N N . ILE B 1 280 ? 25.219 -11.047 13.906 1 83.81 280 ILE B N 1
ATOM 5978 C CA . ILE B 1 280 ? 24 -10.578 13.234 1 83.81 280 ILE B CA 1
ATOM 5979 C C . ILE B 1 280 ? 22.781 -11.039 14.023 1 83.81 280 ILE B C 1
ATOM 5981 O O . ILE B 1 280 ? 22.641 -12.219 14.336 1 83.81 280 ILE B O 1
ATOM 5985 N N . ASP B 1 281 ? 21.906 -10.07 14.281 1 90.06 281 ASP B N 1
ATOM 5986 C CA . ASP B 1 281 ? 20.719 -10.297 15.094 1 90.06 281 ASP B CA 1
ATOM 5987 C C . ASP B 1 281 ? 19.453 -10.102 14.266 1 90.06 281 ASP B C 1
ATOM 5989 O O . ASP B 1 281 ? 19.25 -9.047 13.656 1 90.06 281 ASP B O 1
ATOM 5993 N N . SER B 1 282 ? 18.578 -11.188 14.305 1 92.38 282 SER B N 1
ATOM 5994 C CA . SER B 1 282 ? 17.359 -11.148 13.516 1 92.38 282 SER B CA 1
ATOM 5995 C C . SER B 1 282 ? 16.453 -10 13.945 1 92.38 282 SER B C 1
ATOM 5997 O O . SER B 1 282 ? 15.758 -9.406 13.109 1 92.38 282 SER B O 1
ATOM 5999 N N . ILE B 1 283 ? 16.484 -9.594 15.188 1 93.44 283 ILE B N 1
ATOM 6000 C CA . ILE B 1 283 ? 15.648 -8.508 15.703 1 93.44 283 ILE B CA 1
ATOM 6001 C C . ILE B 1 283 ? 16.156 -7.172 15.18 1 93.44 283 ILE B C 1
ATOM 6003 O O . ILE B 1 283 ? 15.367 -6.309 14.789 1 93.44 283 ILE B O 1
ATOM 6007 N N . LYS B 1 284 ? 17.453 -7.023 15.188 1 93.25 284 LYS B N 1
ATOM 6008 C CA . LYS B 1 284 ? 18.047 -5.797 14.656 1 93.25 284 LYS B CA 1
ATOM 6009 C C . LYS B 1 284 ? 17.781 -5.656 13.164 1 93.25 284 LYS B C 1
ATOM 6011 O O . LYS B 1 284 ? 17.484 -4.562 12.68 1 93.25 284 LYS B O 1
ATOM 6016 N N . LEU B 1 285 ? 17.938 -6.785 12.469 1 94.94 285 LEU B N 1
ATOM 6017 C CA . LEU B 1 285 ? 17.625 -6.781 11.039 1 94.94 285 LEU B CA 1
ATOM 6018 C C . LEU B 1 285 ? 16.156 -6.43 10.797 1 94.94 285 LEU B C 1
ATOM 6020 O O . LEU B 1 285 ? 15.852 -5.664 9.883 1 94.94 285 LEU B O 1
ATOM 6024 N N . LYS B 1 286 ? 15.281 -7.012 11.602 1 96.62 286 LYS B N 1
ATOM 6025 C CA . LYS B 1 286 ? 13.852 -6.699 11.523 1 96.62 286 LYS B CA 1
ATOM 6026 C C . LYS B 1 286 ? 13.609 -5.207 11.695 1 96.62 286 LYS B C 1
ATOM 6028 O O . LYS B 1 286 ? 12.836 -4.605 10.945 1 96.62 286 LYS B O 1
ATOM 6033 N N . GLN B 1 287 ? 14.25 -4.559 12.648 1 95.06 287 GLN B N 1
ATOM 6034 C CA . GLN B 1 287 ? 14.055 -3.139 12.93 1 95.06 287 GLN B CA 1
ATOM 6035 C C . GLN B 1 287 ? 14.516 -2.281 11.75 1 95.06 287 GLN B C 1
ATOM 6037 O O . GLN B 1 287 ? 13.867 -1.289 11.406 1 95.06 287 GLN B O 1
ATOM 6042 N N . TYR B 1 288 ? 15.57 -2.709 11.203 1 95.75 288 TYR B N 1
ATOM 6043 C CA . TYR B 1 288 ? 16.078 -1.965 10.055 1 95.75 288 TYR B CA 1
ATOM 6044 C C . TYR B 1 288 ? 15.117 -2.076 8.875 1 95.75 288 TYR B C 1
ATOM 6046 O O . TYR B 1 288 ? 14.797 -1.074 8.227 1 95.75 288 TYR B O 1
ATOM 6054 N N . ILE B 1 289 ? 14.703 -3.295 8.586 1 97.31 289 ILE B N 1
ATOM 6055 C CA . ILE B 1 289 ? 13.797 -3.514 7.461 1 97.31 289 ILE B CA 1
ATOM 6056 C C . ILE B 1 289 ? 12.469 -2.814 7.723 1 97.31 289 ILE B C 1
ATOM 6058 O O . ILE B 1 289 ? 11.844 -2.279 6.801 1 97.31 289 ILE B O 1
ATOM 6062 N N . LYS B 1 290 ? 12.055 -2.814 8.922 1 96.12 290 LYS B N 1
ATOM 6063 C CA . LYS B 1 290 ? 10.844 -2.107 9.32 1 96.12 290 LYS B CA 1
ATOM 6064 C C . LYS B 1 290 ? 10.953 -0.614 9.039 1 96.12 290 LYS B C 1
ATOM 6066 O O . LYS B 1 290 ? 9.992 0.015 8.602 1 96.12 290 LYS B O 1
ATOM 6071 N N . LYS B 1 291 ? 12.086 -0.058 9.352 1 95 291 LYS B N 1
ATOM 6072 C CA . LYS B 1 291 ? 12.328 1.346 9.031 1 95 291 LYS B CA 1
ATOM 6073 C C . LYS B 1 291 ? 12.195 1.604 7.535 1 95 291 LYS B C 1
ATOM 6075 O O . LYS B 1 291 ? 11.547 2.566 7.121 1 95 291 LYS B O 1
ATOM 6080 N N . VAL B 1 292 ? 12.766 0.743 6.734 1 96.75 292 VAL B N 1
ATOM 6081 C CA . VAL B 1 292 ? 12.695 0.89 5.285 1 96.75 292 VAL B CA 1
ATOM 6082 C C . VAL B 1 292 ? 11.258 0.717 4.812 1 96.75 292 VAL B C 1
ATOM 6084 O O . VAL B 1 292 ? 10.797 1.435 3.922 1 96.75 292 VAL B O 1
ATOM 6087 N N . ARG B 1 293 ? 10.523 -0.231 5.406 1 96.5 293 ARG B N 1
ATOM 6088 C CA . ARG B 1 293 ? 9.109 -0.428 5.117 1 96.5 293 ARG B CA 1
ATOM 6089 C C . ARG B 1 293 ? 8.32 0.865 5.316 1 96.5 293 ARG B C 1
ATOM 6091 O O . ARG B 1 293 ? 7.492 1.228 4.48 1 96.5 293 ARG B O 1
ATOM 6098 N N . THR B 1 294 ? 8.633 1.539 6.375 1 94.62 294 THR B N 1
ATOM 6099 C CA . THR B 1 294 ? 7.969 2.795 6.703 1 94.62 294 THR B CA 1
ATOM 6100 C C . THR B 1 294 ? 8.32 3.875 5.684 1 94.62 294 THR B C 1
ATOM 6102 O O . THR B 1 294 ? 7.438 4.594 5.203 1 94.62 294 THR B O 1
ATOM 6105 N N . LEU B 1 295 ? 9.523 3.926 5.32 1 95.25 295 LEU B N 1
ATOM 6106 C CA . LEU B 1 295 ? 10.016 4.949 4.406 1 95.25 295 LEU B CA 1
ATOM 6107 C C . LEU B 1 295 ? 9.484 4.715 2.994 1 95.25 295 LEU B C 1
ATOM 6109 O O . LEU B 1 295 ? 9.242 5.668 2.252 1 95.25 295 LEU B O 1
ATOM 6113 N N . ASN B 1 296 ? 9.242 3.436 2.664 1 95.19 296 ASN B N 1
ATOM 6114 C CA . ASN B 1 296 ? 8.719 3.078 1.346 1 95.19 296 ASN B CA 1
ATOM 6115 C C . ASN B 1 296 ? 7.203 3.191 1.29 1 95.19 296 ASN B C 1
ATOM 6117 O O . ASN B 1 296 ? 6.613 3.178 0.208 1 95.19 296 ASN B O 1
ATOM 6121 N N . GLY B 1 297 ? 6.605 3.297 2.395 1 94.19 297 GLY B N 1
ATOM 6122 C CA . GLY B 1 297 ? 5.152 3.262 2.422 1 94.19 297 GLY B CA 1
ATOM 6123 C C . GLY B 1 297 ? 4.582 1.904 2.062 1 94.19 297 GLY B C 1
ATOM 6124 O O . GLY B 1 297 ? 3.57 1.815 1.365 1 94.19 297 GLY B O 1
ATOM 6125 N N . SER B 1 298 ? 5.211 0.791 2.523 1 95.56 298 SER B N 1
ATOM 6126 C CA . SER B 1 298 ? 4.828 -0.543 2.072 1 95.56 298 SER B CA 1
ATOM 6127 C C . SER B 1 298 ? 4.188 -1.346 3.199 1 95.56 298 SER B C 1
ATOM 6129 O O . SER B 1 298 ? 4.039 -2.564 3.094 1 95.56 298 SER B O 1
ATOM 6131 N N . ALA B 1 299 ? 3.785 -0.686 4.289 1 95.56 299 ALA B N 1
ATOM 6132 C CA . ALA B 1 299 ? 3.139 -1.379 5.402 1 95.56 299 ALA B CA 1
ATOM 6133 C C . ALA B 1 299 ? 1.711 -1.779 5.043 1 95.56 299 ALA B C 1
ATOM 6135 O O . ALA B 1 299 ? 1.13 -1.248 4.094 1 95.56 299 ALA B O 1
ATOM 6136 N N . LEU B 1 300 ? 1.178 -2.625 5.781 1 95 300 LEU B N 1
ATOM 6137 C CA . LEU B 1 300 ? -0.227 -2.998 5.66 1 95 300 LEU B CA 1
ATOM 6138 C C . LEU B 1 300 ? -1.134 -1.85 6.09 1 95 300 LEU B C 1
ATOM 6140 O O . LEU B 1 300 ? -0.766 -1.052 6.953 1 95 300 LEU B O 1
ATOM 6144 N N . SER B 1 301 ? -2.26 -1.812 5.465 1 93.62 301 SER B N 1
ATOM 6145 C CA . SER B 1 301 ? -3.268 -0.897 5.988 1 93.62 301 SER B CA 1
ATOM 6146 C C . SER B 1 301 ? -3.918 -1.457 7.25 1 93.62 301 SER B C 1
ATOM 6148 O O . SER B 1 301 ? -3.844 -2.658 7.512 1 93.62 301 SER B O 1
ATOM 6150 N N . PHE B 1 302 ? -4.496 -0.6 7.988 1 95.12 302 PHE B N 1
ATOM 6151 C CA . PHE B 1 302 ? -5.184 -1.014 9.203 1 95.12 302 PHE B CA 1
ATOM 6152 C C . PHE B 1 302 ? -6.34 -1.951 8.883 1 95.12 302 PHE B C 1
ATOM 6154 O O . PHE B 1 302 ? -6.559 -2.941 9.586 1 95.12 302 PHE B O 1
ATOM 6161 N N . GLU B 1 303 ? -7.043 -1.718 7.824 1 94.62 303 GLU B N 1
ATOM 6162 C CA . GLU B 1 303 ? -8.148 -2.557 7.375 1 94.62 303 GLU B CA 1
ATOM 6163 C C . GLU B 1 303 ? -7.664 -3.955 6.996 1 94.62 303 GLU B C 1
ATOM 6165 O O . GLU B 1 303 ? -8.289 -4.953 7.363 1 94.62 303 GLU B O 1
ATOM 6170 N N . SER B 1 304 ? -6.527 -4.004 6.254 1 95.19 304 SER B N 1
ATOM 6171 C CA . SER B 1 304 ? -5.961 -5.293 5.863 1 95.19 304 SER B CA 1
ATOM 6172 C C . SER B 1 304 ? -5.523 -6.098 7.082 1 95.19 304 SER B C 1
ATOM 6174 O O . SER B 1 304 ? -5.758 -7.305 7.152 1 95.19 304 SER B O 1
ATOM 6176 N N . ALA B 1 305 ? -4.918 -5.359 8.055 1 95.81 305 ALA B N 1
ATOM 6177 C CA . ALA B 1 305 ? -4.508 -6.031 9.281 1 95.81 305 ALA B CA 1
ATOM 6178 C C . ALA B 1 305 ? -5.707 -6.633 10.008 1 95.81 305 ALA B C 1
ATOM 6180 O O . ALA B 1 305 ? -5.625 -7.738 10.547 1 95.81 305 ALA B O 1
ATOM 6181 N N . SER B 1 306 ? -6.797 -5.91 9.984 1 96.5 306 SER B N 1
ATOM 6182 C CA . SER B 1 306 ? -8 -6.355 10.68 1 96.5 306 SER B CA 1
ATOM 6183 C C . SER B 1 306 ? -8.609 -7.578 10.008 1 96.5 306 SER B C 1
ATOM 6185 O O . SER B 1 306 ? -9.016 -8.531 10.68 1 96.5 306 SER B O 1
ATOM 6187 N N . VAL B 1 307 ? -8.648 -7.566 8.695 1 96.44 307 VAL B N 1
ATOM 6188 C CA . VAL B 1 307 ? -9.266 -8.672 7.965 1 96.44 307 VAL B CA 1
ATOM 6189 C C . VAL B 1 307 ? -8.406 -9.922 8.102 1 96.44 307 VAL B C 1
ATOM 6191 O O . VAL B 1 307 ? -8.93 -11.039 8.141 1 96.44 307 VAL B O 1
ATOM 6194 N N . LEU B 1 308 ? -7.117 -9.766 8.211 1 96 308 LEU B N 1
ATOM 6195 C CA . LEU B 1 308 ? -6.188 -10.883 8.32 1 96 308 LEU B CA 1
ATOM 6196 C C . LEU B 1 308 ? -6.184 -11.461 9.727 1 96 308 LEU B C 1
ATOM 6198 O O . LEU B 1 308 ? -5.512 -12.461 9.992 1 96 308 LEU B O 1
ATOM 6202 N N . ASP B 1 309 ? -6.969 -10.859 10.594 1 93.25 309 ASP B N 1
ATOM 6203 C CA . ASP B 1 309 ? -7.125 -11.375 11.953 1 93.25 309 ASP B CA 1
ATOM 6204 C C . ASP B 1 309 ? -8.016 -12.617 11.969 1 93.25 309 ASP B C 1
ATOM 6206 O O . ASP B 1 309 ? -8.18 -13.258 13.008 1 93.25 309 ASP B O 1
ATOM 6210 N N . ALA B 1 310 ? -8.477 -13.039 10.891 1 92.62 310 ALA B N 1
ATOM 6211 C CA . ALA B 1 310 ? -9.289 -14.25 10.805 1 92.62 310 ALA B CA 1
ATOM 6212 C C . ALA B 1 310 ? -8.539 -15.445 11.383 1 92.62 310 ALA B C 1
ATOM 6214 O O . ALA B 1 310 ? -7.359 -15.648 11.078 1 92.62 310 ALA B O 1
ATOM 6215 N N . PRO B 1 311 ? -9.188 -16.266 12.133 1 90.69 311 PRO B N 1
ATOM 6216 C CA . PRO B 1 311 ? -8.516 -17.344 12.859 1 90.69 311 PRO B CA 1
ATOM 6217 C C . PRO B 1 311 ? -7.867 -18.375 11.93 1 90.69 311 PRO B C 1
ATOM 6219 O O . PRO B 1 311 ? -6.891 -19.031 12.305 1 90.69 311 PRO B O 1
ATOM 6222 N N . PHE B 1 312 ? -8.367 -18.562 10.805 1 90.62 312 PHE B N 1
ATOM 6223 C CA . PHE B 1 312 ? -7.855 -19.594 9.922 1 90.62 312 PHE B CA 1
ATOM 6224 C C . PHE B 1 312 ? -6.641 -19.094 9.148 1 90.62 312 PHE B C 1
ATOM 6226 O O . PHE B 1 312 ? -5.91 -19.891 8.547 1 90.62 312 PHE B O 1
ATOM 6233 N N . ILE B 1 313 ? -6.387 -17.812 9.156 1 91.44 313 ILE B N 1
ATOM 6234 C CA . ILE B 1 313 ? -5.207 -17.266 8.492 1 91.44 313 ILE B CA 1
ATOM 6235 C C . ILE B 1 313 ? -3.947 -17.703 9.242 1 91.44 313 ILE B C 1
ATOM 6237 O O . ILE B 1 313 ? -3.83 -17.469 10.453 1 91.44 313 ILE B O 1
ATOM 6241 N N . PHE B 1 314 ? -3.002 -18.359 8.57 1 89.44 314 PHE B N 1
ATOM 6242 C CA . PHE B 1 314 ? -1.73 -18.891 9.047 1 89.44 314 PHE B CA 1
ATOM 6243 C C . PHE B 1 314 ? -1.956 -19.984 10.078 1 89.44 314 PHE B C 1
ATOM 6245 O O . PHE B 1 314 ? -1.109 -20.219 10.938 1 89.44 314 PHE B O 1
ATOM 6252 N N . ASN B 1 315 ? -3.189 -20.484 10.086 1 88.94 315 ASN B N 1
ATOM 6253 C CA . ASN B 1 315 ? -3.354 -21.781 10.734 1 88.94 315 ASN B CA 1
ATOM 6254 C C . ASN B 1 315 ? -2.662 -22.891 9.945 1 88.94 315 ASN B C 1
ATOM 6256 O O . ASN B 1 315 ? -3.084 -23.234 8.836 1 88.94 315 ASN B O 1
ATOM 6260 N N . GLU B 1 316 ? -1.738 -23.453 10.508 1 87.19 316 GLU B N 1
ATOM 6261 C CA . GLU B 1 316 ? -0.83 -24.344 9.789 1 87.19 316 GLU B CA 1
ATOM 6262 C C . GLU B 1 316 ? -1.584 -25.5 9.156 1 87.19 316 GLU B C 1
ATOM 6264 O O . GLU B 1 316 ? -1.407 -25.797 7.973 1 87.19 316 GLU B O 1
ATOM 6269 N N . ILE B 1 317 ? -2.414 -26.141 9.898 1 89 317 ILE B N 1
ATOM 6270 C CA . ILE B 1 317 ? -3.123 -27.328 9.445 1 89 317 ILE B CA 1
ATOM 6271 C C . ILE B 1 317 ? -4.066 -26.953 8.297 1 89 317 ILE B C 1
ATOM 6273 O O . ILE B 1 317 ? -4.051 -27.609 7.246 1 89 317 ILE B O 1
ATOM 6277 N N . LYS B 1 318 ? -4.824 -25.953 8.461 1 89.44 318 LYS B N 1
ATOM 6278 C CA . LYS B 1 318 ? -5.797 -25.531 7.457 1 89.44 318 LYS B CA 1
ATOM 6279 C C . LYS B 1 318 ? -5.105 -25.016 6.199 1 89.44 318 LYS B C 1
ATOM 6281 O O . LYS B 1 318 ? -5.531 -25.312 5.082 1 89.44 318 LYS B O 1
ATOM 6286 N N . THR B 1 319 ? -4.074 -24.266 6.418 1 90.19 319 THR B N 1
ATOM 6287 C CA . THR B 1 319 ? -3.334 -23.703 5.297 1 90.19 319 THR B CA 1
ATOM 6288 C C . THR B 1 319 ? -2.686 -24.797 4.465 1 90.19 319 THR B C 1
ATOM 6290 O O . THR B 1 319 ? -2.777 -24.797 3.236 1 90.19 319 THR B O 1
ATOM 6293 N N . ASN B 1 320 ? -2.102 -25.703 5.102 1 90.69 320 ASN B N 1
ATOM 6294 C CA . ASN B 1 320 ? -1.449 -26.797 4.387 1 90.69 320 ASN B CA 1
ATOM 6295 C C . ASN B 1 320 ? -2.459 -27.641 3.619 1 90.69 320 ASN B C 1
ATOM 6297 O O . ASN B 1 320 ? -2.186 -28.078 2.498 1 90.69 320 ASN B O 1
ATOM 6301 N N . HIS B 1 321 ? -3.531 -27.875 4.27 1 92.12 321 HIS B N 1
ATOM 6302 C CA . HIS B 1 321 ? -4.574 -28.625 3.588 1 92.12 321 HIS B CA 1
ATOM 6303 C C . HIS B 1 321 ? -5.02 -27.922 2.311 1 92.12 321 HIS B C 1
ATOM 6305 O O . HIS B 1 321 ? -5.191 -28.578 1.271 1 92.12 321 HIS B O 1
ATOM 6311 N N . TYR B 1 322 ? -5.25 -26.656 2.416 1 93 322 TYR B N 1
ATOM 6312 C CA . TYR B 1 322 ? -5.656 -25.875 1.263 1 93 322 TYR B CA 1
ATOM 6313 C C . TYR B 1 322 ? -4.605 -25.938 0.159 1 93 322 TYR B C 1
ATOM 6315 O O . TYR B 1 322 ? -4.934 -26.203 -1.001 1 93 322 TYR B O 1
ATOM 6323 N N . ILE B 1 323 ? -3.371 -25.734 0.522 1 93.75 323 ILE B N 1
ATOM 6324 C CA . ILE B 1 323 ? -2.268 -25.703 -0.431 1 93.75 323 ILE B CA 1
ATOM 6325 C C . ILE B 1 323 ? -2.119 -27.078 -1.087 1 93.75 323 ILE B C 1
ATOM 6327 O O . ILE B 1 323 ? -2.02 -27.172 -2.312 1 93.75 323 ILE B O 1
ATOM 6331 N N . ASP B 1 324 ? -2.176 -28.094 -0.302 1 94.19 324 ASP B N 1
ATOM 6332 C CA . ASP B 1 324 ? -2.033 -29.453 -0.809 1 94.19 324 ASP B CA 1
ATOM 6333 C C . ASP B 1 324 ? -3.102 -29.766 -1.854 1 94.19 324 ASP B C 1
ATOM 6335 O O . ASP B 1 324 ? -2.807 -30.359 -2.893 1 94.19 324 ASP B O 1
ATOM 6339 N N . ARG B 1 325 ? -4.223 -29.344 -1.55 1 94 325 ARG B N 1
ATOM 6340 C CA . ARG B 1 325 ? -5.328 -29.625 -2.459 1 94 325 ARG B CA 1
ATOM 6341 C C . ARG B 1 325 ? -5.137 -28.891 -3.789 1 94 325 ARG B C 1
ATOM 6343 O O . ARG B 1 325 ? -5.398 -29.469 -4.852 1 94 325 ARG B O 1
ATOM 6350 N N . VAL B 1 326 ? -4.777 -27.641 -3.734 1 95.31 326 VAL B N 1
ATOM 6351 C CA . VAL B 1 326 ? -4.523 -26.875 -4.949 1 95.31 326 VAL B CA 1
ATOM 6352 C C . VAL B 1 326 ? -3.455 -27.578 -5.785 1 95.31 326 VAL B C 1
ATOM 6354 O O . VAL B 1 326 ? -3.629 -27.781 -6.992 1 95.31 326 VAL B O 1
ATOM 6357 N N . PHE B 1 327 ? -2.406 -28 -5.176 1 94.81 327 PHE B N 1
ATOM 6358 C CA . PHE B 1 327 ? -1.294 -28.641 -5.875 1 94.81 327 PHE B CA 1
ATOM 6359 C C . PHE B 1 327 ? -1.703 -30 -6.41 1 94.81 327 PHE B C 1
ATOM 6361 O O . PHE B 1 327 ? -1.37 -30.359 -7.547 1 94.81 327 PHE B O 1
ATOM 6368 N N . GLU B 1 328 ? -2.439 -30.719 -5.637 1 94.94 328 GLU B N 1
ATOM 6369 C CA . GLU B 1 328 ? -2.936 -32.031 -6.078 1 94.94 328 GLU B CA 1
ATOM 6370 C C . GLU B 1 328 ? -3.82 -31.891 -7.312 1 94.94 328 GLU B C 1
ATOM 6372 O O . GLU B 1 328 ? -3.736 -32.719 -8.234 1 94.94 328 GLU B O 1
ATOM 6377 N N . ASN B 1 329 ? -4.68 -30.938 -7.254 1 95.69 329 ASN B N 1
ATOM 6378 C CA . ASN B 1 329 ? -5.586 -30.719 -8.375 1 95.69 329 ASN B CA 1
ATOM 6379 C C . ASN B 1 329 ? -4.824 -30.438 -9.664 1 95.69 329 ASN B C 1
ATOM 6381 O O . ASN B 1 329 ? -5.211 -30.906 -10.742 1 95.69 329 ASN B O 1
ATOM 6385 N N . ASN B 1 330 ? -3.814 -29.672 -9.594 1 95.62 330 ASN B N 1
ATOM 6386 C CA . ASN B 1 330 ? -3.039 -29.328 -10.781 1 95.62 330 ASN B CA 1
ATOM 6387 C C . ASN B 1 330 ? -2.203 -30.516 -11.258 1 95.62 330 ASN B C 1
ATOM 6389 O O . ASN B 1 330 ? -2.055 -30.719 -12.469 1 95.62 330 ASN B O 1
ATOM 6393 N N . LEU B 1 331 ? -1.706 -31.281 -10.328 1 94.81 331 LEU B N 1
ATOM 6394 C CA . LEU B 1 331 ? -1.008 -32.5 -10.703 1 94.81 331 LEU B CA 1
ATOM 6395 C C . LEU B 1 331 ? -1.949 -33.469 -11.414 1 94.81 331 LEU B C 1
ATOM 6397 O O . LEU B 1 331 ? -1.561 -34.125 -12.391 1 94.81 331 LEU B O 1
ATOM 6401 N N . LYS B 1 332 ? -3.086 -33.562 -10.922 1 95.81 332 LYS B N 1
ATOM 6402 C CA . LYS B 1 332 ? -4.082 -34.438 -11.531 1 95.81 332 LYS B CA 1
ATOM 6403 C C . LYS B 1 332 ? -4.418 -34 -12.953 1 95.81 332 LYS B C 1
ATOM 6405 O O . LYS B 1 332 ? -4.594 -34.812 -13.852 1 95.81 332 LYS B O 1
ATOM 6410 N N . LEU B 1 333 ? -4.574 -32.688 -13.086 1 96.75 333 LEU B N 1
ATOM 6411 C CA . LEU B 1 333 ? -4.828 -32.156 -14.422 1 96.75 333 LEU B CA 1
ATOM 6412 C C . LEU B 1 333 ? -3.721 -32.562 -15.391 1 96.75 333 LEU B C 1
ATOM 6414 O O . LEU B 1 333 ? -4 -33.031 -16.5 1 96.75 333 LEU B O 1
ATOM 6418 N N . LYS B 1 334 ? -2.516 -32.375 -15.039 1 95.75 334 LYS B N 1
ATOM 6419 C CA . LYS B 1 334 ? -1.382 -32.719 -15.883 1 95.75 334 LYS B CA 1
ATOM 6420 C C . LYS B 1 334 ? -1.418 -34.219 -16.234 1 95.75 334 LYS B C 1
ATOM 6422 O O . LYS B 1 334 ? -1.271 -34.594 -17.406 1 95.75 334 LYS B O 1
ATOM 6427 N N . LYS B 1 335 ? -1.662 -35.031 -15.266 1 94.5 335 LYS B N 1
ATOM 6428 C CA . LYS B 1 335 ? -1.661 -36.5 -15.445 1 94.5 335 LYS B CA 1
ATOM 6429 C C . LYS B 1 335 ? -2.797 -36.938 -16.375 1 94.5 335 LYS B C 1
ATOM 6431 O O . LYS B 1 335 ? -2.676 -37.938 -17.078 1 94.5 335 LYS B O 1
ATOM 6436 N N . ASN B 1 336 ? -3.795 -36.125 -16.359 1 95.5 336 ASN B N 1
ATOM 6437 C CA . ASN B 1 336 ? -4.996 -36.531 -17.094 1 95.5 336 ASN B CA 1
ATOM 6438 C C . ASN B 1 336 ? -4.973 -36 -18.516 1 95.5 336 ASN B C 1
ATOM 6440 O O . ASN B 1 336 ? -5.922 -36.188 -19.281 1 95.5 336 ASN B O 1
ATOM 6444 N N . THR B 1 337 ? -3.996 -35.281 -18.844 1 96.12 337 THR B N 1
ATOM 6445 C CA . THR B 1 337 ? -3.928 -34.656 -20.172 1 96.12 337 THR B CA 1
ATOM 6446 C C . THR B 1 337 ? -2.801 -35.281 -20.984 1 96.12 337 THR B C 1
ATOM 6448 O O . THR B 1 337 ? -1.679 -35.438 -20.5 1 96.12 337 THR B O 1
ATOM 6451 N N . ARG B 1 338 ? -3.055 -35.594 -22.234 1 94.88 338 ARG B N 1
ATOM 6452 C CA . ARG B 1 338 ? -2.088 -36.25 -23.094 1 94.88 338 ARG B CA 1
ATOM 6453 C C . ARG B 1 338 ? -1.186 -35.25 -23.781 1 94.88 338 ARG B C 1
ATOM 6455 O O . ARG B 1 338 ? -1.651 -34.188 -24.234 1 94.88 338 ARG B O 1
ATOM 6462 N N . VAL B 1 339 ? 0.056 -35.625 -23.844 1 94.38 339 VAL B N 1
ATOM 6463 C CA . VAL B 1 339 ? 1.021 -34.812 -24.562 1 94.38 339 VAL B CA 1
ATOM 6464 C C . VAL B 1 339 ? 1.19 -35.344 -25.984 1 94.38 339 VAL B C 1
ATOM 6466 O O . VAL B 1 339 ? 1.142 -36.562 -26.219 1 94.38 339 VAL B O 1
ATOM 6469 N N . GLY B 1 340 ? 1.414 -34.438 -26.984 1 92.88 340 GLY B N 1
ATOM 6470 C CA . GLY B 1 340 ? 1.789 -34.875 -28.312 1 92.88 340 GLY B CA 1
ATOM 6471 C C . GLY B 1 340 ? 0.706 -34.625 -29.344 1 92.88 340 GLY B C 1
ATOM 6472 O O . GLY B 1 340 ? 0.909 -34.875 -30.531 1 92.88 340 GLY B O 1
ATOM 6473 N N . GLY B 1 341 ? -0.423 -34.156 -28.953 1 92.62 341 GLY B N 1
ATOM 6474 C CA . GLY B 1 341 ? -1.486 -33.75 -29.859 1 92.62 341 GLY B CA 1
ATOM 6475 C C . GLY B 1 341 ? -1.646 -32.25 -29.938 1 92.62 341 GLY B C 1
ATOM 6476 O O . GLY B 1 341 ? -0.691 -31.531 -30.234 1 92.62 341 GLY B O 1
ATOM 6477 N N . LEU B 1 342 ? -2.818 -31.859 -29.578 1 95.88 342 LEU B N 1
ATOM 6478 C CA . LEU B 1 342 ? -3.08 -30.422 -29.547 1 95.88 342 LEU B CA 1
ATOM 6479 C C . LEU B 1 342 ? -2.059 -29.703 -28.672 1 95.88 342 LEU B C 1
ATOM 6481 O O . LEU B 1 342 ? -1.573 -28.641 -29.031 1 95.88 342 LEU B O 1
ATOM 6485 N N . PHE B 1 343 ? -1.799 -30.344 -27.562 1 96.5 343 PHE B N 1
ATOM 6486 C CA . PHE B 1 343 ? -0.795 -29.797 -26.656 1 96.5 343 PHE B CA 1
ATOM 6487 C C . PHE B 1 343 ? 0.545 -30.5 -26.859 1 96.5 343 PHE B C 1
ATOM 6489 O O . PHE B 1 343 ? 0.725 -31.641 -26.422 1 96.5 343 PHE B O 1
ATOM 6496 N N . LYS B 1 344 ? 1.458 -29.812 -27.359 1 94.56 344 LYS B N 1
ATOM 6497 C CA . LYS B 1 344 ? 2.766 -30.375 -27.688 1 94.56 344 LYS B CA 1
ATOM 6498 C C . LYS B 1 344 ? 3.633 -30.516 -26.438 1 94.56 344 LYS B C 1
ATOM 6500 O O . LYS B 1 344 ? 4.473 -31.422 -26.359 1 94.56 344 LYS B O 1
ATOM 6505 N N . GLU B 1 345 ? 3.434 -29.594 -25.547 1 93.12 345 GLU B N 1
ATOM 6506 C CA . GLU B 1 345 ? 4.133 -29.641 -24.266 1 93.12 345 GLU B CA 1
ATOM 6507 C C . GLU B 1 345 ? 3.199 -29.281 -23.109 1 93.12 345 GLU B C 1
ATOM 6509 O O . GLU B 1 345 ? 2.359 -28.375 -23.25 1 93.12 345 GLU B O 1
ATOM 6514 N N . ILE B 1 346 ? 3.287 -30 -22.094 1 93.75 346 ILE B N 1
ATOM 6515 C CA . ILE B 1 346 ? 2.574 -29.719 -20.844 1 93.75 346 ILE B CA 1
ATOM 6516 C C . ILE B 1 346 ? 3.557 -29.703 -19.688 1 93.75 346 ILE B C 1
ATOM 6518 O O . ILE B 1 346 ? 4.266 -30.672 -19.453 1 93.75 346 ILE B O 1
ATOM 6522 N N . SER B 1 347 ? 3.605 -28.562 -19.016 1 90.62 347 SER B N 1
ATOM 6523 C CA . SER B 1 347 ? 4.617 -28.422 -17.969 1 90.62 347 SER B CA 1
ATOM 6524 C C . SER B 1 347 ? 3.986 -28.047 -16.641 1 90.62 347 SER B C 1
ATOM 6526 O O . SER B 1 347 ? 3.025 -27.281 -16.578 1 90.62 347 SER B O 1
ATOM 6528 N N . THR B 1 348 ? 4.465 -28.688 -15.641 1 86.56 348 THR B N 1
ATOM 6529 C CA . THR B 1 348 ? 4.266 -28.344 -14.234 1 86.56 348 THR B CA 1
ATOM 6530 C C . THR B 1 348 ? 5.512 -28.656 -13.414 1 86.56 348 THR B C 1
ATOM 6532 O O . THR B 1 348 ? 6.418 -29.344 -13.898 1 86.56 348 THR B O 1
ATOM 6535 N N . ALA B 1 349 ? 5.621 -28.016 -12.289 1 81 349 ALA B N 1
ATOM 6536 C CA . ALA B 1 349 ? 6.801 -28.281 -11.477 1 81 349 ALA B CA 1
ATOM 6537 C C . ALA B 1 349 ? 6.797 -29.719 -10.969 1 81 349 ALA B C 1
ATOM 6539 O O . ALA B 1 349 ? 5.734 -30.297 -10.742 1 81 349 ALA B O 1
ATOM 6540 N N . GLU B 1 350 ? 7.984 -30.359 -10.797 1 75.31 350 GLU B N 1
ATOM 6541 C CA . GLU B 1 350 ? 8.141 -31.719 -10.312 1 75.31 350 GLU B CA 1
ATOM 6542 C C . GLU B 1 350 ? 7.449 -31.922 -8.969 1 75.31 350 GLU B C 1
ATOM 6544 O O . GLU B 1 350 ? 6.801 -32.938 -8.742 1 75.31 350 GLU B O 1
ATOM 6549 N N . LYS B 1 351 ? 7.613 -30.969 -8.141 1 77.19 351 LYS B N 1
ATOM 6550 C CA . LYS B 1 351 ? 6.992 -31.047 -6.82 1 77.19 351 LYS B CA 1
ATOM 6551 C C . LYS B 1 351 ? 5.605 -30.406 -6.824 1 77.19 351 LYS B C 1
ATOM 6553 O O . LYS B 1 351 ? 4.988 -30.25 -5.773 1 77.19 351 LYS B O 1
ATOM 6558 N N . GLY B 1 352 ? 5.293 -30.047 -7.949 1 82.31 352 GLY B N 1
ATOM 6559 C CA . GLY B 1 352 ? 3.963 -29.469 -8.094 1 82.31 352 GLY B CA 1
ATOM 6560 C C . GLY B 1 352 ? 3.973 -27.953 -8.18 1 82.31 352 GLY B C 1
ATOM 6561 O O . GLY B 1 352 ? 4.922 -27.312 -7.734 1 82.31 352 GLY B O 1
ATOM 6562 N N . SER B 1 353 ? 3.023 -27.422 -8.789 1 89.38 353 SER B N 1
ATOM 6563 C CA . SER B 1 353 ? 2.754 -25.984 -8.914 1 89.38 353 SER B CA 1
ATOM 6564 C C . SER B 1 353 ? 1.256 -25.703 -8.906 1 89.38 353 SER B C 1
ATOM 6566 O O . SER B 1 353 ? 0.447 -26.609 -9.133 1 89.38 353 SER B O 1
ATOM 6568 N N . PRO B 1 354 ? 0.942 -24.484 -8.586 1 92.25 354 PRO B N 1
ATOM 6569 C CA . PRO B 1 354 ? -0.49 -24.172 -8.539 1 92.25 354 PRO B CA 1
ATOM 6570 C C . PRO B 1 354 ? -1.084 -23.938 -9.93 1 92.25 354 PRO B C 1
ATOM 6572 O O . PRO B 1 354 ? -2.201 -23.422 -10.047 1 92.25 354 PRO B O 1
ATOM 6575 N N . PHE B 1 355 ? -0.379 -24.234 -10.984 1 92.62 355 PHE B N 1
ATOM 6576 C CA . PHE B 1 355 ? -0.93 -24.156 -12.336 1 92.62 355 PHE B CA 1
ATOM 6577 C C . PHE B 1 355 ? -0.19 -25.094 -13.281 1 92.62 355 PHE B C 1
ATOM 6579 O O . PHE B 1 355 ? 0.87 -25.625 -12.93 1 92.62 355 PHE B O 1
ATOM 6586 N N . VAL B 1 356 ? -0.739 -25.359 -14.383 1 94.38 356 VAL B N 1
ATOM 6587 C CA . VAL B 1 356 ? -0.195 -26.172 -15.469 1 94.38 356 VAL B CA 1
ATOM 6588 C C . VAL B 1 356 ? -0.097 -25.328 -16.734 1 94.38 356 VAL B C 1
ATOM 6590 O O . VAL B 1 356 ? -1.015 -24.578 -17.062 1 94.38 356 VAL B O 1
ATOM 6593 N N . VAL B 1 357 ? 1.037 -25.438 -17.406 1 93.88 357 VAL B N 1
ATOM 6594 C CA . VAL B 1 357 ? 1.261 -24.688 -18.641 1 93.88 357 VAL B CA 1
ATOM 6595 C C . VAL B 1 357 ? 1.137 -25.609 -19.844 1 93.88 357 VAL B C 1
ATOM 6597 O O . VAL B 1 357 ? 1.693 -26.703 -19.859 1 93.88 357 VAL B O 1
ATOM 6600 N N . PHE B 1 358 ? 0.37 -25.125 -20.828 1 95.06 358 PHE B N 1
ATOM 6601 C CA . PHE B 1 358 ? 0.138 -25.875 -22.062 1 95.06 358 PHE B CA 1
ATOM 6602 C C . PHE B 1 358 ? 0.684 -25.109 -23.266 1 95.06 358 PHE B C 1
ATOM 6604 O O . PHE B 1 358 ? 0.385 -23.922 -23.438 1 95.06 358 PHE B O 1
ATOM 6611 N N . GLN B 1 359 ? 1.39 -25.797 -24.047 1 93.62 359 GLN B N 1
ATOM 6612 C CA . GLN B 1 359 ? 1.88 -25.188 -25.297 1 93.62 359 GLN B CA 1
ATOM 6613 C C . GLN B 1 359 ? 1.302 -25.906 -26.516 1 93.62 359 GLN B C 1
ATOM 6615 O O . GLN B 1 359 ? 1.305 -27.141 -26.578 1 93.62 359 GLN B O 1
ATOM 6620 N N . ILE B 1 360 ? 0.876 -25.094 -27.375 1 93.38 360 ILE B N 1
ATOM 6621 C CA . ILE B 1 360 ? 0.409 -25.641 -28.656 1 93.38 360 ILE B CA 1
ATOM 6622 C C . ILE B 1 360 ? 1.493 -25.469 -29.719 1 93.38 360 ILE B C 1
ATOM 6624 O O . ILE B 1 360 ? 2.539 -24.859 -29.453 1 93.38 360 ILE B O 1
ATOM 6628 N N . GLU B 1 361 ? 1.375 -26.141 -30.828 1 85.5 361 GLU B N 1
ATOM 6629 C CA . GLU B 1 361 ? 2.42 -26.25 -31.844 1 85.5 361 GLU B CA 1
ATOM 6630 C C . GLU B 1 361 ? 2.986 -24.891 -32.219 1 85.5 361 GLU B C 1
ATOM 6632 O O . GLU B 1 361 ? 4.203 -24.688 -32.188 1 85.5 361 GLU B O 1
ATOM 6637 N N . ASN B 1 362 ? 2.26 -23.828 -32.594 1 82.69 362 ASN B N 1
ATOM 6638 C CA . ASN B 1 362 ? 2.801 -22.578 -33.094 1 82.69 362 ASN B CA 1
ATOM 6639 C C . ASN B 1 362 ? 2.695 -21.469 -32.031 1 82.69 362 ASN B C 1
ATOM 6641 O O . ASN B 1 362 ? 3.209 -20.359 -32.25 1 82.69 362 ASN B O 1
ATOM 6645 N N . ASN B 1 363 ? 2.285 -21.766 -30.984 1 88.06 363 ASN B N 1
ATOM 6646 C CA . ASN B 1 363 ? 2.104 -20.812 -29.891 1 88.06 363 ASN B CA 1
ATOM 6647 C C . ASN B 1 363 ? 1.523 -19.484 -30.391 1 88.06 363 ASN B C 1
ATOM 6649 O O . ASN B 1 363 ? 1.902 -18.422 -29.906 1 88.06 363 ASN B O 1
ATOM 6653 N N . ASP B 1 364 ? 0.789 -19.516 -31.406 1 89.56 364 ASP B N 1
ATOM 6654 C CA . ASP B 1 364 ? 0.177 -18.328 -31.984 1 89.56 364 ASP B CA 1
ATOM 6655 C C . ASP B 1 364 ? -0.974 -17.828 -31.125 1 89.56 364 ASP B C 1
ATOM 6657 O O . ASP B 1 364 ? -1.803 -18.609 -30.656 1 89.56 364 ASP B O 1
ATOM 6661 N N . LEU B 1 365 ? -1.022 -16.5 -30.984 1 92.44 365 LEU B N 1
ATOM 6662 C CA . LEU B 1 365 ? -2.035 -15.891 -30.125 1 92.44 365 LEU B CA 1
ATOM 6663 C C . LEU B 1 365 ? -3.436 -16.172 -30.672 1 92.44 365 LEU B C 1
ATOM 6665 O O . LEU B 1 365 ? -4.383 -16.312 -29.891 1 92.44 365 LEU B O 1
ATOM 6669 N N . ASP B 1 366 ? -3.57 -16.188 -31.969 1 91.12 366 ASP B N 1
ATOM 6670 C CA . ASP B 1 366 ? -4.871 -16.484 -32.562 1 91.12 366 ASP B CA 1
ATOM 6671 C C . ASP B 1 366 ? -5.355 -17.875 -32.188 1 91.12 366 ASP B C 1
ATOM 6673 O O . ASP B 1 366 ? -6.547 -18.078 -31.938 1 91.12 366 ASP B O 1
ATOM 6677 N N . ASP B 1 367 ? -4.457 -18.797 -32.188 1 94.44 367 ASP B N 1
ATOM 6678 C CA . ASP B 1 367 ? -4.789 -20.172 -31.812 1 94.44 367 ASP B CA 1
ATOM 6679 C C . ASP B 1 367 ? -5.184 -20.25 -30.328 1 94.44 367 ASP B C 1
ATOM 6681 O O . ASP B 1 367 ? -6.164 -20.906 -29.984 1 94.44 367 ASP B O 1
ATOM 6685 N N . TYR B 1 368 ? -4.414 -19.578 -29.531 1 95.69 368 TYR B N 1
ATOM 6686 C CA . TYR B 1 368 ? -4.762 -19.547 -28.109 1 95.69 368 TYR B CA 1
ATOM 6687 C C . TYR B 1 368 ? -6.109 -18.875 -27.891 1 95.69 368 TYR B C 1
ATOM 6689 O O . TYR B 1 368 ? -6.887 -19.281 -27.031 1 95.69 368 TYR B O 1
ATOM 6697 N N . GLY B 1 369 ? -6.305 -17.766 -28.672 1 95.31 369 GLY B N 1
ATOM 6698 C CA . GLY B 1 369 ? -7.605 -17.125 -28.594 1 95.31 369 GLY B CA 1
ATOM 6699 C C . GLY B 1 369 ? -8.758 -18.047 -28.922 1 95.31 369 GLY B C 1
ATOM 6700 O O . GLY B 1 369 ? -9.805 -18 -28.266 1 95.31 369 GLY B O 1
ATOM 6701 N N . TYR B 1 370 ? -8.578 -18.859 -29.938 1 96.44 370 TYR B N 1
ATOM 6702 C CA . TYR B 1 370 ? -9.609 -19.812 -30.328 1 96.44 370 TYR B CA 1
ATOM 6703 C C . TYR B 1 370 ? -9.812 -20.859 -29.25 1 96.44 370 TYR B C 1
ATOM 6705 O O . TYR B 1 370 ? -10.953 -21.188 -28.906 1 96.44 370 TYR B O 1
ATOM 6713 N N . LEU B 1 371 ? -8.727 -21.406 -28.719 1 97.25 371 LEU B N 1
ATOM 6714 C CA . LEU B 1 371 ? -8.789 -22.375 -27.625 1 97.25 371 LEU B CA 1
ATOM 6715 C C . LEU B 1 371 ? -9.555 -21.812 -26.438 1 97.25 371 LEU B C 1
ATOM 6717 O O . LEU B 1 371 ? -10.43 -22.484 -25.891 1 97.25 371 LEU B O 1
ATOM 6721 N N . MET B 1 372 ? -9.242 -20.609 -26.078 1 96.88 372 MET B N 1
ATOM 6722 C CA . MET B 1 372 ? -9.914 -19.984 -24.953 1 96.88 372 MET B CA 1
ATOM 6723 C C . MET B 1 372 ? -11.398 -19.797 -25.234 1 96.88 372 MET B C 1
ATOM 6725 O O . MET B 1 372 ? -12.234 -19.938 -24.328 1 96.88 372 MET B O 1
ATOM 6729 N N . GLY B 1 373 ? -11.68 -19.438 -26.438 1 97.31 373 GLY B N 1
ATOM 6730 C CA . GLY B 1 373 ? -13.078 -19.359 -26.828 1 97.31 373 GLY B CA 1
ATOM 6731 C C . GLY B 1 373 ? -13.812 -20.672 -26.656 1 97.31 373 GLY B C 1
ATOM 6732 O O . GLY B 1 373 ? -14.961 -20.703 -26.203 1 97.31 373 GLY B O 1
ATOM 6733 N N . VAL B 1 374 ? -13.219 -21.766 -27.047 1 98.12 374 VAL B N 1
ATOM 6734 C CA . VAL B 1 374 ? -13.797 -23.094 -26.906 1 98.12 374 VAL B CA 1
ATOM 6735 C C . VAL B 1 374 ? -14.039 -23.406 -25.438 1 98.12 374 VAL B C 1
ATOM 6737 O O . VAL B 1 374 ? -15.109 -23.891 -25.062 1 98.12 374 VAL B O 1
ATOM 6740 N N . LEU B 1 375 ? -13.047 -23.094 -24.609 1 97.75 375 LEU B N 1
ATOM 6741 C CA . LEU B 1 375 ? -13.18 -23.344 -23.172 1 97.75 375 LEU B CA 1
ATOM 6742 C C . LEU B 1 375 ? -14.328 -22.531 -22.578 1 97.75 375 LEU B C 1
ATOM 6744 O O . LEU B 1 375 ? -15.109 -23.062 -21.781 1 97.75 375 LEU B O 1
ATOM 6748 N N . ASP B 1 376 ? -14.383 -21.312 -22.969 1 96.81 376 ASP B N 1
ATOM 6749 C CA . ASP B 1 376 ? -15.438 -20.438 -22.469 1 96.81 376 ASP B CA 1
ATOM 6750 C C . ASP B 1 376 ? -16.812 -20.953 -22.875 1 96.81 376 ASP B C 1
ATOM 6752 O O . ASP B 1 376 ? -17.703 -21.078 -22.031 1 96.81 376 ASP B O 1
ATOM 6756 N N . ASP B 1 377 ? -16.953 -21.266 -24.094 1 97.31 377 ASP B N 1
ATOM 6757 C CA . ASP B 1 377 ? -18.219 -21.734 -24.641 1 97.31 377 ASP B CA 1
ATOM 6758 C C . ASP B 1 377 ? -18.656 -23.031 -23.984 1 97.31 377 ASP B C 1
ATOM 6760 O O . ASP B 1 377 ? -19.797 -23.172 -23.547 1 97.31 377 ASP B O 1
ATOM 6764 N N . GLN B 1 378 ? -17.781 -24.016 -23.891 1 97.31 378 GLN B N 1
ATOM 6765 C CA . GLN B 1 378 ? -18.109 -25.328 -23.359 1 97.31 378 GLN B CA 1
ATOM 6766 C C . GLN B 1 378 ? -18.375 -25.266 -21.859 1 97.31 378 GLN B C 1
ATOM 6768 O O . GLN B 1 378 ? -19.203 -26.016 -21.344 1 97.31 378 GLN B O 1
ATOM 6773 N N . SER B 1 379 ? -17.609 -24.438 -21.172 1 96.88 379 SER B N 1
ATOM 6774 C CA . SER B 1 379 ? -17.844 -24.266 -19.75 1 96.88 379 SER B CA 1
ATOM 6775 C C . SER B 1 379 ? -19.234 -23.688 -19.484 1 96.88 379 SER B C 1
ATOM 6777 O O . SER B 1 379 ? -19.938 -24.125 -18.562 1 96.88 379 SER B O 1
ATOM 6779 N N . LYS B 1 380 ? -19.547 -22.656 -20.281 1 95.75 380 LYS B N 1
ATOM 6780 C CA . LYS B 1 380 ? -20.859 -22.031 -20.141 1 95.75 380 LYS B CA 1
ATOM 6781 C C . LYS B 1 380 ? -21.969 -23.047 -20.422 1 95.75 380 LYS B C 1
ATOM 6783 O O . LYS B 1 380 ? -22.969 -23.094 -19.688 1 95.75 380 LYS B O 1
ATOM 6788 N N . GLN B 1 381 ? -21.844 -23.797 -21.375 1 95.88 381 GLN B N 1
ATOM 6789 C CA . GLN B 1 381 ? -22.828 -24.797 -21.75 1 95.88 381 GLN B CA 1
ATOM 6790 C C . GLN B 1 381 ? -23.016 -25.828 -20.641 1 95.88 381 GLN B C 1
ATOM 6792 O O . GLN B 1 381 ? -24.141 -26.25 -20.359 1 95.88 381 GLN B O 1
ATOM 6797 N N . ALA B 1 382 ? -21.953 -26.188 -20.016 1 95.75 382 ALA B N 1
ATOM 6798 C CA . ALA B 1 382 ? -22 -27.203 -18.984 1 95.75 382 ALA B CA 1
ATOM 6799 C C . ALA B 1 382 ? -22.469 -26.625 -17.656 1 95.75 382 ALA B C 1
ATOM 6801 O O . ALA B 1 382 ? -22.875 -27.359 -16.75 1 95.75 382 ALA B O 1
ATOM 6802 N N . GLY B 1 383 ? -22.281 -25.281 -17.562 1 95.19 383 GLY B N 1
ATOM 6803 C CA . GLY B 1 383 ? -22.531 -24.641 -16.281 1 95.19 383 GLY B CA 1
ATOM 6804 C C . GLY B 1 383 ? -21.359 -24.766 -15.32 1 95.19 383 GLY B C 1
ATOM 6805 O O . GLY B 1 383 ? -21.531 -24.688 -14.102 1 95.19 383 GLY B O 1
ATOM 6806 N N . ALA B 1 384 ? -20.203 -25.078 -15.836 1 96.81 384 ALA B N 1
ATOM 6807 C CA . ALA B 1 384 ? -19 -25.281 -15.023 1 96.81 384 ALA B CA 1
ATOM 6808 C C . ALA B 1 384 ? -18.391 -23.938 -14.617 1 96.81 384 ALA B C 1
ATOM 6810 O O . ALA B 1 384 ? -18.359 -23 -15.398 1 96.81 384 ALA B O 1
ATOM 6811 N N . LEU B 1 385 ? -17.938 -23.906 -13.375 1 95.06 385 LEU B N 1
ATOM 6812 C CA . LEU B 1 385 ? -17.203 -22.734 -12.883 1 95.06 385 LEU B CA 1
ATOM 6813 C C . LEU B 1 385 ? -15.75 -22.781 -13.328 1 95.06 385 LEU B C 1
ATOM 6815 O O . LEU B 1 385 ? -14.883 -23.219 -12.578 1 95.06 385 LEU B O 1
ATOM 6819 N N . PHE B 1 386 ? -15.484 -22.328 -14.492 1 95.88 386 PHE B N 1
ATOM 6820 C CA . PHE B 1 386 ? -14.188 -22.234 -15.156 1 95.88 386 PHE B CA 1
ATOM 6821 C C . PHE B 1 386 ? -14.016 -20.875 -15.828 1 95.88 386 PHE B C 1
ATOM 6823 O O . PHE B 1 386 ? -14.648 -20.609 -16.844 1 95.88 386 PHE B O 1
ATOM 6830 N N . TYR B 1 387 ? -13.133 -20.078 -15.211 1 92.44 387 TYR B N 1
ATOM 6831 C CA . TYR B 1 387 ? -13.148 -18.656 -15.57 1 92.44 387 TYR B CA 1
ATOM 6832 C C . TYR B 1 387 ? -11.859 -18.25 -16.25 1 92.44 387 TYR B C 1
ATOM 6834 O O . TYR B 1 387 ? -10.773 -18.719 -15.891 1 92.44 387 TYR B O 1
ATOM 6842 N N . ARG B 1 388 ? -12.039 -17.328 -17.188 1 92.31 388 ARG B N 1
ATOM 6843 C CA . ARG B 1 388 ? -10.883 -16.641 -17.75 1 92.31 388 ARG B CA 1
ATOM 6844 C C . ARG B 1 388 ? -10.352 -15.586 -16.797 1 92.31 388 ARG B C 1
ATOM 6846 O O . ARG B 1 388 ? -11.125 -14.797 -16.234 1 92.31 388 ARG B O 1
ATOM 6853 N N . GLY B 1 389 ? -9.008 -15.656 -16.625 1 89 389 GLY B N 1
ATOM 6854 C CA . GLY B 1 389 ? -8.398 -14.633 -15.797 1 89 389 GLY B CA 1
ATOM 6855 C C . GLY B 1 389 ? -7.227 -15.141 -14.977 1 89 389 GLY B C 1
ATOM 6856 O O . GLY B 1 389 ? -6.871 -16.312 -15.062 1 89 389 GLY B O 1
ATOM 6857 N N . SER B 1 390 ? -6.645 -14.211 -14.273 1 82.38 390 SER B N 1
ATOM 6858 C CA . SER B 1 390 ? -5.508 -14.547 -13.422 1 82.38 390 SER B CA 1
ATOM 6859 C C . SER B 1 390 ? -5.973 -15.172 -12.109 1 82.38 390 SER B C 1
ATOM 6861 O O . SER B 1 390 ? -7.082 -14.914 -11.648 1 82.38 390 SER B O 1
ATOM 6863 N N . SER B 1 391 ? -5.211 -16.172 -11.688 1 73 391 SER B N 1
ATOM 6864 C CA . SER B 1 391 ? -5.605 -16.75 -10.406 1 73 391 SER B CA 1
ATOM 6865 C C . SER B 1 391 ? -4.789 -16.172 -9.258 1 73 391 SER B C 1
ATOM 6867 O O . SER B 1 391 ? -3.582 -16.406 -9.172 1 73 391 SER B O 1
ATOM 6869 N N . PHE B 1 392 ? -5.418 -15.516 -8.305 1 66.19 392 PHE B N 1
ATOM 6870 C CA . PHE B 1 392 ? -4.754 -14.953 -7.141 1 66.19 392 PHE B CA 1
ATOM 6871 C C . PHE B 1 392 ? -5.137 -15.711 -5.879 1 66.19 392 PHE B C 1
ATOM 6873 O O . PHE B 1 392 ? -4.285 -16 -5.035 1 66.19 392 PHE B O 1
ATOM 6880 N N . GLY B 1 393 ? -6.141 -16.484 -5.875 1 73.81 393 GLY B N 1
ATOM 6881 C CA . GLY B 1 393 ? -6.535 -17.141 -4.641 1 73.81 393 GLY B CA 1
ATOM 6882 C C . GLY B 1 393 ? -6.699 -18.641 -4.789 1 73.81 393 GLY B C 1
ATOM 6883 O O . GLY B 1 393 ? -6.672 -19.375 -3.799 1 73.81 393 GLY B O 1
ATOM 6884 N N . PHE B 1 394 ? -6.746 -19.078 -5.918 1 78.94 394 PHE B N 1
ATOM 6885 C CA . PHE B 1 394 ? -6.723 -20.484 -6.32 1 78.94 394 PHE B CA 1
ATOM 6886 C C . PHE B 1 394 ? -7.918 -21.234 -5.75 1 78.94 394 PHE B C 1
ATOM 6888 O O . PHE B 1 394 ? -7.801 -22.391 -5.352 1 78.94 394 PHE B O 1
ATOM 6895 N N . ARG B 1 395 ? -8.984 -20.422 -5.457 1 86.38 395 ARG B N 1
ATOM 6896 C CA . ARG B 1 395 ? -10.227 -21.125 -5.145 1 86.38 395 ARG B CA 1
ATOM 6897 C C . ARG B 1 395 ? -10.922 -21.594 -6.418 1 86.38 395 ARG B C 1
ATOM 6899 O O . ARG B 1 395 ? -11.328 -22.766 -6.523 1 86.38 395 ARG B O 1
ATOM 6906 N N . HIS B 1 396 ? -10.945 -20.703 -7.352 1 90.31 396 HIS B N 1
ATOM 6907 C CA . HIS B 1 396 ? -11.578 -20.938 -8.641 1 90.31 396 HIS B CA 1
ATOM 6908 C C . HIS B 1 396 ? -10.609 -21.625 -9.609 1 90.31 396 HIS B C 1
ATOM 6910 O O . HIS B 1 396 ? -9.391 -21.453 -9.5 1 90.31 396 HIS B O 1
ATOM 6916 N N . HIS B 1 397 ? -11.227 -22.391 -10.492 1 95.88 397 HIS B N 1
ATOM 6917 C CA . HIS B 1 397 ? -10.453 -22.828 -11.648 1 95.88 397 HIS B CA 1
ATOM 6918 C C . HIS B 1 397 ? -10.367 -21.719 -12.695 1 95.88 397 HIS B C 1
ATOM 6920 O O . HIS B 1 397 ? -11.391 -21.172 -13.117 1 95.88 397 HIS B O 1
ATOM 6926 N N . ARG B 1 398 ? -9.109 -21.453 -13.016 1 95.69 398 ARG B N 1
ATOM 6927 C CA . ARG B 1 398 ? -8.906 -20.328 -13.938 1 95.69 398 ARG B CA 1
ATOM 6928 C C . ARG B 1 398 ? -8.008 -20.734 -15.102 1 95.69 398 ARG B C 1
ATOM 6930 O O . ARG B 1 398 ? -7.215 -21.672 -14.984 1 95.69 398 ARG B O 1
ATOM 6937 N N . TYR B 1 399 ? -8.227 -20.047 -16.219 1 95.25 399 TYR B N 1
ATOM 6938 C CA . TYR B 1 399 ? -7.316 -20.219 -17.344 1 95.25 399 TYR B CA 1
ATOM 6939 C C . TYR B 1 399 ? -7 -18.875 -18 1 95.25 399 TYR B C 1
ATOM 6941 O O . TYR B 1 399 ? -7.805 -17.953 -17.938 1 95.25 399 TYR B O 1
ATOM 6949 N N . GLU B 1 400 ? -5.812 -18.797 -18.5 1 93 400 GLU B N 1
ATOM 6950 C CA . GLU B 1 400 ? -5.395 -17.578 -19.172 1 93 400 GLU B CA 1
ATOM 6951 C C . GLU B 1 400 ? -4.254 -17.844 -20.156 1 93 400 GLU B C 1
ATOM 6953 O O . GLU B 1 400 ? -3.631 -18.906 -20.109 1 93 400 GLU B O 1
ATOM 6958 N N . THR B 1 401 ? -4.152 -16.938 -21.094 1 91.56 401 THR B N 1
ATOM 6959 C CA . THR B 1 401 ? -2.965 -16.891 -21.938 1 91.56 401 THR B CA 1
ATOM 6960 C C . THR B 1 401 ? -2.057 -15.734 -21.531 1 91.56 401 THR B C 1
ATOM 6962 O O . THR B 1 401 ? -2.5 -14.594 -21.453 1 91.56 401 THR B O 1
ATOM 6965 N N . ILE B 1 402 ? -0.918 -16.109 -21.203 1 85 402 ILE B N 1
ATOM 6966 C CA . ILE B 1 402 ? 0.086 -15.109 -20.859 1 85 402 ILE B CA 1
ATOM 6967 C C . ILE B 1 402 ? 0.881 -14.727 -22.109 1 85 402 ILE B C 1
ATOM 6969 O O . ILE B 1 402 ? 1.251 -15.594 -22.906 1 85 402 ILE B O 1
ATOM 6973 N N . ILE B 1 403 ? 1.049 -13.469 -22.266 1 84 403 ILE B N 1
ATOM 6974 C CA . ILE B 1 403 ? 1.854 -12.938 -23.359 1 84 403 ILE B CA 1
ATOM 6975 C C . ILE B 1 403 ? 3.131 -12.312 -22.812 1 84 403 ILE B C 1
ATOM 6977 O O . ILE B 1 403 ? 3.137 -11.141 -22.422 1 84 403 ILE B O 1
ATOM 6981 N N . PRO B 1 404 ? 4.199 -13.016 -22.812 1 71.5 404 PRO B N 1
ATOM 6982 C CA . PRO B 1 404 ? 5.43 -12.492 -22.203 1 71.5 404 PRO B CA 1
ATOM 6983 C C . PRO B 1 404 ? 5.957 -11.258 -22.938 1 71.5 404 PRO B C 1
ATOM 6985 O O . PRO B 1 404 ? 6.473 -10.336 -22.297 1 71.5 404 PRO B O 1
ATOM 6988 N N . ASP B 1 405 ? 5.895 -11.273 -24.234 1 71.56 405 ASP B N 1
ATOM 6989 C CA . ASP B 1 405 ? 6.352 -10.18 -25.094 1 71.56 405 ASP B CA 1
ATOM 6990 C C . ASP B 1 405 ? 5.32 -9.867 -26.188 1 71.56 405 ASP B C 1
ATOM 6992 O O . ASP B 1 405 ? 5.129 -10.656 -27.109 1 71.56 405 ASP B O 1
ATOM 6996 N N . ASN B 1 406 ? 4.781 -8.773 -26.016 1 68.88 406 ASN B N 1
ATOM 6997 C CA . ASN B 1 406 ? 3.725 -8.375 -26.938 1 68.88 406 ASN B CA 1
ATOM 6998 C C . ASN B 1 406 ? 4.246 -8.258 -28.359 1 68.88 406 ASN B C 1
ATOM 7000 O O . ASN B 1 406 ? 3.486 -8.414 -29.328 1 68.88 406 ASN B O 1
ATOM 7004 N N . LYS B 1 407 ? 5.508 -8 -28.625 1 69.06 407 LYS B N 1
ATOM 7005 C CA . LYS B 1 407 ? 6.082 -7.773 -29.953 1 69.06 407 LYS B CA 1
ATOM 7006 C C . LYS B 1 407 ? 6.199 -9.078 -30.734 1 69.06 407 LYS B C 1
ATOM 7008 O O . LYS B 1 407 ? 6.105 -9.078 -31.969 1 69.06 407 LYS B O 1
ATOM 7013 N N . VAL B 1 408 ? 6.277 -10.195 -29.938 1 73.31 408 VAL B N 1
ATOM 7014 C CA . VAL B 1 408 ? 6.492 -11.492 -30.547 1 73.31 408 VAL B CA 1
ATOM 7015 C C . VAL B 1 408 ? 5.156 -12.211 -30.734 1 73.31 408 VAL B C 1
ATOM 7017 O O . VAL B 1 408 ? 5.059 -13.172 -31.5 1 73.31 408 VAL B O 1
ATOM 7020 N N . ARG B 1 409 ? 4.148 -11.734 -30.375 1 76.5 409 ARG B N 1
ATOM 7021 C CA . ARG B 1 409 ? 2.783 -12.234 -30.484 1 76.5 409 ARG B CA 1
ATOM 7022 C C . ARG B 1 409 ? 2.736 -13.742 -30.234 1 76.5 409 ARG B C 1
ATOM 7024 O O . ARG B 1 409 ? 2.146 -14.484 -31.016 1 76.5 409 ARG B O 1
ATOM 7031 N N . LYS B 1 410 ? 3.477 -14.258 -29.359 1 84.06 410 LYS B N 1
ATOM 7032 C CA . LYS B 1 410 ? 3.459 -15.625 -28.844 1 84.06 410 LYS B CA 1
ATOM 7033 C C . LYS B 1 410 ? 2.941 -15.656 -27.406 1 84.06 410 LYS B C 1
ATOM 7035 O O . LYS B 1 410 ? 3.111 -14.695 -26.656 1 84.06 410 LYS B O 1
ATOM 7040 N N . GLY B 1 411 ? 2.248 -16.75 -27.188 1 86.81 411 GLY B N 1
ATOM 7041 C CA . GLY B 1 411 ? 1.645 -16.828 -25.859 1 86.81 411 GLY B CA 1
ATOM 7042 C C . GLY B 1 411 ? 1.913 -18.141 -25.156 1 86.81 411 GLY B C 1
ATOM 7043 O O . GLY B 1 411 ? 2.629 -19 -25.688 1 86.81 411 GLY B O 1
ATOM 7044 N N . LEU B 1 412 ? 1.579 -18.219 -23.969 1 86.38 412 LEU B N 1
ATOM 7045 C CA . LEU B 1 412 ? 1.561 -19.406 -23.125 1 86.38 412 LEU B CA 1
ATOM 7046 C C . LEU B 1 412 ? 0.194 -19.594 -22.469 1 86.38 412 LEU B C 1
ATOM 7048 O O . LEU B 1 412 ? -0.363 -18.641 -21.906 1 86.38 412 LEU B O 1
ATOM 7052 N N . PHE B 1 413 ? -0.295 -20.797 -22.672 1 93.75 413 PHE B N 1
ATOM 7053 C CA . PHE B 1 413 ? -1.599 -21.094 -22.094 1 93.75 413 PHE B CA 1
ATOM 7054 C C . PHE B 1 413 ? -1.444 -21.797 -20.75 1 93.75 413 PHE B C 1
ATOM 7056 O O . PHE B 1 413 ? -0.664 -22.734 -20.609 1 93.75 413 PHE B O 1
ATOM 7063 N N . LYS B 1 414 ? -2.189 -21.281 -19.75 1 94.25 414 LYS B N 1
ATOM 7064 C CA . LYS B 1 414 ? -2.072 -21.812 -18.391 1 94.25 414 LYS B CA 1
ATOM 7065 C C . LYS B 1 414 ? -3.447 -22.078 -17.781 1 94.25 414 LYS B C 1
ATOM 7067 O O . LYS B 1 414 ? -4.391 -21.328 -18.016 1 94.25 414 LYS B O 1
ATOM 7072 N N . ILE B 1 415 ? -3.549 -23.172 -17.094 1 95.81 415 ILE B N 1
ATOM 7073 C CA . ILE B 1 415 ? -4.711 -23.453 -16.25 1 95.81 415 ILE B CA 1
ATOM 7074 C C . ILE B 1 415 ? -4.281 -23.547 -14.789 1 95.81 415 ILE B C 1
ATOM 7076 O O . ILE B 1 415 ? -3.297 -24.219 -14.469 1 95.81 415 ILE B O 1
ATOM 7080 N N . ALA B 1 416 ? -4.941 -22.828 -13.977 1 95.44 416 ALA B N 1
ATOM 7081 C CA . ALA B 1 416 ? -4.785 -22.922 -12.531 1 95.44 416 ALA B CA 1
ATOM 7082 C C . ALA B 1 416 ? -6.004 -23.578 -11.883 1 95.44 416 ALA B C 1
ATOM 7084 O O . ALA B 1 416 ? -7.016 -22.906 -11.648 1 95.44 416 ALA B O 1
ATOM 7085 N N . MET B 1 417 ? -5.828 -24.859 -11.633 1 96.06 417 MET B N 1
ATOM 7086 C CA . MET B 1 417 ? -6.891 -25.531 -10.891 1 96.06 417 MET B CA 1
ATOM 7087 C C . MET B 1 417 ? -6.934 -25.047 -9.445 1 96.06 417 MET B C 1
ATOM 7089 O O . MET B 1 417 ? -5.918 -25.078 -8.75 1 96.06 417 MET B O 1
ATOM 7093 N N . GLY B 1 418 ? -8.047 -24.578 -9.094 1 94.94 418 GLY B N 1
ATOM 7094 C CA . GLY B 1 418 ? -8.211 -24.109 -7.73 1 94.94 418 GLY B CA 1
ATOM 7095 C C . GLY B 1 418 ? -8.477 -25.219 -6.742 1 94.94 418 GLY B C 1
ATOM 7096 O O . GLY B 1 418 ? -8.242 -26.391 -7.039 1 94.94 418 GLY B O 1
ATOM 7097 N N . PHE B 1 419 ? -8.93 -24.859 -5.59 1 94.25 419 PHE B N 1
ATOM 7098 C CA . PHE B 1 419 ? -9.133 -25.719 -4.434 1 94.25 419 PHE B CA 1
ATOM 7099 C C . PHE B 1 419 ? -10.336 -26.641 -4.648 1 94.25 419 PHE B C 1
ATOM 7101 O O . PHE B 1 419 ? -10.359 -27.766 -4.156 1 94.25 419 PHE B O 1
ATOM 7108 N N . ARG B 1 420 ? -11.25 -26.312 -5.438 1 90.75 420 ARG B N 1
ATOM 7109 C CA . ARG B 1 420 ? -12.531 -27 -5.57 1 90.75 420 ARG B CA 1
ATOM 7110 C C . ARG B 1 420 ? -12.359 -28.344 -6.258 1 90.75 420 ARG B C 1
ATOM 7112 O O . ARG B 1 420 ? -11.594 -28.469 -7.215 1 90.75 420 ARG B O 1
ATOM 7119 N N . LYS B 1 421 ? -13.156 -29.5 -5.762 1 90.69 421 LYS B N 1
ATOM 7120 C CA . LYS B 1 421 ? -13.164 -30.828 -6.371 1 90.69 421 LYS B CA 1
ATOM 7121 C C . LYS B 1 421 ? -14.578 -31.234 -6.77 1 90.69 421 LYS B C 1
ATOM 7123 O O . LYS B 1 421 ? -14.906 -32.438 -6.801 1 90.69 421 LYS B O 1
ATOM 7128 N N . GLY B 1 422 ? -15.391 -30.312 -7.16 1 91.88 422 GLY B N 1
ATOM 7129 C CA . GLY B 1 422 ? -16.781 -30.562 -7.52 1 91.88 422 GLY B CA 1
ATOM 7130 C C . GLY B 1 422 ? -16.969 -30.828 -9 1 91.88 422 GLY B C 1
ATOM 7131 O O . GLY B 1 422 ? -16.062 -31.312 -9.672 1 91.88 422 GLY B O 1
ATOM 7132 N N . PRO B 1 423 ? -18.141 -30.734 -9.477 1 96 423 PRO B N 1
ATOM 7133 C CA . PRO B 1 423 ? -18.469 -31.062 -10.867 1 96 423 PRO B CA 1
ATOM 7134 C C . PRO B 1 423 ? -17.625 -30.266 -11.867 1 96 423 PRO B C 1
ATOM 7136 O O . PRO B 1 423 ? -17.297 -30.766 -12.945 1 96 423 PRO B O 1
ATOM 7139 N N . SER B 1 424 ? -17.312 -29.047 -11.547 1 97.12 424 SER B N 1
ATOM 7140 C CA . SER B 1 424 ? -16.484 -28.266 -12.445 1 97.12 424 SER B CA 1
ATOM 7141 C C . SER B 1 424 ? -15.094 -28.875 -12.602 1 97.12 424 SER B C 1
ATOM 7143 O O . SER B 1 424 ? -14.539 -28.906 -13.703 1 97.12 424 SER B O 1
ATOM 7145 N N . PHE B 1 425 ? -14.555 -29.344 -11.539 1 97.19 425 PHE B N 1
ATOM 7146 C CA . PHE B 1 425 ? -13.266 -30.016 -11.547 1 97.19 425 PHE B CA 1
ATOM 7147 C C . PHE B 1 425 ? -13.289 -31.219 -12.484 1 97.19 425 PHE B C 1
ATOM 7149 O O . PHE B 1 425 ? -12.414 -31.375 -13.336 1 97.19 425 PHE B O 1
ATOM 7156 N N . GLU B 1 426 ? -14.281 -32 -12.352 1 97.31 426 GLU B N 1
ATOM 7157 C CA . GLU B 1 426 ? -14.414 -33.219 -13.18 1 97.31 426 GLU B CA 1
ATOM 7158 C C . GLU B 1 426 ? -14.625 -32.844 -14.648 1 97.31 426 GLU B C 1
ATOM 7160 O O . GLU B 1 426 ? -14.109 -33.531 -15.539 1 97.31 426 GLU B O 1
ATOM 7165 N N . PHE B 1 427 ? -15.414 -31.875 -14.773 1 97.75 427 PHE B N 1
ATOM 7166 C CA . PHE B 1 427 ? -15.656 -31.406 -16.141 1 97.75 427 PHE B CA 1
ATOM 7167 C C . PHE B 1 427 ? -14.352 -31 -16.812 1 97.75 427 PHE B C 1
ATOM 7169 O O . PHE B 1 427 ? -14.086 -31.391 -17.953 1 97.75 427 PHE B O 1
ATOM 7176 N N . ILE B 1 428 ? -13.531 -30.203 -16.156 1 98.12 428 ILE B N 1
ATOM 7177 C CA . ILE B 1 428 ? -12.289 -29.688 -16.719 1 98.12 428 ILE B CA 1
ATOM 7178 C C . ILE B 1 428 ? -11.344 -30.844 -17.047 1 98.12 428 ILE B C 1
ATOM 7180 O O . ILE B 1 428 ? -10.742 -30.891 -18.125 1 98.12 428 ILE B O 1
ATOM 7184 N N . LEU B 1 429 ? -11.25 -31.828 -16.125 1 98 429 LEU B N 1
ATOM 7185 C CA . LEU B 1 429 ? -10.391 -33 -16.359 1 98 429 LEU B CA 1
ATOM 7186 C C . LEU B 1 429 ? -10.82 -33.719 -17.609 1 98 429 LEU B C 1
ATOM 7188 O O . LEU B 1 429 ? -9.984 -34.031 -18.469 1 98 429 LEU B O 1
ATOM 7192 N N . ARG B 1 430 ? -12.055 -33.969 -17.703 1 97.88 430 ARG B N 1
ATOM 7193 C CA . ARG B 1 430 ? -12.594 -34.688 -18.828 1 97.88 430 ARG B CA 1
ATOM 7194 C C . ARG B 1 430 ? -12.406 -33.938 -20.141 1 97.88 430 ARG B C 1
ATOM 7196 O O . ARG B 1 430 ? -11.969 -34.5 -21.141 1 97.88 430 ARG B O 1
ATOM 7203 N N . PHE B 1 431 ? -12.773 -32.719 -20.031 1 98.25 431 PHE B N 1
ATOM 7204 C CA . PHE B 1 431 ? -12.758 -31.906 -21.25 1 98.25 431 PHE B CA 1
ATOM 7205 C C . PHE B 1 431 ? -11.336 -31.703 -21.75 1 98.25 431 PHE B C 1
ATOM 7207 O O . PHE B 1 431 ? -11.078 -31.766 -22.953 1 98.25 431 PHE B O 1
ATOM 7214 N N . MET B 1 432 ? -10.398 -31.391 -20.875 1 98.06 432 MET B N 1
ATOM 7215 C CA . MET B 1 432 ? -9.008 -31.203 -21.266 1 98.06 432 MET B CA 1
ATOM 7216 C C . MET B 1 432 ? -8.414 -32.5 -21.812 1 98.06 432 MET B C 1
ATOM 7218 O O . MET B 1 432 ? -7.57 -32.469 -22.719 1 98.06 432 MET B O 1
ATOM 7222 N N . ARG B 1 433 ? -8.836 -33.594 -21.234 1 97.81 433 ARG B N 1
ATOM 7223 C CA . ARG B 1 433 ? -8.43 -34.875 -21.797 1 97.81 433 ARG B CA 1
ATOM 7224 C C . ARG B 1 433 ? -8.922 -35.031 -23.234 1 97.81 433 ARG B C 1
ATOM 7226 O O . ARG B 1 433 ? -8.164 -35.406 -24.125 1 97.81 433 ARG B O 1
ATOM 7233 N N . GLU B 1 434 ? -10.141 -34.719 -23.438 1 97.69 434 GLU B N 1
ATOM 7234 C CA . GLU B 1 434 ? -10.727 -34.781 -24.781 1 97.69 434 GLU B CA 1
ATOM 7235 C C . GLU B 1 434 ? -9.977 -33.906 -25.75 1 97.69 434 GLU B C 1
ATOM 7237 O O . GLU B 1 434 ? -9.664 -34.312 -26.875 1 97.69 434 GLU B O 1
ATOM 7242 N N . LEU B 1 435 ? -9.75 -32.656 -25.312 1 97.62 435 LEU B N 1
ATOM 7243 C CA . LEU B 1 435 ? -9.023 -31.719 -26.172 1 97.62 435 LEU B CA 1
ATOM 7244 C C . LEU B 1 435 ? -7.633 -32.25 -26.5 1 97.62 435 LEU B C 1
ATOM 7246 O O . LEU B 1 435 ? -7.152 -32.094 -27.625 1 97.62 435 LEU B O 1
ATOM 7250 N N . SER B 1 436 ? -6.977 -32.812 -25.547 1 97.12 436 SER B N 1
ATOM 7251 C CA . SER B 1 436 ? -5.602 -33.281 -25.703 1 97.12 436 SER B CA 1
ATOM 7252 C C . SER B 1 436 ? -5.523 -34.438 -26.688 1 97.12 436 SER B C 1
ATOM 7254 O O . SER B 1 436 ? -4.445 -34.75 -27.203 1 97.12 436 SER B O 1
ATOM 7256 N N . GLU B 1 437 ? -6.629 -35.094 -26.969 1 96.44 437 GLU B N 1
ATOM 7257 C CA . GLU B 1 437 ? -6.684 -36.188 -27.906 1 96.44 437 GLU B CA 1
ATOM 7258 C C . GLU B 1 437 ? -6.746 -35.688 -29.344 1 96.44 437 GLU B C 1
ATOM 7260 O O . GLU B 1 437 ? -6.516 -36.469 -30.281 1 96.44 437 GLU B O 1
ATOM 7265 N N . LEU B 1 438 ? -7.086 -34.438 -29.453 1 97.19 438 LEU B N 1
ATOM 7266 C CA . LEU B 1 438 ? -7.035 -33.875 -30.781 1 97.19 438 LEU B CA 1
ATOM 7267 C C . LEU B 1 438 ? -5.598 -33.781 -31.281 1 97.19 438 LEU B C 1
ATOM 7269 O O . LEU B 1 438 ? -4.668 -33.594 -30.5 1 97.19 438 LEU B O 1
ATOM 7273 N N . ASN B 1 439 ? -5.465 -33.812 -32.625 1 95.31 439 ASN B N 1
ATOM 7274 C CA . ASN B 1 439 ? -4.117 -33.812 -33.188 1 95.31 439 ASN B CA 1
ATOM 7275 C C . ASN B 1 439 ? -3.531 -32.438 -33.281 1 95.31 439 ASN B C 1
ATOM 7277 O O . ASN B 1 439 ? -2.312 -32.25 -33.25 1 95.31 439 ASN B O 1
ATOM 7281 N N . ASN B 1 440 ? -4.406 -31.5 -33.656 1 95.19 440 ASN B N 1
ATOM 7282 C CA . ASN B 1 440 ? -3.936 -30.141 -33.906 1 95.19 440 ASN B CA 1
ATOM 7283 C C . ASN B 1 440 ? -5.082 -29.141 -33.844 1 95.19 440 ASN B C 1
ATOM 7285 O O . ASN B 1 440 ? -6.223 -29.5 -33.562 1 95.19 440 ASN B O 1
ATOM 7289 N N . MET B 1 441 ? -4.727 -27.906 -34.125 1 95.69 441 MET B N 1
ATOM 7290 C CA . MET B 1 441 ? -5.691 -26.812 -34.062 1 95.69 441 MET B CA 1
ATOM 7291 C C . MET B 1 441 ? -6.738 -26.953 -35.156 1 95.69 441 MET B C 1
ATOM 7293 O O . MET B 1 441 ? -7.891 -26.547 -35 1 95.69 441 MET B O 1
ATOM 7297 N N . ARG B 1 442 ? -6.379 -27.453 -36.312 1 95.56 442 ARG B N 1
ATOM 7298 C CA . ARG B 1 442 ? -7.344 -27.656 -37.406 1 95.56 442 ARG B CA 1
ATOM 7299 C C . ARG B 1 442 ? -8.477 -28.578 -36.938 1 95.56 442 ARG B C 1
ATOM 7301 O O . ARG B 1 442 ? -9.648 -28.312 -37.219 1 95.56 442 ARG B O 1
ATOM 7308 N N . GLU B 1 443 ? -8.094 -29.656 -36.25 1 97.06 443 GLU B N 1
ATOM 7309 C CA . GLU B 1 443 ? -9.102 -30.578 -35.719 1 97.06 443 GLU B CA 1
ATOM 7310 C C . GLU B 1 443 ? -9.977 -29.906 -34.688 1 97.06 443 GLU B C 1
ATOM 7312 O O . GLU B 1 443 ? -11.18 -30.172 -34.594 1 97.06 443 GLU B O 1
ATOM 7317 N N . LEU B 1 444 ? -9.352 -29.062 -33.812 1 97.56 444 LEU B N 1
ATOM 7318 C CA . LEU B 1 444 ? -10.109 -28.328 -32.844 1 97.56 444 LEU B CA 1
ATOM 7319 C C . LEU B 1 444 ? -11.18 -27.453 -33.5 1 97.56 444 LEU B C 1
ATOM 7321 O O . LEU B 1 444 ? -12.336 -27.469 -33.062 1 97.56 444 LEU B O 1
ATOM 7325 N N . ARG B 1 445 ? -10.812 -26.766 -34.562 1 97.06 445 ARG B N 1
ATOM 7326 C CA . ARG B 1 445 ? -11.727 -25.859 -35.25 1 97.06 445 ARG B CA 1
ATOM 7327 C C . ARG B 1 445 ? -12.836 -26.641 -35.969 1 97.06 445 ARG B C 1
ATOM 7329 O O . ARG B 1 445 ? -13.969 -26.156 -36.062 1 97.06 445 ARG B O 1
ATOM 7336 N N . THR B 1 446 ? -12.484 -27.781 -36.438 1 97.69 446 THR B N 1
ATOM 7337 C CA . THR B 1 446 ? -13.469 -28.625 -37.094 1 97.69 446 THR B CA 1
ATOM 7338 C C . THR B 1 446 ? -14.5 -29.125 -36.062 1 97.69 446 THR B C 1
ATOM 7340 O O . THR B 1 446 ? -15.695 -29.188 -36.375 1 97.69 446 THR B O 1
ATOM 7343 N N . ARG B 1 447 ? -14.016 -29.438 -34.938 1 97.19 447 ARG B N 1
ATOM 7344 C CA . ARG B 1 447 ? -14.883 -30 -33.906 1 97.19 447 ARG B CA 1
ATOM 7345 C C . ARG B 1 447 ? -15.781 -28.906 -33.312 1 97.19 447 ARG B C 1
ATOM 7347 O O . ARG B 1 447 ? -16.922 -29.188 -32.938 1 97.19 447 ARG B O 1
ATOM 7354 N N . PHE B 1 448 ? -15.188 -27.734 -33.219 1 97.31 448 PHE B N 1
ATOM 7355 C CA . PHE B 1 448 ? -15.93 -26.625 -32.625 1 97.31 448 PHE B CA 1
ATOM 7356 C C . PHE B 1 448 ? -15.984 -25.438 -33.594 1 97.31 448 PHE B C 1
ATOM 7358 O O . PHE B 1 448 ? -15.375 -24.406 -33.344 1 97.31 448 PHE B O 1
ATOM 7365 N N . PRO B 1 449 ? -16.734 -25.422 -34.688 1 94.69 449 PRO B N 1
ATOM 7366 C CA . PRO B 1 449 ? -16.641 -24.438 -35.781 1 94.69 449 PRO B CA 1
ATOM 7367 C C . PRO B 1 449 ? -17.297 -23.094 -35.406 1 94.69 449 PRO B C 1
ATOM 7369 O O . PRO B 1 449 ? -16.953 -22.062 -36 1 94.69 449 PRO B O 1
ATOM 7372 N N . ALA B 1 450 ? -18.172 -22.875 -34.406 1 92.88 450 ALA B N 1
ATOM 7373 C CA . ALA B 1 450 ? -18.953 -21.656 -34.125 1 92.88 450 ALA B CA 1
ATOM 7374 C C . ALA B 1 450 ? -18.484 -20.984 -32.844 1 92.88 450 ALA B C 1
ATOM 7376 O O . ALA B 1 450 ? -19.297 -20.547 -32.031 1 92.88 450 ALA B O 1
ATOM 7377 N N . ILE B 1 451 ? -17.109 -20.922 -32.844 1 95.56 451 ILE B N 1
ATOM 7378 C CA . ILE B 1 451 ? -16.562 -20.328 -31.609 1 95.56 451 ILE B CA 1
ATOM 7379 C C . ILE B 1 451 ? -16.094 -18.891 -31.906 1 95.56 451 ILE B C 1
ATOM 7381 O O . ILE B 1 451 ? -15.508 -18.625 -32.938 1 95.56 451 ILE B O 1
ATOM 7385 N N . THR B 1 452 ? -16.422 -17.938 -31.062 1 94.5 452 THR B N 1
ATOM 7386 C CA . THR B 1 452 ? -15.82 -16.594 -31.062 1 94.5 452 THR B CA 1
ATOM 7387 C C . THR B 1 452 ? -14.5 -16.594 -30.297 1 94.5 452 THR B C 1
ATOM 7389 O O . THR B 1 452 ? -14.484 -16.766 -29.078 1 94.5 452 THR B O 1
ATOM 7392 N N . PRO B 1 453 ? -13.422 -16.406 -31 1 94.62 453 PRO B N 1
ATOM 7393 C CA . PRO B 1 453 ? -12.125 -16.391 -30.312 1 94.62 453 PRO B CA 1
ATOM 7394 C C . PRO B 1 453 ? -11.984 -15.195 -29.359 1 94.62 453 PRO B C 1
ATOM 7396 O O . PRO B 1 453 ? -12.562 -14.141 -29.609 1 94.62 453 PRO B O 1
ATOM 7399 N N . VAL B 1 454 ? -11.258 -15.414 -28.297 1 92 454 VAL B N 1
ATOM 7400 C CA . VAL B 1 454 ? -10.875 -14.305 -27.422 1 92 454 VAL B CA 1
ATOM 7401 C C . VAL B 1 454 ? -9.844 -13.43 -28.125 1 92 454 VAL B C 1
ATOM 7403 O O . VAL B 1 454 ? -8.867 -13.93 -28.688 1 92 454 VAL B O 1
ATOM 7406 N N . SER B 1 455 ? -10.102 -12.141 -28.078 1 88.44 455 SER B N 1
ATOM 7407 C CA . SER B 1 455 ? -9.219 -11.203 -28.766 1 88.44 455 SER B CA 1
ATOM 7408 C C . SER B 1 455 ? -8.117 -10.703 -27.828 1 88.44 455 SER B C 1
ATOM 7410 O O . SER B 1 455 ? -8.359 -10.453 -26.656 1 88.44 455 SER B O 1
ATOM 7412 N N . PHE B 1 456 ? -6.867 -10.617 -28.344 1 82.62 456 PHE B N 1
ATOM 7413 C CA . PHE B 1 456 ? -5.734 -10.031 -27.641 1 82.62 456 PHE B CA 1
ATOM 7414 C C . PHE B 1 456 ? -5.363 -8.68 -28.219 1 82.62 456 PHE B C 1
ATOM 7416 O O . PHE B 1 456 ? -4.285 -8.148 -27.953 1 82.62 456 PHE B O 1
ATOM 7423 N N . ASP B 1 457 ? -6.105 -8.094 -29.062 1 66.19 457 ASP B N 1
ATOM 7424 C CA . ASP B 1 457 ? -5.801 -6.852 -29.766 1 66.19 457 ASP B CA 1
ATOM 7425 C C . ASP B 1 457 ? -5.703 -5.676 -28.797 1 66.19 457 ASP B C 1
ATOM 7427 O O . ASP B 1 457 ? -5.02 -4.688 -29.078 1 66.19 457 ASP B O 1
ATOM 7431 N N . HIS B 1 458 ? -6.438 -5.703 -27.75 1 56.97 458 HIS B N 1
ATOM 7432 C CA . HIS B 1 458 ? -6.379 -4.512 -26.906 1 56.97 458 HIS B CA 1
ATOM 7433 C C . HIS B 1 458 ? -5.285 -4.637 -25.859 1 56.97 458 HIS B C 1
ATOM 7435 O O . HIS B 1 458 ? -5.375 -4.027 -24.781 1 56.97 458 HIS B O 1
ATOM 7441 N N . LEU B 1 459 ? -4.328 -5.457 -26.141 1 54.38 459 LEU B N 1
ATOM 7442 C CA . LEU B 1 459 ? -3.207 -5.559 -25.219 1 54.38 459 LEU B CA 1
ATOM 7443 C C . LEU B 1 459 ? -2.188 -4.453 -25.469 1 54.38 459 LEU B C 1
ATOM 7445 O O . LEU B 1 459 ? -1.54 -4.434 -26.516 1 54.38 459 LEU B O 1
ATOM 7449 N N . ASP B 1 460 ? -2.494 -3.178 -25.328 1 42.5 460 ASP B N 1
ATOM 7450 C CA . ASP B 1 460 ? -1.516 -2.098 -25.406 1 42.5 460 ASP B CA 1
ATOM 7451 C C . ASP B 1 460 ? -0.505 -2.191 -24.266 1 42.5 460 ASP B C 1
ATOM 7453 O O . ASP B 1 460 ? -0.862 -2.559 -23.141 1 42.5 460 ASP B O 1
#

Solvent-accessible surface area (backbone atoms only — not comparable to full-atom values): 47148 Å² total; per-residue (Å²): 103,70,65,45,50,50,49,52,51,50,51,52,49,50,51,29,55,69,68,70,48,91,53,60,69,65,50,49,53,50,51,52,39,59,73,66,64,48,62,58,42,59,52,50,50,51,52,51,50,49,52,51,48,52,42,36,52,51,48,45,53,26,40,59,47,40,51,74,46,50,49,37,30,83,58,84,44,47,32,64,87,61,53,76,35,74,45,61,40,41,63,57,44,52,60,59,71,61,19,48,50,56,26,63,73,63,66,49,93,70,35,41,63,35,39,48,64,17,36,19,35,44,16,35,52,42,40,50,53,48,41,50,48,38,70,66,47,40,25,94,92,44,62,38,37,33,39,28,38,62,44,46,64,59,63,51,51,40,50,60,44,68,50,42,78,34,47,48,78,42,78,47,90,54,54,68,46,66,73,80,75,31,38,31,38,38,35,24,47,54,19,54,66,73,53,22,52,62,56,47,65,83,68,15,64,74,67,79,62,70,96,67,91,59,60,26,39,37,37,36,45,49,52,57,46,74,66,63,60,66,61,51,51,51,50,62,72,44,67,80,32,75,55,44,35,42,31,42,29,30,38,40,26,41,56,47,38,80,30,53,34,83,46,69,22,9,30,36,40,35,33,18,41,55,91,37,48,87,79,46,42,38,66,59,51,48,52,52,45,47,51,43,26,45,38,42,42,25,34,39,50,68,58,48,54,28,53,59,60,44,72,65,48,77,27,63,70,61,34,48,52,49,32,49,40,15,26,49,43,19,49,48,46,55,73,49,36,50,70,68,23,31,26,56,41,74,29,49,23,89,88,40,23,58,36,32,31,42,33,43,86,77,32,38,46,68,58,51,13,39,53,51,19,48,49,49,52,54,24,59,74,67,48,35,70,58,42,69,38,56,81,55,12,38,36,55,33,24,32,40,71,46,58,91,43,77,92,69,53,37,45,41,36,36,39,23,35,8,50,60,72,37,58,38,45,54,47,50,43,52,50,46,28,56,52,19,70,29,67,33,68,70,54,50,44,66,74,50,72,89,57,67,52,51,81,70,79,84,71,121,101,69,66,45,50,50,50,51,50,50,50,52,48,50,51,29,55,69,68,71,46,92,53,61,68,61,51,48,54,51,51,51,39,60,74,67,65,48,62,58,45,58,52,51,50,50,52,51,51,48,53,49,48,52,41,36,52,51,49,46,52,24,41,58,47,39,49,74,44,50,49,36,31,82,58,82,44,46,33,63,86,61,54,75,36,72,47,60,40,40,63,58,44,52,61,58,70,62,19,48,49,54,26,62,73,62,66,48,92,71,35,41,63,34,40,47,65,18,34,20,36,42,15,34,52,43,40,49,51,48,40,50,47,39,69,65,46,38,26,93,92,46,62,41,37,33,41,28,38,61,45,44,64,59,62,52,50,40,50,61,44,67,50,43,77,34,46,46,78,44,78,48,89,55,53,70,46,65,67,78,75,31,38,32,39,39,35,23,48,53,18,55,68,71,53,22,52,60,55,46,64,84,68,19,49,79,62,76,70,62,97,62,91,57,62,28,39,36,37,35,44,50,52,55,46,74,66,63,58,66,61,51,52,50,51,64,70,43,68,82,33,75,54,45,36,41,33,43,29,30,37,41,25,37,56,48,39,82,29,54,34,82,45,69,23,9,31,36,39,34,35,18,40,57,90,37,48,88,81,46,40,39,66,61,51,47,53,52,45,49,51,45,26,46,38,42,42,26,34,40,50,66,56,47,54,27,51,60,60,42,73,64,47,76,28,64,70,62,35,47,52,50,34,48,41,15,26,49,43,20,49,49,44,54,74,50,38,48,69,68,24,30,25,55,41,71,28,49,23,88,87,39,23,58,36,34,31,40,32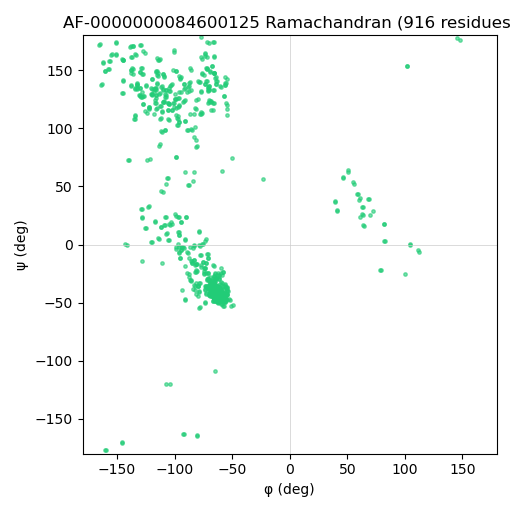,42,87,78,31,38,47,68,58,52,14,38,52,50,17,46,51,47,52,53,24,60,74,68,49,36,69,57,41,68,37,59,74,44,20,40,36,57,32,22,32,42,72,46,58,90,43,77,91,70,53,38,44,41,36,34,39,26,35,8,48,59,70,39,58,33,44,54,47,50,44,51,48,46,27,56,52,19,70,30,66,34,68,69,53,49,42,66,75,50,72,90,55,68,52,50,81,71,80,84,68,123

pLDDT: mean 91.22, std 7.88, range [42.5, 98.38]